Protein 1WVK (pdb70)

Radius of gyration: 21.51 Å; Cα contacts (8 Å, |Δi|>4): 83; chains: 1; bounding box: 67×22×24 Å

Nearest PDB structures (foldseek):
  1wvk-assembly1_A  TM=5.285E-01  e=9.218E-11  Arabidopsis thaliana
  1wvk-assembly1_A  TM=1.012E+00  e=3.197E-19  Arabidopsis thaliana
  1wvk-assembly1_A  TM=4.815E-01  e=3.582E-13  Arabidopsis thaliana
  1wvk-assembly1_A  TM=4.844E-01  e=1.632E-11  Arabidopsis thaliana
  1wvk-assembly1_A  TM=5.073E-01  e=5.829E-11  Arabidopsis thaliana

Organism: Arabidopsis thaliana (NCBI:txid3702)

B-factor: mean 7.76, std 3.35, range [2.09, 20.25]

GO terms:
  GO:0005515 protein binding (F, IPI)

InterPro domains:
  IPR007513 Small EDRK-rich factor-like, N-terminal [PF04419] (3-36)
  IPR026939 ZNF706/At2g23090 superfamily [G3DSA:4.10.1050.10] (1-78)
  IPR039438 At2g23090-like, zinc-binding domain [PF12907] (39-76)
  IPR039713 At2g23090-like [PTHR33788] (1-77)

Foldseek 3Di:
DPPDDAPQDAADDDDPCPVVRCVNDDDDPDLPAVPDPCPQPVVQAAAFQVPGHGDGPPDPLVVLQVVQVVPQPPQDVNVRPSSNPD

Secondary structure (DSSP, 8-state):
--SSS-S--S---SGGGTTTSTTT---SSSS-SS-SS----TT--EEETTTTEEE--SS-SHHHHHHHHT--S--GGGTTSGGG--

Sequence (86 aa):
GHHHHHHLEGGGNAQKSAMARAKNLEKAKAAGKGSQLEANKKAMSIQCKVCMQTFICTTSEVKCREHAEAKHPKADVVACFPHLKKGHHHHHHLEGGGNAQKSAMARAKNLEKAKAAGKGSQLEANKKAMSIQCKVCMQTFICTTSEVKCREHAEAKHPKADVVACFPHLKKGHHHHHHLEGGGNAQKSAMARAKNLEKAKAAGKGSQLEANKKAMSIQCKVCMQTFICTTSEVKCREHAEAKHPKADVVACFPHLKKGHHHHHHLEGGGNAQKSAMARAKNLEKAKAAGKGSQLEANKKAMSIQCKVCMQTFICTTSEVKCREHAEAKHPKADVVACFPHLKKGHHHHHHLEGGGNAQKSAMARAKNLEKAKAAGKGSQLEANKKAMSIQCKVCMQTFICTTSEVKCREHAEAKHPKADVVACFPHLKKGHHHHHHLEGGGNAQKSAMARAKNLEKAKAAGKGSQLEANKKAMSIQCKVCMQTFICTTSEVKCREHAEAKHPKADVVACFPHLKKGHHHHHHLEGGGNAQKSAMARAKNLEKAKAAGKGSQLEANKKAMSIQCKVCMQTFICTTSEVKCREHAEAKHPKADVVACFPHLKKGHHHHHHLEGGGNAQKSAMARAKNLEKAKAAGKGSQLEANKKAMSIQCKVCMQTFICTTSEVKCREHAEAKHPKADVVACFPHLKKGHHHHHHLEGGGNAQKSAMARAKNLEKAKAAGKGSQLEANKKAMSIQCKVCMQTFICTTSEVKCREHAEAKHPKADVVACFPHLKKGHHHHHHLEGGGNAQKSAMARAKNLEKAKAAGKGSQLEANKKAMSIQCKVCMQTFICTTSEVKCREHAEAKHPKADVVACFPHLKKGHHHHHHLEGGGNAQKSAMARAKNLEKAKAAGKGSQLEANKKAMSIQCKVCMQTFICTTSEVKCREHAEAKHPKADVVACFPHLKKGHHHHHHLEGGGNAQKSAMARAKNLEKAKAAGKGSQLEANKKAMSIQCKVCMQTFICTTSEVKCREHAEAKHPKADVVACFPHLKKGHHHHHHLEGGGNAQKSAMARAKNLEKAKAAGKGSQLEANKKAMSIQCKVCMQTFICTTSEVKCREHAEAKHPKADVVACFPHLKKGHHHHHHLEGGGNAQKSAMARAKNLEKAKAAGKGSQLEANKKAMSIQCKVCMQTFICTTSEVKCREHAEAKHPKADVVACFPHLKKGHHHHHHLEGGGNAQKSAMARAKNLEKAKAAGKGSQLEANKKAMSIQCKVCMQTFICTTSEVKCREHAEAKHPKADVVACFPHLKK

Structure (mmCIF, N/CA/C/O backbone):
data_1WVK
#
_entry.id   1WVK
#
loop_
_atom_site.group_PDB
_atom_site.id
_atom_site.type_symbol
_atom_site.label_atom_id
_atom_site.label_alt_id
_atom_site.label_comp_id
_atom_site.label_asym_id
_atom_site.label_entity_id
_atom_site.label_seq_id
_atom_site.pdbx_PDB_ins_code
_atom_site.Cartn_x
_atom_site.Cartn_y
_atom_site.Cartn_z
_atom_site.occupancy
_atom_site.B_iso_or_equiv
_atom_site.auth_seq_id
_atom_site.auth_comp_id
_atom_site.auth_asym_id
_atom_site.auth_atom_id
_atom_site.pdbx_PDB_model_num
ATOM 1 N N . GLY A 1 1 ? 39.749 1.047 12.610 1.00 19.14 1 GLY A N 1
ATOM 2 C CA . GLY A 1 1 ? 38.465 0.346 12.580 1.00 18.53 1 GLY A CA 1
ATOM 3 C C . GLY A 1 1 ? 38.056 -0.047 13.969 1.00 18.04 1 GLY A C 1
ATOM 4 O O . GLY A 1 1 ? 38.905 -0.415 14.769 1.00 17.99 1 GLY A O 1
ATOM 10 N N . HIS A 1 2 ? 36.768 0.039 14.288 1.00 17.81 2 HIS A N 1
ATOM 11 C CA . HIS A 1 2 ? 36.321 -0.322 15.644 1.00 17.49 2 HIS A CA 1
ATOM 12 C C . HIS A 1 2 ? 34.865 -0.798 15.691 1.00 16.98 2 HIS A C 1
ATOM 13 O O . HIS A 1 2 ? 34.281 -0.875 16.762 1.00 17.17 2 HIS A O 1
ATOM 28 N N . HIS A 1 3 ? 34.294 -1.154 14.529 1.00 16.46 3 HIS A N 1
ATOM 29 C CA . HIS A 1 3 ? 32.900 -1.659 14.474 1.00 16.07 3 HIS A CA 1
ATOM 30 C C . HIS A 1 3 ? 32.569 -2.107 13.045 1.00 15.28 3 HIS A C 1
ATOM 31 O O . HIS A 1 3 ? 31.935 -3.122 12.840 1.00 15.31 3 HIS A O 1
ATOM 46 N N . HIS A 1 4 ? 33.015 -1.316 12.074 1.00 14.74 4 HIS A N 1
ATOM 47 C CA . HIS A 1 4 ? 32.843 -1.594 10.650 1.00 14.10 4 HIS A CA 1
ATOM 48 C C . HIS A 1 4 ? 33.770 -0.609 9.948 1.00 13.70 4 HIS A C 1
ATOM 49 O O . HIS A 1 4 ? 34.304 0.264 10.626 1.00 14.01 4 HIS A O 1
ATOM 64 N N . HIS A 1 5 ? 34.003 -0.758 8.640 1.00 13.18 5 HIS A N 1
ATOM 65 C CA . HIS A 1 5 ? 34.907 0.179 7.924 1.00 12.93 5 HIS A CA 1
ATOM 66 C C . HIS A 1 5 ? 34.383 1.623 7.928 1.00 12.32 5 HIS A C 1
ATOM 67 O O . HIS A 1 5 ? 34.937 2.481 8.599 1.00 12.40 5 HIS A O 1
ATOM 82 N N . HIS A 1 6 ? 33.318 1.889 7.185 1.00 11.88 6 HIS A N 1
ATOM 83 C CA . HIS A 1 6 ? 32.763 3.243 7.131 1.00 11.42 6 HIS A CA 1
ATOM 84 C C . HIS A 1 6 ? 31.351 3.328 7.661 1.00 10.42 6 HIS A C 1
ATOM 85 O O . HIS A 1 6 ? 30.757 2.311 8.057 1.00 10.22 6 HIS A O 1
ATOM 100 N N . HIS A 1 7 ? 30.817 4.556 7.664 1.00 9.98 7 HIS A N 1
ATOM 101 C CA . HIS A 1 7 ? 29.465 4.847 8.122 1.00 9.18 7 HIS A CA 1
ATOM 102 C C . HIS A 1 7 ? 28.827 5.819 7.167 1.00 9.04 7 HIS A C 1
ATOM 103 O O . HIS A 1 7 ? 29.164 6.992 7.186 1.00 9.71 7 HIS A O 1
ATOM 118 N N . LEU A 1 8 ? 27.945 5.300 6.315 1.00 8.37 8 LEU A N 1
ATOM 119 C CA . LEU A 1 8 ? 27.211 6.086 5.303 1.00 8.37 8 LEU A CA 1
ATOM 120 C C . LEU A 1 8 ? 28.147 6.696 4.255 1.00 8.86 8 LEU A C 1
ATOM 121 O O . LEU A 1 8 ? 28.758 7.759 4.466 1.00 9.23 8 LEU A O 1
ATOM 137 N N . GLU A 1 9 ? 28.247 6.022 3.134 1.00 9.12 9 GLU A N 1
ATOM 138 C CA . GLU A 1 9 ? 29.073 6.468 2.035 1.00 9.86 9 GLU A CA 1
ATOM 139 C C . GLU A 1 9 ? 28.269 7.423 1.157 1.00 9.89 9 GLU A C 1
ATOM 140 O O . GLU A 1 9 ? 28.819 8.289 0.485 1.00 10.56 9 GLU A O 1
ATOM 152 N N . GLY A 1 10 ? 26.951 7.251 1.158 1.00 9.36 10 GLY A N 1
ATOM 153 C CA . GLY A 1 10 ? 26.084 8.110 0.366 1.00 9.60 10 GLY A CA 1
ATOM 154 C C . GLY A 1 10 ? 25.177 7.314 -0.540 1.00 8.87 10 GLY A C 1
ATOM 155 O O . GLY A 1 10 ? 24.007 7.623 -0.673 1.00 9.04 10 GLY A O 1
ATOM 159 N N . GLY A 1 11 ? 25.722 6.286 -1.148 1.00 8.30 11 GLY A N 1
ATOM 160 C CA . GLY A 1 11 ? 24.957 5.474 -2.057 1.00 7.80 11 GLY A CA 1
ATOM 161 C C . GLY A 1 11 ? 25.724 4.268 -2.507 1.00 8.13 11 GLY A C 1
ATOM 162 O O . GLY A 1 11 ? 26.743 3.918 -1.903 1.00 8.45 11 GLY A O 1
ATOM 166 N N . GLY A 1 12 ? 25.251 3.639 -3.549 1.00 8.34 12 GLY A N 1
ATOM 167 C CA . GLY A 1 12 ? 25.881 2.466 -4.048 1.00 8.95 12 GLY A CA 1
ATOM 168 C C . GLY A 1 12 ? 24.859 1.519 -4.627 1.00 8.79 12 GLY A C 1
ATOM 169 O O . GLY A 1 12 ? 24.468 1.672 -5.777 1.00 9.24 12 GLY A O 1
ATOM 173 N N . ASN A 1 13 ? 24.398 0.574 -3.795 1.00 8.39 13 ASN A N 1
ATOM 174 C CA . ASN A 1 13 ? 23.423 -0.481 -4.179 1.00 8.53 13 ASN A CA 1
ATOM 175 C C . ASN A 1 13 ? 23.956 -1.384 -5.300 1.00 9.29 13 ASN A C 1
ATOM 176 O O . ASN A 1 13 ? 23.896 -1.045 -6.477 1.00 9.68 13 ASN A O 1
ATOM 187 N N . ALA A 1 14 ? 24.484 -2.521 -4.916 1.00 9.70 14 ALA A N 1
ATOM 188 C CA . ALA A 1 14 ? 25.033 -3.482 -5.854 1.00 10.58 14 ALA A CA 1
ATOM 189 C C . ALA A 1 14 ? 25.043 -4.834 -5.194 1.00 11.08 14 ALA A C 1
ATOM 190 O O . ALA A 1 14 ? 24.743 -4.942 -3.999 1.00 11.12 14 ALA A O 1
ATOM 197 N N . GLN A 1 15 ? 25.401 -5.849 -5.937 1.00 11.67 15 GLN A N 1
ATOM 198 C CA . GLN A 1 15 ? 25.461 -7.218 -5.418 1.00 12.40 15 GLN A CA 1
ATOM 199 C C . GLN A 1 15 ? 26.443 -7.328 -4.214 1.00 12.25 15 GLN A C 1
ATOM 200 O O . GLN A 1 15 ? 26.197 -8.047 -3.249 1.00 12.05 15 GLN A O 1
ATOM 214 N N . LYS A 1 16 ? 27.516 -6.556 -4.268 1.00 12.53 16 LYS A N 1
ATOM 215 C CA . LYS A 1 16 ? 28.556 -6.569 -3.233 1.00 12.66 16 LYS A CA 1
ATOM 216 C C . LYS A 1 16 ? 28.222 -5.581 -2.109 1.00 11.86 16 LYS A C 1
ATOM 217 O O . LYS A 1 16 ? 29.101 -5.150 -1.360 1.00 12.01 16 LYS A O 1
ATOM 236 N N . SER A 1 17 ? 26.968 -5.222 -1.981 1.00 11.21 17 SER A N 1
ATOM 237 C CA . SER A 1 17 ? 26.577 -4.255 -0.966 1.00 10.50 17 SER A CA 1
ATOM 238 C C . SER A 1 17 ? 26.042 -4.952 0.297 1.00 10.66 17 SER A C 1
ATOM 239 O O . SER A 1 17 ? 26.059 -4.364 1.370 1.00 10.17 17 SER A O 1
ATOM 247 N N . ALA A 1 18 ? 25.653 -6.225 0.145 1.00 11.52 18 ALA A N 1
ATOM 248 C CA . ALA A 1 18 ? 24.970 -7.045 1.190 1.00 11.99 18 ALA A CA 1
ATOM 249 C C . ALA A 1 18 ? 25.536 -6.919 2.616 1.00 11.45 18 ALA A C 1
ATOM 250 O O . ALA A 1 18 ? 24.791 -6.991 3.569 1.00 11.42 18 ALA A O 1
ATOM 257 N N . MET A 1 19 ? 26.835 -6.752 2.765 1.00 11.20 19 MET A N 1
ATOM 258 C CA . MET A 1 19 ? 27.411 -6.609 4.107 1.00 10.90 19 MET A CA 1
ATOM 259 C C . MET A 1 19 ? 28.224 -5.325 4.248 1.00 9.99 19 MET A C 1
ATOM 260 O O . MET A 1 19 ? 28.151 -4.633 5.274 1.00 9.63 19 MET A O 1
ATOM 274 N N . ALA A 1 20 ? 28.972 -4.991 3.214 1.00 9.77 20 ALA A N 1
ATOM 275 C CA . ALA A 1 20 ? 29.837 -3.828 3.236 1.00 9.13 20 ALA A CA 1
ATOM 276 C C . ALA A 1 20 ? 29.039 -2.518 3.353 1.00 8.17 20 ALA A C 1
ATOM 277 O O . ALA A 1 20 ? 29.365 -1.649 4.177 1.00 7.84 20 ALA A O 1
ATOM 284 N N . ARG A 1 21 ? 27.984 -2.396 2.556 1.00 7.98 21 ARG A N 1
ATOM 285 C CA . ARG A 1 21 ? 27.162 -1.184 2.503 1.00 7.29 21 ARG A CA 1
ATOM 286 C C . ARG A 1 21 ? 25.720 -1.480 2.905 1.00 7.26 21 ARG A C 1
ATOM 287 O O . ARG A 1 21 ? 24.811 -0.738 2.549 1.00 7.10 21 ARG A O 1
ATOM 308 N N . ALA A 1 22 ? 25.529 -2.536 3.694 1.00 7.72 22 ALA A N 1
ATOM 309 C CA . ALA A 1 22 ? 24.185 -2.929 4.173 1.00 8.05 22 ALA A CA 1
ATOM 310 C C . ALA A 1 22 ? 23.525 -1.796 4.982 1.00 7.56 22 ALA A C 1
ATOM 311 O O . ALA A 1 22 ? 22.321 -1.598 4.955 1.00 7.73 22 ALA A O 1
ATOM 318 N N . LYS A 1 23 ? 24.340 -1.048 5.680 1.00 7.27 23 LYS A N 1
ATOM 319 C CA . LYS A 1 23 ? 23.845 0.049 6.489 1.00 7.12 23 LYS A CA 1
ATOM 320 C C . LYS A 1 23 ? 23.826 1.317 5.724 1.00 6.46 23 LYS A C 1
ATOM 321 O O . LYS A 1 23 ? 23.506 2.361 6.277 1.00 6.78 23 LYS A O 1
ATOM 340 N N . ASN A 1 24 ? 24.179 1.256 4.473 1.00 5.86 24 ASN A N 1
ATOM 341 C CA . ASN A 1 24 ? 24.205 2.455 3.721 1.00 5.58 24 ASN A CA 1
ATOM 342 C C . ASN A 1 24 ? 22.824 2.703 3.181 1.00 5.25 24 ASN A C 1
ATOM 343 O O . ASN A 1 24 ? 22.256 3.770 3.384 1.00 5.71 24 ASN A O 1
ATOM 354 N N . LEU A 1 25 ? 22.289 1.687 2.488 1.00 4.87 25 LEU A N 1
ATOM 355 C CA . LEU A 1 25 ? 20.951 1.754 1.933 1.00 4.97 25 LEU A CA 1
ATOM 356 C C . LEU A 1 25 ? 20.593 0.453 1.246 1.00 4.70 25 LEU A C 1
ATOM 357 O O . LEU A 1 25 ? 21.210 0.081 0.256 1.00 4.86 25 LEU A O 1
ATOM 373 N N . GLU A 1 26 ? 19.628 -0.232 1.798 1.00 4.76 26 GLU A N 1
ATOM 374 C CA . GLU A 1 26 ? 19.073 -1.446 1.189 1.00 4.96 26 GLU A CA 1
ATOM 375 C C . GLU A 1 26 ? 17.644 -1.187 0.760 1.00 4.83 26 GLU A C 1
ATOM 376 O O . GLU A 1 26 ? 17.098 -1.919 -0.061 1.00 4.95 26 GLU A O 1
ATOM 388 N N . LYS A 1 27 ? 17.051 -0.101 1.306 1.00 5.08 27 LYS A N 1
ATOM 389 C CA . LYS A 1 27 ? 15.621 0.188 1.155 1.00 5.48 27 LYS A CA 1
ATOM 390 C C . LYS A 1 27 ? 14.776 -0.892 1.828 1.00 5.57 27 LYS A C 1
ATOM 391 O O . LYS A 1 27 ? 14.407 -0.746 2.996 1.00 6.04 27 LYS A O 1
ATOM 410 N N . ALA A 1 28 ? 14.522 -1.975 1.085 1.00 5.50 28 ALA A N 1
ATOM 411 C CA . ALA A 1 28 ? 13.744 -3.164 1.518 1.00 5.97 28 ALA A CA 1
ATOM 412 C C . ALA A 1 28 ? 13.368 -3.952 0.283 1.00 6.23 28 ALA A C 1
ATOM 413 O O . ALA A 1 28 ? 13.689 -5.124 0.136 1.00 6.48 28 ALA A O 1
ATOM 420 N N . LYS A 1 29 ? 12.700 -3.276 -0.611 1.00 6.51 29 LYS A N 1
ATOM 421 C CA . LYS A 1 29 ? 12.261 -3.849 -1.848 1.00 7.02 29 LYS A CA 1
ATOM 422 C C . LYS A 1 29 ? 12.986 -3.187 -3.012 1.00 6.93 29 LYS A C 1
ATOM 423 O O . LYS A 1 29 ? 13.199 -1.983 -3.003 1.00 7.10 29 LYS A O 1
ATOM 442 N N . ALA A 1 30 ? 13.349 -3.992 -4.004 1.00 7.00 30 ALA A N 1
ATOM 443 C CA . ALA A 1 30 ? 14.149 -3.540 -5.163 1.00 7.22 30 ALA A CA 1
ATOM 444 C C . ALA A 1 30 ? 13.384 -2.585 -6.074 1.00 7.17 30 ALA A C 1
ATOM 445 O O . ALA A 1 30 ? 13.976 -1.866 -6.873 1.00 7.27 30 ALA A O 1
ATOM 452 N N . ALA A 1 31 ? 12.089 -2.590 -5.967 1.00 7.30 31 ALA A N 1
ATOM 453 C CA . ALA A 1 31 ? 11.267 -1.739 -6.789 1.00 7.49 31 ALA A CA 1
ATOM 454 C C . ALA A 1 31 ? 10.188 -1.089 -5.943 1.00 7.26 31 ALA A C 1
ATOM 455 O O . ALA A 1 31 ? 10.191 0.127 -5.720 1.00 7.29 31 ALA A O 1
ATOM 462 N N . GLY A 1 32 ? 9.285 -1.905 -5.446 1.00 7.31 32 GLY A N 1
ATOM 463 C CA . GLY A 1 32 ? 8.227 -1.418 -4.630 1.00 7.37 32 GLY A CA 1
ATOM 464 C C . GLY A 1 32 ? 7.079 -2.369 -4.631 1.00 7.39 32 GLY A C 1
ATOM 465 O O . GLY A 1 32 ? 7.268 -3.567 -4.408 1.00 7.69 32 GLY A O 1
ATOM 469 N N . LYS A 1 33 ? 5.916 -1.860 -4.899 1.00 7.33 33 LYS A N 1
ATOM 470 C CA . LYS A 1 33 ? 4.704 -2.657 -4.938 1.00 7.58 33 LYS A CA 1
ATOM 471 C C . LYS A 1 33 ? 3.696 -1.959 -5.824 1.00 7.81 33 LYS A C 1
ATOM 472 O O . LYS A 1 33 ? 2.924 -2.588 -6.532 1.00 8.09 33 LYS A O 1
ATOM 491 N N . GLY A 1 34 ? 3.731 -0.649 -5.778 1.00 7.92 34 GLY A N 1
ATOM 492 C CA . GLY A 1 34 ? 2.874 0.168 -6.559 1.00 8.28 34 GLY A CA 1
ATOM 493 C C . GLY A 1 34 ? 2.900 1.538 -5.987 1.00 8.23 34 GLY A C 1
ATOM 494 O O . GLY A 1 34 ? 3.875 1.886 -5.323 1.00 8.16 34 GLY A O 1
ATOM 498 N N . SER A 1 35 ? 1.843 2.287 -6.203 1.00 8.52 35 SER A N 1
ATOM 499 C CA . SER A 1 35 ? 1.687 3.631 -5.673 1.00 8.67 35 SER A CA 1
ATOM 500 C C . SER A 1 35 ? 2.640 4.630 -6.341 1.00 8.96 35 SER A C 1
ATOM 501 O O . SER A 1 35 ? 3.767 4.842 -5.890 1.00 9.53 35 SER A O 1
ATOM 509 N N . GLN A 1 36 ? 2.190 5.209 -7.427 1.00 8.75 36 GLN A N 1
ATOM 510 C CA . GLN A 1 36 ? 2.953 6.197 -8.144 1.00 9.17 36 GLN A CA 1
ATOM 511 C C . GLN A 1 36 ? 2.002 7.338 -8.403 1.00 8.70 36 GLN A C 1
ATOM 512 O O . GLN A 1 36 ? 0.904 7.112 -8.914 1.00 8.58 36 GLN A O 1
ATOM 526 N N . LEU A 1 37 ? 2.387 8.540 -7.960 1.00 8.63 37 LEU A N 1
ATOM 527 C CA . LEU A 1 37 ? 1.551 9.771 -8.052 1.00 8.33 37 LEU A CA 1
ATOM 528 C C . LEU A 1 37 ? 0.331 9.688 -7.087 1.00 7.59 37 LEU A C 1
ATOM 529 O O . LEU A 1 37 ? -0.441 10.641 -6.933 1.00 7.53 37 LEU A O 1
ATOM 545 N N . GLU A 1 38 ? 0.216 8.545 -6.442 1.00 7.28 38 GLU A N 1
ATOM 546 C CA . GLU A 1 38 ? -0.815 8.225 -5.468 1.00 6.85 38 GLU A CA 1
ATOM 547 C C . GLU A 1 38 ? -0.576 8.943 -4.156 1.00 6.29 38 GLU A C 1
ATOM 548 O O . GLU A 1 38 ? 0.489 9.534 -3.933 1.00 6.53 38 GLU A O 1
ATOM 560 N N . ALA A 1 39 ? -1.556 8.870 -3.286 1.00 5.86 39 ALA A N 1
ATOM 561 C CA . ALA A 1 39 ? -1.465 9.473 -1.980 1.00 5.57 39 ALA A CA 1
ATOM 562 C C . ALA A 1 39 ? -0.876 8.459 -1.004 1.00 5.31 39 ALA A C 1
ATOM 563 O O . ALA A 1 39 ? -0.744 7.268 -1.325 1.00 5.56 39 ALA A O 1
ATOM 570 N N . ASN A 1 40 ? -0.520 8.929 0.173 1.00 5.21 40 ASN A N 1
ATOM 571 C CA . ASN A 1 40 ? 0.061 8.086 1.212 1.00 5.30 40 ASN A CA 1
ATOM 572 C C . ASN A 1 40 ? -0.911 6.997 1.674 1.00 4.90 40 ASN A C 1
ATOM 573 O O . ASN A 1 40 ? -1.949 7.263 2.267 1.00 4.87 40 ASN A O 1
ATOM 584 N N . LYS A 1 41 ? -0.560 5.760 1.389 1.00 4.91 41 LYS A N 1
ATOM 585 C CA . LYS A 1 41 ? -1.392 4.648 1.715 1.00 4.79 41 LYS A CA 1
ATOM 586 C C . LYS A 1 41 ? -0.680 3.738 2.702 1.00 5.11 41 LYS A C 1
ATOM 587 O O . LYS A 1 41 ? -1.075 2.613 2.927 1.00 5.52 41 LYS A O 1
ATOM 606 N N . LYS A 1 42 ? 0.355 4.288 3.354 1.00 5.29 42 LYS A N 1
ATOM 607 C CA . LYS A 1 42 ? 1.104 3.548 4.391 1.00 6.01 42 LYS A CA 1
ATOM 608 C C . LYS A 1 42 ? 0.377 3.704 5.734 1.00 6.11 42 LYS A C 1
ATOM 609 O O . LYS A 1 42 ? 0.872 3.305 6.776 1.00 6.74 42 LYS A O 1
ATOM 628 N N . ALA A 1 43 ? -0.804 4.284 5.672 1.00 5.71 43 ALA A N 1
ATOM 629 C CA . ALA A 1 43 ? -1.596 4.598 6.848 1.00 5.93 43 ALA A CA 1
ATOM 630 C C . ALA A 1 43 ? -2.441 3.418 7.289 1.00 5.58 43 ALA A C 1
ATOM 631 O O . ALA A 1 43 ? -3.091 3.480 8.325 1.00 5.78 43 ALA A O 1
ATOM 638 N N . MET A 1 44 ? -2.417 2.353 6.483 1.00 5.27 44 MET A N 1
ATOM 639 C CA . MET A 1 44 ? -3.256 1.171 6.695 1.00 5.14 44 MET A CA 1
ATOM 640 C C . MET A 1 44 ? -4.712 1.547 6.463 1.00 4.41 44 MET A C 1
ATOM 641 O O . MET A 1 44 ? -5.460 1.840 7.389 1.00 4.57 44 MET A O 1
ATOM 655 N N . SER A 1 45 ? -5.057 1.612 5.204 1.00 3.91 45 SER A N 1
ATOM 656 C CA . SER A 1 45 ? -6.347 2.021 4.746 1.00 3.31 45 SER A CA 1
ATOM 657 C C . SER A 1 45 ? -7.491 1.005 4.994 1.00 3.15 45 SER A C 1
ATOM 658 O O . SER A 1 45 ? -8.185 1.054 6.023 1.00 3.30 45 SER A O 1
ATOM 666 N N . ILE A 1 46 ? -7.666 0.098 4.065 1.00 3.06 46 ILE A N 1
ATOM 667 C CA . ILE A 1 46 ? -8.764 -0.863 4.110 1.00 2.90 46 ILE A CA 1
ATOM 668 C C . ILE A 1 46 ? -8.251 -2.278 3.859 1.00 3.39 46 ILE A C 1
ATOM 669 O O . ILE A 1 46 ? -7.626 -2.518 2.868 1.00 3.76 46 ILE A O 1
ATOM 685 N N . GLN A 1 47 ? -8.526 -3.191 4.770 1.00 3.62 47 GLN A N 1
ATOM 686 C CA . GLN A 1 47 ? -8.131 -4.600 4.612 1.00 4.26 47 GLN A CA 1
ATOM 687 C C . GLN A 1 47 ? -9.193 -5.355 3.830 1.00 4.05 47 GLN A C 1
ATOM 688 O O . GLN A 1 47 ? -10.391 -5.178 4.049 1.00 3.59 47 GLN A O 1
ATOM 702 N N . CYS A 1 48 ? -8.734 -6.176 2.929 1.00 4.51 48 CYS A N 1
ATOM 703 C CA . CYS A 1 48 ? -9.585 -6.992 2.109 1.00 4.51 48 CYS A CA 1
ATOM 704 C C . CYS A 1 48 ? -10.093 -8.188 2.873 1.00 4.78 48 CYS A C 1
ATOM 705 O O . CYS A 1 48 ? -9.318 -8.942 3.489 1.00 5.43 48 CYS A O 1
ATOM 713 N N . LYS A 1 49 ? -11.384 -8.359 2.778 1.00 4.37 49 LYS A N 1
ATOM 714 C CA . LYS A 1 49 ? -12.153 -9.399 3.436 1.00 4.60 49 LYS A CA 1
ATOM 715 C C . LYS A 1 49 ? -11.647 -10.809 3.032 1.00 5.45 49 LYS A C 1
ATOM 716 O O . LYS A 1 49 ? -11.756 -11.758 3.803 1.00 5.91 49 LYS A O 1
ATOM 735 N N . VAL A 1 50 ? -11.079 -10.928 1.831 1.00 5.76 50 VAL A N 1
ATOM 736 C CA . VAL A 1 50 ? -10.628 -12.224 1.321 1.00 6.62 50 VAL A CA 1
ATOM 737 C C . VAL A 1 50 ? -9.536 -12.851 2.214 1.00 7.31 50 VAL A C 1
ATOM 738 O O . VAL A 1 50 ? -9.470 -14.065 2.351 1.00 7.94 50 VAL A O 1
ATOM 751 N N . CYS A 1 51 ? -8.718 -12.010 2.851 1.00 7.22 51 CYS A N 1
ATOM 752 C CA . CYS A 1 51 ? -7.655 -12.499 3.690 1.00 7.91 51 CYS A CA 1
ATOM 753 C C . CYS A 1 51 ? -7.170 -11.410 4.643 1.00 7.66 51 CYS A C 1
ATOM 754 O O . CYS A 1 51 ? -7.608 -11.337 5.792 1.00 7.62 51 CYS A O 1
ATOM 762 N N . MET A 1 52 ? -6.303 -10.534 4.156 1.00 7.53 52 MET A N 1
ATOM 763 C CA . MET A 1 52 ? -5.712 -9.510 5.035 1.00 7.36 52 MET A CA 1
ATOM 764 C C . MET A 1 52 ? -5.072 -8.413 4.175 1.00 7.19 52 MET A C 1
ATOM 765 O O . MET A 1 52 ? -4.203 -7.668 4.624 1.00 7.51 52 MET A O 1
ATOM 779 N N . GLN A 1 53 ? -5.517 -8.306 2.946 1.00 6.77 53 GLN A N 1
ATOM 780 C CA . GLN A 1 53 ? -4.850 -7.414 1.988 1.00 6.78 53 GLN A CA 1
ATOM 781 C C . GLN A 1 53 ? -5.358 -6.021 2.151 1.00 5.99 53 GLN A C 1
ATOM 782 O O . GLN A 1 53 ? -6.036 -5.750 3.112 1.00 5.51 53 GLN A O 1
ATOM 796 N N . THR A 1 54 ? -5.069 -5.145 1.245 1.00 5.92 54 THR A N 1
ATOM 797 C CA . THR A 1 54 ? -5.472 -3.800 1.450 1.00 5.23 54 THR A CA 1
ATOM 798 C C . THR A 1 54 ? -5.958 -3.113 0.149 1.00 5.04 54 THR A C 1
ATOM 799 O O . THR A 1 54 ? -5.671 -3.571 -0.967 1.00 5.63 54 THR A O 1
ATOM 810 N N . PHE A 1 55 ? -6.693 -2.034 0.347 1.00 4.34 55 PHE A N 1
ATOM 811 C CA . PHE A 1 55 ? -7.257 -1.182 -0.662 1.00 4.27 55 PHE A CA 1
ATOM 812 C C . PHE A 1 55 ? -7.115 0.232 -0.190 1.00 3.93 55 PHE A C 1
ATOM 813 O O . PHE A 1 55 ? -7.081 0.473 1.003 1.00 3.54 55 PHE A O 1
ATOM 830 N N . ILE A 1 56 ? -7.049 1.161 -1.100 1.00 4.24 56 ILE A N 1
ATOM 831 C CA . ILE A 1 56 ? -6.866 2.569 -0.761 1.00 4.10 56 ILE A CA 1
ATOM 832 C C . ILE A 1 56 ? -8.135 3.188 -0.168 1.00 3.68 56 ILE A C 1
ATOM 833 O O . ILE A 1 56 ? -9.242 2.959 -0.652 1.00 3.75 56 ILE A O 1
ATOM 849 N N . CYS A 1 57 ? -7.960 3.956 0.888 1.00 3.44 57 CYS A N 1
ATOM 850 C CA . CYS A 1 57 ? -9.057 4.657 1.492 1.00 3.38 57 CYS A CA 1
ATOM 851 C C . CYS A 1 57 ? -9.405 5.900 0.682 1.00 3.93 57 CYS A C 1
ATOM 852 O O . CYS A 1 57 ? -9.012 7.017 1.018 1.00 4.21 57 CYS A O 1
ATOM 860 N N . THR A 1 58 ? -10.034 5.678 -0.457 1.00 4.31 58 THR A N 1
ATOM 861 C CA . THR A 1 58 ? -10.576 6.737 -1.247 1.00 5.03 58 THR A CA 1
ATOM 862 C C . THR A 1 58 ? -12.006 7.027 -0.731 1.00 5.13 58 THR A C 1
ATOM 863 O O . THR A 1 58 ? -12.678 7.971 -1.148 1.00 5.79 58 THR A O 1
ATOM 874 N N . THR A 1 59 ? -12.439 6.196 0.195 1.00 4.66 59 THR A N 1
ATOM 875 C CA . THR A 1 59 ? -13.716 6.311 0.830 1.00 4.98 59 THR A CA 1
ATOM 876 C C . THR A 1 59 ? -13.576 5.790 2.257 1.00 4.60 59 THR A C 1
ATOM 877 O O . THR A 1 59 ? -12.897 4.798 2.476 1.00 4.34 59 THR A O 1
ATOM 888 N N . SER A 1 60 ? -14.191 6.473 3.200 1.00 4.93 60 SER A N 1
ATOM 889 C CA . SER A 1 60 ? -14.089 6.126 4.600 1.00 5.08 60 SER A CA 1
ATOM 890 C C . SER A 1 60 ? -14.860 4.824 4.935 1.00 4.91 60 SER A C 1
ATOM 891 O O . SER A 1 60 ? -14.281 3.738 4.983 1.00 5.44 60 SER A O 1
ATOM 899 N N . GLU A 1 61 ? -16.158 4.967 5.113 1.00 4.39 61 GLU A N 1
ATOM 900 C CA . GLU A 1 61 ? -17.078 3.886 5.429 1.00 4.24 61 GLU A CA 1
ATOM 901 C C . GLU A 1 61 ? -18.469 4.474 5.576 1.00 4.81 61 GLU A C 1
ATOM 902 O O . GLU A 1 61 ? -19.445 3.875 5.188 1.00 4.86 61 GLU A O 1
ATOM 914 N N . VAL A 1 62 ? -18.554 5.661 6.119 1.00 5.34 62 VAL A N 1
ATOM 915 C CA . VAL A 1 62 ? -19.824 6.331 6.219 1.00 6.05 62 VAL A CA 1
ATOM 916 C C . VAL A 1 62 ? -20.313 6.778 4.843 1.00 6.40 62 VAL A C 1
ATOM 917 O O . VAL A 1 62 ? -21.501 6.678 4.533 1.00 6.81 62 VAL A O 1
ATOM 930 N N . LYS A 1 63 ? -19.393 7.218 4.006 1.00 6.35 63 LYS A N 1
ATOM 931 C CA . LYS A 1 63 ? -19.760 7.631 2.668 1.00 6.86 63 LYS A CA 1
ATOM 932 C C . LYS A 1 63 ? -20.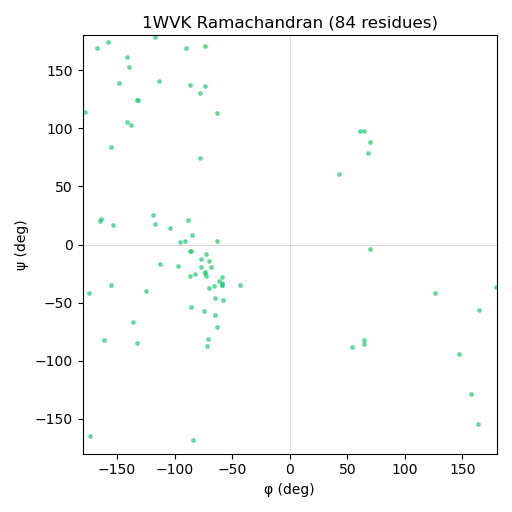096 6.370 1.826 1.00 6.61 63 LYS A C 1
ATOM 933 O O . LYS A 1 63 ? -20.897 6.414 0.902 1.00 7.11 63 LYS A O 1
ATOM 952 N N . CYS A 1 64 ? -19.523 5.238 2.175 1.00 5.90 64 CYS A N 1
ATOM 953 C CA . CYS A 1 64 ? -19.867 4.039 1.454 1.00 5.63 64 CYS A CA 1
ATOM 954 C C . CYS A 1 64 ? -21.140 3.454 1.995 1.00 5.60 64 CYS A C 1
ATOM 955 O O . CYS A 1 64 ? -21.848 2.782 1.288 1.00 5.71 64 CYS A O 1
ATOM 963 N N . ARG A 1 65 ? -21.422 3.756 3.256 1.00 5.62 65 ARG A N 1
ATOM 964 C CA . ARG A 1 65 ? -22.646 3.381 3.917 1.00 5.84 65 ARG A CA 1
ATOM 965 C C . ARG A 1 65 ? -23.860 3.931 3.160 1.00 6.60 65 ARG A C 1
ATOM 966 O O . ARG A 1 65 ? -24.816 3.206 2.887 1.00 6.69 65 ARG A O 1
ATOM 987 N N . GLU A 1 66 ? -23.810 5.215 2.804 1.00 7.20 66 GLU A N 1
ATOM 988 C CA . GLU A 1 66 ? -24.913 5.827 2.056 1.00 8.03 66 GLU A CA 1
ATOM 989 C C . GLU A 1 66 ? -25.019 5.193 0.659 1.00 8.03 66 GLU A C 1
ATOM 990 O O . GLU A 1 66 ? -26.107 4.985 0.130 1.00 8.42 66 GLU A O 1
ATOM 1002 N N . HIS A 1 67 ? -23.869 4.858 0.090 1.00 7.64 67 HIS A N 1
ATOM 1003 C CA . HIS A 1 67 ? -23.796 4.241 -1.231 1.00 7.74 67 HIS A CA 1
ATOM 1004 C C . HIS A 1 67 ? -24.238 2.772 -1.179 1.00 7.19 67 HIS A C 1
ATOM 1005 O O . HIS A 1 67 ? -24.672 2.209 -2.180 1.00 7.42 67 HIS A O 1
ATOM 1020 N N . ALA A 1 68 ? -24.126 2.187 -0.026 1.00 6.53 68 ALA A N 1
ATOM 1021 C CA . ALA A 1 68 ? -24.435 0.799 0.184 1.00 6.01 68 ALA A CA 1
ATOM 1022 C C . ALA A 1 68 ? -25.916 0.585 0.197 1.00 6.43 68 ALA A C 1
ATOM 1023 O O . ALA A 1 68 ? -26.428 -0.196 -0.587 1.00 6.43 68 ALA A O 1
ATOM 1030 N N . GLU A 1 69 ? -26.596 1.286 1.081 1.00 6.88 69 GLU A N 1
ATOM 1031 C CA . GLU A 1 69 ? -28.054 1.201 1.217 1.00 7.44 69 GLU A CA 1
ATOM 1032 C C . GLU A 1 69 ? -28.755 1.561 -0.075 1.00 8.10 69 GLU A C 1
ATOM 1033 O O . GLU A 1 69 ? -29.784 0.974 -0.426 1.00 8.50 69 GLU A O 1
ATOM 1045 N N . ALA A 1 70 ? -28.168 2.488 -0.785 1.00 8.29 70 ALA A N 1
ATOM 1046 C CA . ALA A 1 70 ? -28.684 2.977 -2.035 1.00 8.98 70 ALA A CA 1
ATOM 1047 C C . ALA A 1 70 ? -28.423 2.015 -3.194 1.00 8.74 70 ALA A C 1
ATOM 1048 O O . ALA A 1 70 ? -28.979 2.181 -4.284 1.00 9.31 70 ALA A O 1
ATOM 1055 N N . LYS A 1 71 ? -27.572 1.029 -2.977 1.00 7.94 71 LYS A N 1
ATOM 1056 C CA . LYS A 1 71 ? -27.205 0.102 -4.033 1.00 7.72 71 LYS A CA 1
ATOM 1057 C C . LYS A 1 71 ? -27.268 -1.334 -3.597 1.00 7.00 71 LYS A C 1
ATOM 1058 O O . LYS A 1 71 ? -28.294 -1.984 -3.768 1.00 7.10 71 LYS A O 1
ATOM 1077 N N . HIS A 1 72 ? -26.181 -1.806 -2.974 1.00 6.33 72 HIS A N 1
ATOM 1078 C CA . HIS A 1 72 ? -26.025 -3.217 -2.558 1.00 5.62 72 HIS A CA 1
ATOM 1079 C C . HIS A 1 72 ? -26.503 -4.233 -3.606 1.00 5.65 72 HIS A C 1
ATOM 1080 O O . HIS A 1 72 ? -27.424 -5.012 -3.343 1.00 5.60 72 HIS A O 1
ATOM 1095 N N . PRO A 1 73 ? -25.898 -4.221 -4.813 1.00 5.90 73 PRO A N 1
ATOM 1096 C CA . PRO A 1 73 ? -26.297 -5.126 -5.894 1.00 6.06 73 PRO A CA 1
ATOM 1097 C C . PRO A 1 73 ? -26.027 -6.580 -5.530 1.00 5.49 73 PRO A C 1
ATOM 1098 O O . PRO A 1 73 ? -26.935 -7.387 -5.456 1.00 5.49 73 PRO A O 1
ATOM 1109 N N . LYS A 1 74 ? -24.758 -6.898 -5.284 1.00 5.12 74 LYS A N 1
ATOM 1110 C CA . LYS A 1 74 ? -24.358 -8.265 -4.932 1.00 4.75 74 LYS A CA 1
ATOM 1111 C C . LYS A 1 74 ? -22.948 -8.282 -4.356 1.00 4.46 74 LYS A C 1
ATOM 1112 O O . LYS A 1 74 ? -22.319 -9.328 -4.281 1.00 4.75 74 LYS A O 1
ATOM 1131 N N . ALA A 1 75 ? -22.503 -7.110 -3.878 1.00 4.19 75 ALA A N 1
ATOM 1132 C CA . ALA A 1 75 ? -21.123 -6.890 -3.430 1.00 4.02 75 ALA A CA 1
ATOM 1133 C C . ALA A 1 75 ? -20.182 -7.048 -4.611 1.00 4.43 75 ALA A C 1
ATOM 1134 O O . ALA A 1 75 ? -19.846 -6.066 -5.260 1.00 4.52 75 ALA A O 1
ATOM 1141 N N . ASP A 1 76 ? -19.838 -8.292 -4.922 1.00 5.01 76 ASP A N 1
ATOM 1142 C CA . ASP A 1 76 ? -19.011 -8.668 -6.096 1.00 5.63 76 ASP A CA 1
ATOM 1143 C C . ASP A 1 76 ? -17.679 -7.926 -6.171 1.00 5.81 76 ASP A C 1
ATOM 1144 O O . ASP A 1 76 ? -16.681 -8.377 -5.599 1.00 5.63 76 ASP A O 1
ATOM 1153 N N . VAL A 1 77 ? -17.672 -6.767 -6.805 1.00 6.30 77 VAL A N 1
ATOM 1154 C CA . VAL A 1 77 ? -16.477 -5.970 -6.873 1.00 6.58 77 VAL A CA 1
ATOM 1155 C C . VAL A 1 77 ? -16.212 -5.336 -5.523 1.00 5.93 77 VAL A C 1
ATOM 1156 O O . VAL A 1 77 ? -15.077 -5.010 -5.187 1.00 6.00 77 VAL A O 1
ATOM 1169 N N . VAL A 1 78 ? -17.268 -5.187 -4.737 1.00 5.38 78 VAL A N 1
ATOM 1170 C CA . VAL A 1 78 ? -17.143 -4.670 -3.408 1.00 4.74 78 VAL A CA 1
ATOM 1171 C C . VAL A 1 78 ? -17.271 -5.803 -2.377 1.00 4.00 78 VAL A C 1
ATOM 1172 O O . VAL A 1 78 ? -17.410 -5.560 -1.202 1.00 3.42 78 VAL A O 1
ATOM 1185 N N . ALA A 1 79 ? -17.181 -7.060 -2.836 1.00 4.18 79 ALA A N 1
ATOM 1186 C CA . ALA A 1 79 ? -17.244 -8.227 -1.914 1.00 3.76 79 ALA A CA 1
ATOM 1187 C C . ALA A 1 79 ? -15.988 -8.297 -1.076 1.00 3.69 79 ALA A C 1
ATOM 1188 O O . ALA A 1 79 ? -15.924 -9.010 -0.063 1.00 3.56 79 ALA A O 1
ATOM 1195 N N . CYS A 1 80 ? -15.000 -7.555 -1.502 1.00 4.00 80 CYS A N 1
ATOM 1196 C CA . CYS A 1 80 ? -13.749 -7.456 -0.817 1.00 4.07 80 CYS A CA 1
ATOM 1197 C C . CYS A 1 80 ? -13.880 -6.545 0.413 1.00 3.33 80 CYS A C 1
ATOM 1198 O O . CYS A 1 80 ? -13.051 -6.600 1.326 1.00 3.38 80 CYS A O 1
ATOM 1206 N N . PHE A 1 81 ? -14.914 -5.720 0.414 1.00 2.86 81 PHE A N 1
ATOM 1207 C CA . PHE A 1 81 ? -15.217 -4.852 1.531 1.00 2.27 81 PHE A CA 1
ATOM 1208 C C . PHE A 1 81 ? -16.709 -4.537 1.471 1.00 2.17 81 PHE A C 1
ATOM 1209 O O . PHE A 1 81 ? -17.114 -3.539 0.893 1.00 2.52 81 PHE A O 1
ATOM 1226 N N . PRO A 1 82 ? -17.552 -5.430 2.020 1.00 2.09 82 PRO A N 1
ATOM 1227 C CA . PRO A 1 82 ? -19.026 -5.352 1.896 1.00 2.39 82 PRO A CA 1
ATOM 1228 C C . PRO A 1 82 ? -19.677 -4.107 2.535 1.00 2.74 82 PRO A C 1
ATOM 1229 O O . PRO A 1 82 ? -20.868 -3.990 2.512 1.00 3.27 82 PRO A O 1
ATOM 1240 N N . HIS A 1 83 ? -18.894 -3.169 3.081 1.00 2.68 83 HIS A N 1
ATOM 1241 C CA . HIS A 1 83 ? -19.499 -1.905 3.590 1.00 3.26 83 HIS A CA 1
ATOM 1242 C C . HIS A 1 83 ? -19.928 -1.024 2.455 1.00 3.66 83 HIS A C 1
ATOM 1243 O O . HIS A 1 83 ? -20.571 -0.003 2.652 1.00 4.25 83 HIS A O 1
ATOM 1258 N N . LEU A 1 84 ? -19.554 -1.416 1.273 1.00 3.56 84 LEU A N 1
ATOM 1259 C CA . LEU A 1 84 ? -19.863 -0.673 0.108 1.00 4.20 84 LEU A CA 1
ATOM 1260 C C . LEU A 1 84 ? -21.166 -1.277 -0.489 1.00 4.81 84 LEU A C 1
ATOM 1261 O O . LEU A 1 84 ? -21.656 -0.853 -1.541 1.00 5.47 84 LEU A O 1
ATOM 1277 N N . LYS A 1 85 ? -21.710 -2.281 0.223 1.00 4.68 85 LYS A N 1
ATOM 1278 C CA . LYS A 1 85 ? -22.931 -2.982 -0.133 1.00 5.28 85 LYS A CA 1
ATOM 1279 C C . LYS A 1 85 ? -23.809 -3.322 1.108 1.00 6.06 85 LYS A C 1
ATOM 1280 O O . LYS A 1 85 ? -23.495 -4.219 1.861 1.00 6.40 85 LYS A O 1
ATOM 1299 N N . LYS A 1 86 ? -24.911 -2.572 1.286 1.00 6.60 86 LYS A N 1
ATOM 1300 C CA . LYS A 1 86 ? -25.872 -2.788 2.415 1.00 7.50 86 LYS A CA 1
ATOM 1301 C C . LYS A 1 86 ? -25.182 -2.707 3.818 1.00 8.13 86 LYS A C 1
ATOM 1302 O O . LYS A 1 86 ? -24.996 -1.601 4.323 1.00 8.62 86 LYS A O 1
ATOM 1322 N N . GLY A 1 1 ? 39.730 10.599 6.979 1.00 19.14 1 GLY A N 2
ATOM 1323 C CA . GLY A 1 1 ? 38.602 9.693 6.745 1.00 18.53 1 GLY A CA 2
ATOM 1324 C C . GLY A 1 1 ? 38.654 9.070 5.382 1.00 18.04 1 GLY A C 2
ATOM 1325 O O . GLY A 1 1 ? 39.624 8.442 5.033 1.00 17.99 1 GLY A O 2
ATOM 1331 N N . HIS A 1 2 ? 37.607 9.243 4.605 1.00 17.81 2 HIS A N 2
ATOM 1332 C CA . HIS A 1 2 ? 37.538 8.631 3.271 1.00 17.49 2 HIS A CA 2
ATOM 1333 C C . HIS A 1 2 ? 37.629 9.715 2.197 1.00 16.98 2 HIS A C 2
ATOM 1334 O O . HIS A 1 2 ? 37.715 10.894 2.530 1.00 17.17 2 HIS A O 2
ATOM 1349 N N . HIS A 1 3 ? 37.598 9.335 0.935 1.00 16.46 3 HIS A N 2
ATOM 1350 C CA . HIS A 1 3 ? 37.744 10.318 -0.149 1.00 16.07 3 HIS A CA 2
ATOM 1351 C C . HIS A 1 3 ? 36.404 10.750 -0.718 1.00 15.28 3 HIS A C 2
ATOM 1352 O O . HIS A 1 3 ? 36.084 11.927 -0.730 1.00 15.31 3 HIS A O 2
ATOM 1367 N N . HIS A 1 4 ? 35.617 9.802 -1.175 1.00 14.74 4 HIS A N 2
ATOM 1368 C CA . HIS A 1 4 ? 34.322 10.135 -1.737 1.00 14.10 4 HIS A CA 2
ATOM 1369 C C . HIS A 1 4 ? 33.243 9.224 -1.154 1.00 13.70 4 HIS A C 2
ATOM 1370 O O . HIS A 1 4 ? 33.276 7.989 -1.314 1.00 14.01 4 HIS A O 2
ATOM 1385 N N . HIS A 1 5 ? 32.289 9.838 -0.489 1.00 13.18 5 HIS A N 2
ATOM 1386 C CA . HIS A 1 5 ? 31.198 9.112 0.146 1.00 12.93 5 HIS A CA 2
ATOM 1387 C C . HIS A 1 5 ? 30.034 8.923 -0.824 1.00 12.32 5 HIS A C 2
ATOM 1388 O O . HIS A 1 5 ? 29.288 9.848 -1.089 1.00 12.40 5 HIS A O 2
ATOM 1403 N N . HIS A 1 6 ? 29.910 7.717 -1.364 1.00 11.88 6 HIS A N 2
ATOM 1404 C CA . HIS A 1 6 ? 28.804 7.398 -2.272 1.00 11.42 6 HIS A CA 2
ATOM 1405 C C . HIS A 1 6 ? 27.544 7.098 -1.462 1.00 10.42 6 HIS A C 2
ATOM 1406 O O . HIS A 1 6 ? 27.640 6.756 -0.270 1.00 10.22 6 HIS A O 2
ATOM 1421 N N . HIS A 1 7 ? 26.391 7.228 -2.084 1.00 9.98 7 HIS A N 2
ATOM 1422 C CA . HIS A 1 7 ? 25.124 6.968 -1.411 1.00 9.18 7 HIS A CA 2
ATOM 1423 C C . HIS A 1 7 ? 24.131 6.368 -2.393 1.00 9.04 7 HIS A C 2
ATOM 1424 O O . HIS A 1 7 ? 24.265 6.602 -3.597 1.00 9.71 7 HIS A O 2
ATOM 1439 N N . LEU A 1 8 ? 23.148 5.586 -1.868 1.00 8.37 8 LEU A N 2
ATOM 1440 C CA . LEU A 1 8 ? 22.105 4.900 -2.678 1.00 8.37 8 LEU A CA 2
ATOM 1441 C C . LEU A 1 8 ? 22.736 3.705 -3.407 1.00 8.86 8 LEU A C 2
ATOM 1442 O O . LEU A 1 8 ? 22.456 2.543 -3.079 1.00 9.23 8 LEU A O 2
ATOM 1458 N N . GLU A 1 9 ? 23.603 3.983 -4.362 1.00 9.12 9 GLU A N 2
ATOM 1459 C CA . GLU A 1 9 ? 24.265 2.934 -5.080 1.00 9.86 9 GLU A CA 2
ATOM 1460 C C . GLU A 1 9 ? 25.493 2.488 -4.328 1.00 9.89 9 GLU A C 2
ATOM 1461 O O . GLU A 1 9 ? 26.542 3.157 -4.328 1.00 10.56 9 GLU A O 2
ATOM 1473 N N . GLY A 1 10 ? 25.332 1.399 -3.642 1.00 9.36 10 GLY A N 2
ATOM 1474 C CA . GLY A 1 10 ? 26.389 0.849 -2.869 1.00 9.60 10 GLY A CA 2
ATOM 1475 C C . GLY A 1 10 ? 26.251 1.223 -1.423 1.00 8.87 10 GLY A C 2
ATOM 1476 O O . GLY A 1 10 ? 26.048 2.392 -1.091 1.00 9.04 10 GLY A O 2
ATOM 1480 N N . GLY A 1 11 ? 26.362 0.252 -0.563 1.00 8.30 11 GLY A N 2
ATOM 1481 C CA . GLY A 1 11 ? 26.204 0.513 0.833 1.00 7.80 11 GLY A CA 2
ATOM 1482 C C . GLY A 1 11 ? 27.214 -0.221 1.652 1.00 8.13 11 GLY A C 2
ATOM 1483 O O . GLY A 1 11 ? 28.372 -0.334 1.257 1.00 8.45 11 GLY A O 2
ATOM 1487 N N . GLY A 1 12 ? 26.775 -0.739 2.769 1.00 8.34 12 GLY A N 2
ATOM 1488 C CA . GLY A 1 12 ? 27.639 -1.451 3.671 1.00 8.95 12 GLY A CA 2
ATOM 1489 C C . GLY A 1 12 ? 27.064 -1.424 5.063 1.00 8.79 12 GLY A C 2
ATOM 1490 O O . GLY A 1 12 ? 26.583 -2.448 5.560 1.00 9.24 12 GLY A O 2
ATOM 1494 N N . ASN A 1 13 ? 27.083 -0.215 5.668 1.00 8.39 13 ASN A N 2
ATOM 1495 C CA . ASN A 1 13 ? 26.553 0.045 7.032 1.00 8.53 13 ASN A CA 2
ATOM 1496 C C . ASN A 1 13 ? 27.459 -0.548 8.127 1.00 9.29 13 ASN A C 2
ATOM 1497 O O . ASN A 1 13 ? 28.095 -1.583 7.925 1.00 9.68 13 ASN A O 2
ATOM 1508 N N . ALA A 1 14 ? 27.522 0.117 9.284 1.00 9.70 14 ALA A N 2
ATOM 1509 C CA . ALA A 1 14 ? 28.377 -0.328 10.401 1.00 10.58 14 ALA A CA 2
ATOM 1510 C C . ALA A 1 14 ? 28.081 0.458 11.687 1.00 11.08 14 ALA A C 2
ATOM 1511 O O . ALA A 1 14 ? 27.446 -0.050 12.607 1.00 11.12 14 ALA A O 2
ATOM 1518 N N . GLN A 1 15 ? 28.531 1.697 11.725 1.00 11.67 15 GLN A N 2
ATOM 1519 C CA . GLN A 1 15 ? 28.350 2.546 12.883 1.00 12.40 15 GLN A CA 2
ATOM 1520 C C . GLN A 1 15 ? 27.438 3.708 12.554 1.00 12.25 15 GLN A C 2
ATOM 1521 O O . GLN A 1 15 ? 27.525 4.267 11.469 1.00 12.05 15 GLN A O 2
ATOM 1535 N N . LYS A 1 16 ? 26.521 4.015 13.477 1.00 12.53 16 LYS A N 2
ATOM 1536 C CA . LYS A 1 16 ? 25.576 5.167 13.365 1.00 12.66 16 LYS A CA 2
ATOM 1537 C C . LYS A 1 16 ? 24.527 4.981 12.231 1.00 11.86 16 LYS A C 2
ATOM 1538 O O . LYS A 1 16 ? 23.532 5.717 12.168 1.00 12.01 16 LYS A O 2
ATOM 1557 N N . SER A 1 17 ? 24.725 3.984 11.387 1.00 11.21 17 SER A N 2
ATOM 1558 C CA . SER A 1 17 ? 23.885 3.728 10.227 1.00 10.50 17 SER A CA 2
ATOM 1559 C C . SER A 1 17 ? 22.542 3.040 10.575 1.00 10.66 17 SER A C 2
ATOM 1560 O O . SER A 1 17 ? 21.969 2.320 9.746 1.00 10.17 17 SER A O 2
ATOM 1568 N N . ALA A 1 18 ? 22.012 3.338 11.761 1.00 11.52 18 ALA A N 2
ATOM 1569 C CA . ALA A 1 18 ? 20.760 2.764 12.236 1.00 11.99 18 ALA A CA 2
ATOM 1570 C C . ALA A 1 18 ? 19.581 3.232 11.381 1.00 11.45 18 ALA A C 2
ATOM 1571 O O . ALA A 1 18 ? 18.724 2.444 11.015 1.00 11.42 18 ALA A O 2
ATOM 1578 N N . MET A 1 19 ? 19.555 4.519 11.059 1.00 11.20 19 MET A N 2
ATOM 1579 C CA . MET A 1 19 ? 18.488 5.066 10.218 1.00 10.90 19 MET A CA 2
ATOM 1580 C C . MET A 1 19 ? 18.919 5.070 8.756 1.00 9.99 19 MET A C 2
ATOM 1581 O O . MET A 1 19 ? 18.087 5.113 7.847 1.00 9.63 19 MET A O 2
ATOM 1595 N N . ALA A 1 20 ? 20.222 4.989 8.545 1.00 9.77 20 ALA A N 2
ATOM 1596 C CA . ALA A 1 20 ? 20.798 5.031 7.213 1.00 9.13 20 ALA A CA 2
ATOM 1597 C C . ALA A 1 20 ? 20.460 3.780 6.433 1.00 8.17 20 ALA A C 2
ATOM 1598 O O . ALA A 1 20 ? 20.248 3.840 5.234 1.00 7.84 20 ALA A O 2
ATOM 1605 N N . ARG A 1 21 ? 20.369 2.647 7.130 1.00 7.98 21 ARG A N 2
ATOM 1606 C CA . ARG A 1 21 ? 20.033 1.365 6.489 1.00 7.29 21 ARG A CA 2
ATOM 1607 C C . ARG A 1 21 ? 18.675 1.418 5.799 1.00 7.26 21 ARG A C 2
ATOM 1608 O O . ARG A 1 21 ? 18.465 0.759 4.784 1.00 7.10 21 ARG A O 2
ATOM 1629 N N . ALA A 1 22 ? 17.772 2.260 6.323 1.00 7.72 22 ALA A N 2
ATOM 1630 C CA . ALA A 1 22 ? 16.416 2.402 5.788 1.00 8.05 22 ALA A CA 2
ATOM 1631 C C . ALA A 1 22 ? 16.411 3.274 4.527 1.00 7.56 22 ALA A C 2
ATOM 1632 O O . ALA A 1 22 ? 15.359 3.645 4.010 1.00 7.73 22 ALA A O 2
ATOM 1639 N N . LYS A 1 23 ? 17.595 3.623 4.070 1.00 7.27 23 LYS A N 2
ATOM 1640 C CA . LYS A 1 23 ? 17.783 4.371 2.847 1.00 7.12 23 LYS A CA 2
ATOM 1641 C C . LYS A 1 23 ? 18.833 3.678 2.015 1.00 6.46 23 LYS A C 2
ATOM 1642 O O . LYS A 1 23 ? 19.178 4.132 0.930 1.00 6.78 23 LYS A O 2
ATOM 1661 N N . ASN A 1 24 ? 19.362 2.591 2.526 1.00 5.86 24 ASN A N 2
ATOM 1662 C CA . ASN A 1 24 ? 20.420 1.920 1.826 1.00 5.58 24 ASN A CA 2
ATOM 1663 C C . ASN A 1 24 ? 19.956 0.596 1.251 1.00 5.25 24 ASN A C 2
ATOM 1664 O O . ASN A 1 24 ? 19.749 0.469 0.042 1.00 5.71 24 ASN A O 2
ATOM 1675 N N . LEU A 1 25 ? 19.755 -0.389 2.128 1.00 4.87 25 LEU A N 2
ATOM 1676 C CA . LEU A 1 25 ? 19.372 -1.734 1.714 1.00 4.97 25 LEU A CA 2
ATOM 1677 C C . LEU A 1 25 ? 18.380 -2.327 2.698 1.00 4.70 25 LEU A C 2
ATOM 1678 O O . LEU A 1 25 ? 18.627 -2.351 3.907 1.00 4.86 25 LEU A O 2
ATOM 1694 N N . GLU A 1 26 ? 17.267 -2.798 2.183 1.00 4.76 26 GLU A N 2
ATOM 1695 C CA . GLU A 1 26 ? 16.226 -3.400 2.983 1.00 4.96 26 GLU A CA 2
ATOM 1696 C C . GLU A 1 26 ? 15.693 -4.632 2.276 1.00 4.83 26 GLU A C 2
ATOM 1697 O O . GLU A 1 26 ? 15.492 -4.615 1.065 1.00 4.95 26 GLU A O 2
ATOM 1709 N N . LYS A 1 27 ? 15.504 -5.706 3.016 1.00 5.08 27 LYS A N 2
ATOM 1710 C CA . LYS A 1 27 ? 14.974 -6.913 2.454 1.00 5.48 27 LYS A CA 2
ATOM 1711 C C . LYS A 1 27 ? 13.783 -7.358 3.287 1.00 5.57 27 LYS A C 2
ATOM 1712 O O . LYS A 1 27 ? 13.951 -7.831 4.413 1.00 6.04 27 LYS A O 2
ATOM 1731 N N . ALA A 1 28 ? 12.609 -7.165 2.767 1.00 5.50 28 ALA A N 2
ATOM 1732 C CA . ALA A 1 28 ? 11.411 -7.612 3.432 1.00 5.97 28 ALA A CA 2
ATOM 1733 C C . ALA A 1 28 ? 10.589 -8.444 2.462 1.00 6.23 28 ALA A C 2
ATOM 1734 O O . ALA A 1 28 ? 10.217 -9.577 2.758 1.00 6.48 28 ALA A O 2
ATOM 1741 N N . LYS A 1 29 ? 10.290 -7.865 1.318 1.00 6.51 29 LYS A N 2
ATOM 1742 C CA . LYS A 1 29 ? 9.630 -8.569 0.236 1.00 7.02 29 LYS A CA 2
ATOM 1743 C C . LYS A 1 29 ? 10.406 -8.362 -1.063 1.00 6.93 29 LYS A C 2
ATOM 1744 O O . LYS A 1 29 ? 11.287 -7.521 -1.125 1.00 7.10 29 LYS A O 2
ATOM 1763 N N . ALA A 1 30 ? 10.069 -9.138 -2.086 1.00 7.00 30 ALA A N 2
ATOM 1764 C CA . ALA A 1 30 ? 10.747 -9.072 -3.388 1.00 7.22 30 ALA A CA 2
ATOM 1765 C C . ALA A 1 30 ? 10.367 -7.801 -4.165 1.00 7.17 30 ALA A C 2
ATOM 1766 O O . ALA A 1 30 ? 11.155 -7.284 -4.965 1.00 7.27 30 ALA A O 2
ATOM 1773 N N . ALA A 1 31 ? 9.172 -7.294 -3.907 1.00 7.30 31 ALA A N 2
ATOM 1774 C CA . ALA A 1 31 ? 8.695 -6.091 -4.571 1.00 7.49 31 ALA A CA 2
ATOM 1775 C C . ALA A 1 31 ? 7.638 -5.404 -3.729 1.00 7.26 31 ALA A C 2
ATOM 1776 O O . ALA A 1 31 ? 7.871 -4.326 -3.179 1.00 7.29 31 ALA A O 2
ATOM 1783 N N . GLY A 1 32 ? 6.480 -6.034 -3.625 1.00 7.31 32 GLY A N 2
ATOM 1784 C CA . GLY A 1 32 ? 5.400 -5.481 -2.835 1.00 7.37 32 GLY A CA 2
ATOM 1785 C C . GLY A 1 32 ? 4.589 -4.476 -3.629 1.00 7.39 32 GLY A C 2
ATOM 1786 O O . GLY A 1 32 ? 3.424 -4.708 -3.937 1.00 7.69 32 GLY A O 2
ATOM 1790 N N . LYS A 1 33 ? 5.212 -3.372 -3.975 1.00 7.33 33 LYS A N 2
ATOM 1791 C CA . LYS A 1 33 ? 4.585 -2.324 -4.748 1.00 7.58 33 LYS A CA 2
ATOM 1792 C C . LYS A 1 33 ? 5.673 -1.443 -5.321 1.00 7.81 33 LYS A C 2
ATOM 1793 O O . LYS A 1 33 ? 6.833 -1.559 -4.919 1.00 8.09 33 LYS A O 2
ATOM 1812 N N . GLY A 1 34 ? 5.314 -0.577 -6.230 1.00 7.92 34 GLY A N 2
ATOM 1813 C CA . GLY A 1 34 ? 6.266 0.327 -6.800 1.00 8.28 34 GLY A CA 2
ATOM 1814 C C . GLY A 1 34 ? 5.726 1.728 -6.825 1.00 8.23 34 GLY A C 2
ATOM 1815 O O . GLY A 1 34 ? 5.419 2.304 -5.775 1.00 8.16 34 GLY A O 2
ATOM 1819 N N . SER A 1 35 ? 5.580 2.262 -8.036 1.00 8.52 35 SER A N 2
ATOM 1820 C CA . SER A 1 35 ? 5.064 3.609 -8.309 1.00 8.67 35 SER A CA 2
ATOM 1821 C C . SER A 1 35 ? 5.916 4.725 -7.637 1.00 8.96 35 SER A C 2
ATOM 1822 O O . SER A 1 35 ? 7.044 4.474 -7.211 1.00 9.53 35 SER A O 2
ATOM 1830 N N . GLN A 1 36 ? 5.380 5.953 -7.592 1.00 8.75 36 GLN A N 2
ATOM 1831 C CA . GLN A 1 36 ? 6.101 7.126 -7.035 1.00 9.17 36 GLN A CA 2
ATOM 1832 C C . GLN A 1 36 ? 5.196 8.343 -7.074 1.00 8.70 36 GLN A C 2
ATOM 1833 O O . GLN A 1 36 ? 5.231 9.190 -6.202 1.00 8.58 36 GLN A O 2
ATOM 1847 N N . LEU A 1 37 ? 4.363 8.388 -8.095 1.00 8.63 37 LEU A N 2
ATOM 1848 C CA . LEU A 1 37 ? 3.429 9.479 -8.316 1.00 8.33 37 LEU A CA 2
ATOM 1849 C C . LEU A 1 37 ? 2.166 9.404 -7.449 1.00 7.59 37 LEU A C 2
ATOM 1850 O O . LEU A 1 37 ? 1.225 10.160 -7.654 1.00 7.53 37 LEU A O 2
ATOM 1866 N N . GLU A 1 38 ? 2.154 8.518 -6.484 1.00 7.28 38 GLU A N 2
ATOM 1867 C CA . GLU A 1 38 ? 0.962 8.344 -5.638 1.00 6.85 38 GLU A CA 2
ATOM 1868 C C . GLU A 1 38 ? 0.841 9.454 -4.592 1.00 6.29 38 GLU A C 2
ATOM 1869 O O . GLU A 1 38 ? -0.243 9.682 -4.035 1.00 6.53 38 GLU A O 2
ATOM 1881 N N . ALA A 1 39 ? 1.967 10.110 -4.331 1.00 5.86 39 ALA A N 2
ATOM 1882 C CA . ALA A 1 39 ? 2.096 11.178 -3.345 1.00 5.57 39 ALA A CA 2
ATOM 1883 C C . ALA A 1 39 ? 1.994 10.661 -1.904 1.00 5.31 39 ALA A C 2
ATOM 1884 O O . ALA A 1 39 ? 3.019 10.413 -1.267 1.00 5.56 39 ALA A O 2
ATOM 1891 N N . ASN A 1 40 ? 0.781 10.466 -1.407 1.00 5.21 40 ASN A N 2
ATOM 1892 C CA . ASN A 1 40 ? 0.560 10.006 -0.030 1.00 5.30 40 ASN A CA 2
ATOM 1893 C C . ASN A 1 40 ? -0.891 9.599 0.160 1.00 4.90 40 ASN A C 2
ATOM 1894 O O . ASN A 1 40 ? -1.804 10.305 -0.267 1.00 4.87 40 ASN A O 2
ATOM 1905 N N . LYS A 1 41 ? -1.097 8.460 0.786 1.00 4.91 41 LYS A N 2
ATOM 1906 C CA . LYS A 1 41 ? -2.426 7.922 1.009 1.00 4.79 41 LYS A CA 2
ATOM 1907 C C . LYS A 1 41 ? -2.971 8.403 2.331 1.00 5.11 41 LYS A C 2
ATOM 1908 O O . LYS A 1 41 ? -4.166 8.629 2.453 1.00 5.52 41 LYS A O 2
ATOM 1927 N N . LYS A 1 42 ? -2.045 8.595 3.319 1.00 5.29 42 LYS A N 2
ATOM 1928 C CA . LYS A 1 42 ? -2.393 8.916 4.712 1.00 6.01 42 LYS A CA 2
ATOM 1929 C C . LYS A 1 42 ? -3.083 7.734 5.377 1.00 6.11 42 LYS A C 2
ATOM 1930 O O . LYS A 1 42 ? -4.250 7.454 5.115 1.00 6.74 42 LYS A O 2
ATOM 1949 N N . ALA A 1 43 ? -2.331 7.012 6.195 1.00 5.71 43 ALA A N 2
ATOM 1950 C CA . ALA A 1 43 ? -2.824 5.836 6.939 1.00 5.93 43 ALA A CA 2
ATOM 1951 C C . ALA A 1 43 ? -3.131 4.657 6.010 1.00 5.58 43 ALA A C 2
ATOM 1952 O O . ALA A 1 43 ? -3.702 3.665 6.431 1.00 5.78 43 ALA A O 2
ATOM 1959 N N . MET A 1 44 ? -2.736 4.795 4.730 1.00 5.27 44 MET A N 2
ATOM 1960 C CA . MET A 1 44 ? -2.896 3.748 3.696 1.00 5.14 44 MET A CA 2
ATOM 1961 C C . MET A 1 44 ? -4.386 3.529 3.310 1.00 4.41 44 MET A C 2
ATOM 1962 O O . MET A 1 44 ? -4.700 2.652 2.538 1.00 4.57 44 MET A O 2
ATOM 1976 N N . SER A 1 45 ? -5.268 4.381 3.817 1.00 3.91 45 SER A N 2
ATOM 1977 C CA . SER A 1 45 ? -6.703 4.313 3.544 1.00 3.31 45 SER A CA 2
ATOM 1978 C C . SER A 1 45 ? -7.346 2.953 3.899 1.00 3.15 45 SER A C 2
ATOM 1979 O O . SER A 1 45 ? -7.699 2.704 5.047 1.00 3.30 45 SER A O 2
ATOM 1987 N N . ILE A 1 46 ? -7.488 2.091 2.892 1.00 3.06 46 ILE A N 2
ATOM 1988 C CA . ILE A 1 46 ? -8.142 0.800 3.030 1.00 2.90 46 ILE A CA 2
ATOM 1989 C C . ILE A 1 46 ? -7.195 -0.323 2.563 1.00 3.39 46 ILE A C 2
ATOM 1990 O O . ILE A 1 46 ? -6.248 -0.064 1.839 1.00 3.76 46 ILE A O 2
ATOM 2006 N N . GLN A 1 47 ? -7.472 -1.550 2.975 1.00 3.62 47 GLN A N 2
ATOM 2007 C CA . GLN A 1 47 ? -6.696 -2.718 2.582 1.00 4.26 47 GLN A CA 2
ATOM 2008 C C . GLN A 1 47 ? -7.607 -3.713 1.853 1.00 4.05 47 GLN A C 2
ATOM 2009 O O . GLN A 1 47 ? -8.706 -4.022 2.311 1.00 3.59 47 GLN A O 2
ATOM 2023 N N . CYS A 1 48 ? -7.143 -4.170 0.721 1.00 4.51 48 CYS A N 2
ATOM 2024 C CA . CYS A 1 48 ? -7.865 -5.078 -0.150 1.00 4.51 48 CYS A CA 2
ATOM 2025 C C . CYS A 1 48 ? -8.011 -6.471 0.471 1.00 4.78 48 CYS A C 2
ATOM 2026 O O . CYS A 1 48 ? -7.034 -7.053 0.957 1.00 5.43 48 CYS A O 2
ATOM 2034 N N . LYS A 1 49 ? -9.227 -7.003 0.378 1.00 4.37 49 LYS A N 2
ATOM 2035 C CA . LYS A 1 49 ? -9.645 -8.306 0.933 1.00 4.60 49 LYS A CA 2
ATOM 2036 C C . LYS A 1 49 ? -8.846 -9.434 0.269 1.00 5.45 49 LYS A C 2
ATOM 2037 O O . LYS A 1 49 ? -8.609 -10.474 0.866 1.00 5.91 49 LYS A O 2
ATOM 2056 N N . VAL A 1 50 ? -8.444 -9.212 -0.971 1.00 5.76 50 VAL A N 2
ATOM 2057 C CA . VAL A 1 50 ? -7.781 -10.255 -1.761 1.00 6.62 50 VAL A CA 2
ATOM 2058 C C . VAL A 1 50 ? -6.470 -10.699 -1.138 1.00 7.31 50 VAL A C 2
ATOM 2059 O O . VAL A 1 50 ? -6.042 -11.833 -1.347 1.00 7.94 50 VAL A O 2
ATOM 2072 N N . CYS A 1 51 ? -5.854 -9.816 -0.356 1.00 7.22 51 CYS A N 2
ATOM 2073 C CA . CYS A 1 51 ? -4.613 -10.136 0.297 1.00 7.91 51 CYS A CA 2
ATOM 2074 C C . CYS A 1 51 ? -4.254 -9.069 1.333 1.00 7.66 51 CYS A C 2
ATOM 2075 O O . CYS A 1 51 ? -4.458 -9.269 2.524 1.00 7.62 51 CYS A O 2
ATOM 2083 N N . MET A 1 52 ? -3.753 -7.927 0.856 1.00 7.53 52 MET A N 2
ATOM 2084 C CA . MET A 1 52 ? -3.288 -6.842 1.724 1.00 7.36 52 MET A CA 2
ATOM 2085 C C . MET A 1 52 ? -3.011 -5.569 0.936 1.00 7.19 52 MET A C 2
ATOM 2086 O O . MET A 1 52 ? -2.154 -4.797 1.300 1.00 7.51 52 MET A O 2
ATOM 2100 N N . GLN A 1 53 ? -3.754 -5.329 -0.128 1.00 6.77 53 GLN A N 2
ATOM 2101 C CA . GLN A 1 53 ? -3.432 -4.185 -1.007 1.00 6.78 53 GLN A CA 2
ATOM 2102 C C . GLN A 1 53 ? -4.185 -2.979 -0.531 1.00 5.99 53 GLN A C 2
ATOM 2103 O O . GLN A 1 53 ? -4.704 -3.002 0.556 1.00 5.51 53 GLN A O 2
ATOM 2117 N N . THR A 1 54 ? -4.265 -1.948 -1.301 1.00 5.92 54 THR A N 2
ATOM 2118 C CA . THR A 1 54 ? -4.904 -0.780 -0.804 1.00 5.23 54 THR A CA 2
ATOM 2119 C C . THR A 1 54 ? -5.848 -0.157 -1.828 1.00 5.04 54 THR A C 2
ATOM 2120 O O . THR A 1 54 ? -5.854 -0.529 -3.008 1.00 5.63 54 THR A O 2
ATOM 2131 N N . PHE A 1 55 ? -6.641 0.751 -1.335 1.00 4.34 55 PHE A N 2
ATOM 2132 C CA . PHE A 1 55 ? -7.568 1.553 -2.087 1.00 4.27 55 PHE A CA 2
ATOM 2133 C C . PHE A 1 55 ? -7.408 2.964 -1.579 1.00 3.93 55 PHE A C 2
ATOM 2134 O O . PHE A 1 55 ? -6.987 3.142 -0.438 1.00 3.54 55 PHE A O 2
ATOM 2151 N N . ILE A 1 56 ? -7.713 3.945 -2.407 1.00 4.24 56 ILE A N 2
ATOM 2152 C CA . ILE A 1 56 ? -7.551 5.349 -2.034 1.00 4.10 56 ILE A CA 2
ATOM 2153 C C . ILE A 1 56 ? -8.762 5.848 -1.248 1.00 3.68 56 ILE A C 2
ATOM 2154 O O . ILE A 1 56 ? -9.920 5.571 -1.631 1.00 3.75 56 ILE A O 2
ATOM 2170 N N . CYS A 1 57 ? -8.509 6.550 -0.137 1.00 3.44 57 CYS A N 2
ATOM 2171 C CA . CYS A 1 57 ? -9.566 7.126 0.635 1.00 3.38 57 CYS A CA 2
ATOM 2172 C C . CYS A 1 57 ? -10.213 8.320 -0.070 1.00 3.93 57 CYS A C 2
ATOM 2173 O O . CYS A 1 57 ? -9.933 9.477 0.234 1.00 4.21 57 CYS A O 2
ATOM 2181 N N . THR A 1 58 ? -10.991 8.037 -1.064 1.00 4.31 58 THR A N 2
ATOM 2182 C CA . THR A 1 58 ? -11.838 9.039 -1.659 1.00 5.03 58 THR A CA 2
ATOM 2183 C C . THR A 1 58 ? -13.109 9.182 -0.823 1.00 5.13 58 THR A C 2
ATOM 2184 O O . THR A 1 58 ? -13.969 10.029 -1.094 1.00 5.79 58 THR A O 2
ATOM 2195 N N . THR A 1 59 ? -13.213 8.334 0.195 1.00 4.66 59 THR A N 2
ATOM 2196 C CA . THR A 1 59 ? -14.325 8.316 1.127 1.00 4.98 59 THR A CA 2
ATOM 2197 C C . THR A 1 59 ? -13.862 7.558 2.355 1.00 4.60 59 THR A C 2
ATOM 2198 O O . THR A 1 59 ? -12.987 6.697 2.248 1.00 4.34 59 THR A O 2
ATOM 2209 N N . SER A 1 60 ? -14.386 7.895 3.507 1.00 4.93 60 SER A N 2
ATOM 2210 C CA . SER A 1 60 ? -14.009 7.216 4.695 1.00 5.08 60 SER A CA 2
ATOM 2211 C C . SER A 1 60 ? -14.779 5.921 4.725 1.00 4.91 60 SER A C 2
ATOM 2212 O O . SER A 1 60 ? -15.963 5.901 4.349 1.00 5.44 60 SER A O 2
ATOM 2220 N N . GLU A 1 61 ? -14.121 4.851 5.148 1.00 4.39 61 GLU A N 2
ATOM 2221 C CA . GLU A 1 61 ? -14.743 3.517 5.194 1.00 4.24 61 GLU A CA 2
ATOM 2222 C C . GLU A 1 61 ? -16.050 3.564 5.972 1.00 4.81 61 GLU A C 2
ATOM 2223 O O . GLU A 1 61 ? -16.984 2.874 5.647 1.00 4.86 61 GLU A O 2
ATOM 2235 N N . VAL A 1 62 ? -16.104 4.426 6.972 1.00 5.34 62 VAL A N 2
ATOM 2236 C CA . VAL A 1 62 ? -17.248 4.549 7.833 1.00 6.05 62 VAL A CA 2
ATOM 2237 C C . VAL A 1 62 ? -18.520 4.984 7.079 1.00 6.40 62 VAL A C 2
ATOM 2238 O O . VAL A 1 62 ? -19.615 4.553 7.430 1.00 6.81 62 VAL A O 2
ATOM 2251 N N . LYS A 1 63 ? -18.392 5.778 6.023 1.00 6.35 63 LYS A N 2
ATOM 2252 C CA . LYS A 1 63 ? -19.603 6.171 5.304 1.00 6.86 63 LYS A CA 2
ATOM 2253 C C . LYS A 1 63 ? -19.992 5.004 4.394 1.00 6.61 63 LYS A C 2
ATOM 2254 O O . LYS A 1 63 ? -21.165 4.689 4.214 1.00 7.11 63 LYS A O 2
ATOM 2273 N N . CYS A 1 64 ? -18.993 4.339 3.863 1.00 5.90 64 CYS A N 2
ATOM 2274 C CA . CYS A 1 64 ? -19.221 3.180 3.031 1.00 5.63 64 CYS A CA 2
ATOM 2275 C C . CYS A 1 64 ? -19.804 2.052 3.890 1.00 5.60 64 CYS A C 2
ATOM 2276 O O . CYS A 1 64 ? -20.560 1.230 3.417 1.00 5.71 64 CYS A O 2
ATOM 2284 N N . ARG A 1 65 ? -19.464 2.084 5.166 1.00 5.62 65 ARG A N 2
ATOM 2285 C CA . ARG A 1 65 ? -19.892 1.137 6.142 1.00 5.84 65 ARG A CA 2
ATOM 2286 C C . ARG A 1 65 ? -21.392 1.114 6.293 1.00 6.60 65 ARG A C 2
ATOM 2287 O O . ARG A 1 65 ? -22.007 0.066 6.123 1.00 6.69 65 ARG A O 2
ATOM 2308 N N . GLU A 1 66 ? -21.982 2.272 6.563 1.00 7.20 66 GLU A N 2
ATOM 2309 C CA . GLU A 1 66 ? -23.430 2.354 6.764 1.00 8.03 66 GLU A CA 2
ATOM 2310 C C . GLU A 1 66 ? -24.165 1.970 5.488 1.00 8.03 66 GLU A C 2
ATOM 2311 O O . GLU A 1 66 ? -25.229 1.373 5.529 1.00 8.42 66 GLU A O 2
ATOM 2323 N N . HIS A 1 67 ? -23.569 2.306 4.355 1.00 7.64 67 HIS A N 2
ATOM 2324 C CA . HIS A 1 67 ? -24.161 1.989 3.083 1.00 7.74 67 HIS A CA 2
ATOM 2325 C C . HIS A 1 67 ? -24.079 0.485 2.854 1.00 7.19 67 HIS A C 2
ATOM 2326 O O . HIS A 1 67 ? -25.007 -0.124 2.329 1.00 7.42 67 HIS A O 2
ATOM 2341 N N . ALA A 1 68 ? -22.987 -0.101 3.279 1.00 6.53 68 ALA A N 2
ATOM 2342 C CA . ALA A 1 68 ? -22.745 -1.506 3.111 1.00 6.01 68 ALA A CA 2
ATOM 2343 C C . ALA A 1 68 ? -23.641 -2.342 3.997 1.00 6.43 68 ALA A C 2
ATOM 2344 O O . ALA A 1 68 ? -24.268 -3.265 3.529 1.00 6.43 68 ALA A O 2
ATOM 2351 N N . GLU A 1 69 ? -23.726 -2.003 5.271 1.00 6.88 69 GLU A N 2
ATOM 2352 C CA . GLU A 1 69 ? -24.510 -2.798 6.207 1.00 7.44 69 GLU A CA 2
ATOM 2353 C C . GLU A 1 69 ? -26.014 -2.648 5.985 1.00 8.10 69 GLU A C 2
ATOM 2354 O O . GLU A 1 69 ? -26.795 -3.477 6.426 1.00 8.50 69 GLU A O 2
ATOM 2366 N N . ALA A 1 70 ? -26.403 -1.598 5.282 1.00 8.29 70 ALA A N 2
ATOM 2367 C CA . ALA A 1 70 ? -27.788 -1.377 4.937 1.00 8.98 70 ALA A CA 2
ATOM 2368 C C . ALA A 1 70 ? -28.115 -1.952 3.559 1.00 8.74 70 ALA A C 2
ATOM 2369 O O . ALA A 1 70 ? -29.281 -2.151 3.230 1.00 9.31 70 ALA A O 2
ATOM 2376 N N . LYS A 1 71 ? -27.091 -2.205 2.756 1.00 7.94 71 LYS A N 2
ATOM 2377 C CA . LYS A 1 71 ? -27.296 -2.730 1.402 1.00 7.72 71 LYS A CA 2
ATOM 2378 C C . LYS A 1 71 ? -26.652 -4.102 1.223 1.00 7.00 71 LYS A C 2
ATOM 2379 O O . LYS A 1 71 ? -27.336 -5.113 1.342 1.00 7.10 71 LYS A O 2
ATOM 2398 N N . HIS A 1 72 ? -25.327 -4.116 0.976 1.00 6.33 72 HIS A N 2
ATOM 2399 C CA . HIS A 1 72 ? -24.517 -5.354 0.743 1.00 5.62 72 HIS A CA 2
ATOM 2400 C C . HIS A 1 72 ? -25.178 -6.384 -0.212 1.00 5.65 72 HIS A C 2
ATOM 2401 O O . HIS A 1 72 ? -25.322 -7.556 0.147 1.00 5.60 72 HIS A O 2
ATOM 2416 N N . PRO A 1 73 ? -25.577 -5.979 -1.445 1.00 5.90 73 PRO A N 2
ATOM 2417 C CA . PRO A 1 73 ? -26.230 -6.884 -2.369 1.00 6.06 73 PRO A CA 2
ATOM 2418 C C . PRO A 1 73 ? -25.267 -7.871 -3.025 1.00 5.49 73 PRO A C 2
ATOM 2419 O O . PRO A 1 73 ? -25.410 -9.087 -2.880 1.00 5.49 73 PRO A O 2
ATOM 2430 N N . LYS A 1 74 ? -24.275 -7.349 -3.719 1.00 5.12 74 LYS A N 2
ATOM 2431 C CA . LYS A 1 74 ? -23.346 -8.178 -4.471 1.00 4.75 74 LYS A CA 2
ATOM 2432 C C . LYS A 1 74 ? -22.043 -7.450 -4.770 1.00 4.46 74 LYS A C 2
ATOM 2433 O O . LYS A 1 74 ? -21.989 -6.544 -5.601 1.00 4.75 74 LYS A O 2
ATOM 2452 N N . ALA A 1 75 ? -21.020 -7.804 -4.064 1.00 4.19 75 ALA A N 2
ATOM 2453 C CA . ALA A 1 75 ? -19.708 -7.246 -4.316 1.00 4.02 75 ALA A CA 2
ATOM 2454 C C . ALA A 1 75 ? -19.001 -8.054 -5.421 1.00 4.43 75 ALA A C 2
ATOM 2455 O O . ALA A 1 75 ? -18.705 -9.224 -5.238 1.00 4.52 75 ALA A O 2
ATOM 2462 N N . ASP A 1 76 ? -18.776 -7.431 -6.581 1.00 5.01 76 ASP A N 2
ATOM 2463 C CA . ASP A 1 76 ? -18.105 -8.122 -7.708 1.00 5.63 76 ASP A CA 2
ATOM 2464 C C . ASP A 1 76 ? -16.769 -7.498 -8.036 1.00 5.81 76 ASP A C 2
ATOM 2465 O O . ASP A 1 76 ? -15.727 -8.020 -7.662 1.00 5.63 76 ASP A O 2
ATOM 2474 N N . VAL A 1 77 ? -16.791 -6.359 -8.711 1.00 6.30 77 VAL A N 2
ATOM 2475 C CA . VAL A 1 77 ? -15.554 -5.650 -9.016 1.00 6.58 77 VAL A CA 2
ATOM 2476 C C . VAL A 1 77 ? -15.034 -4.995 -7.747 1.00 5.93 77 VAL A C 2
ATOM 2477 O O . VAL A 1 77 ? -13.875 -4.654 -7.619 1.00 6.00 77 VAL A O 2
ATOM 2490 N N . VAL A 1 78 ? -15.931 -4.856 -6.805 1.00 5.38 78 VAL A N 2
ATOM 2491 C CA . VAL A 1 78 ? -15.603 -4.340 -5.501 1.00 4.74 78 VAL A CA 2
ATOM 2492 C C . VAL A 1 78 ? -15.589 -5.480 -4.481 1.00 4.00 78 VAL A C 2
ATOM 2493 O O . VAL A 1 78 ? -15.590 -5.246 -3.301 1.00 3.42 78 VAL A O 2
ATOM 2506 N N . ALA A 1 79 ? -15.541 -6.741 -4.964 1.00 4.18 79 ALA A N 2
ATOM 2507 C CA . ALA A 1 79 ? -15.426 -7.926 -4.052 1.00 3.76 79 ALA A CA 2
ATOM 2508 C C . ALA A 1 79 ? -14.112 -7.876 -3.300 1.00 3.69 79 ALA A C 2
ATOM 2509 O O . ALA A 1 79 ? -13.913 -8.553 -2.298 1.00 3.56 79 ALA A O 2
ATOM 2516 N N . CYS A 1 80 ? -13.231 -7.048 -3.808 1.00 4.00 80 CYS A N 2
ATOM 2517 C CA . CYS A 1 80 ? -11.947 -6.774 -3.231 1.00 4.07 80 CYS A CA 2
ATOM 2518 C C . CYS A 1 80 ? -12.104 -6.027 -1.906 1.00 3.33 80 CYS A C 2
ATOM 2519 O O . CYS A 1 80 ? -11.168 -5.941 -1.126 1.00 3.38 80 CYS A O 2
ATOM 2527 N N . PHE A 1 81 ? -13.282 -5.466 -1.685 1.00 2.86 81 PHE A N 2
ATOM 2528 C CA . PHE A 1 81 ? -13.638 -4.888 -0.411 1.00 2.27 81 PHE A CA 2
ATOM 2529 C C . PHE A 1 81 ? -15.154 -4.614 -0.418 1.00 2.17 81 PHE A C 2
ATOM 2530 O O . PHE A 1 81 ? -15.606 -3.554 -0.846 1.00 2.52 81 PHE A O 2
ATOM 2547 N N . PRO A 1 82 ? -15.980 -5.620 0.014 1.00 2.09 82 PRO A N 2
ATOM 2548 C CA . PRO A 1 82 ? -17.483 -5.565 -0.053 1.00 2.39 82 PRO A CA 2
ATOM 2549 C C . PRO A 1 82 ? -18.110 -4.481 0.797 1.00 2.74 82 PRO A C 2
ATOM 2550 O O . PRO A 1 82 ? -19.328 -4.367 0.869 1.00 3.27 82 PRO A O 2
ATOM 2561 N N . HIS A 1 83 ? -17.291 -3.677 1.420 1.00 2.68 83 HIS A N 2
ATOM 2562 C CA . HIS A 1 83 ? -17.781 -2.581 2.218 1.00 3.26 83 HIS A CA 2
ATOM 2563 C C . HIS A 1 83 ? -17.940 -1.352 1.338 1.00 3.66 83 HIS A C 2
ATOM 2564 O O . HIS A 1 83 ? -18.358 -0.313 1.798 1.00 4.25 83 HIS A O 2
ATOM 2579 N N . LEU A 1 84 ? -17.600 -1.494 0.046 1.00 3.56 84 LEU A N 2
ATOM 2580 C CA . LEU A 1 84 ? -17.653 -0.379 -0.899 1.00 4.20 84 LEU A CA 2
ATOM 2581 C C . LEU A 1 84 ? -18.790 -0.547 -1.912 1.00 4.81 84 LEU A C 2
ATOM 2582 O O . LEU A 1 84 ? -18.868 0.210 -2.880 1.00 5.47 84 LEU A O 2
ATOM 2598 N N . LYS A 1 85 ? -19.654 -1.544 -1.715 1.00 4.68 85 LYS A N 2
ATOM 2599 C CA . LYS A 1 85 ? -20.747 -1.769 -2.642 1.00 5.28 85 LYS A CA 2
ATOM 2600 C C . LYS A 1 85 ? -21.787 -0.673 -2.632 1.00 6.06 85 LYS A C 2
ATOM 2601 O O . LYS A 1 85 ? -21.972 0.042 -1.658 1.00 6.40 85 LYS A O 2
ATOM 2620 N N . LYS A 1 86 ? -22.455 -0.601 -3.736 1.00 6.60 86 LYS A N 2
ATOM 2621 C CA . LYS A 1 86 ? -23.487 0.372 -4.004 1.00 7.50 86 LYS A CA 2
ATOM 2622 C C . LYS A 1 86 ? -24.845 -0.293 -3.880 1.00 8.13 86 LYS A C 2
ATOM 2623 O O . LYS A 1 86 ? -25.196 -1.083 -4.777 1.00 8.62 86 LYS A O 2
ATOM 2643 N N . GLY A 1 1 ? 22.809 13.084 1.469 1.00 19.14 1 GLY A N 3
ATOM 2644 C CA . GLY A 1 1 ? 21.373 13.127 1.757 1.00 18.53 1 GLY A CA 3
ATOM 2645 C C . GLY A 1 1 ? 21.101 13.897 3.018 1.00 18.04 1 GLY A C 3
ATOM 2646 O O . GLY A 1 1 ? 21.892 13.840 3.950 1.00 17.99 1 GLY A O 3
ATOM 2652 N N . HIS A 1 2 ? 19.995 14.633 3.051 1.00 17.81 2 HIS A N 3
ATOM 2653 C CA . HIS A 1 2 ? 19.637 15.415 4.230 1.00 17.49 2 HIS A CA 3
ATOM 2654 C C . HIS A 1 2 ? 18.368 14.875 4.888 1.00 16.98 2 HIS A C 3
ATOM 2655 O O . HIS A 1 2 ? 18.324 14.673 6.092 1.00 17.17 2 HIS A O 3
ATOM 2670 N N . HIS A 1 3 ? 17.347 14.650 4.105 1.00 16.46 3 HIS A N 3
ATOM 2671 C CA . HIS A 1 3 ? 16.098 14.160 4.625 1.00 16.07 3 HIS A CA 3
ATOM 2672 C C . HIS A 1 3 ? 15.911 12.693 4.203 1.00 15.28 3 HIS A C 3
ATOM 2673 O O . HIS A 1 3 ? 16.034 12.367 3.027 1.00 15.31 3 HIS A O 3
ATOM 2688 N N . HIS A 1 4 ? 15.632 11.818 5.174 1.00 14.74 4 HIS A N 3
ATOM 2689 C CA . HIS A 1 4 ? 15.440 10.385 4.894 1.00 14.10 4 HIS A CA 3
ATOM 2690 C C . HIS A 1 4 ? 14.195 10.144 4.042 1.00 13.70 4 HIS A C 3
ATOM 2691 O O . HIS A 1 4 ? 13.242 10.931 4.073 1.00 14.01 4 HIS A O 3
ATOM 2706 N N . HIS A 1 5 ? 14.215 9.074 3.283 1.00 13.18 5 HIS A N 3
ATOM 2707 C CA . HIS A 1 5 ? 13.109 8.723 2.408 1.00 12.93 5 HIS A CA 3
ATOM 2708 C C . HIS A 1 5 ? 12.654 7.306 2.719 1.00 12.32 5 HIS A C 3
ATOM 2709 O O . HIS A 1 5 ? 13.446 6.497 3.198 1.00 12.40 5 HIS A O 3
ATOM 2724 N N . HIS A 1 6 ? 11.386 7.003 2.467 1.00 11.88 6 HIS A N 3
ATOM 2725 C CA . HIS A 1 6 ? 10.865 5.646 2.738 1.00 11.42 6 HIS A CA 3
ATOM 2726 C C . HIS A 1 6 ? 11.362 4.655 1.699 1.00 10.42 6 HIS A C 3
ATOM 2727 O O . HIS A 1 6 ? 11.458 4.980 0.520 1.00 10.22 6 HIS A O 3
ATOM 2742 N N . HIS A 1 7 ? 11.673 3.458 2.136 1.00 9.98 7 HIS A N 3
ATOM 2743 C CA . HIS A 1 7 ? 12.206 2.426 1.254 1.00 9.18 7 HIS A CA 3
ATOM 2744 C C . HIS A 1 7 ? 11.408 1.142 1.405 1.00 9.04 7 HIS A C 3
ATOM 2745 O O . HIS A 1 7 ? 10.771 0.948 2.431 1.00 9.71 7 HIS A O 3
ATOM 2760 N N . LEU A 1 8 ? 11.438 0.298 0.359 1.00 8.37 8 LEU A N 3
ATOM 2761 C CA . LEU A 1 8 ? 10.768 -1.024 0.325 1.00 8.37 8 LEU A CA 3
ATOM 2762 C C . LEU A 1 8 ? 9.226 -0.896 0.199 1.00 8.86 8 LEU A C 3
ATOM 2763 O O . LEU A 1 8 ? 8.646 0.146 0.546 1.00 9.23 8 LEU A O 3
ATOM 2779 N N . GLU A 1 9 ? 8.604 -1.944 -0.371 1.00 9.12 9 GLU A N 3
ATOM 2780 C CA . GLU A 1 9 ? 7.148 -2.063 -0.562 1.00 9.86 9 GLU A CA 3
ATOM 2781 C C . GLU A 1 9 ? 6.672 -0.970 -1.550 1.00 9.89 9 GLU A C 3
ATOM 2782 O O . GLU A 1 9 ? 5.493 -0.647 -1.658 1.00 10.56 9 GLU A O 3
ATOM 2794 N N . GLY A 1 10 ? 7.621 -0.451 -2.302 1.00 9.36 10 GLY A N 3
ATOM 2795 C CA . GLY A 1 10 ? 7.376 0.587 -3.249 1.00 9.60 10 GLY A CA 3
ATOM 2796 C C . GLY A 1 10 ? 8.645 0.886 -3.997 1.00 8.87 10 GLY A C 3
ATOM 2797 O O . GLY A 1 10 ? 9.709 0.363 -3.638 1.00 9.04 10 GLY A O 3
ATOM 2801 N N . GLY A 1 11 ? 8.554 1.702 -5.019 1.00 8.30 11 GLY A N 3
ATOM 2802 C CA . GLY A 1 11 ? 9.721 2.038 -5.809 1.00 7.80 11 GLY A CA 3
ATOM 2803 C C . GLY A 1 11 ? 9.333 2.492 -7.190 1.00 8.13 11 GLY A C 3
ATOM 2804 O O . GLY A 1 11 ? 9.936 3.391 -7.745 1.00 8.45 11 GLY A O 3
ATOM 2808 N N . GLY A 1 12 ? 8.305 1.869 -7.742 1.00 8.34 12 GLY A N 3
ATOM 2809 C CA . GLY A 1 12 ? 7.831 2.258 -9.048 1.00 8.95 12 GLY A CA 3
ATOM 2810 C C . GLY A 1 12 ? 8.050 1.194 -10.087 1.00 8.79 12 GLY A C 3
ATOM 2811 O O . GLY A 1 12 ? 7.482 1.272 -11.172 1.00 9.24 12 GLY A O 3
ATOM 2815 N N . ASN A 1 13 ? 8.890 0.196 -9.746 1.00 8.39 13 ASN A N 3
ATOM 2816 C CA . ASN A 1 13 ? 9.208 -0.944 -10.642 1.00 8.53 13 ASN A CA 3
ATOM 2817 C C . ASN A 1 13 ? 10.003 -0.459 -11.870 1.00 9.29 13 ASN A C 3
ATOM 2818 O O . ASN A 1 13 ? 10.457 0.699 -11.901 1.00 9.68 13 ASN A O 3
ATOM 2829 N N . ALA A 1 14 ? 10.193 -1.339 -12.856 1.00 9.70 14 ALA A N 3
ATOM 2830 C CA . ALA A 1 14 ? 10.892 -0.998 -14.091 1.00 10.58 14 ALA A CA 3
ATOM 2831 C C . ALA A 1 14 ? 10.693 -2.077 -15.170 1.00 11.08 14 ALA A C 3
ATOM 2832 O O . ALA A 1 14 ? 9.619 -2.180 -15.743 1.00 11.12 14 ALA A O 3
ATOM 2839 N N . GLN A 1 15 ? 11.712 -2.929 -15.397 1.00 11.67 15 GLN A N 3
ATOM 2840 C CA . GLN A 1 15 ? 11.612 -3.951 -16.439 1.00 12.40 15 GLN A CA 3
ATOM 2841 C C . GLN A 1 15 ? 11.455 -5.337 -15.819 1.00 12.25 15 GLN A C 3
ATOM 2842 O O . GLN A 1 15 ? 10.382 -5.912 -15.811 1.00 12.05 15 GLN A O 3
ATOM 2856 N N . LYS A 1 16 ? 12.537 -5.844 -15.237 1.00 12.53 16 LYS A N 3
ATOM 2857 C CA . LYS A 1 16 ? 12.555 -7.196 -14.634 1.00 12.66 16 LYS A CA 3
ATOM 2858 C C . LYS A 1 16 ? 11.948 -7.165 -13.232 1.00 11.86 16 LYS A C 3
ATOM 2859 O O . LYS A 1 16 ? 11.865 -8.178 -12.536 1.00 12.01 16 LYS A O 3
ATOM 2878 N N . SER A 1 17 ? 11.470 -6.005 -12.865 1.00 11.21 17 SER A N 3
ATOM 2879 C CA . SER A 1 17 ? 10.896 -5.762 -11.580 1.00 10.50 17 SER A CA 3
ATOM 2880 C C . SER A 1 17 ? 9.441 -6.248 -11.540 1.00 10.66 17 SER A C 3
ATOM 2881 O O . SER A 1 17 ? 8.694 -5.886 -10.653 1.00 10.17 17 SER A O 3
ATOM 2889 N N . ALA A 1 18 ? 9.074 -7.088 -12.500 1.00 11.52 18 ALA A N 3
ATOM 2890 C CA . ALA A 1 18 ? 7.739 -7.654 -12.578 1.00 11.99 18 ALA A CA 3
ATOM 2891 C C . ALA A 1 18 ? 7.544 -8.719 -11.498 1.00 11.45 18 ALA A C 3
ATOM 2892 O O . ALA A 1 18 ? 6.421 -8.996 -11.084 1.00 11.42 18 ALA A O 3
ATOM 2899 N N . MET A 1 19 ? 8.652 -9.303 -11.044 1.00 11.20 19 MET A N 3
ATOM 2900 C CA . MET A 1 19 ? 8.609 -10.323 -9.998 1.00 10.90 19 MET A CA 3
ATOM 2901 C C . MET A 1 19 ? 9.962 -10.504 -9.324 1.00 9.99 19 MET A C 3
ATOM 2902 O O . MET A 1 19 ? 10.024 -10.877 -8.157 1.00 9.63 19 MET A O 3
ATOM 2916 N N . ALA A 1 20 ? 11.051 -10.245 -10.053 1.00 9.77 20 ALA A N 3
ATOM 2917 C CA . ALA A 1 20 ? 12.375 -10.367 -9.463 1.00 9.13 20 ALA A CA 3
ATOM 2918 C C . ALA A 1 20 ? 12.528 -9.348 -8.346 1.00 8.17 20 ALA A C 3
ATOM 2919 O O . ALA A 1 20 ? 13.002 -9.664 -7.258 1.00 7.84 20 ALA A O 3
ATOM 2926 N N . ARG A 1 21 ? 12.115 -8.130 -8.631 1.00 7.98 21 ARG A N 3
ATOM 2927 C CA . ARG A 1 21 ? 12.108 -7.062 -7.649 1.00 7.29 21 ARG A CA 3
ATOM 2928 C C . ARG A 1 21 ? 10.812 -6.276 -7.775 1.00 7.26 21 ARG A C 3
ATOM 2929 O O . ARG A 1 21 ? 10.795 -5.180 -8.337 1.00 7.10 21 ARG A O 3
ATOM 2950 N N . ALA A 1 22 ? 9.721 -6.875 -7.339 1.00 7.72 22 ALA A N 3
ATOM 2951 C CA . ALA A 1 22 ? 8.432 -6.216 -7.394 1.00 8.05 22 ALA A CA 3
ATOM 2952 C C . ALA A 1 22 ? 8.330 -5.220 -6.266 1.00 7.56 22 ALA A C 3
ATOM 2953 O O . ALA A 1 22 ? 8.440 -5.594 -5.106 1.00 7.73 22 ALA A O 3
ATOM 2960 N N . LYS A 1 23 ? 8.133 -3.939 -6.635 1.00 7.27 23 LYS A N 3
ATOM 2961 C CA . LYS A 1 23 ? 8.097 -2.808 -5.690 1.00 7.12 23 LYS A CA 3
ATOM 2962 C C . LYS A 1 23 ? 9.205 -2.814 -4.670 1.00 6.46 23 LYS A C 3
ATOM 2963 O O . LYS A 1 23 ? 9.008 -3.137 -3.499 1.00 6.78 23 LYS A O 3
ATOM 2982 N N . ASN A 1 24 ? 10.361 -2.478 -5.110 1.00 5.86 24 ASN A N 3
ATOM 2983 C CA . ASN A 1 24 ? 11.476 -2.480 -4.245 1.00 5.58 24 ASN A CA 3
ATOM 2984 C C . ASN A 1 24 ? 12.442 -1.393 -4.667 1.00 5.25 24 ASN A C 3
ATOM 2985 O O . ASN A 1 24 ? 12.475 -1.023 -5.844 1.00 5.71 24 ASN A O 3
ATOM 2996 N N . LEU A 1 25 ? 13.195 -0.874 -3.712 1.00 4.87 25 LEU A N 3
ATOM 2997 C CA . LEU A 1 25 ? 14.189 0.134 -3.976 1.00 4.97 25 LEU A CA 3
ATOM 2998 C C . LEU A 1 25 ? 15.469 -0.225 -3.222 1.00 4.70 25 LEU A C 3
ATOM 2999 O O . LEU A 1 25 ? 16.362 -0.821 -3.785 1.00 4.86 25 LEU A O 3
ATOM 3015 N N . GLU A 1 26 ? 15.507 0.065 -1.931 1.00 4.76 26 GLU A N 3
ATOM 3016 C CA . GLU A 1 26 ? 16.651 -0.290 -1.098 1.00 4.96 26 GLU A CA 3
ATOM 3017 C C . GLU A 1 26 ? 16.179 -1.257 -0.022 1.00 4.83 26 GLU A C 3
ATOM 3018 O O . GLU A 1 26 ? 14.966 -1.486 0.129 1.00 4.95 26 GLU A O 3
ATOM 3030 N N . LYS A 1 27 ? 17.111 -1.793 0.736 1.00 5.08 27 LYS A N 3
ATOM 3031 C CA . LYS A 1 27 ? 16.788 -2.700 1.829 1.00 5.48 27 LYS A CA 3
ATOM 3032 C C . LYS A 1 27 ? 17.230 -2.076 3.143 1.00 5.57 27 LYS A C 3
ATOM 3033 O O . LYS A 1 27 ? 18.419 -2.015 3.422 1.00 6.04 27 LYS A O 3
ATOM 3052 N N . ALA A 1 28 ? 16.281 -1.575 3.921 1.00 5.50 28 ALA A N 3
ATOM 3053 C CA . ALA A 1 28 ? 16.586 -0.900 5.184 1.00 5.97 28 ALA A CA 3
ATOM 3054 C C . ALA A 1 28 ? 15.346 -0.872 6.066 1.00 6.23 28 ALA A C 3
ATOM 3055 O O . ALA A 1 28 ? 14.273 -1.312 5.640 1.00 6.48 28 ALA A O 3
ATOM 3062 N N . LYS A 1 29 ? 15.489 -0.351 7.276 1.00 6.51 29 LYS A N 3
ATOM 3063 C CA . LYS A 1 29 ? 14.381 -0.262 8.218 1.00 7.02 29 LYS A CA 3
ATOM 3064 C C . LYS A 1 29 ? 13.369 0.815 7.803 1.00 6.93 29 LYS A C 3
ATOM 3065 O O . LYS A 1 29 ? 13.662 2.009 7.831 1.00 7.10 29 LYS A O 3
ATOM 3084 N N . ALA A 1 30 ? 12.202 0.382 7.414 1.00 7.00 30 ALA A N 3
ATOM 3085 C CA . ALA A 1 30 ? 11.153 1.265 7.011 1.00 7.22 30 ALA A CA 3
ATOM 3086 C C . ALA A 1 30 ? 9.812 0.654 7.347 1.00 7.17 30 ALA A C 3
ATOM 3087 O O . ALA A 1 30 ? 9.723 -0.543 7.664 1.00 7.27 30 ALA A O 3
ATOM 3094 N N . ALA A 1 31 ? 8.778 1.469 7.283 1.00 7.30 31 ALA A N 3
ATOM 3095 C CA . ALA A 1 31 ? 7.420 1.029 7.575 1.00 7.49 31 ALA A CA 3
ATOM 3096 C C . ALA A 1 31 ? 6.743 0.493 6.319 1.00 7.26 31 ALA A C 3
ATOM 3097 O O . ALA A 1 31 ? 5.744 -0.245 6.400 1.00 7.29 31 ALA A O 3
ATOM 3104 N N . GLY A 1 32 ? 7.301 0.868 5.161 1.00 7.31 32 GLY A N 3
ATOM 3105 C CA . GLY A 1 32 ? 6.757 0.465 3.872 1.00 7.37 32 GLY A CA 3
ATOM 3106 C C . GLY A 1 32 ? 5.377 1.042 3.647 1.00 7.39 32 GLY A C 3
ATOM 3107 O O . GLY A 1 32 ? 5.221 2.270 3.538 1.00 7.69 32 GLY A O 3
ATOM 3111 N N . LYS A 1 33 ? 4.388 0.154 3.571 1.00 7.33 33 LYS A N 3
ATOM 3112 C CA . LYS A 1 33 ? 2.945 0.480 3.442 1.00 7.58 33 LYS A CA 3
ATOM 3113 C C . LYS A 1 33 ? 2.555 1.004 2.051 1.00 7.81 33 LYS A C 3
ATOM 3114 O O . LYS A 1 33 ? 1.645 0.465 1.423 1.00 8.09 33 LYS A O 3
ATOM 3133 N N . GLY A 1 34 ? 3.238 2.034 1.591 1.00 7.92 34 GLY A N 3
ATOM 3134 C CA . GLY A 1 34 ? 2.959 2.603 0.290 1.00 8.28 34 GLY A CA 3
ATOM 3135 C C . GLY A 1 34 ? 2.212 3.923 0.377 1.00 8.23 34 GLY A C 3
ATOM 3136 O O . GLY A 1 34 ? 1.011 3.952 0.633 1.00 8.16 34 GLY A O 3
ATOM 3140 N N . SER A 1 35 ? 2.934 5.016 0.174 1.00 8.52 35 SER A N 3
ATOM 3141 C CA . SER A 1 35 ? 2.364 6.345 0.206 1.00 8.67 35 SER A CA 3
ATOM 3142 C C . SER A 1 35 ? 3.395 7.344 -0.337 1.00 8.96 35 SER A C 3
ATOM 3143 O O . SER A 1 35 ? 4.594 7.257 0.000 1.00 9.53 35 SER A O 3
ATOM 3151 N N . GLN A 1 36 ? 2.954 8.246 -1.192 1.00 8.75 36 GLN A N 3
ATOM 3152 C CA . GLN A 1 36 ? 3.807 9.266 -1.770 1.00 9.17 36 GLN A CA 3
ATOM 3153 C C . GLN A 1 36 ? 2.974 10.477 -2.140 1.00 8.70 36 GLN A C 3
ATOM 3154 O O . GLN A 1 36 ? 1.826 10.325 -2.545 1.00 8.58 36 GLN A O 3
ATOM 3168 N N . LEU A 1 37 ? 3.544 11.673 -1.934 1.00 8.63 37 LEU A N 3
ATOM 3169 C CA . LEU A 1 37 ? 2.907 12.987 -2.240 1.00 8.33 37 LEU A CA 3
ATOM 3170 C C . LEU A 1 37 ? 1.746 13.340 -1.299 1.00 7.59 37 LEU A C 3
ATOM 3171 O O . LEU A 1 37 ? 1.664 14.471 -0.822 1.00 7.53 37 LEU A O 3
ATOM 3187 N N . GLU A 1 38 ? 0.877 12.377 -1.050 1.00 7.28 38 GLU A N 3
ATOM 3188 C CA . GLU A 1 38 ? -0.286 12.545 -0.196 1.00 6.85 38 GLU A CA 3
ATOM 3189 C C . GLU A 1 38 ? 0.125 12.638 1.281 1.00 6.29 38 GLU A C 3
ATOM 3190 O O . GLU A 1 38 ? -0.032 13.676 1.914 1.00 6.53 38 GLU A O 3
ATOM 3202 N N . ALA A 1 39 ? 0.644 11.517 1.817 1.00 5.86 39 ALA A N 3
ATOM 3203 C CA . ALA A 1 39 ? 1.106 11.399 3.227 1.00 5.57 39 ALA A CA 3
ATOM 3204 C C . ALA A 1 39 ? -0.058 11.489 4.238 1.00 5.31 39 ALA A C 3
ATOM 3205 O O . ALA A 1 39 ? 0.163 11.639 5.442 1.00 5.56 39 ALA A O 3
ATOM 3212 N N . ASN A 1 40 ? -1.286 11.363 3.749 1.00 5.21 40 ASN A N 3
ATOM 3213 C CA . ASN A 1 40 ? -2.465 11.425 4.621 1.00 5.30 40 ASN A CA 3
ATOM 3214 C C . ASN A 1 40 ? -2.665 10.121 5.374 1.00 4.90 40 ASN A C 3
ATOM 3215 O O . ASN A 1 40 ? -2.766 9.064 4.767 1.00 4.87 40 ASN A O 3
ATOM 3226 N N . LYS A 1 41 ? -2.703 10.202 6.690 1.00 4.91 41 LYS A N 3
ATOM 3227 C CA . LYS A 1 41 ? -2.929 9.041 7.536 1.00 4.79 41 LYS A CA 3
ATOM 3228 C C . LYS A 1 41 ? -3.861 9.449 8.698 1.00 5.11 41 LYS A C 3
ATOM 3229 O O . LYS A 1 41 ? -3.965 8.786 9.734 1.00 5.52 41 LYS A O 3
ATOM 3248 N N . LYS A 1 42 ? -4.566 10.532 8.490 1.00 5.29 42 LYS A N 3
ATOM 3249 C CA . LYS A 1 42 ? -5.523 11.031 9.482 1.00 6.01 42 LYS A CA 3
ATOM 3250 C C . LYS A 1 42 ? -6.717 10.089 9.578 1.00 6.11 42 LYS A C 3
ATOM 3251 O O . LYS A 1 42 ? -7.011 9.358 8.624 1.00 6.74 42 LYS A O 3
ATOM 3270 N N . ALA A 1 43 ? -7.363 10.075 10.748 1.00 5.71 43 ALA A N 3
ATOM 3271 C CA . ALA A 1 43 ? -8.540 9.226 11.033 1.00 5.93 43 ALA A CA 3
ATOM 3272 C C . ALA A 1 43 ? -8.206 7.717 11.054 1.00 5.58 43 ALA A C 3
ATOM 3273 O O . ALA A 1 43 ? -9.111 6.884 11.116 1.00 5.78 43 ALA A O 3
ATOM 3280 N N . MET A 1 44 ? -6.896 7.387 11.016 1.00 5.27 44 MET A N 3
ATOM 3281 C CA . MET A 1 44 ? -6.407 5.986 11.054 1.00 5.14 44 MET A CA 3
ATOM 3282 C C . MET A 1 44 ? -6.674 5.244 9.746 1.00 4.41 44 MET A C 3
ATOM 3283 O O . MET A 1 44 ? -6.551 4.028 9.674 1.00 4.57 44 MET A O 3
ATOM 3297 N N . SER A 1 45 ? -6.957 6.009 8.703 1.00 3.91 45 SER A N 3
ATOM 3298 C CA . SER A 1 45 ? -7.193 5.531 7.365 1.00 3.31 45 SER A CA 3
ATOM 3299 C C . SER A 1 45 ? -8.239 4.405 7.214 1.00 3.15 45 SER A C 3
ATOM 3300 O O . SER A 1 45 ? -9.435 4.650 7.311 1.00 3.30 45 SER A O 3
ATOM 3308 N N . ILE A 1 46 ? -7.781 3.193 6.994 1.00 3.06 46 ILE A N 3
ATOM 3309 C CA . ILE A 1 46 ? -8.681 2.049 6.818 1.00 2.90 46 ILE A CA 3
ATOM 3310 C C . ILE A 1 46 ? -8.429 1.027 7.914 1.00 3.39 46 ILE A C 3
ATOM 3311 O O . ILE A 1 46 ? -7.288 0.851 8.318 1.00 3.76 46 ILE A O 3
ATOM 3327 N N . GLN A 1 47 ? -9.483 0.371 8.388 1.00 3.62 47 GLN A N 3
ATOM 3328 C CA . GLN A 1 47 ? -9.356 -0.656 9.405 1.00 4.26 47 GLN A CA 3
ATOM 3329 C C . GLN A 1 47 ? -9.721 -1.999 8.724 1.00 4.05 47 GLN A C 3
ATOM 3330 O O . GLN A 1 47 ? -10.699 -2.079 7.993 1.00 3.59 47 GLN A O 3
ATOM 3344 N N . CYS A 1 48 ? -8.915 -3.005 8.955 1.00 4.51 48 CYS A N 3
ATOM 3345 C CA . CYS A 1 48 ? -9.035 -4.320 8.334 1.00 4.51 48 CYS A CA 3
ATOM 3346 C C . CYS A 1 48 ? -10.294 -5.066 8.757 1.00 4.78 48 CYS A C 3
ATOM 3347 O O . CYS A 1 48 ? -10.614 -5.140 9.940 1.00 5.43 48 CYS A O 3
ATOM 3355 N N . LYS A 1 49 ? -10.951 -5.663 7.771 1.00 4.37 49 LYS A N 3
ATOM 3356 C CA . LYS A 1 49 ? -12.204 -6.408 7.923 1.00 4.60 49 LYS A CA 3
ATOM 3357 C C . LYS A 1 49 ? -11.978 -7.658 8.810 1.00 5.45 49 LYS A C 3
ATOM 3358 O O . LYS A 1 49 ? -12.899 -8.139 9.455 1.00 5.91 49 LYS A O 3
ATOM 3377 N N . VAL A 1 50 ? -10.741 -8.172 8.828 1.00 5.76 50 VAL A N 3
ATOM 3378 C CA . VAL A 1 50 ? -10.444 -9.418 9.554 1.00 6.62 50 VAL A CA 3
ATOM 3379 C C . VAL A 1 50 ? -10.599 -9.247 11.053 1.00 7.31 50 VAL A C 3
ATOM 3380 O O . VAL A 1 50 ? -11.010 -10.172 11.755 1.00 7.94 50 VAL A O 3
ATOM 3393 N N . CYS A 1 51 ? -10.291 -8.062 11.528 1.00 7.22 51 CYS A N 3
ATOM 3394 C CA . CYS A 1 51 ? -10.284 -7.782 12.933 1.00 7.91 51 CYS A CA 3
ATOM 3395 C C . CYS A 1 51 ? -10.464 -6.304 13.186 1.00 7.66 51 CYS A C 3
ATOM 3396 O O . CYS A 1 51 ? -11.575 -5.849 13.392 1.00 7.62 51 CYS A O 3
ATOM 3404 N N . MET A 1 52 ? -9.365 -5.547 13.109 1.00 7.53 52 MET A N 3
ATOM 3405 C CA . MET A 1 52 ? -9.396 -4.097 13.366 1.00 7.36 52 MET A CA 3
ATOM 3406 C C . MET A 1 52 ? -7.979 -3.544 13.196 1.00 7.19 52 MET A C 3
ATOM 3407 O O . MET A 1 52 ? -7.474 -2.812 14.023 1.00 7.51 52 MET A O 3
ATOM 3421 N N . GLN A 1 53 ? -7.340 -3.919 12.116 1.00 6.77 53 GLN A N 3
ATOM 3422 C CA . GLN A 1 53 ? -5.949 -3.484 11.854 1.00 6.78 53 GLN A CA 3
ATOM 3423 C C . GLN A 1 53 ? -6.012 -2.376 10.857 1.00 5.99 53 GLN A C 3
ATOM 3424 O O . GLN A 1 53 ? -7.064 -2.049 10.453 1.00 5.51 53 GLN A O 3
ATOM 3438 N N . THR A 1 54 ? -4.933 -1.828 10.421 1.00 5.92 54 THR A N 3
ATOM 3439 C CA . THR A 1 54 ? -5.070 -0.694 9.541 1.00 5.23 54 THR A CA 3
ATOM 3440 C C . THR A 1 54 ? -4.326 -0.853 8.223 1.00 5.04 54 THR A C 3
ATOM 3441 O O . THR A 1 54 ? -3.348 -1.608 8.110 1.00 5.63 54 THR A O 3
ATOM 3452 N N . PHE A 1 55 ? -4.834 -0.151 7.239 1.00 4.34 55 PHE A N 3
ATOM 3453 C CA . PHE A 1 55 ? -4.306 -0.083 5.913 1.00 4.27 55 PHE A CA 3
ATOM 3454 C C . PHE A 1 55 ? -4.371 1.345 5.472 1.00 3.93 55 PHE A C 3
ATOM 3455 O O . PHE A 1 55 ? -5.281 2.070 5.877 1.00 3.54 55 PHE A O 3
ATOM 3472 N N . ILE A 1 56 ? -3.435 1.754 4.661 1.00 4.24 56 ILE A N 3
ATOM 3473 C CA . ILE A 1 56 ? -3.408 3.101 4.183 1.00 4.10 56 ILE A CA 3
ATOM 3474 C C . ILE A 1 56 ? -4.519 3.294 3.134 1.00 3.68 56 ILE A C 3
ATOM 3475 O O . ILE A 1 56 ? -4.689 2.473 2.238 1.00 3.75 56 ILE A O 3
ATOM 3491 N N . CYS A 1 57 ? -5.284 4.361 3.274 1.00 3.44 57 CYS A N 3
ATOM 3492 C CA . CYS A 1 57 ? -6.409 4.622 2.388 1.00 3.38 57 CYS A CA 3
ATOM 3493 C C . CYS A 1 57 ? -5.956 5.102 1.016 1.00 3.93 57 CYS A C 3
ATOM 3494 O O . CYS A 1 57 ? -6.729 5.077 0.064 1.00 4.21 57 CYS A O 3
ATOM 3502 N N . THR A 1 58 ? -4.702 5.581 0.962 1.00 4.31 58 THR A N 3
ATOM 3503 C CA . THR A 1 58 ? -3.975 6.074 -0.243 1.00 5.03 58 THR A CA 3
ATOM 3504 C C . THR A 1 58 ? -4.709 7.192 -1.050 1.00 5.13 58 THR A C 3
ATOM 3505 O O . THR A 1 58 ? -4.152 7.733 -2.004 1.00 5.79 58 THR A O 3
ATOM 3516 N N . THR A 1 59 ? -5.921 7.526 -0.667 1.00 4.66 59 THR A N 3
ATOM 3517 C CA . THR A 1 59 ? -6.680 8.568 -1.306 1.00 4.98 59 THR A CA 3
ATOM 3518 C C . THR A 1 59 ? -7.722 9.115 -0.320 1.00 4.60 59 THR A C 3
ATOM 3519 O O . THR A 1 59 ? -7.466 10.090 0.373 1.00 4.34 59 THR A O 3
ATOM 3530 N N . SER A 1 60 ? -8.874 8.445 -0.225 1.00 4.93 60 SER A N 3
ATOM 3531 C CA . SER A 1 60 ? -9.933 8.907 0.650 1.00 5.08 60 SER A CA 3
ATOM 3532 C C . SER A 1 60 ? -10.945 7.803 0.968 1.00 4.91 60 SER A C 3
ATOM 3533 O O . SER A 1 60 ? -12.003 8.078 1.525 1.00 5.44 60 SER A O 3
ATOM 3541 N N . GLU A 1 61 ? -10.606 6.564 0.593 1.00 4.39 61 GLU A N 3
ATOM 3542 C CA . GLU A 1 61 ? -11.473 5.358 0.769 1.00 4.24 61 GLU A CA 3
ATOM 3543 C C . GLU A 1 61 ? -12.712 5.433 -0.153 1.00 4.81 61 GLU A C 3
ATOM 3544 O O . GLU A 1 61 ? -12.964 4.540 -0.887 1.00 4.86 61 GLU A O 3
ATOM 3556 N N . VAL A 1 62 ? -13.458 6.529 -0.118 1.00 5.34 62 VAL A N 3
ATOM 3557 C CA . VAL A 1 62 ? -14.669 6.677 -0.927 1.00 6.05 62 VAL A CA 3
ATOM 3558 C C . VAL A 1 62 ? -14.416 6.463 -2.407 1.00 6.40 62 VAL A C 3
ATOM 3559 O O . VAL A 1 62 ? -15.211 5.840 -3.093 1.00 6.81 62 VAL A O 3
ATOM 3572 N N . LYS A 1 63 ? -13.295 6.957 -2.860 1.00 6.35 63 LYS A N 3
ATOM 3573 C CA . LYS A 1 63 ? -12.876 6.828 -4.235 1.00 6.86 63 LYS A CA 3
ATOM 3574 C C . LYS A 1 63 ? -12.734 5.330 -4.593 1.00 6.61 63 LYS A C 3
ATOM 3575 O O . LYS A 1 63 ? -13.165 4.875 -5.668 1.00 7.11 63 LYS A O 3
ATOM 3594 N N . CYS A 1 64 ? -12.159 4.564 -3.683 1.00 5.90 64 CYS A N 3
ATOM 3595 C CA . CYS A 1 64 ? -12.011 3.164 -3.923 1.00 5.63 64 CYS A CA 3
ATOM 3596 C C . CYS A 1 64 ? -13.344 2.457 -3.676 1.00 5.60 64 CYS A C 3
ATOM 3597 O O . CYS A 1 64 ? -13.664 1.490 -4.358 1.00 5.71 64 CYS A O 3
ATOM 3605 N N . ARG A 1 65 ? -14.147 2.991 -2.722 1.00 5.62 65 ARG A N 3
ATOM 3606 C CA . ARG A 1 65 ? -15.445 2.408 -2.400 1.00 5.84 65 ARG A CA 3
ATOM 3607 C C . ARG A 1 65 ? -16.359 2.385 -3.589 1.00 6.60 65 ARG A C 3
ATOM 3608 O O . ARG A 1 65 ? -16.899 1.329 -3.921 1.00 6.69 65 ARG A O 3
ATOM 3629 N N . GLU A 1 66 ? -16.495 3.528 -4.259 1.00 7.20 66 GLU A N 3
ATOM 3630 C CA . GLU A 1 66 ? -17.388 3.633 -5.404 1.00 8.03 66 GLU A CA 3
ATOM 3631 C C . GLU A 1 66 ? -16.906 2.787 -6.584 1.00 8.03 66 GLU A C 3
ATOM 3632 O O . GLU A 1 66 ? -17.711 2.207 -7.321 1.00 8.42 66 GLU A O 3
ATOM 3644 N N . HIS A 1 67 ? -15.591 2.669 -6.746 1.00 7.64 67 HIS A N 3
ATOM 3645 C CA . HIS A 1 67 ? -15.067 1.838 -7.826 1.00 7.74 67 HIS A CA 3
ATOM 3646 C C . HIS A 1 67 ? -15.242 0.348 -7.460 1.00 7.19 67 HIS A C 3
ATOM 3647 O O . HIS A 1 67 ? -15.420 -0.500 -8.329 1.00 7.42 67 HIS A O 3
ATOM 3662 N N . ALA A 1 68 ? -15.203 0.050 -6.187 1.00 6.53 68 ALA A N 3
ATOM 3663 C CA . ALA A 1 68 ? -15.362 -1.313 -5.716 1.00 6.01 68 ALA A CA 3
ATOM 3664 C C . ALA A 1 68 ? -16.770 -1.790 -5.880 1.00 6.43 68 ALA A C 3
ATOM 3665 O O . ALA A 1 68 ? -16.986 -2.862 -6.383 1.00 6.43 68 ALA A O 3
ATOM 3672 N N . GLU A 1 69 ? -17.733 -0.985 -5.481 1.00 6.88 69 GLU A N 3
ATOM 3673 C CA . GLU A 1 69 ? -19.129 -1.389 -5.607 1.00 7.44 69 GLU A CA 3
ATOM 3674 C C . GLU A 1 69 ? -19.584 -1.381 -7.069 1.00 8.10 69 GLU A C 3
ATOM 3675 O O . GLU A 1 69 ? -20.656 -1.895 -7.414 1.00 8.50 69 GLU A O 3
ATOM 3687 N N . ALA A 1 70 ? -18.751 -0.798 -7.909 1.00 8.29 70 ALA A N 3
ATOM 3688 C CA . ALA A 1 70 ? -18.941 -0.814 -9.341 1.00 8.98 70 ALA A CA 3
ATOM 3689 C C . ALA A 1 70 ? -18.559 -2.186 -9.899 1.00 8.74 70 ALA A C 3
ATOM 3690 O O . ALA A 1 70 ? -19.129 -2.656 -10.883 1.00 9.31 70 ALA A O 3
ATOM 3697 N N . LYS A 1 71 ? -17.589 -2.817 -9.259 1.00 7.94 71 LYS A N 3
ATOM 3698 C CA . LYS A 1 71 ? -17.076 -4.094 -9.701 1.00 7.72 71 LYS A CA 3
ATOM 3699 C C . LYS A 1 71 ? -17.243 -5.154 -8.627 1.00 7.00 71 LYS A C 3
ATOM 3700 O O . LYS A 1 71 ? -18.241 -5.848 -8.608 1.00 7.10 71 LYS A O 3
ATOM 3719 N N . HIS A 1 72 ? -16.255 -5.237 -7.716 1.00 6.33 72 HIS A N 3
ATOM 3720 C CA . HIS A 1 72 ? -16.232 -6.223 -6.612 1.00 5.62 72 HIS A CA 3
ATOM 3721 C C . HIS A 1 72 ? -16.606 -7.658 -7.101 1.00 5.65 72 HIS A C 3
ATOM 3722 O O . HIS A 1 72 ? -17.522 -8.282 -6.559 1.00 5.60 72 HIS A O 3
ATOM 3737 N N . PRO A 1 73 ? -15.884 -8.211 -8.125 1.00 5.90 73 PRO A N 3
ATOM 3738 C CA . PRO A 1 73 ? -16.178 -9.551 -8.645 1.00 6.06 73 PRO A CA 3
ATOM 3739 C C . PRO A 1 73 ? -15.908 -10.596 -7.587 1.00 5.49 73 PRO A C 3
ATOM 3740 O O . PRO A 1 73 ? -16.700 -11.509 -7.354 1.00 5.49 73 PRO A O 3
ATOM 3751 N N . LYS A 1 74 ? -14.777 -10.428 -6.943 1.00 5.12 74 LYS A N 3
ATOM 3752 C CA . LYS A 1 74 ? -14.350 -11.273 -5.872 1.00 4.75 74 LYS A CA 3
ATOM 3753 C C . LYS A 1 74 ? -13.136 -10.647 -5.207 1.00 4.46 74 LYS A C 3
ATOM 3754 O O . LYS A 1 74 ? -12.081 -10.544 -5.806 1.00 4.75 74 LYS A O 3
ATOM 3773 N N . ALA A 1 75 ? -13.321 -10.100 -4.040 1.00 4.19 75 ALA A N 3
ATOM 3774 C CA . ALA A 1 75 ? -12.165 -9.641 -3.270 1.00 4.02 75 ALA A CA 3
ATOM 3775 C C . ALA A 1 75 ? -11.322 -10.871 -2.834 1.00 4.43 75 ALA A C 3
ATOM 3776 O O . ALA A 1 75 ? -11.781 -11.682 -2.055 1.00 4.52 75 ALA A O 3
ATOM 3783 N N . ASP A 1 76 ? -10.111 -10.993 -3.378 1.00 5.01 76 ASP A N 3
ATOM 3784 C CA . ASP A 1 76 ? -9.234 -12.182 -3.159 1.00 5.63 76 ASP A CA 3
ATOM 3785 C C . ASP A 1 76 ? -8.398 -12.009 -1.901 1.00 5.81 76 ASP A C 3
ATOM 3786 O O . ASP A 1 76 ? -8.805 -12.347 -0.804 1.00 5.63 76 ASP A O 3
ATOM 3795 N N . VAL A 1 77 ? -7.211 -11.439 -2.073 1.00 6.30 77 VAL A N 3
ATOM 3796 C CA . VAL A 1 77 ? -6.340 -11.155 -0.969 1.00 6.58 77 VAL A CA 3
ATOM 3797 C C . VAL A 1 77 ? -6.656 -9.777 -0.452 1.00 5.93 77 VAL A C 3
ATOM 3798 O O . VAL A 1 77 ? -6.284 -9.408 0.639 1.00 6.00 77 VAL A O 3
ATOM 3811 N N . VAL A 1 78 ? -7.393 -9.026 -1.266 1.00 5.38 78 VAL A N 3
ATOM 3812 C CA . VAL A 1 78 ? -7.826 -7.687 -0.899 1.00 4.74 78 VAL A CA 3
ATOM 3813 C C . VAL A 1 78 ? -9.121 -7.781 -0.137 1.00 4.00 78 VAL A C 3
ATOM 3814 O O . VAL A 1 78 ? -9.742 -6.786 0.173 1.00 3.42 78 VAL A O 3
ATOM 3827 N N . ALA A 1 79 ? -9.508 -9.019 0.174 1.00 4.18 79 ALA A N 3
ATOM 3828 C CA . ALA A 1 79 ? -10.718 -9.311 0.948 1.00 3.76 79 ALA A CA 3
ATOM 3829 C C . ALA A 1 79 ? -10.622 -8.784 2.385 1.00 3.69 79 ALA A C 3
ATOM 3830 O O . ALA A 1 79 ? -11.573 -8.877 3.174 1.00 3.56 79 ALA A O 3
ATOM 3837 N N . CYS A 1 80 ? -9.474 -8.219 2.704 1.00 4.00 80 CYS A N 3
ATOM 3838 C CA . CYS A 1 80 ? -9.237 -7.570 3.968 1.00 4.07 80 CYS A CA 3
ATOM 3839 C C . CYS A 1 80 ? -9.974 -6.242 3.994 1.00 3.33 80 CYS A C 3
ATOM 3840 O O . CYS A 1 80 ? -10.250 -5.694 5.061 1.00 3.38 80 CYS A O 3
ATOM 3848 N N . PHE A 1 81 ? -10.245 -5.726 2.819 1.00 2.86 81 PHE A N 3
ATOM 3849 C CA . PHE A 1 81 ? -11.097 -4.592 2.650 1.00 2.27 81 PHE A CA 3
ATOM 3850 C C . PHE A 1 81 ? -11.551 -4.607 1.200 1.00 2.17 81 PHE A C 3
ATOM 3851 O O . PHE A 1 81 ? -10.891 -4.060 0.321 1.00 2.52 81 PHE A O 3
ATOM 3868 N N . PRO A 1 82 ? -12.675 -5.310 0.922 1.00 2.09 82 PRO A N 3
ATOM 3869 C CA . PRO A 1 82 ? -13.204 -5.558 -0.469 1.00 2.39 82 PRO A CA 3
ATOM 3870 C C . PRO A 1 82 ? -13.548 -4.318 -1.267 1.00 2.74 82 PRO A C 3
ATOM 3871 O O . PRO A 1 82 ? -14.078 -4.413 -2.378 1.00 3.27 82 PRO A O 3
ATOM 3882 N N . HIS A 1 83 ? -13.234 -3.187 -0.741 1.00 2.68 83 HIS A N 3
ATOM 3883 C CA . HIS A 1 83 ? -13.471 -1.965 -1.426 1.00 3.26 83 HIS A CA 3
ATOM 3884 C C . HIS A 1 83 ? -12.190 -1.485 -2.098 1.00 3.66 83 HIS A C 3
ATOM 3885 O O . HIS A 1 83 ? -12.153 -0.410 -2.645 1.00 4.25 83 HIS A O 3
ATOM 3900 N N . LEU A 1 84 ? -11.149 -2.295 -2.042 1.00 3.56 84 LEU A N 3
ATOM 3901 C CA . LEU A 1 84 ? -9.887 -1.953 -2.620 1.00 4.20 84 LEU A CA 3
ATOM 3902 C C . LEU A 1 84 ? -9.594 -2.772 -3.890 1.00 4.81 84 LEU A C 3
ATOM 3903 O O . LEU A 1 84 ? -8.497 -2.683 -4.427 1.00 5.47 84 LEU A O 3
ATOM 3919 N N . LYS A 1 85 ? -10.568 -3.601 -4.343 1.00 4.68 85 LYS A N 3
ATOM 3920 C CA . LYS A 1 85 ? -10.380 -4.405 -5.586 1.00 5.28 85 LYS A CA 3
ATOM 3921 C C . LYS A 1 85 ? -9.865 -3.597 -6.799 1.00 6.06 85 LYS A C 3
ATOM 3922 O O . LYS A 1 85 ? -8.801 -3.905 -7.297 1.00 6.40 85 LYS A O 3
ATOM 3941 N N . LYS A 1 86 ? -10.645 -2.595 -7.268 1.00 6.60 86 LYS A N 3
ATOM 3942 C CA . LYS A 1 86 ? -10.229 -1.719 -8.387 1.00 7.50 86 LYS A CA 3
ATOM 3943 C C . LYS A 1 86 ? -10.147 -2.463 -9.749 1.00 8.13 86 LYS A C 3
ATOM 3944 O O . LYS A 1 86 ? -9.148 -3.145 -10.017 1.00 8.62 86 LYS A O 3
ATOM 3964 N N . GLY A 1 1 ? 24.979 12.144 -17.694 1.00 19.14 1 GLY A N 4
ATOM 3965 C CA . GLY A 1 1 ? 24.929 10.840 -17.019 1.00 18.53 1 GLY A CA 4
ATOM 3966 C C . GLY A 1 1 ? 26.124 10.002 -17.361 1.00 18.04 1 GLY A C 4
ATOM 3967 O O . GLY A 1 1 ? 27.050 10.486 -17.992 1.00 17.99 1 GLY A O 4
ATOM 3973 N N . HIS A 1 2 ? 26.111 8.736 -16.938 1.00 17.81 2 HIS A N 4
ATOM 3974 C CA . HIS A 1 2 ? 27.186 7.742 -17.259 1.00 17.49 2 HIS A CA 4
ATOM 3975 C C . HIS A 1 2 ? 28.575 8.158 -16.699 1.00 16.98 2 HIS A C 4
ATOM 3976 O O . HIS A 1 2 ? 29.607 7.600 -17.089 1.00 17.17 2 HIS A O 4
ATOM 3991 N N . HIS A 1 3 ? 28.599 9.098 -15.770 1.00 16.46 3 HIS A N 4
ATOM 3992 C CA . HIS A 1 3 ? 29.871 9.556 -15.208 1.00 16.07 3 HIS A CA 4
ATOM 3993 C C . HIS A 1 3 ? 30.350 8.610 -14.110 1.00 15.28 3 HIS A C 4
ATOM 3994 O O . HIS A 1 3 ? 30.050 8.809 -12.921 1.00 15.31 3 HIS A O 4
ATOM 4009 N N . HIS A 1 4 ? 31.048 7.547 -14.530 1.00 14.74 4 HIS A N 4
ATOM 4010 C CA . HIS A 1 4 ? 31.549 6.495 -13.635 1.00 14.10 4 HIS A CA 4
ATOM 4011 C C . HIS A 1 4 ? 30.373 5.676 -13.061 1.00 13.70 4 HIS A C 4
ATOM 4012 O O . HIS A 1 4 ? 29.219 5.879 -13.433 1.00 14.01 4 HIS A O 4
ATOM 4027 N N . HIS A 1 5 ? 30.667 4.737 -12.198 1.00 13.18 5 HIS A N 4
ATOM 4028 C CA . HIS A 1 5 ? 29.620 3.925 -11.586 1.00 12.93 5 HIS A CA 4
ATOM 4029 C C . HIS A 1 5 ? 29.616 4.138 -10.097 1.00 12.32 5 HIS A C 4
ATOM 4030 O O . HIS A 1 5 ? 30.605 3.891 -9.437 1.00 12.40 5 HIS A O 4
ATOM 4045 N N . HIS A 1 6 ? 28.521 4.651 -9.579 1.00 11.88 6 HIS A N 4
ATOM 4046 C CA . HIS A 1 6 ? 28.381 4.894 -8.140 1.00 11.42 6 HIS A CA 4
ATOM 4047 C C . HIS A 1 6 ? 26.996 4.482 -7.648 1.00 10.42 6 HIS A C 4
ATOM 4048 O O . HIS A 1 6 ? 26.848 3.964 -6.551 1.00 10.22 6 HIS A O 4
ATOM 4063 N N . HIS A 1 7 ? 25.993 4.744 -8.446 1.00 9.98 7 HIS A N 4
ATOM 4064 C CA . HIS A 1 7 ? 24.612 4.408 -8.115 1.00 9.18 7 HIS A CA 4
ATOM 4065 C C . HIS A 1 7 ? 23.921 3.957 -9.378 1.00 9.04 7 HIS A C 4
ATOM 4066 O O . HIS A 1 7 ? 24.279 4.429 -10.458 1.00 9.71 7 HIS A O 4
ATOM 4081 N N . LEU A 1 8 ? 22.956 3.041 -9.225 1.00 8.37 8 LEU A N 4
ATOM 4082 C CA . LEU A 1 8 ? 22.103 2.536 -10.323 1.00 8.37 8 LEU A CA 4
ATOM 4083 C C . LEU A 1 8 ? 22.863 1.683 -11.348 1.00 8.86 8 LEU A C 4
ATOM 4084 O O . LEU A 1 8 ? 23.642 2.190 -12.147 1.00 9.23 8 LEU A O 4
ATOM 4100 N N . GLU A 1 9 ? 22.632 0.383 -11.307 1.00 9.12 9 GLU A N 4
ATOM 4101 C CA . GLU A 1 9 ? 23.188 -0.517 -12.309 1.00 9.86 9 GLU A CA 4
ATOM 4102 C C . GLU A 1 9 ? 22.038 -1.243 -12.993 1.00 9.89 9 GLU A C 4
ATOM 4103 O O . GLU A 1 9 ? 21.675 -0.942 -14.131 1.00 10.56 9 GLU A O 4
ATOM 4115 N N . GLY A 1 10 ? 21.417 -2.151 -12.257 1.00 9.36 10 GLY A N 4
ATOM 4116 C CA . GLY A 1 10 ? 20.321 -2.917 -12.782 1.00 9.60 10 GLY A CA 4
ATOM 4117 C C . GLY A 1 10 ? 19.785 -3.879 -11.759 1.00 8.87 10 GLY A C 4
ATOM 4118 O O . GLY A 1 10 ? 20.069 -5.066 -11.806 1.00 9.04 10 GLY A O 4
ATOM 4122 N N . GLY A 1 11 ? 19.038 -3.354 -10.813 1.00 8.30 11 GLY A N 4
ATOM 4123 C CA . GLY A 1 11 ? 18.448 -4.191 -9.788 1.00 7.80 11 GLY A CA 4
ATOM 4124 C C . GLY A 1 11 ? 17.204 -4.896 -10.285 1.00 8.13 11 GLY A C 4
ATOM 4125 O O . GLY A 1 11 ? 17.116 -6.109 -10.237 1.00 8.45 11 GLY A O 4
ATOM 4129 N N . GLY A 1 12 ? 16.230 -4.122 -10.756 1.00 8.34 12 GLY A N 4
ATOM 4130 C CA . GLY A 1 12 ? 15.012 -4.699 -11.314 1.00 8.95 12 GLY A CA 4
ATOM 4131 C C . GLY A 1 12 ? 13.968 -5.016 -10.253 1.00 8.79 12 GLY A C 4
ATOM 4132 O O . GLY A 1 12 ? 12.786 -4.811 -10.477 1.00 9.24 12 GLY A O 4
ATOM 4136 N N . ASN A 1 13 ? 14.441 -5.491 -9.104 1.00 8.39 13 ASN A N 4
ATOM 4137 C CA . ASN A 1 13 ? 13.617 -5.917 -7.957 1.00 8.53 13 ASN A CA 4
ATOM 4138 C C . ASN A 1 13 ? 12.974 -7.275 -8.228 1.00 9.29 13 ASN A C 4
ATOM 4139 O O . ASN A 1 13 ? 11.927 -7.377 -8.874 1.00 9.68 13 ASN A O 4
ATOM 4150 N N . ALA A 1 14 ? 13.634 -8.310 -7.759 1.00 9.70 14 ALA A N 4
ATOM 4151 C CA . ALA A 1 14 ? 13.182 -9.674 -7.955 1.00 10.58 14 ALA A CA 4
ATOM 4152 C C . ALA A 1 14 ? 12.681 -10.291 -6.630 1.00 11.08 14 ALA A C 4
ATOM 4153 O O . ALA A 1 14 ? 12.473 -9.570 -5.630 1.00 11.12 14 ALA A O 4
ATOM 4160 N N . GLN A 1 15 ? 12.496 -11.630 -6.649 1.00 11.67 15 GLN A N 4
ATOM 4161 C CA . GLN A 1 15 ? 12.028 -12.438 -5.499 1.00 12.40 15 GLN A CA 4
ATOM 4162 C C . GLN A 1 15 ? 12.780 -12.132 -4.215 1.00 12.25 15 GLN A C 4
ATOM 4163 O O . GLN A 1 15 ? 13.964 -11.732 -4.232 1.00 12.05 15 GLN A O 4
ATOM 4177 N N . LYS A 1 16 ? 12.065 -12.304 -3.089 1.00 12.53 16 LYS A N 4
ATOM 4178 C CA . LYS A 1 16 ? 12.549 -11.980 -1.736 1.00 12.66 16 LYS A CA 4
ATOM 4179 C C . LYS A 1 16 ? 12.556 -10.475 -1.493 1.00 11.86 16 LYS A C 4
ATOM 4180 O O . LYS A 1 16 ? 12.142 -10.019 -0.439 1.00 12.01 16 LYS A O 4
ATOM 4199 N N . SER A 1 17 ? 13.031 -9.712 -2.496 1.00 11.21 17 SER A N 4
ATOM 4200 C CA . SER A 1 17 ? 13.109 -8.247 -2.441 1.00 10.50 17 SER A CA 4
ATOM 4201 C C . SER A 1 17 ? 14.055 -7.748 -1.335 1.00 10.66 17 SER A C 4
ATOM 4202 O O . SER A 1 17 ? 14.155 -6.559 -1.077 1.00 10.17 17 SER A O 4
ATOM 4210 N N . ALA A 1 18 ? 14.752 -8.655 -0.717 1.00 11.52 18 ALA A N 4
ATOM 4211 C CA . ALA A 1 18 ? 15.726 -8.288 0.295 1.00 11.99 18 ALA A CA 4
ATOM 4212 C C . ALA A 1 18 ? 17.049 -8.010 -0.383 1.00 11.45 18 ALA A C 4
ATOM 4213 O O . ALA A 1 18 ? 17.462 -6.863 -0.538 1.00 11.42 18 ALA A O 4
ATOM 4220 N N . MET A 1 19 ? 17.671 -9.061 -0.854 1.00 11.20 19 MET A N 4
ATOM 4221 C CA . MET A 1 19 ? 18.940 -8.956 -1.555 1.00 10.90 19 MET A CA 4
ATOM 4222 C C . MET A 1 19 ? 18.694 -8.490 -2.999 1.00 9.99 19 MET A C 4
ATOM 4223 O O . MET A 1 19 ? 19.579 -7.973 -3.655 1.00 9.63 19 MET A O 4
ATOM 4237 N N . ALA A 1 20 ? 17.450 -8.620 -3.448 1.00 9.77 20 ALA A N 4
ATOM 4238 C CA . ALA A 1 20 ? 17.078 -8.309 -4.828 1.00 9.13 20 ALA A CA 4
ATOM 4239 C C . ALA A 1 20 ? 16.945 -6.801 -5.087 1.00 8.17 20 ALA A C 4
ATOM 4240 O O . ALA A 1 20 ? 16.508 -6.387 -6.167 1.00 7.84 20 ALA A O 4
ATOM 4247 N N . ARG A 1 21 ? 17.272 -5.999 -4.101 1.00 7.98 21 ARG A N 4
ATOM 4248 C CA . ARG A 1 21 ? 17.258 -4.551 -4.269 1.00 7.29 21 ARG A CA 4
ATOM 4249 C C . ARG A 1 21 ? 18.676 -4.012 -4.338 1.00 7.26 21 ARG A C 4
ATOM 4250 O O . ARG A 1 21 ? 18.961 -3.191 -5.180 1.00 7.10 21 ARG A O 4
ATOM 4271 N N . ALA A 1 22 ? 19.552 -4.483 -3.424 1.00 7.72 22 ALA A N 4
ATOM 4272 C CA . ALA A 1 22 ? 20.996 -4.152 -3.416 1.00 8.05 22 ALA A CA 4
ATOM 4273 C C . ALA A 1 22 ? 21.278 -2.640 -3.385 1.00 7.56 22 ALA A C 4
ATOM 4274 O O . ALA A 1 22 ? 22.345 -2.206 -3.839 1.00 7.73 22 ALA A O 4
ATOM 4281 N N . LYS A 1 23 ? 20.344 -1.858 -2.797 1.00 7.27 23 LYS A N 4
ATOM 4282 C CA . LYS A 1 23 ? 20.429 -0.404 -2.682 1.00 7.12 23 LYS A CA 4
ATOM 4283 C C . LYS A 1 23 ? 20.294 0.249 -4.058 1.00 6.46 23 LYS A C 4
ATOM 4284 O O . LYS A 1 23 ? 20.582 1.438 -4.235 1.00 6.78 23 LYS A O 4
ATOM 4303 N N . ASN A 1 24 ? 19.836 -0.520 -5.025 1.00 5.86 24 ASN A N 4
ATOM 4304 C CA . ASN A 1 24 ? 19.672 -0.010 -6.373 1.00 5.58 24 ASN A CA 4
ATOM 4305 C C . ASN A 1 24 ? 18.400 0.839 -6.453 1.00 5.25 24 ASN A C 4
ATOM 4306 O O . ASN A 1 24 ? 18.247 1.674 -7.331 1.00 5.71 24 ASN A O 4
ATOM 4317 N N . LEU A 1 25 ? 17.501 0.607 -5.514 1.00 4.87 25 LEU A N 4
ATOM 4318 C CA . LEU A 1 25 ? 16.211 1.265 -5.490 1.00 4.97 25 LEU A CA 4
ATOM 4319 C C . LEU A 1 25 ? 15.869 1.732 -4.078 1.00 4.70 25 LEU A C 4
ATOM 4320 O O . LEU A 1 25 ? 16.636 1.503 -3.122 1.00 4.86 25 LEU A O 4
ATOM 4336 N N . GLU A 1 26 ? 14.715 2.349 -3.956 1.00 4.76 26 GLU A N 4
ATOM 4337 C CA . GLU A 1 26 ? 14.213 2.886 -2.701 1.00 4.96 26 GLU A CA 4
ATOM 4338 C C . GLU A 1 26 ? 13.509 1.780 -1.897 1.00 4.83 26 GLU A C 4
ATOM 4339 O O . GLU A 1 26 ? 13.586 0.586 -2.238 1.00 4.95 26 GLU A O 4
ATOM 4351 N N . LYS A 1 27 ? 12.831 2.179 -0.833 1.00 5.08 27 LYS A N 4
ATOM 4352 C CA . LYS A 1 27 ? 12.054 1.265 -0.032 1.00 5.48 27 LYS A CA 4
ATOM 4353 C C . LYS A 1 27 ? 10.636 1.253 -0.579 1.00 5.57 27 LYS A C 4
ATOM 4354 O O . LYS A 1 27 ? 10.136 2.277 -1.016 1.00 6.04 27 LYS A O 4
ATOM 4373 N N . ALA A 1 28 ? 9.990 0.099 -0.555 1.00 5.50 28 ALA A N 4
ATOM 4374 C CA . ALA A 1 28 ? 8.624 -0.006 -1.073 1.00 5.97 28 ALA A CA 4
ATOM 4375 C C . ALA A 1 28 ? 7.581 0.154 0.039 1.00 6.23 28 ALA A C 4
ATOM 4376 O O . ALA A 1 28 ? 6.374 0.162 -0.223 1.00 6.48 28 ALA A O 4
ATOM 4383 N N . LYS A 1 29 ? 8.049 0.276 1.263 1.00 6.51 29 LYS A N 4
ATOM 4384 C CA . LYS A 1 29 ? 7.201 0.405 2.416 1.00 7.02 29 LYS A CA 4
ATOM 4385 C C . LYS A 1 29 ? 8.105 0.706 3.597 1.00 6.93 29 LYS A C 4
ATOM 4386 O O . LYS A 1 29 ? 9.270 0.290 3.591 1.00 7.10 29 LYS A O 4
ATOM 4405 N N . ALA A 1 30 ? 7.604 1.435 4.585 1.00 7.00 30 ALA A N 4
ATOM 4406 C CA . ALA A 1 30 ? 8.410 1.754 5.760 1.00 7.22 30 ALA A CA 4
ATOM 4407 C C . ALA A 1 30 ? 7.549 1.932 7.005 1.00 7.17 30 ALA A C 4
ATOM 4408 O O . ALA A 1 30 ? 7.920 1.490 8.091 1.00 7.27 30 ALA A O 4
ATOM 4415 N N . ALA A 1 31 ? 6.412 2.574 6.848 1.00 7.30 31 ALA A N 4
ATOM 4416 C CA . ALA A 1 31 ? 5.529 2.819 7.972 1.00 7.49 31 ALA A CA 4
ATOM 4417 C C . ALA A 1 31 ? 4.483 1.721 8.098 1.00 7.26 31 ALA A C 4
ATOM 4418 O O . ALA A 1 31 ? 4.187 1.010 7.123 1.00 7.29 31 ALA A O 4
ATOM 4425 N N . GLY A 1 32 ? 3.929 1.592 9.293 1.00 7.31 32 GLY A N 4
ATOM 4426 C CA . GLY A 1 32 ? 2.912 0.609 9.555 1.00 7.37 32 GLY A CA 4
ATOM 4427 C C . GLY A 1 32 ? 1.795 1.206 10.393 1.00 7.39 32 GLY A C 4
ATOM 4428 O O . GLY A 1 32 ? 1.743 2.428 10.574 1.00 7.69 32 GLY A O 4
ATOM 4432 N N . LYS A 1 33 ? 0.916 0.346 10.920 1.00 7.33 33 LYS A N 4
ATOM 4433 C CA . LYS A 1 33 ? -0.210 0.783 11.758 1.00 7.58 33 LYS A CA 4
ATOM 4434 C C . LYS A 1 33 ? 0.298 1.483 13.013 1.00 7.81 33 LYS A C 4
ATOM 4435 O O . LYS A 1 33 ? 0.884 0.865 13.894 1.00 8.09 33 LYS A O 4
ATOM 4454 N N . GLY A 1 34 ? 0.088 2.767 13.060 1.00 7.92 34 GLY A N 4
ATOM 4455 C CA . GLY A 1 34 ? 0.532 3.555 14.162 1.00 8.28 34 GLY A CA 4
ATOM 4456 C C . GLY A 1 34 ? 1.536 4.550 13.701 1.00 8.23 34 GLY A C 4
ATOM 4457 O O . GLY A 1 34 ? 1.164 5.577 13.149 1.00 8.16 34 GLY A O 4
ATOM 4461 N N . SER A 1 35 ? 2.814 4.218 13.882 1.00 8.52 35 SER A N 4
ATOM 4462 C CA . SER A 1 35 ? 3.936 5.066 13.462 1.00 8.67 35 SER A CA 4
ATOM 4463 C C . SER A 1 35 ? 3.887 6.459 14.135 1.00 8.96 35 SER A C 4
ATOM 4464 O O . SER A 1 35 ? 3.124 6.680 15.085 1.00 9.53 35 SER A O 4
ATOM 4472 N N . GLN A 1 36 ? 4.743 7.358 13.685 1.00 8.75 36 GLN A N 4
ATOM 4473 C CA . GLN A 1 36 ? 4.765 8.724 14.166 1.00 9.17 36 GLN A CA 4
ATOM 4474 C C . GLN A 1 36 ? 5.510 9.593 13.180 1.00 8.70 36 GLN A C 4
ATOM 4475 O O . GLN A 1 36 ? 6.563 9.202 12.693 1.00 8.58 36 GLN A O 4
ATOM 4489 N N . LEU A 1 37 ? 4.922 10.752 12.859 1.00 8.63 37 LEU A N 4
ATOM 4490 C CA . LEU A 1 37 ? 5.523 11.749 11.937 1.00 8.33 37 LEU A CA 4
ATOM 4491 C C . LEU A 1 37 ? 5.612 11.228 10.496 1.00 7.59 37 LEU A C 4
ATOM 4492 O O . LEU A 1 37 ? 6.290 11.831 9.649 1.00 7.53 37 LEU A O 4
ATOM 4508 N N . GLU A 1 38 ? 4.913 10.149 10.219 1.00 7.28 38 GLU A N 4
ATOM 4509 C CA . GLU A 1 38 ? 4.908 9.544 8.911 1.00 6.85 38 GLU A CA 4
ATOM 4510 C C . GLU A 1 38 ? 3.515 8.979 8.648 1.00 6.29 38 GLU A C 4
ATOM 4511 O O . GLU A 1 38 ? 2.824 8.577 9.598 1.00 6.53 38 GLU A O 4
ATOM 4523 N N . ALA A 1 39 ? 3.120 8.974 7.372 1.00 5.86 39 ALA A N 4
ATOM 4524 C CA . ALA A 1 39 ? 1.823 8.490 6.904 1.00 5.57 39 ALA A CA 4
ATOM 4525 C C . ALA A 1 39 ? 0.630 9.126 7.642 1.00 5.31 39 ALA A C 4
ATOM 4526 O O . ALA A 1 39 ? -0.021 8.507 8.491 1.00 5.56 39 ALA A O 4
ATOM 4533 N N . ASN A 1 40 ? 0.374 10.375 7.342 1.00 5.21 40 ASN A N 4
ATOM 4534 C CA . ASN A 1 40 ? -0.707 11.093 7.980 1.00 5.30 40 ASN A CA 4
ATOM 4535 C C . ASN A 1 40 ? -2.015 10.900 7.239 1.00 4.90 40 ASN A C 4
ATOM 4536 O O . ASN A 1 40 ? -2.266 11.546 6.222 1.00 4.87 40 ASN A O 4
ATOM 4547 N N . LYS A 1 41 ? -2.836 9.979 7.758 1.00 4.91 41 LYS A N 4
ATOM 4548 C CA . LYS A 1 41 ? -4.162 9.651 7.209 1.00 4.79 41 LYS A CA 4
ATOM 4549 C C . LYS A 1 41 ? -5.042 10.878 7.141 1.00 5.11 41 LYS A C 4
ATOM 4550 O O . LYS A 1 41 ? -5.794 11.056 6.179 1.00 5.52 41 LYS A O 4
ATOM 4569 N N . LYS A 1 42 ? -4.928 11.727 8.166 1.00 5.29 42 LYS A N 4
ATOM 4570 C CA . LYS A 1 42 ? -5.633 13.003 8.242 1.00 6.01 42 LYS A CA 4
ATOM 4571 C C . LYS A 1 42 ? -7.179 12.863 8.256 1.00 6.11 42 LYS A C 4
ATOM 4572 O O . LYS A 1 42 ? -7.781 12.809 9.318 1.00 6.74 42 LYS A O 4
ATOM 4591 N N . ALA A 1 43 ? -7.782 12.719 7.076 1.00 5.71 43 ALA A N 4
ATOM 4592 C CA . ALA A 1 43 ? -9.254 12.696 6.917 1.00 5.93 43 ALA A CA 4
ATOM 4593 C C . ALA A 1 43 ? -9.853 11.295 7.144 1.00 5.58 43 ALA A C 4
ATOM 4594 O O . ALA A 1 43 ? -10.906 10.976 6.614 1.00 5.78 43 ALA A O 4
ATOM 4601 N N . MET A 1 44 ? -9.174 10.485 7.960 1.00 5.27 44 MET A N 4
ATOM 4602 C CA . MET A 1 44 ? -9.604 9.098 8.321 1.00 5.14 44 MET A CA 4
ATOM 4603 C C . MET A 1 44 ? -9.489 8.107 7.156 1.00 4.41 44 MET A C 4
ATOM 4604 O O . MET A 1 44 ? -9.826 6.951 7.304 1.00 4.57 44 MET A O 4
ATOM 4618 N N . SER A 1 45 ? -9.004 8.587 6.022 1.00 3.91 45 SER A N 4
ATOM 4619 C CA . SER A 1 45 ? -8.753 7.790 4.843 1.00 3.31 45 SER A CA 4
ATOM 4620 C C . SER A 1 45 ? -9.949 6.914 4.354 1.00 3.15 45 SER A C 4
ATOM 4621 O O . SER A 1 45 ? -10.781 7.389 3.594 1.00 3.30 45 SER A O 4
ATOM 4629 N N . ILE A 1 46 ? -10.022 5.664 4.808 1.00 3.06 46 ILE A N 4
ATOM 4630 C CA . ILE A 1 46 ? -11.068 4.735 4.371 1.00 2.90 46 ILE A CA 4
ATOM 4631 C C . ILE A 1 46 ? -11.679 4.069 5.596 1.00 3.39 46 ILE A C 4
ATOM 4632 O O . ILE A 1 46 ? -10.963 3.643 6.468 1.00 3.76 46 ILE A O 4
ATOM 4648 N N . GLN A 1 47 ? -12.992 4.004 5.650 1.00 3.62 47 GLN A N 4
ATOM 4649 C CA . GLN A 1 47 ? -13.693 3.407 6.785 1.00 4.26 47 GLN A CA 4
ATOM 4650 C C . GLN A 1 47 ? -14.148 1.984 6.438 1.00 4.05 47 GLN A C 4
ATOM 4651 O O . GLN A 1 47 ? -14.591 1.718 5.327 1.00 3.59 47 GLN A O 4
ATOM 4665 N N . CYS A 1 48 ? -14.000 1.090 7.390 1.00 4.51 48 CYS A N 4
ATOM 4666 C CA . CYS A 1 48 ? -14.413 -0.287 7.238 1.00 4.51 48 CYS A CA 4
ATOM 4667 C C . CYS A 1 48 ? -15.934 -0.431 7.402 1.00 4.78 48 CYS A C 4
ATOM 4668 O O . CYS A 1 48 ? -16.554 0.229 8.257 1.00 5.43 48 CYS A O 4
ATOM 4676 N N . LYS A 1 49 ? -16.496 -1.349 6.607 1.00 4.37 49 LYS A N 4
ATOM 4677 C CA . LYS A 1 49 ? -17.933 -1.611 6.472 1.00 4.60 49 LYS A CA 4
ATOM 4678 C C . LYS A 1 49 ? -18.591 -1.959 7.800 1.00 5.45 49 LYS A C 4
ATOM 4679 O O . LYS A 1 49 ? -19.723 -1.563 8.065 1.00 5.91 49 LYS A O 4
ATOM 4698 N N . VAL A 1 50 ? -17.881 -2.724 8.605 1.00 5.76 50 VAL A N 4
ATOM 4699 C CA . VAL A 1 50 ? -18.386 -3.227 9.894 1.00 6.62 50 VAL A CA 4
ATOM 4700 C C . VAL A 1 50 ? -19.026 -2.157 10.797 1.00 7.31 50 VAL A C 4
ATOM 4701 O O . VAL A 1 50 ? -20.158 -2.331 11.260 1.00 7.94 50 VAL A O 4
ATOM 4714 N N . CYS A 1 51 ? -18.327 -1.073 11.023 1.00 7.22 51 CYS A N 4
ATOM 4715 C CA . CYS A 1 51 ? -18.774 -0.084 11.968 1.00 7.91 51 CYS A CA 4
ATOM 4716 C C . CYS A 1 51 ? -18.224 1.288 11.631 1.00 7.66 51 CYS A C 4
ATOM 4717 O O . CYS A 1 51 ? -18.969 2.163 11.225 1.00 7.62 51 CYS A O 4
ATOM 4725 N N . MET A 1 52 ? -16.905 1.468 11.765 1.00 7.53 52 MET A N 4
ATOM 4726 C CA . MET A 1 52 ? -16.314 2.801 11.544 1.00 7.36 52 MET A CA 4
ATOM 4727 C C . MET A 1 52 ? -14.788 2.709 11.633 1.00 7.19 52 MET A C 4
ATOM 4728 O O . MET A 1 52 ? -14.121 3.632 12.091 1.00 7.51 52 MET A O 4
ATOM 4742 N N . GLN A 1 53 ? -14.228 1.618 11.176 1.00 6.77 53 GLN A N 4
ATOM 4743 C CA . GLN A 1 53 ? -12.770 1.424 11.352 1.00 6.78 53 GLN A CA 4
ATOM 4744 C C . GLN A 1 53 ? -12.061 2.056 10.199 1.00 5.99 53 GLN A C 4
ATOM 4745 O O . GLN A 1 53 ? -12.715 2.574 9.318 1.00 5.51 53 GLN A O 4
ATOM 4759 N N . THR A 1 54 ? -10.763 2.017 10.157 1.00 5.92 54 THR A N 4
ATOM 4760 C CA . THR A 1 54 ? -10.092 2.710 9.100 1.00 5.23 54 THR A CA 4
ATOM 4761 C C . THR A 1 54 ? -8.928 1.934 8.492 1.00 5.04 54 THR A C 4
ATOM 4762 O O . THR A 1 54 ? -8.311 1.059 9.134 1.00 5.63 54 THR A O 4
ATOM 4773 N N . PHE A 1 55 ? -8.661 2.265 7.261 1.00 4.34 55 PHE A N 4
ATOM 4774 C CA . PHE A 1 55 ? -7.585 1.768 6.499 1.00 4.27 55 PHE A CA 4
ATOM 4775 C C . PHE A 1 55 ? -6.942 2.975 5.855 1.00 3.93 55 PHE A C 4
ATOM 4776 O O . PHE A 1 55 ? -7.624 3.979 5.608 1.00 3.54 55 PHE A O 4
ATOM 4793 N N . ILE A 1 56 ? -5.672 2.909 5.585 1.00 4.24 56 ILE A N 4
ATOM 4794 C CA . ILE A 1 56 ? -4.973 4.040 5.017 1.00 4.10 56 ILE A CA 4
ATOM 4795 C C . ILE A 1 56 ? -5.329 4.167 3.534 1.00 3.68 56 ILE A C 4
ATOM 4796 O O . ILE A 1 56 ? -5.568 3.155 2.871 1.00 3.75 56 ILE A O 4
ATOM 4812 N N . CYS A 1 57 ? -5.392 5.380 3.019 1.00 3.44 57 CYS A N 4
ATOM 4813 C CA . CYS A 1 57 ? -5.712 5.565 1.626 1.00 3.38 57 CYS A CA 4
ATOM 4814 C C . CYS A 1 57 ? -4.507 5.251 0.743 1.00 3.93 57 CYS A C 4
ATOM 4815 O O . CYS A 1 57 ? -3.820 6.136 0.247 1.00 4.21 57 CYS A O 4
ATOM 4823 N N . THR A 1 58 ? -4.208 3.976 0.641 1.00 4.31 58 THR A N 4
ATOM 4824 C CA . THR A 1 58 ? -3.167 3.506 -0.249 1.00 5.03 58 THR A CA 4
ATOM 4825 C C . THR A 1 58 ? -3.734 3.311 -1.673 1.00 5.13 58 THR A C 4
ATOM 4826 O O . THR A 1 58 ? -3.013 2.965 -2.603 1.00 5.79 58 THR A O 4
ATOM 4837 N N . THR A 1 59 ? -5.033 3.533 -1.807 1.00 4.66 59 THR A N 4
ATOM 4838 C CA . THR A 1 59 ? -5.754 3.467 -3.061 1.00 4.98 59 THR A CA 4
ATOM 4839 C C . THR A 1 59 ? -7.038 4.242 -2.866 1.00 4.60 59 THR A C 4
ATOM 4840 O O . THR A 1 59 ? -7.636 4.180 -1.789 1.00 4.34 59 THR A O 4
ATOM 4851 N N . SER A 1 60 ? -7.449 4.993 -3.861 1.00 4.93 60 SER A N 4
ATOM 4852 C CA . SER A 1 60 ? -8.649 5.746 -3.763 1.00 5.08 60 SER A CA 4
ATOM 4853 C C . SER A 1 60 ? -9.845 4.814 -3.914 1.00 4.91 60 SER A C 4
ATOM 4854 O O . SER A 1 60 ? -9.817 3.879 -4.744 1.00 5.44 60 SER A O 4
ATOM 4862 N N . GLU A 1 61 ? -10.865 5.048 -3.108 1.00 4.39 61 GLU A N 4
ATOM 4863 C CA . GLU A 1 61 ? -12.118 4.266 -3.129 1.00 4.24 61 GLU A CA 4
ATOM 4864 C C . GLU A 1 61 ? -12.719 4.193 -4.533 1.00 4.81 61 GLU A C 4
ATOM 4865 O O . GLU A 1 61 ? -13.299 3.203 -4.906 1.00 4.86 61 GLU A O 4
ATOM 4877 N N . VAL A 1 62 ? -12.570 5.247 -5.268 1.00 5.34 62 VAL A N 4
ATOM 4878 C CA . VAL A 1 62 ? -13.034 5.331 -6.618 1.00 6.05 62 VAL A CA 4
ATOM 4879 C C . VAL A 1 62 ? -12.263 4.387 -7.568 1.00 6.40 62 VAL A C 4
ATOM 4880 O O . VAL A 1 62 ? -12.872 3.755 -8.425 1.00 6.81 62 VAL A O 4
ATOM 4893 N N . LYS A 1 63 ? -10.948 4.251 -7.387 1.00 6.35 63 LYS A N 4
ATOM 4894 C CA . LYS A 1 63 ? -10.158 3.394 -8.293 1.00 6.86 63 LYS A CA 4
ATOM 4895 C C . LYS A 1 63 ? -10.456 1.924 -8.001 1.00 6.61 63 LYS A C 4
ATOM 4896 O O . LYS A 1 63 ? -10.528 1.082 -8.914 1.00 7.11 63 LYS A O 4
ATOM 4915 N N . CYS A 1 64 ? -10.660 1.627 -6.746 1.00 5.90 64 CYS A N 4
ATOM 4916 C CA . CYS A 1 64 ? -11.057 0.311 -6.353 1.00 5.63 64 CYS A CA 4
ATOM 4917 C C . CYS A 1 64 ? -12.524 0.055 -6.696 1.00 5.60 64 CYS A C 4
ATOM 4918 O O . CYS A 1 64 ? -12.913 -1.071 -6.978 1.00 5.71 64 CYS A O 4
ATOM 4926 N N . ARG A 1 65 ? -13.308 1.126 -6.739 1.00 5.62 65 ARG A N 4
ATOM 4927 C CA . ARG A 1 65 ? -14.706 1.077 -7.075 1.00 5.84 65 ARG A CA 4
ATOM 4928 C C . ARG A 1 65 ? -14.943 0.512 -8.456 1.00 6.60 65 ARG A C 4
ATOM 4929 O O . ARG A 1 65 ? -15.708 -0.428 -8.612 1.00 6.69 65 ARG A O 4
ATOM 4950 N N . GLU A 1 66 ? -14.277 1.064 -9.458 1.00 7.20 66 GLU A N 4
ATOM 4951 C CA . GLU A 1 66 ? -14.469 0.588 -10.820 1.00 8.03 66 GLU A CA 4
ATOM 4952 C C . GLU A 1 66 ? -13.894 -0.819 -10.995 1.00 8.03 66 GLU A C 4
ATOM 4953 O O . GLU A 1 66 ? -14.410 -1.622 -11.781 1.00 8.42 66 GLU A O 4
ATOM 4965 N N . HIS A 1 67 ? -12.848 -1.125 -10.230 1.00 7.64 67 HIS A N 4
ATOM 4966 C CA . HIS A 1 67 ? -12.271 -2.466 -10.250 1.00 7.74 67 HIS A CA 4
ATOM 4967 C C . HIS A 1 67 ? -13.272 -3.472 -9.663 1.00 7.19 67 HIS A C 4
ATOM 4968 O O . HIS A 1 67 ? -13.402 -4.605 -10.153 1.00 7.42 67 HIS A O 4
ATOM 4983 N N . ALA A 1 68 ? -13.983 -3.047 -8.633 1.00 6.53 68 ALA A N 4
ATOM 4984 C CA . ALA A 1 68 ? -14.986 -3.868 -7.987 1.00 6.01 68 ALA A CA 4
ATOM 4985 C C . ALA A 1 68 ? -16.182 -4.048 -8.893 1.00 6.43 68 ALA A C 4
ATOM 4986 O O . ALA A 1 68 ? -16.693 -5.141 -9.022 1.00 6.43 68 ALA A O 4
ATOM 4993 N N . GLU A 1 69 ? -16.603 -2.973 -9.559 1.00 6.88 69 GLU A N 4
ATOM 4994 C CA . GLU A 1 69 ? -17.762 -3.023 -10.465 1.00 7.44 69 GLU A CA 4
ATOM 4995 C C . GLU A 1 69 ? -17.514 -3.946 -11.642 1.00 8.10 69 GLU A C 4
ATOM 4996 O O . GLU A 1 69 ? -18.445 -4.380 -12.317 1.00 8.50 69 GLU A O 4
ATOM 5008 N N . ALA A 1 70 ? -16.257 -4.249 -11.882 1.00 8.29 70 ALA A N 4
ATOM 5009 C CA . ALA A 1 70 ? -15.876 -5.171 -12.925 1.00 8.98 70 ALA A CA 4
ATOM 5010 C C . ALA A 1 70 ? -15.948 -6.632 -12.428 1.00 8.74 70 ALA A C 4
ATOM 5011 O O . ALA A 1 70 ? -15.851 -7.570 -13.227 1.00 9.31 70 ALA A O 4
ATOM 5018 N N . LYS A 1 71 ? -16.107 -6.826 -11.100 1.00 7.94 71 LYS A N 4
ATOM 5019 C CA . LYS A 1 71 ? -16.134 -8.166 -10.488 1.00 7.72 71 LYS A CA 4
ATOM 5020 C C . LYS A 1 71 ? -17.147 -8.269 -9.333 1.00 7.00 71 LYS A C 4
ATOM 5021 O O . LYS A 1 71 ? -18.283 -8.667 -9.540 1.00 7.10 71 LYS A O 4
ATOM 5040 N N . HIS A 1 72 ? -16.702 -7.862 -8.121 1.00 6.33 72 HIS A N 4
ATOM 5041 C CA . HIS A 1 72 ? -17.477 -7.947 -6.837 1.00 5.62 72 HIS A CA 4
ATOM 5042 C C . HIS A 1 72 ? -18.265 -9.283 -6.657 1.00 5.65 72 HIS A C 4
ATOM 5043 O O . HIS A 1 72 ? -19.415 -9.258 -6.235 1.00 5.60 72 HIS A O 4
ATOM 5058 N N . PRO A 1 73 ? -17.642 -10.470 -6.885 1.00 5.90 73 PRO A N 4
ATOM 5059 C CA . PRO A 1 73 ? -18.369 -11.716 -6.822 1.00 6.06 73 PRO A CA 4
ATOM 5060 C C . PRO A 1 73 ? -18.701 -12.119 -5.399 1.00 5.49 73 PRO A C 4
ATOM 5061 O O . PRO A 1 73 ? -19.796 -12.574 -5.106 1.00 5.49 73 PRO A O 4
ATOM 5072 N N . LYS A 1 74 ? -17.753 -11.939 -4.528 1.00 5.12 74 LYS A N 4
ATOM 5073 C CA . LYS A 1 74 ? -17.917 -12.286 -3.152 1.00 4.75 74 LYS A CA 4
ATOM 5074 C C . LYS A 1 74 ? -16.888 -11.544 -2.348 1.00 4.46 74 LYS A C 4
ATOM 5075 O O . LYS A 1 74 ? -15.709 -11.711 -2.554 1.00 4.75 74 LYS A O 4
ATOM 5094 N N . ALA A 1 75 ? -17.307 -10.683 -1.490 1.00 4.19 75 ALA A N 4
ATOM 5095 C CA . ALA A 1 75 ? -16.349 -10.059 -0.608 1.00 4.02 75 ALA A CA 4
ATOM 5096 C C . ALA A 1 75 ? -15.903 -11.088 0.439 1.00 4.43 75 ALA A C 4
ATOM 5097 O O . ALA A 1 75 ? -14.725 -11.332 0.612 1.00 4.52 75 ALA A O 4
ATOM 5104 N N . ASP A 1 76 ? -16.874 -11.706 1.085 1.00 5.01 76 ASP A N 4
ATOM 5105 C CA . ASP A 1 76 ? -16.666 -12.879 1.989 1.00 5.63 76 ASP A CA 4
ATOM 5106 C C . ASP A 1 76 ? -15.746 -12.557 3.203 1.00 5.81 76 ASP A C 4
ATOM 5107 O O . ASP A 1 76 ? -16.220 -12.169 4.265 1.00 5.63 76 ASP A O 4
ATOM 5116 N N . VAL A 1 77 ? -14.439 -12.685 3.013 1.00 6.30 77 VAL A N 4
ATOM 5117 C CA . VAL A 1 77 ? -13.464 -12.376 4.064 1.00 6.58 77 VAL A CA 4
ATOM 5118 C C . VAL A 1 77 ? -13.010 -10.946 3.937 1.00 5.93 77 VAL A C 4
ATOM 5119 O O . VAL A 1 77 ? -12.498 -10.356 4.883 1.00 6.00 77 VAL A O 4
ATOM 5132 N N . VAL A 1 78 ? -13.214 -10.382 2.768 1.00 5.38 78 VAL A N 4
ATOM 5133 C CA . VAL A 1 78 ? -12.926 -8.992 2.548 1.00 4.74 78 VAL A CA 4
ATOM 5134 C C . VAL A 1 78 ? -14.239 -8.232 2.574 1.00 4.00 78 VAL A C 4
ATOM 5135 O O . VAL A 1 78 ? -14.326 -7.115 2.143 1.00 3.42 78 VAL A O 4
ATOM 5148 N N . ALA A 1 79 ? -15.267 -8.875 3.153 1.00 4.18 79 ALA A N 4
ATOM 5149 C CA . ALA A 1 79 ? -16.619 -8.280 3.299 1.00 3.76 79 ALA A CA 4
ATOM 5150 C C . ALA A 1 79 ? -16.597 -7.059 4.216 1.00 3.69 79 ALA A C 4
ATOM 5151 O O . ALA A 1 79 ? -17.563 -6.293 4.304 1.00 3.56 79 ALA A O 4
ATOM 5158 N N . CYS A 1 80 ? -15.499 -6.895 4.890 1.00 4.00 80 CYS A N 4
ATOM 5159 C CA . CYS A 1 80 ? -15.241 -5.746 5.708 1.00 4.07 80 CYS A CA 4
ATOM 5160 C C . CYS A 1 80 ? -14.895 -4.532 4.820 1.00 3.33 80 CYS A C 4
ATOM 5161 O O . CYS A 1 80 ? -14.920 -3.375 5.272 1.00 3.38 80 CYS A O 4
ATOM 5169 N N . PHE A 1 81 ? -14.583 -4.819 3.562 1.00 2.86 81 PHE A N 4
ATOM 5170 C CA . PHE A 1 81 ? -14.255 -3.831 2.545 1.00 2.27 81 PHE A CA 4
ATOM 5171 C C . PHE A 1 81 ? -14.562 -4.367 1.109 1.00 2.17 81 PHE A C 4
ATOM 5172 O O . PHE A 1 81 ? -13.667 -4.657 0.331 1.00 2.52 81 PHE A O 4
ATOM 5189 N N . PRO A 1 82 ? -15.875 -4.520 0.769 1.00 2.09 82 PRO A N 4
ATOM 5190 C CA . PRO A 1 82 ? -16.338 -5.171 -0.500 1.00 2.39 82 PRO A CA 4
ATOM 5191 C C . PRO A 1 82 ? -15.953 -4.453 -1.775 1.00 2.74 82 PRO A C 4
ATOM 5192 O O . PRO A 1 82 ? -15.965 -5.049 -2.848 1.00 3.27 82 PRO A O 4
ATOM 5203 N N . HIS A 1 83 ? -15.584 -3.201 -1.667 1.00 2.68 83 HIS A N 4
ATOM 5204 C CA . HIS A 1 83 ? -15.197 -2.437 -2.849 1.00 3.26 83 HIS A CA 4
ATOM 5205 C C . HIS A 1 83 ? -13.766 -2.716 -3.248 1.00 3.66 83 HIS A C 4
ATOM 5206 O O . HIS A 1 83 ? -13.256 -2.102 -4.166 1.00 4.25 83 HIS A O 4
ATOM 5221 N N . LEU A 1 84 ? -13.120 -3.642 -2.561 1.00 3.56 84 LEU A N 4
ATOM 5222 C CA . LEU A 1 84 ? -11.734 -3.928 -2.845 1.00 4.20 84 LEU A CA 4
ATOM 5223 C C . LEU A 1 84 ? -11.572 -5.367 -3.372 1.00 4.81 84 LEU A C 4
ATOM 5224 O O . LEU A 1 84 ? -10.446 -5.832 -3.593 1.00 5.47 84 LEU A O 4
ATOM 5240 N N . LYS A 1 85 ? -12.697 -6.080 -3.567 1.00 4.68 85 LYS A N 4
ATOM 5241 C CA . LYS A 1 85 ? -12.639 -7.448 -4.037 1.00 5.28 85 LYS A CA 4
ATOM 5242 C C . LYS A 1 85 ? -12.072 -7.548 -5.456 1.00 6.06 85 LYS A C 4
ATOM 5243 O O . LYS A 1 85 ? -12.182 -6.628 -6.286 1.00 6.40 85 LYS A O 4
ATOM 5262 N N . LYS A 1 86 ? -11.500 -8.670 -5.699 1.00 6.60 86 LYS A N 4
ATOM 5263 C CA . LYS A 1 86 ? -10.918 -9.047 -6.938 1.00 7.50 86 LYS A CA 4
ATOM 5264 C C . LYS A 1 86 ? -11.293 -10.503 -7.157 1.00 8.13 86 LYS A C 4
ATOM 5265 O O . LYS A 1 86 ? -10.579 -11.398 -6.683 1.00 8.62 86 LYS A O 4
ATOM 5285 N N . GLY A 1 1 ? 13.788 10.097 11.333 1.00 19.14 1 GLY A N 5
ATOM 5286 C CA . GLY A 1 1 ? 12.538 9.686 10.694 1.00 18.53 1 GLY A CA 5
ATOM 5287 C C . GLY A 1 1 ? 12.657 8.325 10.077 1.00 18.04 1 GLY A C 5
ATOM 5288 O O . GLY A 1 1 ? 13.673 8.008 9.482 1.00 17.99 1 GLY A O 5
ATOM 5294 N N . HIS A 1 2 ? 11.643 7.503 10.265 1.00 17.81 2 HIS A N 5
ATOM 5295 C CA . HIS A 1 2 ? 11.570 6.177 9.660 1.00 17.49 2 HIS A CA 5
ATOM 5296 C C . HIS A 1 2 ? 10.118 5.768 9.642 1.00 16.98 2 HIS A C 5
ATOM 5297 O O . HIS A 1 2 ? 9.417 6.005 10.605 1.00 17.17 2 HIS A O 5
ATOM 5312 N N . HIS A 1 3 ? 9.647 5.187 8.554 1.00 16.46 3 HIS A N 5
ATOM 5313 C CA . HIS A 1 3 ? 8.219 4.858 8.478 1.00 16.07 3 HIS A CA 5
ATOM 5314 C C . HIS A 1 3 ? 7.961 3.403 8.080 1.00 15.28 3 HIS A C 5
ATOM 5315 O O . HIS A 1 3 ? 6.872 3.080 7.644 1.00 15.31 3 HIS A O 5
ATOM 5330 N N . HIS A 1 4 ? 8.957 2.520 8.222 1.00 14.74 4 HIS A N 5
ATOM 5331 C CA . HIS A 1 4 ? 8.726 1.096 7.911 1.00 14.10 4 HIS A CA 5
ATOM 5332 C C . HIS A 1 4 ? 9.316 0.163 8.970 1.00 13.70 4 HIS A C 5
ATOM 5333 O O . HIS A 1 4 ? 8.585 -0.409 9.760 1.00 14.01 4 HIS A O 5
ATOM 5348 N N . HIS A 1 5 ? 10.630 0.026 9.005 1.00 13.18 5 HIS A N 5
ATOM 5349 C CA . HIS A 1 5 ? 11.249 -0.916 9.944 1.00 12.93 5 HIS A CA 5
ATOM 5350 C C . HIS A 1 5 ? 12.514 -0.337 10.571 1.00 12.32 5 HIS A C 5
ATOM 5351 O O . HIS A 1 5 ? 12.781 0.869 10.439 1.00 12.40 5 HIS A O 5
ATOM 5366 N N . HIS A 1 6 ? 13.255 -1.191 11.273 1.00 11.88 6 HIS A N 5
ATOM 5367 C CA . HIS A 1 6 ? 14.502 -0.805 11.923 1.00 11.42 6 HIS A CA 5
ATOM 5368 C C . HIS A 1 6 ? 15.601 -0.545 10.891 1.00 10.42 6 HIS A C 5
ATOM 5369 O O . HIS A 1 6 ? 15.468 -0.919 9.727 1.00 10.22 6 HIS A O 5
ATOM 5384 N N . HIS A 1 7 ? 16.679 0.103 11.326 1.00 9.98 7 HIS A N 5
ATOM 5385 C CA . HIS A 1 7 ? 17.811 0.361 10.448 1.00 9.18 7 HIS A CA 5
ATOM 5386 C C . HIS A 1 7 ? 18.936 -0.579 10.817 1.00 9.04 7 HIS A C 5
ATOM 5387 O O . HIS A 1 7 ? 18.920 -1.129 11.910 1.00 9.71 7 HIS A O 5
ATOM 5402 N N . LEU A 1 8 ? 19.917 -0.725 9.918 1.00 8.37 8 LEU A N 5
ATOM 5403 C CA . LEU A 1 8 ? 21.033 -1.661 10.108 1.00 8.37 8 LEU A CA 5
ATOM 5404 C C . LEU A 1 8 ? 20.478 -3.077 10.319 1.00 8.86 8 LEU A C 5
ATOM 5405 O O . LEU A 1 8 ? 20.511 -3.635 11.419 1.00 9.23 8 LEU A O 5
ATOM 5421 N N . GLU A 1 9 ? 19.910 -3.608 9.258 1.00 9.12 9 GLU A N 5
ATOM 5422 C CA . GLU A 1 9 ? 19.238 -4.890 9.293 1.00 9.86 9 GLU A CA 5
ATOM 5423 C C . GLU A 1 9 ? 19.882 -5.803 8.264 1.00 9.89 9 GLU A C 5
ATOM 5424 O O . GLU A 1 9 ? 20.567 -6.760 8.605 1.00 10.56 9 GLU A O 5
ATOM 5436 N N . GLY A 1 10 ? 19.683 -5.464 7.007 1.00 9.36 10 GLY A N 5
ATOM 5437 C CA . GLY A 1 10 ? 20.283 -6.211 5.935 1.00 9.60 10 GLY A CA 5
ATOM 5438 C C . GLY A 1 10 ? 21.204 -5.347 5.135 1.00 8.87 10 GLY A C 5
ATOM 5439 O O . GLY A 1 10 ? 22.414 -5.405 5.287 1.00 9.04 10 GLY A O 5
ATOM 5443 N N . GLY A 1 11 ? 20.625 -4.515 4.306 1.00 8.30 11 GLY A N 5
ATOM 5444 C CA . GLY A 1 11 ? 21.416 -3.628 3.504 1.00 7.80 11 GLY A CA 5
ATOM 5445 C C . GLY A 1 11 ? 21.413 -4.021 2.073 1.00 8.13 11 GLY A C 5
ATOM 5446 O O . GLY A 1 11 ? 21.013 -5.124 1.737 1.00 8.45 11 GLY A O 5
ATOM 5450 N N . GLY A 1 12 ? 21.829 -3.122 1.231 1.00 8.34 12 GLY A N 5
ATOM 5451 C CA . GLY A 1 12 ? 21.881 -3.411 -0.163 1.00 8.95 12 GLY A CA 5
ATOM 5452 C C . GLY A 1 12 ? 23.122 -2.850 -0.791 1.00 8.79 12 GLY A C 5
ATOM 5453 O O . GLY A 1 12 ? 24.111 -3.571 -1.009 1.00 9.24 12 GLY A O 5
ATOM 5457 N N . ASN A 1 13 ? 23.101 -1.568 -1.045 1.00 8.39 13 ASN A N 5
ATOM 5458 C CA . ASN A 1 13 ? 24.190 -0.902 -1.729 1.00 8.53 13 ASN A CA 5
ATOM 5459 C C . ASN A 1 13 ? 24.257 0.574 -1.390 1.00 9.29 13 ASN A C 5
ATOM 5460 O O . ASN A 1 13 ? 23.262 1.163 -0.991 1.00 9.68 13 ASN A O 5
ATOM 5471 N N . ALA A 1 14 ? 25.459 1.135 -1.519 1.00 9.70 14 ALA A N 5
ATOM 5472 C CA . ALA A 1 14 ? 25.749 2.538 -1.269 1.00 10.58 14 ALA A CA 5
ATOM 5473 C C . ALA A 1 14 ? 27.199 2.799 -1.643 1.00 11.08 14 ALA A C 5
ATOM 5474 O O . ALA A 1 14 ? 28.083 2.012 -1.256 1.00 11.12 14 ALA A O 5
ATOM 5481 N N . GLN A 1 15 ? 27.420 3.848 -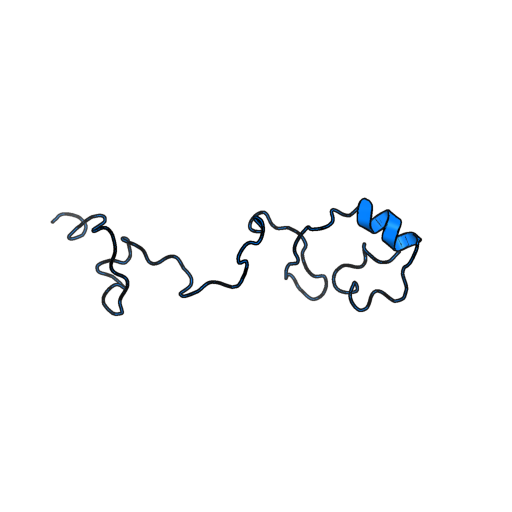2.446 1.00 11.67 15 GLN A N 5
ATOM 5482 C CA . GLN A 1 15 ? 28.770 4.310 -2.892 1.00 12.40 15 GLN A CA 5
ATOM 5483 C C . GLN A 1 15 ? 29.743 3.219 -3.271 1.00 12.25 15 GLN A C 5
ATOM 5484 O O . GLN A 1 15 ? 30.569 2.749 -2.459 1.00 12.05 15 GLN A O 5
ATOM 5498 N N . LYS A 1 16 ? 29.604 2.774 -4.519 1.00 12.53 16 LYS A N 5
ATOM 5499 C CA . LYS A 1 16 ? 30.385 1.685 -5.095 1.00 12.66 16 LYS A CA 5
ATOM 5500 C C . LYS A 1 16 ? 29.994 0.331 -4.530 1.00 11.86 16 LYS A C 5
ATOM 5501 O O . LYS A 1 16 ? 30.193 -0.687 -5.161 1.00 12.01 16 LYS A O 5
ATOM 5520 N N . SER A 1 17 ? 29.427 0.345 -3.326 1.00 11.21 17 SER A N 5
ATOM 5521 C CA . SER A 1 17 ? 28.925 -0.819 -2.584 1.00 10.50 17 SER A CA 5
ATOM 5522 C C . SER A 1 17 ? 29.977 -1.866 -2.284 1.00 10.66 17 SER A C 5
ATOM 5523 O O . SER A 1 17 ? 29.694 -2.866 -1.629 1.00 10.17 17 SER A O 5
ATOM 5531 N N . ALA A 1 18 ? 31.197 -1.591 -2.704 1.00 11.52 18 ALA A N 5
ATOM 5532 C CA . ALA A 1 18 ? 32.315 -2.489 -2.483 1.00 11.99 18 ALA A CA 5
ATOM 5533 C C . ALA A 1 18 ? 32.588 -2.616 -1.005 1.00 11.45 18 ALA A C 5
ATOM 5534 O O . ALA A 1 18 ? 32.920 -3.679 -0.517 1.00 11.42 18 ALA A O 5
ATOM 5541 N N . MET A 1 19 ? 32.416 -1.515 -0.293 1.00 11.20 19 MET A N 5
ATOM 5542 C CA . MET A 1 19 ? 32.649 -1.523 1.164 1.00 10.90 19 MET A CA 5
ATOM 5543 C C . MET A 1 19 ? 31.876 -0.430 1.865 1.00 9.99 19 MET A C 5
ATOM 5544 O O . MET A 1 19 ? 31.435 -0.617 2.994 1.00 9.63 19 MET A O 5
ATOM 5558 N N . ALA A 1 20 ? 31.657 0.682 1.164 1.00 9.77 20 ALA A N 5
ATOM 5559 C CA . ALA A 1 20 ? 30.992 1.862 1.738 1.00 9.13 20 ALA A CA 5
ATOM 5560 C C . ALA A 1 20 ? 29.582 1.558 2.272 1.00 8.17 20 ALA A C 5
ATOM 5561 O O . ALA A 1 20 ? 29.063 2.304 3.097 1.00 7.84 20 ALA A O 5
ATOM 5568 N N . ARG A 1 21 ? 28.980 0.455 1.814 1.00 7.98 21 ARG A N 5
ATOM 5569 C CA . ARG A 1 21 ? 27.646 0.105 2.265 1.00 7.29 21 ARG A CA 5
ATOM 5570 C C . ARG A 1 21 ? 27.632 -0.248 3.765 1.00 7.26 21 ARG A C 5
ATOM 5571 O O . ARG A 1 21 ? 26.806 0.261 4.501 1.00 7.10 21 ARG A O 5
ATOM 5592 N N . ALA A 1 22 ? 28.584 -1.126 4.198 1.00 7.72 22 ALA A N 5
ATOM 5593 C CA . ALA A 1 22 ? 28.706 -1.565 5.634 1.00 8.05 22 ALA A CA 5
ATOM 5594 C C . ALA A 1 22 ? 27.348 -1.965 6.259 1.00 7.56 22 ALA A C 5
ATOM 5595 O O . ALA A 1 22 ? 27.163 -1.855 7.473 1.00 7.73 22 ALA A O 5
ATOM 5602 N N . LYS A 1 23 ? 26.457 -2.512 5.416 1.00 7.27 23 LYS A N 5
ATOM 5603 C CA . LYS A 1 23 ? 25.072 -2.844 5.770 1.00 7.12 23 LYS A CA 5
ATOM 5604 C C . LYS A 1 23 ? 24.236 -1.617 5.990 1.00 6.46 23 LYS A C 5
ATOM 5605 O O . LYS A 1 23 ? 24.130 -1.105 7.103 1.00 6.78 23 LYS A O 5
ATOM 5624 N N . ASN A 1 24 ? 23.652 -1.135 4.940 1.00 5.86 24 ASN A N 5
ATOM 5625 C CA . ASN A 1 24 ? 22.819 0.017 5.052 1.00 5.58 24 ASN A CA 5
ATOM 5626 C C . ASN A 1 24 ? 21.700 -0.062 4.023 1.00 5.25 24 ASN A C 5
ATOM 5627 O O . ASN A 1 24 ? 21.885 -0.635 2.936 1.00 5.71 24 ASN A O 5
ATOM 5638 N N . LEU A 1 25 ? 20.555 0.484 4.372 1.00 4.87 25 LEU A N 5
ATOM 5639 C CA . LEU A 1 25 ? 19.409 0.516 3.502 1.00 4.97 25 LEU A CA 5
ATOM 5640 C C . LEU A 1 25 ? 18.548 1.651 3.993 1.00 4.70 25 LEU A C 5
ATOM 5641 O O . LEU A 1 25 ? 18.071 1.614 5.127 1.00 4.86 25 LEU A O 5
ATOM 5657 N N . GLU A 1 26 ? 18.400 2.663 3.177 1.00 4.76 26 GLU A N 5
ATOM 5658 C CA . GLU A 1 26 ? 17.577 3.800 3.539 1.00 4.96 26 GLU A CA 5
ATOM 5659 C C . GLU A 1 26 ? 16.283 3.800 2.726 1.00 4.83 26 GLU A C 5
ATOM 5660 O O . GLU A 1 26 ? 15.243 3.360 3.202 1.00 4.95 26 GLU A O 5
ATOM 5672 N N . LYS A 1 27 ? 16.356 4.263 1.488 1.00 5.08 27 LYS A N 5
ATOM 5673 C CA . LYS A 1 27 ? 15.164 4.310 0.633 1.00 5.48 27 LYS A CA 5
ATOM 5674 C C . LYS A 1 27 ? 15.237 3.301 -0.504 1.00 5.57 27 LYS A C 5
ATOM 5675 O O . LYS A 1 27 ? 14.245 3.084 -1.213 1.00 6.04 27 LYS A O 5
ATOM 5694 N N . ALA A 1 28 ? 16.420 2.689 -0.662 1.00 5.50 28 ALA A N 5
ATOM 5695 C CA . ALA A 1 28 ? 16.696 1.704 -1.721 1.00 5.97 28 ALA A CA 5
ATOM 5696 C C . ALA A 1 28 ? 16.541 2.324 -3.122 1.00 6.23 28 ALA A C 5
ATOM 5697 O O . ALA A 1 28 ? 16.454 3.550 -3.267 1.00 6.48 28 ALA A O 5
ATOM 5704 N N . LYS A 1 29 ? 16.562 1.481 -4.144 1.00 6.51 29 LYS A N 5
ATOM 5705 C CA . LYS A 1 29 ? 16.410 1.942 -5.519 1.00 7.02 29 LYS A CA 5
ATOM 5706 C C . LYS A 1 29 ? 14.943 1.837 -5.965 1.00 6.93 29 LYS A C 5
ATOM 5707 O O . LYS A 1 29 ? 14.495 2.571 -6.845 1.00 7.10 29 LYS A O 5
ATOM 5726 N N . ALA A 1 30 ? 14.201 0.934 -5.349 1.00 7.00 30 ALA A N 5
ATOM 5727 C CA . ALA A 1 30 ? 12.807 0.724 -5.699 1.00 7.22 30 ALA A CA 5
ATOM 5728 C C . ALA A 1 30 ? 11.921 0.804 -4.468 1.00 7.17 30 ALA A C 5
ATOM 5729 O O . ALA A 1 30 ? 12.013 -0.040 -3.576 1.00 7.27 30 ALA A O 5
ATOM 5736 N N . ALA A 1 31 ? 11.084 1.822 -4.419 1.00 7.30 31 ALA A N 5
ATOM 5737 C CA . ALA A 1 31 ? 10.184 2.025 -3.290 1.00 7.49 31 ALA A CA 5
ATOM 5738 C C . ALA A 1 31 ? 8.797 1.461 -3.592 1.00 7.26 31 ALA A C 5
ATOM 5739 O O . ALA A 1 31 ? 8.217 0.729 -2.788 1.00 7.29 31 ALA A O 5
ATOM 5746 N N . GLY A 1 32 ? 8.266 1.818 -4.747 1.00 7.31 32 GLY A N 5
ATOM 5747 C CA . GLY A 1 32 ? 6.968 1.354 -5.145 1.00 7.37 32 GLY A CA 5
ATOM 5748 C C . GLY A 1 32 ? 6.402 2.206 -6.252 1.00 7.39 32 GLY A C 5
ATOM 5749 O O . GLY A 1 32 ? 7.109 2.534 -7.194 1.00 7.69 32 GLY A O 5
ATOM 5753 N N . LYS A 1 33 ? 5.148 2.598 -6.121 1.00 7.33 33 LYS A N 5
ATOM 5754 C CA . LYS A 1 33 ? 4.480 3.416 -7.151 1.00 7.58 33 LYS A CA 5
ATOM 5755 C C . LYS A 1 33 ? 4.614 4.896 -6.816 1.00 7.81 33 LYS A C 5
ATOM 5756 O O . LYS A 1 33 ? 4.145 5.763 -7.559 1.00 8.09 33 LYS A O 5
ATOM 5775 N N . GLY A 1 34 ? 5.241 5.168 -5.698 1.00 7.92 34 GLY A N 5
ATOM 5776 C CA . GLY A 1 34 ? 5.439 6.506 -5.248 1.00 8.28 34 GLY A CA 5
ATOM 5777 C C . GLY A 1 34 ? 6.023 6.507 -3.873 1.00 8.23 34 GLY A C 5
ATOM 5778 O O . GLY A 1 34 ? 6.259 5.429 -3.311 1.00 8.16 34 GLY A O 5
ATOM 5782 N N . SER A 1 35 ? 6.273 7.680 -3.336 1.00 8.52 35 SER A N 5
ATOM 5783 C CA . SER A 1 35 ? 6.829 7.816 -2.005 1.00 8.67 35 SER A CA 5
ATOM 5784 C C . SER A 1 35 ? 5.806 7.375 -0.931 1.00 8.96 35 SER A C 5
ATOM 5785 O O . SER A 1 35 ? 6.002 6.345 -0.255 1.00 9.53 35 SER A O 5
ATOM 5793 N N . GLN A 1 36 ? 4.717 8.146 -0.799 1.00 8.75 36 GLN A N 5
ATOM 5794 C CA . GLN A 1 36 ? 3.642 7.860 0.174 1.00 9.17 36 GLN A CA 5
ATOM 5795 C C . GLN A 1 36 ? 2.610 8.963 0.096 1.00 8.70 36 GLN A C 5
ATOM 5796 O O . GLN A 1 36 ? 1.522 8.778 -0.426 1.00 8.58 36 GLN A O 5
ATOM 5810 N N . LEU A 1 37 ? 2.978 10.115 0.599 1.00 8.63 37 LEU A N 5
ATOM 5811 C CA . LEU A 1 37 ? 2.143 11.273 0.545 1.00 8.33 37 LEU A CA 5
ATOM 5812 C C . LEU A 1 37 ? 2.728 12.223 -0.469 1.00 7.59 37 LEU A C 5
ATOM 5813 O O . LEU A 1 37 ? 3.778 12.812 -0.235 1.00 7.53 37 LEU A O 5
ATOM 5829 N N . GLU A 1 38 ? 2.091 12.319 -1.605 1.00 7.28 38 GLU A N 5
ATOM 5830 C CA . GLU A 1 38 ? 2.553 13.194 -2.660 1.00 6.85 38 GLU A CA 5
ATOM 5831 C C . GLU A 1 38 ? 1.353 13.753 -3.412 1.00 6.29 38 GLU A C 5
ATOM 5832 O O . GLU A 1 38 ? 1.072 14.958 -3.360 1.00 6.53 38 GLU A O 5
ATOM 5844 N N . ALA A 1 39 ? 0.628 12.883 -4.059 1.00 5.86 39 ALA A N 5
ATOM 5845 C CA . ALA A 1 39 ? -0.539 13.265 -4.808 1.00 5.57 39 ALA A CA 5
ATOM 5846 C C . ALA A 1 39 ? -1.671 12.327 -4.462 1.00 5.31 39 ALA A C 5
ATOM 5847 O O . ALA A 1 39 ? -1.490 11.428 -3.646 1.00 5.56 39 ALA A O 5
ATOM 5854 N N . ASN A 1 40 ? -2.821 12.535 -5.054 1.00 5.21 40 ASN A N 5
ATOM 5855 C CA . ASN A 1 40 ? -3.962 11.676 -4.799 1.00 5.30 40 ASN A CA 5
ATOM 5856 C C . ASN A 1 40 ? -3.713 10.300 -5.392 1.00 4.90 40 ASN A C 5
ATOM 5857 O O . ASN A 1 40 ? -3.186 10.194 -6.511 1.00 4.87 40 ASN A O 5
ATOM 5868 N N . LYS A 1 41 ? -4.094 9.258 -4.625 1.00 4.91 41 LYS A N 5
ATOM 5869 C CA . LYS A 1 41 ? -3.913 7.835 -4.966 1.00 4.79 41 LYS A CA 5
ATOM 5870 C C . LYS A 1 41 ? -2.449 7.473 -4.727 1.00 5.11 41 LYS A C 5
ATOM 5871 O O . LYS A 1 41 ? -1.801 8.087 -3.880 1.00 5.52 41 LYS A O 5
ATOM 5890 N N . LYS A 1 42 ? -1.953 6.440 -5.427 1.00 5.29 42 LYS A N 5
ATOM 5891 C CA . LYS A 1 42 ? -0.534 6.008 -5.372 1.00 6.01 42 LYS A CA 5
ATOM 5892 C C . LYS A 1 42 ? -0.193 5.175 -4.127 1.00 6.11 42 LYS A C 5
ATOM 5893 O O . LYS A 1 42 ? 0.496 4.161 -4.247 1.00 6.74 42 LYS A O 5
ATOM 5912 N N . ALA A 1 43 ? -0.669 5.605 -2.959 1.00 5.71 43 ALA A N 5
ATOM 5913 C CA . ALA A 1 43 ? -0.406 4.896 -1.700 1.00 5.93 43 ALA A CA 5
ATOM 5914 C C . ALA A 1 43 ? -0.937 3.454 -1.743 1.00 5.58 43 ALA A C 5
ATOM 5915 O O . ALA A 1 43 ? -0.145 2.509 -1.813 1.00 5.78 43 ALA A O 5
ATOM 5922 N N . MET A 1 44 ? -2.282 3.298 -1.692 1.00 5.27 44 MET A N 5
ATOM 5923 C CA . MET A 1 44 ? -2.952 1.988 -1.783 1.00 5.14 44 MET A CA 5
ATOM 5924 C C . MET A 1 44 ? -4.473 2.120 -1.671 1.00 4.41 44 MET A C 5
ATOM 5925 O O . MET A 1 44 ? -5.194 1.366 -2.278 1.00 4.57 44 MET A O 5
ATOM 5939 N N . SER A 1 45 ? -4.925 3.095 -0.894 1.00 3.91 45 SER A N 5
ATOM 5940 C CA . SER A 1 45 ? -6.324 3.384 -0.694 1.00 3.31 45 SER A CA 5
ATOM 5941 C C . SER A 1 45 ? -7.147 2.214 -0.063 1.00 3.15 45 SER A C 5
ATOM 5942 O O . SER A 1 45 ? -7.384 2.217 1.140 1.00 3.30 45 SER A O 5
ATOM 5950 N N . ILE A 1 46 ? -7.543 1.228 -0.867 1.00 3.06 46 ILE A N 5
ATOM 5951 C CA . ILE A 1 46 ? -8.359 0.099 -0.384 1.00 2.90 46 ILE A CA 5
ATOM 5952 C C . ILE A 1 46 ? -7.857 -1.204 -1.043 1.00 3.39 46 ILE A C 5
ATOM 5953 O O . ILE A 1 46 ? -7.436 -1.177 -2.205 1.00 3.76 46 ILE A O 5
ATOM 5969 N N . GLN A 1 47 ? -7.891 -2.334 -0.318 1.00 3.62 47 GLN A N 5
ATOM 5970 C CA . GLN A 1 47 ? -7.393 -3.596 -0.864 1.00 4.26 47 GLN A CA 5
ATOM 5971 C C . GLN A 1 47 ? -8.566 -4.567 -1.149 1.00 4.05 47 GLN A C 5
ATOM 5972 O O . GLN A 1 47 ? -9.482 -4.702 -0.348 1.00 3.59 47 GLN A O 5
ATOM 5986 N N . CYS A 1 48 ? -8.494 -5.217 -2.299 1.00 4.51 48 CYS A N 5
ATOM 5987 C CA . CYS A 1 48 ? -9.528 -6.109 -2.819 1.00 4.51 48 CYS A CA 5
ATOM 5988 C C . CYS A 1 48 ? -9.586 -7.451 -2.105 1.00 4.78 48 CYS A C 5
ATOM 5989 O O . CYS A 1 48 ? -8.557 -8.036 -1.746 1.00 5.43 48 CYS A O 5
ATOM 5997 N N . LYS A 1 49 ? -10.814 -7.944 -1.986 1.00 4.37 49 LYS A N 5
ATOM 5998 C CA . LYS A 1 49 ? -11.166 -9.198 -1.351 1.00 4.60 49 LYS A CA 5
ATOM 5999 C C . LYS A 1 49 ? -10.566 -10.380 -2.092 1.00 5.45 49 LYS A C 5
ATOM 6000 O O . LYS A 1 49 ? -10.200 -11.371 -1.490 1.00 5.91 49 LYS A O 5
ATOM 6019 N N . VAL A 1 50 ? -10.493 -10.253 -3.428 1.00 5.76 50 VAL A N 5
ATOM 6020 C CA . VAL A 1 50 ? -10.115 -11.368 -4.315 1.00 6.62 50 VAL A CA 5
ATOM 6021 C C . VAL A 1 50 ? -8.712 -11.907 -4.043 1.00 7.31 50 VAL A C 5
ATOM 6022 O O . VAL A 1 50 ? -8.423 -13.055 -4.326 1.00 7.94 50 VAL A O 5
ATOM 6035 N N . CYS A 1 51 ? -7.865 -11.075 -3.488 1.00 7.22 51 CYS A N 5
ATOM 6036 C CA . CYS A 1 51 ? -6.505 -11.445 -3.213 1.00 7.91 51 CYS A CA 5
ATOM 6037 C C . CYS A 1 51 ? -5.868 -10.367 -2.359 1.00 7.66 51 CYS A C 5
ATOM 6038 O O . CYS A 1 51 ? -5.748 -10.521 -1.153 1.00 7.62 51 CYS A O 5
ATOM 6046 N N . MET A 1 52 ? -5.522 -9.250 -2.996 1.00 7.53 52 MET A N 5
ATOM 6047 C CA . MET A 1 52 ? -4.914 -8.099 -2.336 1.00 7.36 52 MET A CA 5
ATOM 6048 C C . MET A 1 52 ? -4.678 -7.044 -3.397 1.00 7.19 52 MET A C 5
ATOM 6049 O O . MET A 1 52 ? -3.559 -6.713 -3.709 1.00 7.51 52 MET A O 5
ATOM 6063 N N . GLN A 1 53 ? -5.752 -6.596 -4.024 1.00 6.77 53 GLN A N 5
ATOM 6064 C CA . GLN A 1 53 ? -5.639 -5.629 -5.140 1.00 6.78 53 GLN A CA 5
ATOM 6065 C C . GLN A 1 53 ? -6.081 -4.286 -4.679 1.00 5.99 53 GLN A C 5
ATOM 6066 O O . GLN A 1 53 ? -6.397 -4.134 -3.537 1.00 5.51 53 GLN A O 5
ATOM 6080 N N . THR A 1 54 ? -6.158 -3.349 -5.538 1.00 5.92 54 THR A N 5
ATOM 6081 C CA . THR A 1 54 ? -6.375 -2.018 -5.094 1.00 5.23 54 THR A CA 5
ATOM 6082 C C . THR A 1 54 ? -7.661 -1.363 -5.653 1.00 5.04 54 THR A C 5
ATOM 6083 O O . THR A 1 54 ? -8.057 -1.589 -6.791 1.00 5.63 54 THR A O 5
ATOM 6094 N N . PHE A 1 55 ? -8.282 -0.585 -4.795 1.00 4.34 55 PHE A N 5
ATOM 6095 C CA . PHE A 1 55 ? -9.450 0.227 -5.080 1.00 4.27 55 PHE A CA 5
ATOM 6096 C C . PHE A 1 55 ? -9.189 1.637 -4.578 1.00 3.93 55 PHE A C 5
ATOM 6097 O O . PHE A 1 55 ? -8.190 1.881 -3.906 1.00 3.54 55 PHE A O 5
ATOM 6114 N N . ILE A 1 56 ? -10.079 2.554 -4.879 1.00 4.24 56 ILE A N 5
ATOM 6115 C CA . ILE A 1 56 ? -9.869 3.938 -4.524 1.00 4.10 56 ILE A CA 5
ATOM 6116 C C . ILE A 1 56 ? -10.638 4.331 -3.272 1.00 3.68 56 ILE A C 5
ATOM 6117 O O . ILE A 1 56 ? -11.793 3.954 -3.094 1.00 3.75 56 ILE A O 5
ATOM 6133 N N . CYS A 1 57 ? -9.985 5.075 -2.412 1.00 3.44 57 CYS A N 5
ATOM 6134 C CA . CYS A 1 57 ? -10.605 5.567 -1.235 1.00 3.38 57 CYS A CA 5
ATOM 6135 C C . CYS A 1 57 ? -11.264 6.911 -1.509 1.00 3.93 57 CYS A C 5
ATOM 6136 O O . CYS A 1 57 ? -10.700 7.974 -1.238 1.00 4.21 57 CYS A O 5
ATOM 6144 N N . THR A 1 58 ? -12.412 6.853 -2.147 1.00 4.31 58 THR A N 5
ATOM 6145 C CA . THR A 1 58 ? -13.234 8.023 -2.387 1.00 5.03 58 THR A CA 5
ATOM 6146 C C . THR A 1 58 ? -13.808 8.573 -1.026 1.00 5.13 58 THR A C 5
ATOM 6147 O O . THR A 1 58 ? -14.396 9.647 -0.949 1.00 5.79 58 THR A O 5
ATOM 6158 N N . THR A 1 59 ? -13.620 7.803 0.013 1.00 4.66 59 THR A N 5
ATOM 6159 C CA . THR A 1 59 ? -14.024 8.122 1.360 1.00 4.98 59 THR A CA 5
ATOM 6160 C C . THR A 1 59 ? -12.990 7.411 2.257 1.00 4.60 59 THR A C 5
ATOM 6161 O O . THR A 1 59 ? -12.185 6.638 1.726 1.00 4.34 59 THR A O 5
ATOM 6172 N N . SER A 1 60 ? -13.013 7.613 3.569 1.00 4.93 60 SER A N 5
ATOM 6173 C CA . SER A 1 60 ? -11.988 7.075 4.465 1.00 5.08 60 SER A CA 5
ATOM 6174 C C . SER A 1 60 ? -12.159 5.553 4.718 1.00 4.91 60 SER A C 5
ATOM 6175 O O . SER A 1 60 ? -11.608 5.012 5.686 1.00 5.44 60 SER A O 5
ATOM 6183 N N . GLU A 1 61 ? -12.892 4.880 3.802 1.00 4.39 61 GLU A N 5
ATOM 6184 C CA . GLU A 1 61 ? -13.241 3.427 3.823 1.00 4.24 61 GLU A CA 5
ATOM 6185 C C . GLU A 1 61 ? -14.149 3.084 5.007 1.00 4.81 61 GLU A C 5
ATOM 6186 O O . GLU A 1 61 ? -15.196 2.481 4.837 1.00 4.86 61 GLU A O 5
ATOM 6198 N N . VAL A 1 62 ? -13.727 3.475 6.194 1.00 5.34 62 VAL A N 5
ATOM 6199 C CA . VAL A 1 62 ? -14.424 3.203 7.421 1.00 6.05 62 VAL A CA 5
ATOM 6200 C C . VAL A 1 62 ? -15.858 3.686 7.417 1.00 6.40 62 VAL A C 5
ATOM 6201 O O . VAL A 1 62 ? -16.725 2.974 7.849 1.00 6.81 62 VAL A O 5
ATOM 6214 N N . LYS A 1 63 ? -16.090 4.872 6.887 1.00 6.35 63 LYS A N 5
ATOM 6215 C CA . LYS A 1 63 ? -17.450 5.434 6.793 1.00 6.86 63 LYS A CA 5
ATOM 6216 C C . LYS A 1 63 ? -18.340 4.493 5.942 1.00 6.61 63 LYS A C 5
ATOM 6217 O O . LYS A 1 63 ? -19.536 4.286 6.219 1.00 7.11 63 LYS A O 5
ATOM 6236 N N . CYS A 1 64 ? -17.727 3.895 4.945 1.00 5.90 64 CYS A N 5
ATOM 6237 C CA . CYS A 1 64 ? -18.401 2.975 4.068 1.00 5.63 64 CYS A CA 5
ATOM 6238 C C . CYS A 1 64 ? -18.632 1.659 4.828 1.00 5.60 64 CYS A C 5
ATOM 6239 O O . CYS A 1 64 ? -19.674 1.017 4.689 1.00 5.71 64 CYS A O 5
ATOM 6247 N N . ARG A 1 65 ? -17.650 1.296 5.676 1.00 5.62 65 ARG A N 5
ATOM 6248 C CA . ARG A 1 65 ? -17.721 0.090 6.496 1.00 5.84 65 ARG A CA 5
ATOM 6249 C C . ARG A 1 65 ? -18.924 0.127 7.406 1.00 6.60 65 ARG A C 5
ATOM 6250 O O . ARG A 1 65 ? -19.617 -0.867 7.539 1.00 6.69 65 ARG A O 5
ATOM 6271 N N . GLU A 1 66 ? -19.159 1.285 7.999 1.00 7.20 66 GLU A N 5
ATOM 6272 C CA . GLU A 1 66 ? -20.246 1.492 8.959 1.00 8.03 66 GLU A CA 5
ATOM 6273 C C . GLU A 1 66 ? -21.579 1.183 8.304 1.00 8.03 66 GLU A C 5
ATOM 6274 O O . GLU A 1 66 ? -22.433 0.473 8.856 1.00 8.42 66 GLU A O 5
ATOM 6286 N N . HIS A 1 67 ? -21.745 1.690 7.101 1.00 7.64 67 HIS A N 5
ATOM 6287 C CA . HIS A 1 67 ? -23.000 1.499 6.379 1.00 7.74 67 HIS A CA 5
ATOM 6288 C C . HIS A 1 67 ? -23.071 0.056 5.829 1.00 7.19 67 HIS A C 5
ATOM 6289 O O . HIS A 1 67 ? -24.156 -0.497 5.617 1.00 7.42 67 HIS A O 5
ATOM 6304 N N . ALA A 1 68 ? -21.919 -0.548 5.634 1.00 6.53 68 ALA A N 5
ATOM 6305 C CA . ALA A 1 68 ? -21.839 -1.907 5.122 1.00 6.01 68 ALA A CA 5
ATOM 6306 C C . ALA A 1 68 ? -22.159 -2.912 6.183 1.00 6.43 68 ALA A C 5
ATOM 6307 O O . ALA A 1 68 ? -22.893 -3.834 5.925 1.00 6.43 68 ALA A O 5
ATOM 6314 N N . GLU A 1 69 ? -21.626 -2.734 7.389 1.00 6.88 69 GLU A N 5
ATOM 6315 C CA . GLU A 1 69 ? -21.910 -3.668 8.468 1.00 7.44 69 GLU A CA 5
ATOM 6316 C C . GLU A 1 69 ? -23.374 -3.545 8.902 1.00 8.10 69 GLU A C 5
ATOM 6317 O O . GLU A 1 69 ? -23.936 -4.457 9.514 1.00 8.50 69 GLU A O 5
ATOM 6329 N N . ALA A 1 70 ? -23.978 -2.416 8.541 1.00 8.29 70 ALA A N 5
ATOM 6330 C CA . ALA A 1 70 ? -25.387 -2.162 8.771 1.00 8.98 70 ALA A CA 5
ATOM 6331 C C . ALA A 1 70 ? -26.251 -3.062 7.886 1.00 8.74 70 ALA A C 5
ATOM 6332 O O . ALA A 1 70 ? -27.362 -3.420 8.251 1.00 9.31 70 ALA A O 5
ATOM 6339 N N . LYS A 1 71 ? -25.725 -3.424 6.725 1.00 7.94 71 LYS A N 5
ATOM 6340 C CA . LYS A 1 71 ? -26.486 -4.189 5.749 1.00 7.72 71 LYS A CA 5
ATOM 6341 C C . LYS A 1 71 ? -25.752 -5.417 5.288 1.00 7.00 71 LYS A C 5
ATOM 6342 O O . LYS A 1 71 ? -26.056 -6.509 5.728 1.00 7.10 71 LYS A O 5
ATOM 6361 N N . HIS A 1 72 ? -24.765 -5.202 4.423 1.00 6.33 72 HIS A N 5
ATOM 6362 C CA . HIS A 1 72 ? -23.973 -6.253 3.762 1.00 5.62 72 HIS A CA 5
ATOM 6363 C C . HIS A 1 72 ? -24.808 -7.486 3.335 1.00 5.65 72 HIS A C 5
ATOM 6364 O O . HIS A 1 72 ? -24.582 -8.592 3.822 1.00 5.60 72 HIS A O 5
ATOM 6379 N N . PRO A 1 73 ? -25.819 -7.293 2.449 1.00 5.90 73 PRO A N 5
ATOM 6380 C CA . PRO A 1 73 ? -26.687 -8.386 1.998 1.00 6.06 73 PRO A CA 5
ATOM 6381 C C . PRO A 1 73 ? -25.900 -9.516 1.304 1.00 5.49 73 PRO A C 5
ATOM 6382 O O . PRO A 1 73 ? -26.042 -10.675 1.665 1.00 5.49 73 PRO A O 5
ATOM 6393 N N . LYS A 1 74 ? -25.067 -9.164 0.318 1.00 5.12 74 LYS A N 5
ATOM 6394 C CA . LYS A 1 74 ? -24.234 -10.174 -0.366 1.00 4.75 74 LYS A CA 5
ATOM 6395 C C . LYS A 1 74 ? -23.055 -9.574 -1.144 1.00 4.46 74 LYS A C 5
ATOM 6396 O O . LYS A 1 74 ? -22.005 -10.204 -1.224 1.00 4.75 74 LYS A O 5
ATOM 6415 N N . ALA A 1 75 ? -23.239 -8.342 -1.688 1.00 4.19 75 ALA A N 5
ATOM 6416 C CA . ALA A 1 75 ? -22.233 -7.657 -2.534 1.00 4.02 75 ALA A CA 5
ATOM 6417 C C . ALA A 1 75 ? -22.141 -8.350 -3.907 1.00 4.43 75 ALA A C 5
ATOM 6418 O O . ALA A 1 75 ? -21.782 -9.510 -4.007 1.00 4.52 75 ALA A O 5
ATOM 6425 N N . ASP A 1 76 ? -22.485 -7.634 -4.948 1.00 5.01 76 ASP A N 5
ATOM 6426 C CA . ASP A 1 76 ? -22.560 -8.217 -6.294 1.00 5.63 76 ASP A CA 5
ATOM 6427 C C . ASP A 1 76 ? -21.367 -7.803 -7.137 1.00 5.81 76 ASP A C 5
ATOM 6428 O O . ASP A 1 76 ? -20.398 -8.532 -7.256 1.00 5.63 76 ASP A O 5
ATOM 6437 N N . VAL A 1 77 ? -21.419 -6.609 -7.695 1.00 6.30 77 VAL A N 5
ATOM 6438 C CA . VAL A 1 77 ? -20.297 -6.087 -8.449 1.00 6.58 77 VAL A CA 5
ATOM 6439 C C . VAL A 1 77 ? -19.278 -5.510 -7.489 1.00 5.93 77 VAL A C 5
ATOM 6440 O O . VAL A 1 77 ? -18.113 -5.348 -7.813 1.00 6.00 77 VAL A O 5
ATOM 6453 N N . VAL A 1 78 ? -19.735 -5.251 -6.282 1.00 5.38 78 VAL A N 5
ATOM 6454 C CA . VAL A 1 78 ? -18.888 -4.779 -5.227 1.00 4.74 78 VAL A CA 5
ATOM 6455 C C . VAL A 1 78 ? -18.457 -5.959 -4.350 1.00 4.00 78 VAL A C 5
ATOM 6456 O O . VAL A 1 78 ? -17.905 -5.774 -3.295 1.00 3.42 78 VAL A O 5
ATOM 6469 N N . ALA A 1 79 ? -18.707 -7.193 -4.831 1.00 4.18 79 ALA A N 5
ATOM 6470 C CA . ALA A 1 79 ? -18.326 -8.445 -4.110 1.00 3.76 79 ALA A CA 5
ATOM 6471 C C . ALA A 1 79 ? -16.812 -8.536 -3.877 1.00 3.69 79 ALA A C 5
ATOM 6472 O O . ALA A 1 79 ? -16.323 -9.390 -3.114 1.00 3.56 79 ALA A O 5
ATOM 6479 N N . CYS A 1 80 ? -16.089 -7.682 -4.550 1.00 4.00 80 CYS A N 5
ATOM 6480 C CA . CYS A 1 80 ? -14.658 -7.600 -4.448 1.00 4.07 80 CYS A CA 5
ATOM 6481 C C . CYS A 1 80 ? -14.234 -6.741 -3.264 1.00 3.33 80 CYS A C 5
ATOM 6482 O O . CYS A 1 80 ? -13.051 -6.680 -2.937 1.00 3.38 80 CYS A O 5
ATOM 6490 N N . PHE A 1 81 ? -15.197 -6.082 -2.649 1.00 2.86 81 PHE A N 5
ATOM 6491 C CA . PHE A 1 81 ? -15.001 -5.423 -1.391 1.00 2.27 81 PHE A CA 5
ATOM 6492 C C . PHE A 1 81 ? -16.379 -5.027 -0.838 1.00 2.17 81 PHE A C 5
ATOM 6493 O O . PHE A 1 81 ? -16.847 -3.922 -1.050 1.00 2.52 81 PHE A O 5
ATOM 6510 N N . PRO A 1 82 ? -17.070 -5.983 -0.144 1.00 2.09 82 PRO A N 5
ATOM 6511 C CA . PRO A 1 82 ? -18.482 -5.821 0.361 1.00 2.39 82 PRO A CA 5
ATOM 6512 C C . PRO A 1 82 ? -18.683 -4.705 1.378 1.00 2.74 82 PRO A C 5
ATOM 6513 O O . PRO A 1 82 ? -19.770 -4.542 1.924 1.00 3.27 82 PRO A O 5
ATOM 6524 N N . HIS A 1 83 ? -17.665 -3.931 1.622 1.00 2.68 83 HIS A N 5
ATOM 6525 C CA . HIS A 1 83 ? -17.782 -2.817 2.531 1.00 3.26 83 HIS A CA 5
ATOM 6526 C C . HIS A 1 83 ? -18.139 -1.558 1.759 1.00 3.66 83 HIS A C 5
ATOM 6527 O O . HIS A 1 83 ? -18.242 -0.486 2.322 1.00 4.25 83 HIS A O 5
ATOM 6542 N N . LEU A 1 84 ? -18.340 -1.712 0.464 1.00 3.56 84 LEU A N 5
ATOM 6543 C CA . LEU A 1 84 ? -18.690 -0.601 -0.397 1.00 4.20 84 LEU A CA 5
ATOM 6544 C C . LEU A 1 84 ? -20.122 -0.742 -0.901 1.00 4.81 84 LEU A C 5
ATOM 6545 O O . LEU A 1 84 ? -20.524 -0.009 -1.806 1.00 5.47 84 LEU A O 5
ATOM 6561 N N . LYS A 1 85 ? -20.887 -1.704 -0.326 1.00 4.68 85 LYS A N 5
ATOM 6562 C CA . LYS A 1 85 ? -22.276 -1.918 -0.750 1.00 5.28 85 LYS A CA 5
ATOM 6563 C C . LYS A 1 85 ? -23.111 -0.641 -0.755 1.00 6.06 85 LYS A C 5
ATOM 6564 O O . LYS A 1 85 ? -23.650 -0.297 -1.798 1.00 6.40 85 LYS A O 5
ATOM 6583 N N . LYS A 1 86 ? -23.262 0.011 0.423 1.00 6.60 86 LYS A N 5
ATOM 6584 C CA . LYS A 1 86 ? -23.951 1.304 0.515 1.00 7.50 86 LYS A CA 5
ATOM 6585 C C . LYS A 1 86 ? -25.438 1.152 0.137 1.00 8.13 86 LYS A C 5
ATOM 6586 O O . LYS A 1 86 ? -26.246 0.914 1.029 1.00 8.62 86 LYS A O 5
ATOM 6606 N N . GLY A 1 1 ? 36.623 -1.349 18.524 1.00 19.14 1 GLY A N 6
ATOM 6607 C CA . GLY A 1 1 ? 35.828 -0.260 17.950 1.00 18.53 1 GLY A CA 6
ATOM 6608 C C . GLY A 1 1 ? 34.762 -0.739 16.998 1.00 18.04 1 GLY A C 6
ATOM 6609 O O . GLY A 1 1 ? 33.605 -0.786 17.367 1.00 17.99 1 GLY A O 6
ATOM 6615 N N . HIS A 1 2 ? 35.177 -1.157 15.782 1.00 17.81 2 HIS A N 6
ATOM 6616 C CA . HIS A 1 2 ? 34.259 -1.511 14.659 1.00 17.49 2 HIS A CA 6
ATOM 6617 C C . HIS A 1 2 ? 33.764 -0.250 13.997 1.00 16.98 2 HIS A C 6
ATOM 6618 O O . HIS A 1 2 ? 33.191 0.613 14.634 1.00 17.17 2 HIS A O 6
ATOM 6633 N N . HIS A 1 3 ? 33.987 -0.139 12.729 1.00 16.46 3 HIS A N 6
ATOM 6634 C CA . HIS A 1 3 ? 33.673 1.071 12.013 1.00 16.07 3 HIS A CA 6
ATOM 6635 C C . HIS A 1 3 ? 32.784 0.771 10.798 1.00 15.28 3 HIS A C 6
ATOM 6636 O O . HIS A 1 3 ? 33.269 0.328 9.763 1.00 15.31 3 HIS A O 6
ATOM 6651 N N . HIS A 1 4 ? 31.479 0.967 10.950 1.00 14.74 4 HIS A N 6
ATOM 6652 C CA . HIS A 1 4 ? 30.528 0.754 9.855 1.00 14.10 4 HIS A CA 6
ATOM 6653 C C . HIS A 1 4 ? 29.178 1.423 10.154 1.00 13.70 4 HIS A C 6
ATOM 6654 O O . HIS A 1 4 ? 28.387 0.925 10.958 1.00 14.01 4 HIS A O 6
ATOM 6669 N N . HIS A 1 5 ? 28.936 2.560 9.534 1.00 13.18 5 HIS A N 6
ATOM 6670 C CA . HIS A 1 5 ? 27.637 3.233 9.662 1.00 12.93 5 HIS A CA 6
ATOM 6671 C C . HIS A 1 5 ? 26.670 2.731 8.608 1.00 12.32 5 HIS A C 6
ATOM 6672 O O . HIS A 1 5 ? 27.065 1.996 7.717 1.00 12.40 5 HIS A O 6
ATOM 6687 N N . HIS A 1 6 ? 25.395 3.158 8.722 1.00 11.88 6 HIS A N 6
ATOM 6688 C CA . HIS A 1 6 ? 24.302 2.781 7.790 1.00 11.42 6 HIS A CA 6
ATOM 6689 C C . HIS A 1 6 ? 23.908 1.306 7.911 1.00 10.42 6 HIS A C 6
ATOM 6690 O O . HIS A 1 6 ? 24.710 0.412 7.678 1.00 10.22 6 HIS A O 6
ATOM 6705 N N . HIS A 1 7 ? 22.676 1.090 8.325 1.00 9.98 7 HIS A N 6
ATOM 6706 C CA . HIS A 1 7 ? 22.054 -0.249 8.410 1.00 9.18 7 HIS A CA 6
ATOM 6707 C C . HIS A 1 7 ? 20.602 -0.059 8.845 1.00 9.04 7 HIS A C 6
ATOM 6708 O O . HIS A 1 7 ? 19.955 -0.964 9.331 1.00 9.71 7 HIS A O 6
ATOM 6723 N N . LEU A 1 8 ? 20.104 1.131 8.613 1.00 8.37 8 LEU A N 6
ATOM 6724 C CA . LEU A 1 8 ? 18.813 1.535 9.078 1.00 8.37 8 LEU A CA 6
ATOM 6725 C C . LEU A 1 8 ? 18.405 2.785 8.358 1.00 8.86 8 LEU A C 6
ATOM 6726 O O . LEU A 1 8 ? 19.231 3.356 7.646 1.00 9.23 8 LEU A O 6
ATOM 6742 N N . GLU A 1 9 ? 17.153 3.205 8.575 1.00 9.12 9 GLU A N 6
ATOM 6743 C CA . GLU A 1 9 ? 16.586 4.424 7.988 1.00 9.86 9 GLU A CA 6
ATOM 6744 C C . GLU A 1 9 ? 16.463 4.295 6.455 1.00 9.89 9 GLU A C 6
ATOM 6745 O O . GLU A 1 9 ? 17.424 4.453 5.715 1.00 10.56 9 GLU A O 6
ATOM 6757 N N . GLY A 1 10 ? 15.268 3.977 5.989 1.00 9.36 10 GLY A N 6
ATOM 6758 C CA . GLY A 1 10 ? 15.069 3.814 4.578 1.00 9.60 10 GLY A CA 6
ATOM 6759 C C . GLY A 1 10 ? 13.872 2.966 4.256 1.00 8.87 10 GLY A C 6
ATOM 6760 O O . GLY A 1 10 ? 12.749 3.324 4.622 1.00 9.04 10 GLY A O 6
ATOM 6764 N N . GLY A 1 11 ? 14.119 1.836 3.604 1.00 8.30 11 GLY A N 6
ATOM 6765 C CA . GLY A 1 11 ? 13.078 0.923 3.142 1.00 7.80 11 GLY A CA 6
ATOM 6766 C C . GLY A 1 11 ? 12.101 0.458 4.214 1.00 8.13 11 GLY A C 6
ATOM 6767 O O . GLY A 1 11 ? 10.927 0.227 3.918 1.00 8.45 11 GLY A O 6
ATOM 6771 N N . GLY A 1 12 ? 12.561 0.334 5.443 1.00 8.34 12 GLY A N 6
ATOM 6772 C CA . GLY A 1 12 ? 11.685 -0.149 6.489 1.00 8.95 12 GLY A CA 6
ATOM 6773 C C . GLY A 1 12 ? 12.235 0.055 7.875 1.00 8.79 12 GLY A C 6
ATOM 6774 O O . GLY A 1 12 ? 11.606 0.731 8.690 1.00 9.24 12 GLY A O 6
ATOM 6778 N N . ASN A 1 13 ? 13.433 -0.497 8.115 1.00 8.39 13 ASN A N 6
ATOM 6779 C CA . ASN A 1 13 ? 14.111 -0.500 9.452 1.00 8.53 13 ASN A CA 6
ATOM 6780 C C . ASN A 1 13 ? 13.367 -1.476 10.417 1.00 9.29 13 ASN A C 6
ATOM 6781 O O . ASN A 1 13 ? 12.234 -1.902 10.141 1.00 9.68 13 ASN A O 6
ATOM 6792 N N . ALA A 1 14 ? 14.005 -1.850 11.511 1.00 9.70 14 ALA A N 6
ATOM 6793 C CA . ALA A 1 14 ? 13.407 -2.754 12.471 1.00 10.58 14 ALA A CA 6
ATOM 6794 C C . ALA A 1 14 ? 13.931 -2.467 13.867 1.00 11.08 14 ALA A C 6
ATOM 6795 O O . ALA A 1 14 ? 15.099 -2.708 14.159 1.00 11.12 14 ALA A O 6
ATOM 6802 N N . GLN A 1 15 ? 13.068 -1.991 14.739 1.00 11.67 15 GLN A N 6
ATOM 6803 C CA . GLN A 1 15 ? 13.489 -1.629 16.103 1.00 12.40 15 GLN A CA 6
ATOM 6804 C C . GLN A 1 15 ? 13.612 -2.829 17.019 1.00 12.25 15 GLN A C 6
ATOM 6805 O O . GLN A 1 15 ? 13.829 -2.688 18.206 1.00 12.05 15 GLN A O 6
ATOM 6819 N N . LYS A 1 16 ? 13.481 -4.000 16.466 1.00 12.53 16 LYS A N 6
ATOM 6820 C CA . LYS A 1 16 ? 13.746 -5.205 17.220 1.00 12.66 16 LYS A CA 6
ATOM 6821 C C . LYS A 1 16 ? 15.224 -5.543 17.157 1.00 11.86 16 LYS A C 6
ATOM 6822 O O . LYS A 1 16 ? 15.664 -6.499 17.781 1.00 12.01 16 LYS A O 6
ATOM 6841 N N . SER A 1 17 ? 15.980 -4.763 16.354 1.00 11.21 17 SER A N 6
ATOM 6842 C CA . SER A 1 17 ? 17.450 -4.902 16.158 1.00 10.50 17 SER A CA 6
ATOM 6843 C C . SER A 1 17 ? 17.821 -6.168 15.340 1.00 10.66 17 SER A C 6
ATOM 6844 O O . SER A 1 17 ? 18.728 -6.152 14.522 1.00 10.17 17 SER A O 6
ATOM 6852 N N . ALA A 1 18 ? 17.064 -7.224 15.544 1.00 11.52 18 ALA A N 6
ATOM 6853 C CA . ALA A 1 18 ? 17.299 -8.526 14.911 1.00 11.99 18 ALA A CA 6
ATOM 6854 C C . ALA A 1 18 ? 17.172 -8.466 13.379 1.00 11.45 18 ALA A C 6
ATOM 6855 O O . ALA A 1 18 ? 17.850 -9.205 12.661 1.00 11.42 18 ALA A O 6
ATOM 6862 N N . MET A 1 19 ? 16.318 -7.590 12.889 1.00 11.20 19 MET A N 6
ATOM 6863 C CA . MET A 1 19 ? 16.095 -7.475 11.452 1.00 10.90 19 MET A CA 6
ATOM 6864 C C . MET A 1 19 ? 16.710 -6.203 10.896 1.00 9.99 19 MET A C 6
ATOM 6865 O O . MET A 1 19 ? 16.422 -5.812 9.769 1.00 9.63 19 MET A O 6
ATOM 6879 N N . ALA A 1 20 ? 17.628 -5.602 11.652 1.00 9.77 20 ALA A N 6
ATOM 6880 C CA . ALA A 1 20 ? 18.287 -4.334 11.243 1.00 9.13 20 ALA A CA 6
ATOM 6881 C C . ALA A 1 20 ? 19.409 -4.584 10.221 1.00 8.17 20 ALA A C 6
ATOM 6882 O O . ALA A 1 20 ? 20.277 -3.744 9.992 1.00 7.84 20 ALA A O 6
ATOM 6889 N N . ARG A 1 21 ? 19.363 -5.737 9.612 1.00 7.98 21 ARG A N 6
ATOM 6890 C CA . ARG A 1 21 ? 20.297 -6.113 8.578 1.00 7.29 21 ARG A CA 6
ATOM 6891 C C . ARG A 1 21 ? 19.545 -6.799 7.441 1.00 7.26 21 ARG A C 6
ATOM 6892 O O . ARG A 1 21 ? 20.139 -7.302 6.503 1.00 7.10 21 ARG A O 6
ATOM 6913 N N . ALA A 1 22 ? 18.227 -6.804 7.544 1.00 7.72 22 ALA A N 6
ATOM 6914 C CA . ALA A 1 22 ? 17.390 -7.407 6.518 1.00 8.05 22 ALA A CA 6
ATOM 6915 C C . ALA A 1 22 ? 16.994 -6.340 5.518 1.00 7.56 22 ALA A C 6
ATOM 6916 O O . ALA A 1 22 ? 17.053 -6.531 4.313 1.00 7.73 22 ALA A O 6
ATOM 6923 N N . LYS A 1 23 ? 16.594 -5.211 6.045 1.00 7.27 23 LYS A N 6
ATOM 6924 C CA . LYS A 1 23 ? 16.247 -4.077 5.241 1.00 7.12 23 LYS A CA 6
ATOM 6925 C C . LYS A 1 23 ? 17.062 -2.900 5.660 1.00 6.46 23 LYS A C 6
ATOM 6926 O O . LYS A 1 23 ? 17.069 -2.532 6.826 1.00 6.78 23 LYS A O 6
ATOM 6945 N N . ASN A 1 24 ? 17.741 -2.312 4.720 1.00 5.86 24 ASN A N 6
ATOM 6946 C CA . ASN A 1 24 ? 18.582 -1.157 5.023 1.00 5.58 24 ASN A CA 6
ATOM 6947 C C . ASN A 1 24 ? 18.603 -0.180 3.861 1.00 5.25 24 ASN A C 6
ATOM 6948 O O . ASN A 1 24 ? 18.767 1.011 4.052 1.00 5.71 24 ASN A O 6
ATOM 6959 N N . LEU A 1 25 ? 18.442 -0.711 2.668 1.00 4.87 25 LEU A N 6
ATOM 6960 C CA . LEU A 1 25 ? 18.420 0.064 1.434 1.00 4.97 25 LEU A CA 6
ATOM 6961 C C . LEU A 1 25 ? 17.259 1.065 1.421 1.00 4.70 25 LEU A C 6
ATOM 6962 O O . LEU A 1 25 ? 16.250 0.861 2.101 1.00 4.86 25 LEU A O 6
ATOM 6978 N N . GLU A 1 26 ? 17.420 2.140 0.656 1.00 4.76 26 GLU A N 6
ATOM 6979 C CA . GLU A 1 26 ? 16.383 3.164 0.519 1.00 4.96 26 GLU A CA 6
ATOM 6980 C C . GLU A 1 26 ? 15.292 2.729 -0.452 1.00 4.83 26 GLU A C 6
ATOM 6981 O O . GLU A 1 26 ? 14.182 2.401 -0.070 1.00 4.95 26 GLU A O 6
ATOM 6993 N N . LYS A 1 27 ? 15.662 2.734 -1.720 1.00 5.08 27 LYS A N 6
ATOM 6994 C CA . LYS A 1 27 ? 14.749 2.560 -2.834 1.00 5.48 27 LYS A CA 6
ATOM 6995 C C . LYS A 1 27 ? 15.552 2.256 -4.096 1.00 5.57 27 LYS A C 6
ATOM 6996 O O . LYS A 1 27 ? 16.782 2.166 -4.033 1.00 6.04 27 LYS A O 6
ATOM 7015 N N . ALA A 1 28 ? 14.879 2.126 -5.225 1.00 5.50 28 ALA A N 6
ATOM 7016 C CA . ALA A 1 28 ? 15.548 1.779 -6.479 1.00 5.97 28 ALA A CA 6
ATOM 7017 C C . ALA A 1 28 ? 14.986 2.593 -7.646 1.00 6.23 28 ALA A C 6
ATOM 7018 O O . ALA A 1 28 ? 14.068 3.410 -7.466 1.00 6.48 28 ALA A O 6
ATOM 7025 N N . LYS A 1 29 ? 15.543 2.381 -8.826 1.00 6.51 29 LYS A N 6
ATOM 7026 C CA . LYS A 1 29 ? 15.100 3.067 -10.037 1.00 7.02 29 LYS A CA 6
ATOM 7027 C C . LYS A 1 29 ? 13.915 2.331 -10.638 1.00 6.93 29 LYS A C 6
ATOM 7028 O O . LYS A 1 29 ? 14.077 1.251 -11.215 1.00 7.10 29 LYS A O 6
ATOM 7047 N N . ALA A 1 30 ? 12.746 2.893 -10.496 1.00 7.00 30 ALA A N 6
ATOM 7048 C CA . ALA A 1 30 ? 11.549 2.282 -11.031 1.00 7.22 30 ALA A CA 6
ATOM 7049 C C . ALA A 1 30 ? 10.583 3.358 -11.479 1.00 7.17 30 ALA A C 6
ATOM 7050 O O . ALA A 1 30 ? 10.903 4.543 -11.409 1.00 7.27 30 ALA A O 6
ATOM 7057 N N . ALA A 1 31 ? 9.416 2.953 -11.951 1.00 7.30 31 ALA A N 6
ATOM 7058 C CA . ALA A 1 31 ? 8.410 3.894 -12.383 1.00 7.49 31 ALA A CA 6
ATOM 7059 C C . ALA A 1 31 ? 7.287 4.007 -11.345 1.00 7.26 31 ALA A C 6
ATOM 7060 O O . ALA A 1 31 ? 7.217 4.981 -10.598 1.00 7.29 31 ALA A O 6
ATOM 7067 N N . GLY A 1 32 ? 6.439 2.996 -11.294 1.00 7.31 32 GLY A N 6
ATOM 7068 C CA . GLY A 1 32 ? 5.341 2.999 -10.366 1.00 7.37 32 GLY A CA 6
ATOM 7069 C C . GLY A 1 32 ? 4.027 2.894 -11.105 1.00 7.39 32 GLY A C 6
ATOM 7070 O O . GLY A 1 32 ? 3.886 2.052 -11.980 1.00 7.69 32 GLY A O 6
ATOM 7074 N N . LYS A 1 33 ? 3.080 3.736 -10.758 1.00 7.33 33 LYS A N 6
ATOM 7075 C CA . LYS A 1 33 ? 1.794 3.776 -11.430 1.00 7.58 33 LYS A CA 6
ATOM 7076 C C . LYS A 1 33 ? 1.181 5.156 -11.301 1.00 7.81 33 LYS A C 6
ATOM 7077 O O . LYS A 1 33 ? 0.941 5.636 -10.197 1.00 8.09 33 LYS A O 6
ATOM 7096 N N . GLY A 1 34 ? 0.964 5.792 -12.422 1.00 7.92 34 GLY A N 6
ATOM 7097 C CA . GLY A 1 34 ? 0.389 7.112 -12.422 1.00 8.28 34 GLY A CA 6
ATOM 7098 C C . GLY A 1 34 ? 1.456 8.163 -12.591 1.00 8.23 34 GLY A C 6
ATOM 7099 O O . GLY A 1 34 ? 2.595 7.958 -12.197 1.00 8.16 34 GLY A O 6
ATOM 7103 N N . SER A 1 35 ? 1.113 9.273 -13.185 1.00 8.52 35 SER A N 6
ATOM 7104 C CA . SER A 1 35 ? 2.089 10.305 -13.417 1.00 8.67 35 SER A CA 6
ATOM 7105 C C . SER A 1 35 ? 1.711 11.567 -12.654 1.00 8.96 35 SER A C 6
ATOM 7106 O O . SER A 1 35 ? 2.337 12.623 -12.814 1.00 9.53 35 SER A O 6
ATOM 7114 N N . GLN A 1 36 ? 0.707 11.461 -11.803 1.00 8.75 36 GLN A N 6
ATOM 7115 C CA . GLN A 1 36 ? 0.244 12.610 -11.056 1.00 9.17 36 GLN A CA 6
ATOM 7116 C C . GLN A 1 36 ? -0.058 12.223 -9.627 1.00 8.70 36 GLN A C 6
ATOM 7117 O O . GLN A 1 36 ? -0.547 11.108 -9.368 1.00 8.58 36 GLN A O 6
ATOM 7131 N N . LEU A 1 37 ? 0.282 13.129 -8.701 1.00 8.63 37 LEU A N 6
ATOM 7132 C CA . LEU A 1 37 ? 0.014 12.981 -7.254 1.00 8.33 37 LEU A CA 6
ATOM 7133 C C . LEU A 1 37 ? 0.747 11.799 -6.622 1.00 7.59 37 LEU A C 6
ATOM 7134 O O . LEU A 1 37 ? 0.483 11.438 -5.476 1.00 7.53 37 LEU A O 6
ATOM 7150 N N . GLU A 1 38 ? 1.688 11.234 -7.351 1.00 7.28 38 GLU A N 6
ATOM 7151 C CA . GLU A 1 38 ? 2.459 10.139 -6.850 1.00 6.85 38 GLU A CA 6
ATOM 7152 C C . GLU A 1 38 ? 3.640 10.670 -6.048 1.00 6.29 38 GLU A C 6
ATOM 7153 O O . GLU A 1 38 ? 4.287 11.668 -6.439 1.00 6.53 38 GLU A O 6
ATOM 7165 N N . ALA A 1 39 ? 3.906 10.009 -4.932 1.00 5.86 39 ALA A N 6
ATOM 7166 C CA . ALA A 1 39 ? 4.960 10.372 -4.022 1.00 5.57 39 ALA A CA 6
ATOM 7167 C C . ALA A 1 39 ? 5.188 9.253 -3.014 1.00 5.31 39 ALA A C 6
ATOM 7168 O O . ALA A 1 39 ? 6.297 8.740 -2.882 1.00 5.56 39 ALA A O 6
ATOM 7175 N N . ASN A 1 40 ? 4.121 8.863 -2.318 1.00 5.21 40 ASN A N 6
ATOM 7176 C CA . ASN A 1 40 ? 4.203 7.852 -1.261 1.00 5.30 40 ASN A CA 6
ATOM 7177 C C . ASN A 1 40 ? 2.811 7.367 -0.849 1.00 4.90 40 ASN A C 6
ATOM 7178 O O . ASN A 1 40 ? 1.865 8.153 -0.812 1.00 4.87 40 ASN A O 6
ATOM 7189 N N . LYS A 1 41 ? 2.686 6.067 -0.560 1.00 4.91 41 LYS A N 6
ATOM 7190 C CA . LYS A 1 41 ? 1.393 5.492 -0.115 1.00 4.79 41 LYS A CA 6
ATOM 7191 C C . LYS A 1 41 ? 1.254 5.612 1.411 1.00 5.11 41 LYS A C 6
ATOM 7192 O O . LYS A 1 41 ? 0.281 6.152 1.909 1.00 5.52 41 LYS A O 6
ATOM 7211 N N . LYS A 1 42 ? 2.279 5.104 2.123 1.00 5.29 42 LYS A N 6
ATOM 7212 C CA . LYS A 1 42 ? 2.357 5.019 3.597 1.00 6.01 42 LYS A CA 6
ATOM 7213 C C . LYS A 1 42 ? 1.438 3.930 4.166 1.00 6.11 42 LYS A C 6
ATOM 7214 O O . LYS A 1 42 ? 0.250 3.875 3.856 1.00 6.74 42 LYS A O 6
ATOM 7233 N N . ALA A 1 43 ? 2.036 3.029 4.961 1.00 5.71 43 ALA A N 6
ATOM 7234 C CA . ALA A 1 43 ? 1.317 1.935 5.683 1.00 5.93 43 ALA A CA 6
ATOM 7235 C C . ALA A 1 43 ? 0.607 0.944 4.742 1.00 5.58 43 ALA A C 6
ATOM 7236 O O . ALA A 1 43 ? -0.175 0.123 5.190 1.00 5.78 43 ALA A O 6
ATOM 7243 N N . MET A 1 44 ? 0.922 1.030 3.440 1.00 5.27 44 MET A N 6
ATOM 7244 C CA . MET A 1 44 ? 0.341 0.163 2.382 1.00 5.14 44 MET A CA 6
ATOM 7245 C C . MET A 1 44 ? -1.118 0.518 2.087 1.00 4.41 44 MET A C 6
ATOM 7246 O O . MET A 1 44 ? -1.788 -0.186 1.343 1.00 4.57 44 MET A O 6
ATOM 7260 N N . SER A 1 45 ? -1.569 1.651 2.637 1.00 3.91 45 SER A N 6
ATOM 7261 C CA . SER A 1 45 ? -2.911 2.158 2.475 1.00 3.31 45 SER A CA 6
ATOM 7262 C C . SER A 1 45 ? -4.046 1.135 2.709 1.00 3.15 45 SER A C 6
ATOM 7263 O O . SER A 1 45 ? -4.390 0.826 3.864 1.00 3.30 45 SER A O 6
ATOM 7271 N N . ILE A 1 46 ? -4.607 0.618 1.633 1.00 3.06 46 ILE A N 6
ATOM 7272 C CA . ILE A 1 46 ? -5.683 -0.365 1.717 1.00 2.90 46 ILE A CA 6
ATOM 7273 C C . ILE A 1 46 ? -5.263 -1.627 0.968 1.00 3.39 46 ILE A C 6
ATOM 7274 O O . ILE A 1 46 ? -4.705 -1.530 -0.100 1.00 3.76 46 ILE A O 6
ATOM 7290 N N . GLN A 1 47 ? -5.516 -2.789 1.536 1.00 3.62 47 GLN A N 6
ATOM 7291 C CA . GLN A 1 47 ? -5.155 -4.058 0.898 1.00 4.26 47 GLN A CA 6
ATOM 7292 C C . GLN A 1 47 ? -6.386 -4.720 0.283 1.00 4.05 47 GLN A C 6
ATOM 7293 O O . GLN A 1 47 ? -7.477 -4.658 0.841 1.00 3.59 47 GLN A O 6
ATOM 7307 N N . CYS A 1 48 ? -6.199 -5.327 -0.869 1.00 4.51 48 CYS A N 6
ATOM 7308 C CA . CYS A 1 48 ? -7.268 -6.038 -1.546 1.00 4.51 48 CYS A CA 6
ATOM 7309 C C . CYS A 1 48 ? -7.471 -7.425 -0.938 1.00 4.78 48 CYS A C 6
ATOM 7310 O O . CYS A 1 48 ? -6.505 -8.105 -0.575 1.00 5.43 48 CYS A O 6
ATOM 7318 N N . LYS A 1 49 ? -8.723 -7.842 -0.905 1.00 4.37 49 LYS A N 6
ATOM 7319 C CA . LYS A 1 49 ? -9.175 -9.072 -0.285 1.00 4.60 49 LYS A CA 6
ATOM 7320 C C . LYS A 1 49 ? -8.519 -10.308 -0.902 1.00 5.45 49 LYS A C 6
ATOM 7321 O O . LYS A 1 49 ? -8.100 -11.214 -0.193 1.00 5.91 49 LYS A O 6
ATOM 7340 N N . VAL A 1 50 ? -8.463 -10.324 -2.222 1.00 5.76 50 VAL A N 6
ATOM 7341 C CA . VAL A 1 50 ? -8.030 -11.495 -3.029 1.00 6.62 50 VAL A CA 6
ATOM 7342 C C . VAL A 1 50 ? -6.723 -12.180 -2.539 1.00 7.31 50 VAL A C 6
ATOM 7343 O O . VAL A 1 50 ? -6.616 -13.416 -2.560 1.00 7.94 50 VAL A O 6
ATOM 7356 N N . CYS A 1 51 ? -5.769 -11.403 -2.085 1.00 7.22 51 CYS A N 6
ATOM 7357 C CA . CYS A 1 51 ? -4.518 -11.971 -1.624 1.00 7.91 51 CYS A CA 6
ATOM 7358 C C . CYS A 1 51 ? -3.800 -10.985 -0.719 1.00 7.66 51 CYS A C 6
ATOM 7359 O O . CYS A 1 51 ? -3.682 -11.225 0.472 1.00 7.62 51 CYS A O 6
ATOM 7367 N N . MET A 1 52 ? -3.346 -9.864 -1.303 1.00 7.53 52 MET A N 6
ATOM 7368 C CA . MET A 1 52 ? -2.619 -8.808 -0.549 1.00 7.36 52 MET A CA 6
ATOM 7369 C C . MET A 1 52 ? -2.200 -7.694 -1.493 1.00 7.19 52 MET A C 6
ATOM 7370 O O . MET A 1 52 ? -1.022 -7.452 -1.703 1.00 7.51 52 MET A O 6
ATOM 7384 N N . GLN A 1 53 ? -3.163 -7.070 -2.125 1.00 6.77 53 GLN A N 6
ATOM 7385 C CA . GLN A 1 53 ? -2.838 -6.021 -3.094 1.00 6.78 53 GLN A CA 6
ATOM 7386 C C . GLN A 1 53 ? -3.112 -4.707 -2.441 1.00 5.99 53 GLN A C 6
ATOM 7387 O O . GLN A 1 53 ? -3.377 -4.689 -1.268 1.00 5.51 53 GLN A O 6
ATOM 7401 N N . THR A 1 54 ? -3.075 -3.622 -3.152 1.00 5.92 54 THR A N 6
ATOM 7402 C CA . THR A 1 54 ? -3.301 -2.381 -2.500 1.00 5.23 54 THR A CA 6
ATOM 7403 C C . THR A 1 54 ? -4.119 -1.397 -3.349 1.00 5.04 54 THR A C 6
ATOM 7404 O O . THR A 1 54 ? -4.212 -1.521 -4.579 1.00 5.63 54 THR A O 6
ATOM 7415 N N . PHE A 1 55 ? -4.718 -0.473 -2.654 1.00 4.34 55 PHE A N 6
ATOM 7416 C CA . PHE A 1 55 ? -5.492 0.608 -3.185 1.00 4.27 55 PHE A CA 6
ATOM 7417 C C . PHE A 1 55 ? -5.154 1.814 -2.345 1.00 3.93 55 PHE A C 6
ATOM 7418 O O . PHE A 1 55 ? -5.004 1.687 -1.128 1.00 3.54 55 PHE A O 6
ATOM 7435 N N . ILE A 1 56 ? -5.021 2.958 -2.974 1.00 4.24 56 ILE A N 6
ATOM 7436 C CA . ILE A 1 56 ? -4.661 4.191 -2.272 1.00 4.10 56 ILE A CA 6
ATOM 7437 C C . ILE A 1 56 ? -5.731 4.596 -1.262 1.00 3.68 56 ILE A C 6
ATOM 7438 O O . ILE A 1 56 ? -6.932 4.455 -1.521 1.00 3.75 56 ILE A O 6
ATOM 7454 N N . CYS A 1 57 ? -5.293 5.081 -0.113 1.00 3.44 57 CYS A N 6
ATOM 7455 C CA . CYS A 1 57 ? -6.190 5.532 0.900 1.00 3.38 57 CYS A CA 6
ATOM 7456 C C . CYS A 1 57 ? -6.821 6.886 0.570 1.00 3.93 57 CYS A C 6
ATOM 7457 O O . CYS A 1 57 ? -6.438 7.928 1.106 1.00 4.21 57 CYS A O 6
ATOM 7465 N N . THR A 1 58 ? -7.721 6.868 -0.387 1.00 4.31 58 THR A N 6
ATOM 7466 C CA . THR A 1 58 ? -8.531 8.032 -0.694 1.00 5.03 58 THR A CA 6
ATOM 7467 C C . THR A 1 58 ? -9.719 8.107 0.267 1.00 5.13 58 THR A C 6
ATOM 7468 O O . THR A 1 58 ? -10.510 9.048 0.248 1.00 5.79 58 THR A O 6
ATOM 7479 N N . THR A 1 59 ? -9.833 7.104 1.088 1.00 4.66 59 THR A N 6
ATOM 7480 C CA . THR A 1 59 ? -10.840 7.021 2.105 1.00 4.98 59 THR A CA 6
ATOM 7481 C C . THR A 1 59 ? -10.178 6.347 3.327 1.00 4.60 59 THR A C 6
ATOM 7482 O O . THR A 1 59 ? -9.149 5.689 3.181 1.00 4.34 59 THR A O 6
ATOM 7493 N N . SER A 1 60 ? -10.753 6.493 4.497 1.00 4.93 60 SER A N 6
ATOM 7494 C CA . SER A 1 60 ? -10.146 6.010 5.711 1.00 5.08 60 SER A CA 6
ATOM 7495 C C . SER A 1 60 ? -10.507 4.541 5.998 1.00 4.91 60 SER A C 6
ATOM 7496 O O . SER A 1 60 ? -10.337 4.092 7.132 1.00 5.44 60 SER A O 6
ATOM 7504 N N . GLU A 1 61 ? -11.008 3.792 4.963 1.00 4.39 61 GLU A N 6
ATOM 7505 C CA . GLU A 1 61 ? -11.375 2.352 5.127 1.00 4.24 61 GLU A CA 6
ATOM 7506 C C . GLU A 1 61 ? -12.596 2.162 6.055 1.00 4.81 61 GLU A C 6
ATOM 7507 O O . GLU A 1 61 ? -13.660 1.773 5.599 1.00 4.86 61 GLU A O 6
ATOM 7519 N N . VAL A 1 62 ? -12.453 2.515 7.332 1.00 5.34 62 VAL A N 6
ATOM 7520 C CA . VAL A 1 62 ? -13.482 2.309 8.326 1.00 6.05 62 VAL A CA 6
ATOM 7521 C C . VAL A 1 62 ? -14.735 3.133 8.000 1.00 6.40 62 VAL A C 6
ATOM 7522 O O . VAL A 1 62 ? -15.844 2.782 8.392 1.00 6.81 62 VAL A O 6
ATOM 7535 N N . LYS A 1 63 ? -14.524 4.221 7.278 1.00 6.35 63 LYS A N 6
ATOM 7536 C CA . LYS A 1 63 ? -15.620 5.100 6.840 1.00 6.86 63 LYS A CA 6
ATOM 7537 C C . LYS A 1 63 ? -16.544 4.290 5.930 1.00 6.61 63 LYS A C 6
ATOM 7538 O O . LYS A 1 63 ? -17.789 4.337 6.031 1.00 7.11 63 LYS A O 6
ATOM 7557 N N . CYS A 1 64 ? -15.934 3.503 5.079 1.00 5.90 64 CYS A N 6
ATOM 7558 C CA . CYS A 1 64 ? -16.675 2.644 4.218 1.00 5.63 64 CYS A CA 6
ATOM 7559 C C . CYS A 1 64 ? -17.148 1.446 5.010 1.00 5.60 64 CYS A C 6
ATOM 7560 O O . CYS A 1 64 ? -18.188 0.907 4.734 1.00 5.71 64 CYS A O 6
ATOM 7568 N N . ARG A 1 65 ? -16.374 1.061 6.048 1.00 5.62 65 ARG A N 6
ATOM 7569 C CA . ARG A 1 65 ? -16.742 -0.059 6.885 1.00 5.84 65 ARG A CA 6
ATOM 7570 C C . ARG A 1 65 ? -18.087 0.104 7.529 1.00 6.60 65 ARG A C 6
ATOM 7571 O O . ARG A 1 65 ? -18.904 -0.809 7.478 1.00 6.69 65 ARG A O 6
ATOM 7592 N N . GLU A 1 66 ? -18.338 1.269 8.109 1.00 7.20 66 GLU A N 6
ATOM 7593 C CA . GLU A 1 66 ? -19.620 1.493 8.769 1.00 8.03 66 GLU A CA 6
ATOM 7594 C C . GLU A 1 66 ? -20.749 1.471 7.757 1.00 8.03 66 GLU A C 6
ATOM 7595 O O . GLU A 1 66 ? -21.810 0.885 7.992 1.00 8.42 66 GLU A O 6
ATOM 7607 N N . HIS A 1 67 ? -20.507 2.070 6.613 1.00 7.64 67 HIS A N 6
ATOM 7608 C CA . HIS A 1 67 ? -21.534 2.189 5.617 1.00 7.74 67 HIS A CA 6
ATOM 7609 C C . HIS A 1 67 ? -21.753 0.835 4.889 1.00 7.19 67 HIS A C 6
ATOM 7610 O O . HIS A 1 67 ? -22.855 0.535 4.434 1.00 7.42 67 HIS A O 6
ATOM 7625 N N . ALA A 1 68 ? -20.722 0.014 4.841 1.00 6.53 68 ALA A N 6
ATOM 7626 C CA . ALA A 1 68 ? -20.821 -1.283 4.211 1.00 6.01 68 ALA A CA 6
ATOM 7627 C C . ALA A 1 68 ? -21.522 -2.229 5.110 1.00 6.43 68 ALA A C 6
ATOM 7628 O O . ALA A 1 68 ? -22.458 -2.836 4.707 1.00 6.43 68 ALA A O 6
ATOM 7635 N N . GLU A 1 69 ? -21.099 -2.309 6.367 1.00 6.88 69 GLU A N 6
ATOM 7636 C CA . GLU A 1 69 ? -21.722 -3.229 7.324 1.00 7.44 69 GLU A CA 6
ATOM 7637 C C . GLU A 1 69 ? -23.144 -2.801 7.646 1.00 8.10 69 GLU A C 6
ATOM 7638 O O . GLU A 1 69 ? -23.893 -3.514 8.320 1.00 8.50 69 GLU A O 6
ATOM 7650 N N . ALA A 1 70 ? -23.494 -1.625 7.168 1.00 8.29 70 ALA A N 6
ATOM 7651 C CA . ALA A 1 70 ? -24.834 -1.104 7.251 1.00 8.98 70 ALA A CA 6
ATOM 7652 C C . ALA A 1 70 ? -25.734 -1.852 6.263 1.00 8.74 70 ALA A C 6
ATOM 7653 O O . ALA A 1 70 ? -26.925 -2.045 6.506 1.00 9.31 70 ALA A O 6
ATOM 7660 N N . LYS A 1 71 ? -25.143 -2.283 5.156 1.00 7.94 71 LYS A N 6
ATOM 7661 C CA . LYS A 1 71 ? -25.870 -2.942 4.080 1.00 7.72 71 LYS A CA 6
ATOM 7662 C C . LYS A 1 71 ? -25.147 -4.228 3.666 1.00 7.00 71 LYS A C 6
ATOM 7663 O O . LYS A 1 71 ? -25.543 -5.321 4.061 1.00 7.10 71 LYS A O 6
ATOM 7682 N N . HIS A 1 72 ? -24.079 -4.053 2.864 1.00 6.33 72 HIS A N 6
ATOM 7683 C CA . HIS A 1 72 ? -23.185 -5.143 2.391 1.00 5.62 72 HIS A CA 6
ATOM 7684 C C . HIS A 1 72 ? -24.001 -6.366 1.851 1.00 5.65 72 HIS A C 6
ATOM 7685 O O . HIS A 1 72 ? -23.659 -7.502 2.173 1.00 5.60 72 HIS A O 6
ATOM 7700 N N . PRO A 1 73 ? -25.037 -6.159 0.953 1.00 5.90 73 PRO A N 6
ATOM 7701 C CA . PRO A 1 73 ? -25.916 -7.265 0.502 1.00 6.06 73 PRO A CA 6
ATOM 7702 C C . PRO A 1 73 ? -25.123 -8.396 -0.118 1.00 5.49 73 PRO A C 6
ATOM 7703 O O . PRO A 1 73 ? -25.269 -9.551 0.262 1.00 5.49 73 PRO A O 6
ATOM 7714 N N . LYS A 1 74 ? -24.274 -8.048 -1.054 1.00 5.12 74 LYS A N 6
ATOM 7715 C CA . LYS A 1 74 ? -23.423 -9.001 -1.713 1.00 4.75 74 LYS A CA 6
ATOM 7716 C C . LYS A 1 74 ? -22.297 -8.273 -2.432 1.00 4.46 74 LYS A C 6
ATOM 7717 O O . LYS A 1 74 ? -22.527 -7.549 -3.396 1.00 4.75 74 LYS A O 6
ATOM 7736 N N . ALA A 1 75 ? -21.095 -8.364 -1.887 1.00 4.19 75 ALA A N 6
ATOM 7737 C CA . ALA A 1 75 ? -19.925 -7.813 -2.588 1.00 4.02 75 ALA A CA 6
ATOM 7738 C C . ALA A 1 75 ? -19.708 -8.584 -3.900 1.00 4.43 75 ALA A C 6
ATOM 7739 O O . ALA A 1 75 ? -19.360 -9.757 -3.899 1.00 4.52 75 ALA A O 6
ATOM 7746 N N . ASP A 1 76 ? -19.944 -7.890 -4.997 1.00 5.01 76 ASP A N 6
ATOM 7747 C CA . ASP A 1 76 ? -19.989 -8.479 -6.348 1.00 5.63 76 ASP A CA 6
ATOM 7748 C C . ASP A 1 76 ? -18.739 -8.089 -7.158 1.00 5.81 76 ASP A C 6
ATOM 7749 O O . ASP A 1 76 ? -17.725 -8.773 -7.115 1.00 5.63 76 ASP A O 6
ATOM 7758 N N . VAL A 1 77 ? -18.795 -6.946 -7.838 1.00 6.30 77 VAL A N 6
ATOM 7759 C CA . VAL A 1 77 ? -17.626 -6.405 -8.557 1.00 6.58 77 VAL A CA 6
ATOM 7760 C C . VAL A 1 77 ? -16.744 -5.667 -7.576 1.00 5.93 77 VAL A C 6
ATOM 7761 O O . VAL A 1 77 ? -15.696 -5.123 -7.912 1.00 6.00 77 VAL A O 6
ATOM 7774 N N . VAL A 1 78 ? -17.220 -5.649 -6.374 1.00 5.38 78 VAL A N 6
ATOM 7775 C CA . VAL A 1 78 ? -16.539 -5.074 -5.261 1.00 4.74 78 VAL A CA 6
ATOM 7776 C C . VAL A 1 78 ? -16.090 -6.198 -4.335 1.00 4.00 78 VAL A C 6
ATOM 7777 O O . VAL A 1 78 ? -15.655 -5.958 -3.261 1.00 3.42 78 VAL A O 6
ATOM 7790 N N . ALA A 1 79 ? -16.207 -7.448 -4.798 1.00 4.18 79 ALA A N 6
ATOM 7791 C CA . ALA A 1 79 ? -15.811 -8.623 -3.990 1.00 3.76 79 ALA A CA 6
ATOM 7792 C C . ALA A 1 79 ? -14.317 -8.594 -3.616 1.00 3.69 79 ALA A C 6
ATOM 7793 O O . ALA A 1 79 ? -13.876 -9.236 -2.650 1.00 3.56 79 ALA A O 6
ATOM 7800 N N . CYS A 1 80 ? -13.553 -7.843 -4.384 1.00 4.00 80 CYS A N 6
ATOM 7801 C CA . CYS A 1 80 ? -12.143 -7.639 -4.147 1.00 4.07 80 CYS A CA 6
ATOM 7802 C C . CYS A 1 80 ? -11.919 -6.650 -2.990 1.00 3.33 80 CYS A C 6
ATOM 7803 O O . CYS A 1 80 ? -10.816 -6.559 -2.433 1.00 3.38 80 CYS A O 6
ATOM 7811 N N . PHE A 1 81 ? -12.962 -5.933 -2.649 1.00 2.86 81 PHE A N 6
ATOM 7812 C CA . PHE A 1 81 ? -12.970 -4.931 -1.594 1.00 2.27 81 PHE A CA 6
ATOM 7813 C C . PHE A 1 81 ? -14.397 -4.752 -1.002 1.00 2.17 81 PHE A C 6
ATOM 7814 O O . PHE A 1 81 ? -15.081 -3.757 -1.250 1.00 2.52 81 PHE A O 6
ATOM 7831 N N . PRO A 1 82 ? -14.870 -5.773 -0.231 1.00 2.09 82 PRO A N 6
ATOM 7832 C CA . PRO A 1 82 ? -16.268 -5.854 0.275 1.00 2.39 82 PRO A CA 6
ATOM 7833 C C . PRO A 1 82 ? -16.693 -4.769 1.257 1.00 2.74 82 PRO A C 6
ATOM 7834 O O . PRO A 1 82 ? -17.845 -4.744 1.685 1.00 3.27 82 PRO A O 6
ATOM 7845 N N . HIS A 1 83 ? -15.812 -3.882 1.603 1.00 2.68 83 HIS A N 6
ATOM 7846 C CA . HIS A 1 83 ? -16.197 -2.801 2.492 1.00 3.26 83 HIS A CA 6
ATOM 7847 C C . HIS A 1 83 ? -16.650 -1.606 1.683 1.00 3.66 83 HIS A C 6
ATOM 7848 O O . HIS A 1 83 ? -17.015 -0.604 2.227 1.00 4.25 83 HIS A O 6
ATOM 7863 N N . LEU A 1 84 ? -16.613 -1.732 0.366 1.00 3.56 84 LEU A N 6
ATOM 7864 C CA . LEU A 1 84 ? -16.930 -0.634 -0.486 1.00 4.20 84 LEU A CA 6
ATOM 7865 C C . LEU A 1 84 ? -18.185 -0.924 -1.331 1.00 4.81 84 LEU A C 6
ATOM 7866 O O . LEU A 1 84 ? -18.404 -0.258 -2.346 1.00 5.47 84 LEU A O 6
ATOM 7882 N N . LYS A 1 85 ? -18.997 -1.940 -0.929 1.00 4.68 85 LYS A N 6
ATOM 7883 C CA . LYS A 1 85 ? -20.245 -2.252 -1.686 1.00 5.28 85 LYS A CA 6
ATOM 7884 C C . LYS A 1 85 ? -21.154 -1.025 -1.874 1.00 6.06 85 LYS A C 6
ATOM 7885 O O . LYS A 1 85 ? -21.629 -0.767 -2.995 1.00 6.40 85 LYS A O 6
ATOM 7904 N N . LYS A 1 86 ? -21.436 -0.330 -0.808 1.00 6.60 86 LYS A N 6
ATOM 7905 C CA . LYS A 1 86 ? -22.237 0.838 -0.844 1.00 7.50 86 LYS A CA 6
ATOM 7906 C C . LYS A 1 86 ? -21.837 1.670 0.313 1.00 8.13 86 LYS A C 6
ATOM 7907 O O . LYS A 1 86 ? -21.758 2.924 0.184 1.00 8.62 86 LYS A O 6
ATOM 7927 N N . GLY A 1 1 ? 12.370 27.712 -6.633 1.00 19.14 1 GLY A N 7
ATOM 7928 C CA . GLY A 1 1 ? 12.872 26.353 -6.808 1.00 18.53 1 GLY A CA 7
ATOM 7929 C C . GLY A 1 1 ? 13.764 25.905 -5.674 1.00 18.04 1 GLY A C 7
ATOM 7930 O O . GLY A 1 1 ? 14.950 26.203 -5.660 1.00 17.99 1 GLY A O 7
ATOM 7936 N N . HIS A 1 2 ? 13.180 25.218 -4.701 1.00 17.81 2 HIS A N 7
ATOM 7937 C CA . HIS A 1 2 ? 13.930 24.665 -3.575 1.00 17.49 2 HIS A CA 7
ATOM 7938 C C . HIS A 1 2 ? 13.824 23.153 -3.533 1.00 16.98 2 HIS A C 7
ATOM 7939 O O . HIS A 1 2 ? 14.608 22.483 -2.875 1.00 17.17 2 HIS A O 7
ATOM 7954 N N . HIS A 1 3 ? 12.842 22.614 -4.231 1.00 16.46 3 HIS A N 7
ATOM 7955 C CA . HIS A 1 3 ? 12.651 21.174 -4.306 1.00 16.07 3 HIS A CA 7
ATOM 7956 C C . HIS A 1 3 ? 12.452 20.798 -5.771 1.00 15.28 3 HIS A C 7
ATOM 7957 O O . HIS A 1 3 ? 11.636 21.400 -6.452 1.00 15.31 3 HIS A O 7
ATOM 7972 N N . HIS A 1 4 ? 13.227 19.858 -6.255 1.00 14.74 4 HIS A N 7
ATOM 7973 C CA . HIS A 1 4 ? 13.140 19.449 -7.651 1.00 14.10 4 HIS A CA 7
ATOM 7974 C C . HIS A 1 4 ? 12.315 18.175 -7.806 1.00 13.70 4 HIS A C 7
ATOM 7975 O O . HIS A 1 4 ? 11.349 18.145 -8.555 1.00 14.01 4 HIS A O 7
ATOM 7990 N N . HIS A 1 5 ? 12.686 17.136 -7.089 1.00 13.18 5 HIS A N 7
ATOM 7991 C CA . HIS A 1 5 ? 11.963 15.870 -7.152 1.00 12.93 5 HIS A CA 7
ATOM 7992 C C . HIS A 1 5 ? 12.314 15.039 -5.955 1.00 12.32 5 HIS A C 7
ATOM 7993 O O . HIS A 1 5 ? 13.152 15.437 -5.157 1.00 12.40 5 HIS A O 7
ATOM 8008 N N . HIS A 1 6 ? 11.679 13.900 -5.835 1.00 11.88 6 HIS A N 7
ATOM 8009 C CA . HIS A 1 6 ? 11.927 12.999 -4.727 1.00 11.42 6 HIS A CA 7
ATOM 8010 C C . HIS A 1 6 ? 12.291 11.635 -5.321 1.00 10.42 6 HIS A C 7
ATOM 8011 O O . HIS A 1 6 ? 12.777 11.565 -6.464 1.00 10.22 6 HIS A O 7
ATOM 8026 N N . HIS A 1 7 ? 12.084 10.600 -4.553 1.00 9.98 7 HIS A N 7
ATOM 8027 C CA . HIS A 1 7 ? 12.283 9.225 -4.968 1.00 9.18 7 HIS A CA 7
ATOM 8028 C C . HIS A 1 7 ? 11.151 8.428 -4.385 1.00 9.04 7 HIS A C 7
ATOM 8029 O O . HIS A 1 7 ? 10.446 8.960 -3.527 1.00 9.71 7 HIS A O 7
ATOM 8044 N N . LEU A 1 8 ? 11.006 7.176 -4.817 1.00 8.37 8 LEU A N 7
ATOM 8045 C CA . LEU A 1 8 ? 9.877 6.326 -4.470 1.00 8.37 8 LEU A CA 7
ATOM 8046 C C . LEU A 1 8 ? 8.636 6.764 -5.240 1.00 8.86 8 LEU A C 7
ATOM 8047 O O . LEU A 1 8 ? 7.860 7.605 -4.793 1.00 9.23 8 LEU A O 7
ATOM 8063 N N . GLU A 1 9 ? 8.487 6.207 -6.439 1.00 9.12 9 GLU A N 7
ATOM 8064 C CA . GLU A 1 9 ? 7.341 6.506 -7.310 1.00 9.86 9 GLU A CA 7
ATOM 8065 C C . GLU A 1 9 ? 6.157 5.609 -6.900 1.00 9.89 9 GLU A C 7
ATOM 8066 O O . GLU A 1 9 ? 5.098 5.614 -7.527 1.00 10.56 9 GLU A O 7
ATOM 8078 N N . GLY A 1 10 ? 6.374 4.831 -5.867 1.00 9.36 10 GLY A N 7
ATOM 8079 C CA . GLY A 1 10 ? 5.389 3.882 -5.408 1.00 9.60 10 GLY A CA 7
ATOM 8080 C C . GLY A 1 10 ? 6.059 2.570 -5.104 1.00 8.87 10 GLY A C 7
ATOM 8081 O O . GLY A 1 10 ? 5.701 1.881 -4.163 1.00 9.04 10 GLY A O 7
ATOM 8085 N N . GLY A 1 11 ? 7.060 2.250 -5.905 1.00 8.30 11 GLY A N 7
ATOM 8086 C CA . GLY A 1 11 ? 7.819 1.050 -5.686 1.00 7.80 11 GLY A CA 7
ATOM 8087 C C . GLY A 1 11 ? 7.724 0.092 -6.835 1.00 8.13 11 GLY A C 7
ATOM 8088 O O . GLY A 1 11 ? 6.928 0.301 -7.764 1.00 8.45 11 GLY A O 7
ATOM 8092 N N . GLY A 1 12 ? 8.539 -0.934 -6.806 1.00 8.34 12 GLY A N 7
ATOM 8093 C CA . GLY A 1 12 ? 8.481 -1.945 -7.823 1.00 8.95 12 GLY A CA 7
ATOM 8094 C C . GLY A 1 12 ? 9.691 -1.956 -8.710 1.00 8.79 12 GLY A C 7
ATOM 8095 O O . GLY A 1 12 ? 10.683 -2.630 -8.404 1.00 9.24 12 GLY A O 7
ATOM 8099 N N . ASN A 1 13 ? 9.635 -1.196 -9.791 1.00 8.39 13 ASN A N 7
ATOM 8100 C CA . ASN A 1 13 ? 10.688 -1.219 -10.802 1.00 8.53 13 ASN A CA 7
ATOM 8101 C C . ASN A 1 13 ? 10.741 0.103 -11.551 1.00 9.29 13 ASN A C 7
ATOM 8102 O O . ASN A 1 13 ? 9.735 0.805 -11.623 1.00 9.68 13 ASN A O 7
ATOM 8113 N N . ALA A 1 14 ? 11.919 0.424 -12.100 1.00 9.70 14 ALA A N 7
ATOM 8114 C CA . ALA A 1 14 ? 12.145 1.649 -12.865 1.00 10.58 14 ALA A CA 7
ATOM 8115 C C . ALA A 1 14 ? 13.451 1.524 -13.659 1.00 11.08 14 ALA A C 7
ATOM 8116 O O . ALA A 1 14 ? 14.321 0.681 -13.332 1.00 11.12 14 ALA A O 7
ATOM 8123 N N . GLN A 1 15 ? 13.604 2.350 -14.686 1.00 11.67 15 GLN A N 7
ATOM 8124 C CA . GLN A 1 15 ? 14.761 2.279 -15.557 1.00 12.40 15 GLN A CA 7
ATOM 8125 C C . GLN A 1 15 ? 15.882 3.239 -15.139 1.00 12.25 15 GLN A C 7
ATOM 8126 O O . GLN A 1 15 ? 15.681 4.454 -15.069 1.00 12.05 15 GLN A O 7
ATOM 8140 N N . LYS A 1 16 ? 17.038 2.646 -14.834 1.00 12.53 16 LYS A N 7
ATOM 8141 C CA . LYS A 1 16 ? 18.314 3.314 -14.528 1.00 12.66 16 LYS A CA 7
ATOM 8142 C C . LYS A 1 16 ? 19.250 2.279 -13.949 1.00 11.86 16 LYS A C 7
ATOM 8143 O O . LYS A 1 16 ? 20.317 2.026 -14.478 1.00 12.01 16 LYS A O 7
ATOM 8162 N N . SER A 1 17 ? 18.811 1.661 -12.880 1.00 11.21 17 SER A N 7
ATOM 8163 C CA . SER A 1 17 ? 19.557 0.608 -12.207 1.00 10.50 17 SER A CA 7
ATOM 8164 C C . SER A 1 17 ? 19.068 -0.732 -12.652 1.00 10.66 17 SER A C 7
ATOM 8165 O O . SER A 1 17 ? 19.402 -1.732 -12.060 1.00 10.17 17 SER A O 7
ATOM 8173 N N . ALA A 1 18 ? 18.290 -0.737 -13.725 1.00 11.52 18 ALA A N 7
ATOM 8174 C CA . ALA A 1 18 ? 17.704 -1.956 -14.274 1.00 11.99 18 ALA A CA 7
ATOM 8175 C C . ALA A 1 18 ? 16.927 -2.711 -13.202 1.00 11.45 18 ALA A C 7
ATOM 8176 O O . ALA A 1 18 ? 17.029 -3.923 -13.077 1.00 11.42 18 ALA A O 7
ATOM 8183 N N . MET A 1 19 ? 16.129 -1.943 -12.450 1.00 11.20 19 MET A N 7
ATOM 8184 C CA . MET A 1 19 ? 15.306 -2.457 -11.358 1.00 10.90 19 MET A CA 7
ATOM 8185 C C . MET A 1 19 ? 16.157 -2.860 -10.127 1.00 9.99 19 MET A C 7
ATOM 8186 O O . MET A 1 19 ? 15.613 -3.274 -9.113 1.00 9.63 19 MET A O 7
ATOM 8200 N N . ALA A 1 20 ? 17.498 -2.666 -10.181 1.00 9.77 20 ALA A N 7
ATOM 8201 C CA . ALA A 1 20 ? 18.324 -3.061 -9.038 1.00 9.13 20 ALA A CA 7
ATOM 8202 C C . ALA A 1 20 ? 18.063 -2.168 -7.835 1.00 8.17 20 ALA A C 7
ATOM 8203 O O . ALA A 1 20 ? 18.051 -2.637 -6.695 1.00 7.84 20 ALA A O 7
ATOM 8210 N N . ARG A 1 21 ? 17.831 -0.881 -8.099 1.00 7.98 21 ARG A N 7
ATOM 8211 C CA . ARG A 1 21 ? 17.600 0.086 -7.016 1.00 7.29 21 ARG A CA 7
ATOM 8212 C C . ARG A 1 21 ? 17.127 1.432 -7.564 1.00 7.26 21 ARG A C 7
ATOM 8213 O O . ARG A 1 21 ? 17.299 2.469 -6.924 1.00 7.10 21 ARG A O 7
ATOM 8234 N N . ALA A 1 22 ? 16.485 1.405 -8.703 1.00 7.72 22 ALA A N 7
ATOM 8235 C CA . ALA A 1 22 ? 16.088 2.640 -9.364 1.00 8.05 22 ALA A CA 7
ATOM 8236 C C . ALA A 1 22 ? 14.864 3.274 -8.719 1.00 7.56 22 ALA A C 7
ATOM 8237 O O . ALA A 1 22 ? 13.741 2.859 -8.980 1.00 7.73 22 ALA A O 7
ATOM 8244 N N . LYS A 1 23 ? 15.117 4.242 -7.825 1.00 7.27 23 LYS A N 7
ATOM 8245 C CA . LYS A 1 23 ? 14.068 5.033 -7.133 1.00 7.12 23 LYS A CA 7
ATOM 8246 C C . LYS A 1 23 ? 13.229 4.251 -6.140 1.00 6.46 23 LYS A C 7
ATOM 8247 O O . LYS A 1 23 ? 12.388 4.834 -5.465 1.00 6.78 23 LYS A O 7
ATOM 8266 N N . ASN A 1 24 ? 13.430 2.988 -6.046 1.00 5.86 24 ASN A N 7
ATOM 8267 C CA . ASN A 1 24 ? 12.548 2.198 -5.232 1.00 5.58 24 ASN A CA 7
ATOM 8268 C C . ASN A 1 24 ? 12.879 2.323 -3.755 1.00 5.25 24 ASN A C 7
ATOM 8269 O O . ASN A 1 24 ? 13.993 2.007 -3.324 1.00 5.71 24 ASN A O 7
ATOM 8280 N N . LEU A 1 25 ? 11.897 2.790 -3.013 1.00 4.87 25 LEU A N 7
ATOM 8281 C CA . LEU A 1 25 ? 11.947 2.930 -1.549 1.00 4.97 25 LEU A CA 7
ATOM 8282 C C . LEU A 1 25 ? 13.032 3.940 -1.073 1.00 4.70 25 LEU A C 7
ATOM 8283 O O . LEU A 1 25 ? 13.561 4.750 -1.869 1.00 4.86 25 LEU A O 7
ATOM 8299 N N . GLU A 1 26 ? 13.298 3.930 0.228 1.00 4.76 26 GLU A N 7
ATOM 8300 C CA . GLU A 1 26 ? 14.325 4.768 0.829 1.00 4.96 26 GLU A CA 7
ATOM 8301 C C . GLU A 1 26 ? 15.221 3.944 1.765 1.00 4.83 26 GLU A C 7
ATOM 8302 O O . GLU A 1 26 ? 16.445 3.985 1.664 1.00 4.95 26 GLU A O 7
ATOM 8314 N N . LYS A 1 27 ? 14.615 3.195 2.656 1.00 5.08 27 LYS A N 7
ATOM 8315 C CA . LYS A 1 27 ? 15.350 2.307 3.551 1.00 5.48 27 LYS A CA 7
ATOM 8316 C C . LYS A 1 27 ? 15.328 0.884 3.027 1.00 5.57 27 LYS A C 7
ATOM 8317 O O . LYS A 1 27 ? 14.350 0.456 2.423 1.00 6.04 27 LYS A O 7
ATOM 8336 N N . ALA A 1 28 ? 16.414 0.167 3.250 1.00 5.50 28 ALA A N 7
ATOM 8337 C CA . ALA A 1 28 ? 16.545 -1.223 2.818 1.00 5.97 28 ALA A CA 7
ATOM 8338 C C . ALA A 1 28 ? 16.464 -2.166 4.016 1.00 6.23 28 ALA A C 7
ATOM 8339 O O . ALA A 1 28 ? 16.605 -3.385 3.884 1.00 6.48 28 ALA A O 7
ATOM 8346 N N . LYS A 1 29 ? 16.236 -1.590 5.175 1.00 6.51 29 LYS A N 7
ATOM 8347 C CA . LYS A 1 29 ? 16.102 -2.347 6.392 1.00 7.02 29 LYS A CA 7
ATOM 8348 C C . LYS A 1 29 ? 14.693 -2.888 6.528 1.00 6.93 29 LYS A C 7
ATOM 8349 O O . LYS A 1 29 ? 13.754 -2.393 5.882 1.00 7.10 29 LYS A O 7
ATOM 8368 N N . ALA A 1 30 ? 14.538 -3.882 7.365 1.00 7.00 30 ALA A N 7
ATOM 8369 C CA . ALA A 1 30 ? 13.247 -4.492 7.565 1.00 7.22 30 ALA A CA 7
ATOM 8370 C C . ALA A 1 30 ? 12.383 -3.634 8.474 1.00 7.17 30 ALA A C 7
ATOM 8371 O O . ALA A 1 30 ? 12.689 -3.448 9.658 1.00 7.27 30 ALA A O 7
ATOM 8378 N N . ALA A 1 31 ? 11.341 -3.077 7.908 1.00 7.30 31 ALA A N 7
ATOM 8379 C CA . ALA A 1 31 ? 10.379 -2.300 8.654 1.00 7.49 31 ALA A CA 7
ATOM 8380 C C . ALA A 1 31 ? 9.168 -3.168 8.934 1.00 7.26 31 ALA A C 7
ATOM 8381 O O . ALA A 1 31 ? 8.740 -3.944 8.070 1.00 7.29 31 ALA A O 7
ATOM 8388 N N . GLY A 1 32 ? 8.603 -3.041 10.115 1.00 7.31 32 GLY A N 7
ATOM 8389 C CA . GLY A 1 32 ? 7.442 -3.849 10.478 1.00 7.37 32 GLY A CA 7
ATOM 8390 C C . GLY A 1 32 ? 6.155 -3.245 9.968 1.00 7.39 32 GLY A C 7
ATOM 8391 O O . GLY A 1 32 ? 5.204 -3.071 10.733 1.00 7.69 32 GLY A O 7
ATOM 8395 N N . LYS A 1 33 ? 6.145 -2.893 8.671 1.00 7.33 33 LYS A N 7
ATOM 8396 C CA . LYS A 1 33 ? 4.999 -2.278 7.982 1.00 7.58 33 LYS A CA 7
ATOM 8397 C C . LYS A 1 33 ? 4.756 -0.803 8.404 1.00 7.81 33 LYS A C 7
ATOM 8398 O O . LYS A 1 33 ? 4.045 -0.066 7.722 1.00 8.09 33 LYS A O 7
ATOM 8417 N N . GLY A 1 34 ? 5.369 -0.401 9.503 1.00 7.92 34 GLY A N 7
ATOM 8418 C CA . GLY A 1 34 ? 5.258 0.942 10.012 1.00 8.28 34 GLY A CA 7
ATOM 8419 C C . GLY A 1 34 ? 5.697 1.001 11.465 1.00 8.23 34 GLY A C 7
ATOM 8420 O O . GLY A 1 34 ? 4.912 0.704 12.365 1.00 8.16 34 GLY A O 7
ATOM 8424 N N . SER A 1 35 ? 6.945 1.361 11.696 1.00 8.52 35 SER A N 7
ATOM 8425 C CA . SER A 1 35 ? 7.496 1.372 13.057 1.00 8.67 35 SER A CA 7
ATOM 8426 C C . SER A 1 35 ? 7.260 2.709 13.789 1.00 8.96 35 SER A C 7
ATOM 8427 O O . SER A 1 35 ? 6.952 2.730 14.980 1.00 9.53 35 SER A O 7
ATOM 8435 N N . GLN A 1 36 ? 7.402 3.819 13.075 1.00 8.75 36 GLN A N 7
ATOM 8436 C CA . GLN A 1 36 ? 7.172 5.142 13.657 1.00 9.17 36 GLN A CA 7
ATOM 8437 C C . GLN A 1 36 ? 6.905 6.149 12.550 1.00 8.70 36 GLN A C 7
ATOM 8438 O O . GLN A 1 36 ? 5.778 6.392 12.191 1.00 8.58 36 GLN A O 7
ATOM 8452 N N . LEU A 1 37 ? 7.965 6.707 11.994 1.00 8.63 37 LEU A N 7
ATOM 8453 C CA . LEU A 1 37 ? 7.835 7.599 10.851 1.00 8.33 37 LEU A CA 7
ATOM 8454 C C . LEU A 1 37 ? 8.230 6.811 9.608 1.00 7.59 37 LEU A C 7
ATOM 8455 O O . LEU A 1 37 ? 7.987 7.217 8.479 1.00 7.53 37 LEU A O 7
ATOM 8471 N N . GLU A 1 38 ? 8.820 5.667 9.862 1.00 7.28 38 GLU A N 7
ATOM 8472 C CA . GLU A 1 38 ? 9.246 4.753 8.833 1.00 6.85 38 GLU A CA 7
ATOM 8473 C C . GLU A 1 38 ? 8.067 3.876 8.423 1.00 6.29 38 GLU A C 7
ATOM 8474 O O . GLU A 1 38 ? 7.670 2.961 9.168 1.00 6.53 38 GLU A O 7
ATOM 8486 N N . ALA A 1 39 ? 7.485 4.200 7.278 1.00 5.86 39 ALA A N 7
ATOM 8487 C CA . ALA A 1 39 ? 6.372 3.484 6.716 1.00 5.57 39 ALA A CA 7
ATOM 8488 C C . ALA A 1 39 ? 6.226 3.870 5.254 1.00 5.31 39 ALA A C 7
ATOM 8489 O O . ALA A 1 39 ? 6.579 4.973 4.877 1.00 5.56 39 ALA A O 7
ATOM 8496 N N . ASN A 1 40 ? 5.735 2.962 4.438 1.00 5.21 40 ASN A N 7
ATOM 8497 C CA . ASN A 1 40 ? 5.508 3.248 3.012 1.00 5.30 40 ASN A CA 7
ATOM 8498 C C . ASN A 1 40 ? 4.017 3.523 2.795 1.00 4.90 40 ASN A C 7
ATOM 8499 O O . ASN A 1 40 ? 3.569 3.945 1.728 1.00 4.87 40 ASN A O 7
ATOM 8510 N N . LYS A 1 41 ? 3.264 3.321 3.838 1.00 4.91 41 LYS A N 7
ATOM 8511 C CA . LYS A 1 41 ? 1.861 3.480 3.789 1.00 4.79 41 LYS A CA 7
ATOM 8512 C C . LYS A 1 41 ? 1.423 4.582 4.722 1.00 5.11 41 LYS A C 7
ATOM 8513 O O . LYS A 1 41 ? 1.150 4.369 5.902 1.00 5.52 41 LYS A O 7
ATOM 8532 N N . LYS A 1 42 ? 1.421 5.765 4.184 1.00 5.29 42 LYS A N 7
ATOM 8533 C CA . LYS A 1 42 ? 1.073 6.945 4.921 1.00 6.01 42 LYS A CA 7
ATOM 8534 C C . LYS A 1 42 ? -0.429 7.057 5.068 1.00 6.11 42 LYS A C 7
ATOM 8535 O O . LYS A 1 42 ? -1.190 6.512 4.246 1.00 6.74 42 LYS A O 7
ATOM 8554 N N . ALA A 1 43 ? -0.853 7.732 6.146 1.00 5.71 43 ALA A N 7
ATOM 8555 C CA . ALA A 1 43 ? -2.274 8.009 6.457 1.00 5.93 43 ALA A CA 7
ATOM 8556 C C . ALA A 1 43 ? -3.074 6.739 6.744 1.00 5.58 43 ALA A C 7
ATOM 8557 O O . ALA A 1 43 ? -4.307 6.779 6.772 1.00 5.78 43 ALA A O 7
ATOM 8564 N N . MET A 1 44 ? -2.357 5.612 6.969 1.00 5.27 44 MET A N 7
ATOM 8565 C CA . MET A 1 44 ? -2.971 4.296 7.289 1.00 5.14 44 MET A CA 7
ATOM 8566 C C . MET A 1 44 ? -3.716 3.714 6.099 1.00 4.41 44 MET A C 7
ATOM 8567 O O . MET A 1 44 ? -4.447 2.710 6.236 1.00 4.57 44 MET A O 7
ATOM 8581 N N . SER A 1 45 ? -3.488 4.313 4.931 1.00 3.91 45 SER A N 7
ATOM 8582 C CA . SER A 1 45 ? -4.023 3.879 3.662 1.00 3.31 45 SER A CA 7
ATOM 8583 C C . SER A 1 45 ? -5.539 3.534 3.630 1.00 3.15 45 SER A C 7
ATOM 8584 O O . SER A 1 45 ? -6.389 4.421 3.519 1.00 3.30 45 SER A O 7
ATOM 8592 N N . ILE A 1 46 ? -5.849 2.262 3.722 1.00 3.06 46 ILE A N 7
ATOM 8593 C CA . ILE A 1 46 ? -7.220 1.775 3.698 1.00 2.90 46 ILE A CA 7
ATOM 8594 C C . ILE A 1 46 ? -7.490 1.040 5.007 1.00 3.39 46 ILE A C 7
ATOM 8595 O O . ILE A 1 46 ? -6.569 0.464 5.587 1.00 3.76 46 ILE A O 7
ATOM 8611 N N . GLN A 1 47 ? -8.724 1.048 5.477 1.00 3.62 47 GLN A N 7
ATOM 8612 C CA . GLN A 1 47 ? -9.052 0.418 6.747 1.00 4.26 47 GLN A CA 7
ATOM 8613 C C . GLN A 1 47 ? -10.084 -0.702 6.496 1.00 4.05 47 GLN A C 7
ATOM 8614 O O . GLN A 1 47 ? -10.977 -0.559 5.670 1.00 3.59 47 GLN A O 7
ATOM 8628 N N . CYS A 1 48 ? -9.934 -1.799 7.203 1.00 4.51 48 CYS A N 7
ATOM 8629 C CA . CYS A 1 48 ? -10.792 -2.968 7.037 1.00 4.51 48 CYS A CA 7
ATOM 8630 C C . CYS A 1 48 ? -12.154 -2.799 7.748 1.00 4.78 48 CYS A C 7
ATOM 8631 O O . CYS A 1 48 ? -12.235 -2.197 8.817 1.00 5.43 48 CYS A O 7
ATOM 8639 N N . LYS A 1 49 ? -13.194 -3.413 7.148 1.00 4.37 49 LYS A N 7
ATOM 8640 C CA . LYS A 1 49 ? -14.593 -3.350 7.614 1.00 4.60 49 LYS A CA 7
ATOM 8641 C C . LYS A 1 49 ? -14.742 -4.003 8.978 1.00 5.45 49 LYS A C 7
ATOM 8642 O O . LYS A 1 49 ? -15.369 -3.453 9.873 1.00 5.91 49 LYS A O 7
ATOM 8661 N N . VAL A 1 50 ? -14.151 -5.181 9.108 1.00 5.76 50 VAL A N 7
ATOM 8662 C CA . VAL A 1 50 ? -14.300 -6.039 10.299 1.00 6.62 50 VAL A CA 7
ATOM 8663 C C . VAL A 1 50 ? -14.024 -5.312 11.635 1.00 7.31 50 VAL A C 7
ATOM 8664 O O . VAL A 1 50 ? -14.641 -5.617 12.656 1.00 7.94 50 VAL A O 7
ATOM 8677 N N . CYS A 1 51 ? -13.132 -4.367 11.620 1.00 7.22 51 CYS A N 7
ATOM 8678 C CA . CYS A 1 51 ? -12.778 -3.675 12.821 1.00 7.91 51 CYS A CA 7
ATOM 8679 C C . CYS A 1 51 ? -12.151 -2.342 12.485 1.00 7.66 51 CYS A C 7
ATOM 8680 O O . CYS A 1 51 ? -12.805 -1.315 12.590 1.00 7.62 51 CYS A O 7
ATOM 8688 N N . MET A 1 52 ? -10.899 -2.366 12.009 1.00 7.53 52 MET A N 7
ATOM 8689 C CA . MET A 1 52 ? -10.157 -1.105 11.721 1.00 7.36 52 MET A CA 7
ATOM 8690 C C . MET A 1 52 ? -8.746 -1.452 11.283 1.00 7.19 52 MET A C 7
ATOM 8691 O O . MET A 1 52 ? -7.788 -0.797 11.647 1.00 7.51 52 MET A O 7
ATOM 8705 N N . GLN A 1 53 ? -8.614 -2.474 10.485 1.00 6.77 53 GLN A N 7
ATOM 8706 C CA . GLN A 1 53 ? -7.271 -2.931 10.117 1.00 6.78 53 GLN A CA 7
ATOM 8707 C C . GLN A 1 53 ? -6.862 -2.194 8.888 1.00 5.99 53 GLN A C 7
ATOM 8708 O O . GLN A 1 53 ? -7.592 -1.363 8.441 1.00 5.51 53 GLN A O 7
ATOM 8722 N N . THR A 1 54 ? -5.741 -2.478 8.326 1.00 5.92 54 THR A N 7
ATOM 8723 C CA . THR A 1 54 ? -5.331 -1.674 7.208 1.00 5.23 54 THR A CA 7
ATOM 8724 C C . THR A 1 54 ? -4.839 -2.491 6.020 1.00 5.04 54 THR A C 7
ATOM 8725 O O . THR A 1 54 ? -4.311 -3.599 6.163 1.00 5.63 54 THR A O 7
ATOM 8736 N N . PHE A 1 55 ? -5.007 -1.896 4.847 1.00 4.34 55 PHE A N 7
ATOM 8737 C CA . PHE A 1 55 ? -4.594 -2.455 3.601 1.00 4.27 55 PHE A CA 7
ATOM 8738 C C . PHE A 1 55 ? -3.925 -1.354 2.843 1.00 3.93 55 PHE A C 7
ATOM 8739 O O . PHE A 1 55 ? -4.189 -0.197 3.120 1.00 3.54 55 PHE A O 7
ATOM 8756 N N . ILE A 1 56 ? -3.077 -1.699 1.923 1.00 4.24 56 ILE A N 7
ATOM 8757 C CA . ILE A 1 56 ? -2.305 -0.720 1.163 1.00 4.10 56 ILE A CA 7
ATOM 8758 C C . ILE A 1 56 ? -3.184 0.064 0.183 1.00 3.68 56 ILE A C 7
ATOM 8759 O O . ILE A 1 56 ? -4.049 -0.498 -0.480 1.00 3.75 56 ILE A O 7
ATOM 8775 N N . CYS A 1 57 ? -2.952 1.354 0.095 1.00 3.44 57 CYS A N 7
ATOM 8776 C CA . CYS A 1 57 ? -3.682 2.174 -0.802 1.00 3.38 57 CYS A CA 7
ATOM 8777 C C . CYS A 1 57 ? -3.048 2.177 -2.179 1.00 3.93 57 CYS A C 7
ATOM 8778 O O . CYS A 1 57 ? -2.331 3.106 -2.558 1.00 4.21 57 CYS A O 7
ATOM 8786 N N . THR A 1 58 ? -3.224 1.075 -2.885 1.00 4.31 58 THR A N 7
ATOM 8787 C CA . THR A 1 58 ? -2.796 0.993 -4.273 1.00 5.03 58 THR A CA 7
ATOM 8788 C C . THR A 1 58 ? -3.707 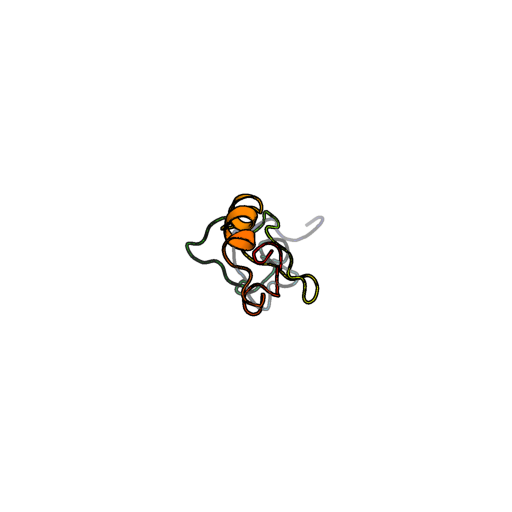1.867 -5.156 1.00 5.13 58 THR A C 7
ATOM 8789 O O . THR A 1 58 ? -3.385 2.192 -6.301 1.00 5.79 58 THR A O 7
ATOM 8800 N N . THR A 1 59 ? -4.836 2.230 -4.601 1.00 4.66 59 THR A N 7
ATOM 8801 C CA . THR A 1 59 ? -5.802 3.101 -5.223 1.00 4.98 59 THR A CA 7
ATOM 8802 C C . THR A 1 59 ? -6.586 3.745 -4.092 1.00 4.60 59 THR A C 7
ATOM 8803 O O . THR A 1 59 ? -6.665 3.172 -2.993 1.00 4.34 59 THR A O 7
ATOM 8814 N N . SER A 1 60 ? -7.124 4.923 -4.313 1.00 4.93 60 SER A N 7
ATOM 8815 C CA . SER A 1 60 ? -7.873 5.570 -3.297 1.00 5.08 60 SER A CA 7
ATOM 8816 C C . SER A 1 60 ? -9.225 4.895 -3.266 1.00 4.91 60 SER A C 7
ATOM 8817 O O . SER A 1 60 ? -9.771 4.579 -4.340 1.00 5.44 60 SER A O 7
ATOM 8825 N N . GLU A 1 61 ? -9.763 4.637 -2.060 1.00 4.39 61 GLU A N 7
ATOM 8826 C CA . GLU A 1 61 ? -11.056 3.968 -1.947 1.00 4.24 61 GLU A CA 7
ATOM 8827 C C . GLU A 1 61 ? -12.089 4.675 -2.788 1.00 4.81 61 GLU A C 7
ATOM 8828 O O . GLU A 1 61 ? -12.871 4.047 -3.420 1.00 4.86 61 GLU A O 7
ATOM 8840 N N . VAL A 1 62 ? -12.039 5.992 -2.801 1.00 5.34 62 VAL A N 7
ATOM 8841 C CA . VAL A 1 62 ? -12.981 6.795 -3.546 1.00 6.05 62 VAL A CA 7
ATOM 8842 C C . VAL A 1 62 ? -13.099 6.422 -5.023 1.00 6.40 62 VAL A C 7
ATOM 8843 O O . VAL A 1 62 ? -14.190 6.349 -5.532 1.00 6.81 62 VAL A O 7
ATOM 8856 N N . LYS A 1 63 ? -11.991 6.142 -5.676 1.00 6.35 63 LYS A N 7
ATOM 8857 C CA . LYS A 1 63 ? -12.035 5.779 -7.098 1.00 6.86 63 LYS A CA 7
ATOM 8858 C C . LYS A 1 63 ? -12.624 4.361 -7.232 1.00 6.61 63 LYS A C 7
ATOM 8859 O O . LYS A 1 63 ? -13.362 4.039 -8.177 1.00 7.11 63 LYS A O 7
ATOM 8878 N N . CYS A 1 64 ? -12.341 3.544 -6.248 1.00 5.90 64 CYS A N 7
ATOM 8879 C CA . CYS A 1 64 ? -12.851 2.184 -6.204 1.00 5.63 64 CYS A CA 7
ATOM 8880 C C . CYS A 1 64 ? -14.344 2.238 -5.855 1.00 5.60 64 CYS A C 7
ATOM 8881 O O . CYS A 1 64 ? -15.137 1.424 -6.288 1.00 5.71 64 CYS A O 7
ATOM 8889 N N . ARG A 1 65 ? -14.682 3.251 -5.077 1.00 5.62 65 ARG A N 7
ATOM 8890 C CA . ARG A 1 65 ? -16.006 3.556 -4.644 1.00 5.84 65 ARG A CA 7
ATOM 8891 C C . ARG A 1 65 ? -16.883 3.934 -5.813 1.00 6.60 65 ARG A C 7
ATOM 8892 O O . ARG A 1 65 ? -18.013 3.482 -5.892 1.00 6.69 65 ARG A O 7
ATOM 8913 N N . GLU A 1 66 ? -16.355 4.740 -6.724 1.00 7.20 66 GLU A N 7
ATOM 8914 C CA . GLU A 1 66 ? -17.105 5.151 -7.919 1.00 8.03 66 GLU A CA 7
ATOM 8915 C C . GLU A 1 66 ? -17.571 3.897 -8.651 1.00 8.03 66 GLU A C 7
ATOM 8916 O O . GLU A 1 66 ? -18.757 3.717 -8.973 1.00 8.42 66 GLU A O 7
ATOM 8928 N N . HIS A 1 67 ? -16.641 3.014 -8.816 1.00 7.64 67 HIS A N 7
ATOM 8929 C CA . HIS A 1 67 ? -16.848 1.760 -9.505 1.00 7.74 67 HIS A CA 7
ATOM 8930 C C . HIS A 1 67 ? -17.636 0.757 -8.611 1.00 7.19 67 HIS A C 7
ATOM 8931 O O . HIS A 1 67 ? -18.192 -0.235 -9.097 1.00 7.42 67 HIS A O 7
ATOM 8946 N N . ALA A 1 68 ? -17.686 1.030 -7.319 1.00 6.53 68 ALA A N 7
ATOM 8947 C CA . ALA A 1 68 ? -18.353 0.153 -6.366 1.00 6.01 68 ALA A CA 7
ATOM 8948 C C . ALA A 1 68 ? -19.798 0.477 -6.211 1.00 6.43 68 ALA A C 7
ATOM 8949 O O . ALA A 1 68 ? -20.610 -0.421 -6.140 1.00 6.43 68 ALA A O 7
ATOM 8956 N N . GLU A 1 69 ? -20.128 1.748 -6.158 1.00 6.88 69 GLU A N 7
ATOM 8957 C CA . GLU A 1 69 ? -21.512 2.147 -6.043 1.00 7.44 69 GLU A CA 7
ATOM 8958 C C . GLU A 1 69 ? -22.215 1.786 -7.354 1.00 8.10 69 GLU A C 7
ATOM 8959 O O . GLU A 1 69 ? -23.421 1.562 -7.403 1.00 8.50 69 GLU A O 7
ATOM 8971 N N . ALA A 1 70 ? -21.410 1.714 -8.421 1.00 8.29 70 ALA A N 7
ATOM 8972 C CA . ALA A 1 70 ? -21.887 1.319 -9.733 1.00 8.98 70 ALA A CA 7
ATOM 8973 C C . ALA A 1 70 ? -22.117 -0.201 -9.807 1.00 8.74 70 ALA A C 7
ATOM 8974 O O . ALA A 1 70 ? -23.004 -0.666 -10.547 1.00 9.31 70 ALA A O 7
ATOM 8981 N N . LYS A 1 71 ? -21.316 -0.987 -9.047 1.00 7.94 71 LYS A N 7
ATOM 8982 C CA . LYS A 1 71 ? -21.409 -2.435 -9.087 1.00 7.72 71 LYS A CA 7
ATOM 8983 C C . LYS A 1 71 ? -21.372 -2.996 -7.656 1.00 7.00 71 LYS A C 7
ATOM 8984 O O . LYS A 1 71 ? -22.304 -2.785 -6.900 1.00 7.10 71 LYS A O 7
ATOM 9003 N N . HIS A 1 72 ? -20.242 -3.705 -7.304 1.00 6.33 72 HIS A N 7
ATOM 9004 C CA . HIS A 1 72 ? -19.966 -4.313 -5.960 1.00 5.62 72 HIS A CA 7
ATOM 9005 C C . HIS A 1 72 ? -21.216 -4.750 -5.147 1.00 5.65 72 HIS A C 7
ATOM 9006 O O . HIS A 1 72 ? -21.305 -4.452 -3.970 1.00 5.60 72 HIS A O 7
ATOM 9021 N N . PRO A 1 73 ? -22.128 -5.544 -5.751 1.00 5.90 73 PRO A N 7
ATOM 9022 C CA . PRO A 1 73 ? -23.383 -5.921 -5.109 1.00 6.06 73 PRO A CA 7
ATOM 9023 C C . PRO A 1 73 ? -23.242 -7.064 -4.095 1.00 5.49 73 PRO A C 7
ATOM 9024 O O . PRO A 1 73 ? -24.216 -7.452 -3.446 1.00 5.49 73 PRO A O 7
ATOM 9035 N N . LYS A 1 74 ? -22.049 -7.607 -3.974 1.00 5.12 74 LYS A N 7
ATOM 9036 C CA . LYS A 1 74 ? -21.807 -8.730 -3.095 1.00 4.75 74 LYS A CA 7
ATOM 9037 C C . LYS A 1 74 ? -20.335 -8.893 -2.775 1.00 4.46 74 LYS A C 7
ATOM 9038 O O . LYS A 1 74 ? -19.571 -9.259 -3.623 1.00 4.75 74 LYS A O 7
ATOM 9057 N N . ALA A 1 75 ? -19.939 -8.610 -1.566 1.00 4.19 75 ALA A N 7
ATOM 9058 C CA . ALA A 1 75 ? -18.565 -8.863 -1.171 1.00 4.02 75 ALA A CA 7
ATOM 9059 C C . ALA A 1 75 ? -18.518 -10.205 -0.433 1.00 4.43 75 ALA A C 7
ATOM 9060 O O . ALA A 1 75 ? -19.220 -10.400 0.567 1.00 4.52 75 ALA A O 7
ATOM 9067 N N . ASP A 1 76 ? -17.713 -11.119 -0.950 1.00 5.01 76 ASP A N 7
ATOM 9068 C CA . ASP A 1 76 ? -17.660 -12.505 -0.458 1.00 5.63 76 ASP A CA 7
ATOM 9069 C C . ASP A 1 76 ? -16.480 -12.699 0.492 1.00 5.81 76 ASP A C 7
ATOM 9070 O O . ASP A 1 76 ? -16.587 -12.473 1.677 1.00 5.63 76 ASP A O 7
ATOM 9079 N N . VAL A 1 77 ? -15.326 -13.089 -0.053 1.00 6.30 77 VAL A N 7
ATOM 9080 C CA . VAL A 1 77 ? -14.104 -13.236 0.754 1.00 6.58 77 VAL A CA 7
ATOM 9081 C C . VAL A 1 77 ? -13.456 -11.882 0.918 1.00 5.93 77 VAL A C 7
ATOM 9082 O O . VAL A 1 77 ? -12.556 -11.682 1.720 1.00 6.00 77 VAL A O 7
ATOM 9095 N N . VAL A 1 78 ? -13.948 -10.966 0.140 1.00 5.38 78 VAL A N 7
ATOM 9096 C CA . VAL A 1 78 ? -13.530 -9.602 0.158 1.00 4.74 78 VAL A CA 7
ATOM 9097 C C . VAL A 1 78 ? -14.530 -8.797 0.968 1.00 4.00 78 VAL A C 7
ATOM 9098 O O . VAL A 1 78 ? -14.527 -7.592 0.939 1.00 3.42 78 VAL A O 7
ATOM 9111 N N . ALA A 1 79 ? -15.398 -9.500 1.718 1.00 4.18 79 ALA A N 7
ATOM 9112 C CA . ALA A 1 79 ? -16.417 -8.858 2.579 1.00 3.76 79 ALA A CA 7
ATOM 9113 C C . ALA A 1 79 ? -15.767 -8.011 3.689 1.00 3.69 79 ALA A C 7
ATOM 9114 O O . ALA A 1 79 ? -16.426 -7.178 4.349 1.00 3.56 79 ALA A O 7
ATOM 9121 N N . CYS A 1 80 ? -14.495 -8.235 3.890 1.00 4.00 80 CYS A N 7
ATOM 9122 C CA . CYS A 1 80 ? -13.686 -7.479 4.809 1.00 4.07 80 CYS A CA 7
ATOM 9123 C C . CYS A 1 80 ? -13.348 -6.102 4.227 1.00 3.33 80 CYS A C 7
ATOM 9124 O O . CYS A 1 80 ? -12.926 -5.190 4.954 1.00 3.38 80 CYS A O 7
ATOM 9132 N N . PHE A 1 81 ? -13.545 -5.961 2.930 1.00 2.86 81 PHE A N 7
ATOM 9133 C CA . PHE A 1 81 ? -13.306 -4.735 2.192 1.00 2.27 81 PHE A CA 7
ATOM 9134 C C . PHE A 1 81 ? -14.193 -4.656 0.910 1.00 2.17 81 PHE A C 7
ATOM 9135 O O . PHE A 1 81 ? -13.718 -4.785 -0.219 1.00 2.52 81 PHE A O 7
ATOM 9152 N N . PRO A 1 82 ? -15.532 -4.460 1.097 1.00 2.09 82 PRO A N 7
ATOM 9153 C CA . PRO A 1 82 ? -16.533 -4.491 -0.013 1.00 2.39 82 PRO A CA 7
ATOM 9154 C C . PRO A 1 82 ? -16.263 -3.495 -1.135 1.00 2.74 82 PRO A C 7
ATOM 9155 O O . PRO A 1 82 ? -16.698 -3.693 -2.290 1.00 3.27 82 PRO A O 7
ATOM 9166 N N . HIS A 1 83 ? -15.531 -2.452 -0.836 1.00 2.68 83 HIS A N 7
ATOM 9167 C CA . HIS A 1 83 ? -15.265 -1.439 -1.836 1.00 3.26 83 HIS A CA 7
ATOM 9168 C C . HIS A 1 83 ? -14.257 -1.921 -2.879 1.00 3.66 83 HIS A C 7
ATOM 9169 O O . HIS A 1 83 ? -13.983 -1.203 -3.822 1.00 4.25 83 HIS A O 7
ATOM 9184 N N . LEU A 1 84 ? -13.741 -3.148 -2.739 1.00 3.56 84 LEU A N 7
ATOM 9185 C CA . LEU A 1 84 ? -12.720 -3.645 -3.674 1.00 4.20 84 LEU A CA 7
ATOM 9186 C C . LEU A 1 84 ? -13.177 -4.960 -4.346 1.00 4.81 84 LEU A C 7
ATOM 9187 O O . LEU A 1 84 ? -12.379 -5.652 -4.932 1.00 5.47 84 LEU A O 7
ATOM 9203 N N . LYS A 1 85 ? -14.486 -5.284 -4.241 1.00 4.68 85 LYS A N 7
ATOM 9204 C CA . LYS A 1 85 ? -15.046 -6.551 -4.802 1.00 5.28 85 LYS A CA 7
ATOM 9205 C C . LYS A 1 85 ? -14.729 -6.763 -6.323 1.00 6.06 85 LYS A C 7
ATOM 9206 O O . LYS A 1 85 ? -13.860 -7.532 -6.681 1.00 6.40 85 LYS A O 7
ATOM 9225 N N . LYS A 1 86 ? -15.536 -6.158 -7.172 1.00 6.60 86 LYS A N 7
ATOM 9226 C CA . LYS A 1 86 ? -15.359 -6.243 -8.623 1.00 7.50 86 LYS A CA 7
ATOM 9227 C C . LYS A 1 86 ? -14.515 -5.107 -9.128 1.00 8.13 86 LYS A C 7
ATOM 9228 O O . LYS A 1 86 ? -13.366 -5.337 -9.489 1.00 8.62 86 LYS A O 7
ATOM 9248 N N . GLY A 1 1 ? 39.465 -1.989 -2.531 1.00 19.14 1 GLY A N 8
ATOM 9249 C CA . GLY A 1 1 ? 38.510 -1.368 -1.605 1.00 18.53 1 GLY A CA 8
ATOM 9250 C C . GLY A 1 1 ? 38.976 -0.010 -1.139 1.00 18.04 1 GLY A C 8
ATOM 9251 O O . GLY A 1 1 ? 38.430 1.015 -1.561 1.00 17.99 1 GLY A O 8
ATOM 9257 N N . HIS A 1 2 ? 39.972 0.003 -0.245 1.00 17.81 2 HIS A N 8
ATOM 9258 C CA . HIS A 1 2 ? 40.577 1.229 0.313 1.00 17.49 2 HIS A CA 8
ATOM 9259 C C . HIS A 1 2 ? 39.585 2.065 1.129 1.00 16.98 2 HIS A C 8
ATOM 9260 O O . HIS A 1 2 ? 39.857 3.211 1.463 1.00 17.17 2 HIS A O 8
ATOM 9275 N N . HIS A 1 3 ? 38.450 1.468 1.473 1.00 16.46 3 HIS A N 8
ATOM 9276 C CA . HIS A 1 3 ? 37.404 2.123 2.259 1.00 16.07 3 HIS A CA 8
ATOM 9277 C C . HIS A 1 3 ? 36.697 1.076 3.104 1.00 15.28 3 HIS A C 8
ATOM 9278 O O . HIS A 1 3 ? 36.809 -0.120 2.826 1.00 15.31 3 HIS A O 8
ATOM 9293 N N . HIS A 1 4 ? 35.987 1.512 4.131 1.00 14.74 4 HIS A N 8
ATOM 9294 C CA . HIS A 1 4 ? 35.232 0.587 4.995 1.00 14.10 4 HIS A CA 8
ATOM 9295 C C . HIS A 1 4 ? 34.041 -0.012 4.233 1.00 13.70 4 HIS A C 8
ATOM 9296 O O . HIS A 1 4 ? 33.462 0.641 3.370 1.00 14.01 4 HIS A O 8
ATOM 9311 N N . HIS A 1 5 ? 33.679 -1.230 4.564 1.00 13.18 5 HIS A N 8
ATOM 9312 C CA . HIS A 1 5 ? 32.613 -1.930 3.867 1.00 12.93 5 HIS A CA 8
ATOM 9313 C C . HIS A 1 5 ? 31.626 -2.541 4.852 1.00 12.32 5 HIS A C 8
ATOM 9314 O O . HIS A 1 5 ? 32.024 -3.097 5.874 1.00 12.40 5 HIS A O 8
ATOM 9329 N N . HIS A 1 6 ? 30.355 -2.441 4.536 1.00 11.88 6 HIS A N 8
ATOM 9330 C CA . HIS A 1 6 ? 29.299 -3.008 5.350 1.00 11.42 6 HIS A CA 8
ATOM 9331 C C . HIS A 1 6 ? 28.081 -3.227 4.453 1.00 10.42 6 HIS A C 8
ATOM 9332 O O . HIS A 1 6 ? 27.793 -2.401 3.584 1.00 10.22 6 HIS A O 8
ATOM 9347 N N . HIS A 1 7 ? 27.406 -4.339 4.621 1.00 9.98 7 HIS A N 8
ATOM 9348 C CA . HIS A 1 7 ? 26.237 -4.650 3.803 1.00 9.18 7 HIS A CA 8
ATOM 9349 C C . HIS A 1 7 ? 25.102 -5.141 4.691 1.00 9.04 7 HIS A C 8
ATOM 9350 O O . HIS A 1 7 ? 25.311 -6.032 5.507 1.00 9.71 7 HIS A O 8
ATOM 9365 N N . LEU A 1 8 ? 23.911 -4.528 4.521 1.00 8.37 8 LEU A N 8
ATOM 9366 C CA . LEU A 1 8 ? 22.687 -4.877 5.278 1.00 8.37 8 LEU A CA 8
ATOM 9367 C C . LEU A 1 8 ? 22.857 -4.629 6.806 1.00 8.86 8 LEU A C 8
ATOM 9368 O O . LEU A 1 8 ? 23.869 -4.054 7.246 1.00 9.23 8 LEU A O 8
ATOM 9384 N N . GLU A 1 9 ? 21.820 -5.029 7.593 1.00 9.12 9 GLU A N 8
ATOM 9385 C CA . GLU A 1 9 ? 21.800 -4.910 9.086 1.00 9.86 9 GLU A CA 8
ATOM 9386 C C . GLU A 1 9 ? 21.830 -3.411 9.516 1.00 9.89 9 GLU A C 8
ATOM 9387 O O . GLU A 1 9 ? 22.083 -3.060 10.685 1.00 10.56 9 GLU A O 8
ATOM 9399 N N . GLY A 1 10 ? 21.528 -2.549 8.567 1.00 9.36 10 GLY A N 8
ATOM 9400 C CA . GLY A 1 10 ? 21.505 -1.140 8.791 1.00 9.60 10 GLY A CA 8
ATOM 9401 C C . GLY A 1 10 ? 21.186 -0.446 7.505 1.00 8.87 10 GLY A C 8
ATOM 9402 O O . GLY A 1 10 ? 20.766 -1.102 6.548 1.00 9.04 10 GLY A O 8
ATOM 9406 N N . GLY A 1 11 ? 21.368 0.845 7.459 1.00 8.30 11 GLY A N 8
ATOM 9407 C CA . GLY A 1 11 ? 21.119 1.570 6.248 1.00 7.80 11 GLY A CA 8
ATOM 9408 C C . GLY A 1 11 ? 22.404 1.847 5.507 1.00 8.13 11 GLY A C 8
ATOM 9409 O O . GLY A 1 11 ? 23.080 2.845 5.772 1.00 8.45 11 GLY A O 8
ATOM 9413 N N . GLY A 1 12 ? 22.763 0.964 4.605 1.00 8.34 12 GLY A N 8
ATOM 9414 C CA . GLY A 1 12 ? 23.987 1.125 3.849 1.00 8.95 12 GLY A CA 8
ATOM 9415 C C . GLY A 1 12 ? 23.734 1.757 2.499 1.00 8.79 12 GLY A C 8
ATOM 9416 O O . GLY A 1 12 ? 23.964 1.147 1.463 1.00 9.24 12 GLY A O 8
ATOM 9420 N N . ASN A 1 13 ? 23.263 2.977 2.515 1.00 8.39 13 ASN A N 8
ATOM 9421 C CA . ASN A 1 13 ? 22.954 3.690 1.291 1.00 8.53 13 ASN A CA 8
ATOM 9422 C C . ASN A 1 13 ? 24.192 4.353 0.698 1.00 9.29 13 ASN A C 8
ATOM 9423 O O . ASN A 1 13 ? 24.794 5.257 1.279 1.00 9.68 13 ASN A O 8
ATOM 9434 N N . ALA A 1 14 ? 24.581 3.867 -0.447 1.00 9.70 14 ALA A N 8
ATOM 9435 C CA . ALA A 1 14 ? 25.703 4.404 -1.172 1.00 10.58 14 ALA A CA 8
ATOM 9436 C C . ALA A 1 14 ? 25.243 5.542 -2.084 1.00 11.08 14 ALA A C 8
ATOM 9437 O O . ALA A 1 14 ? 24.039 5.862 -2.151 1.00 11.12 14 ALA A O 8
ATOM 9444 N N . GLN A 1 15 ? 26.188 6.130 -2.804 1.00 11.67 15 GLN A N 8
ATOM 9445 C CA . GLN A 1 15 ? 25.882 7.222 -3.701 1.00 12.40 15 GLN A CA 8
ATOM 9446 C C . GLN A 1 15 ? 25.153 6.751 -4.931 1.00 12.25 15 GLN A C 8
ATOM 9447 O O . GLN A 1 15 ? 25.040 5.545 -5.186 1.00 12.05 15 GLN A O 8
ATOM 9461 N N . LYS A 1 16 ? 24.628 7.719 -5.673 1.00 12.53 16 LYS A N 8
ATOM 9462 C CA . LYS A 1 16 ? 23.761 7.541 -6.842 1.00 12.66 16 LYS A CA 8
ATOM 9463 C C . LYS A 1 16 ? 22.337 7.233 -6.347 1.00 11.86 16 LYS A C 8
ATOM 9464 O O . LYS A 1 16 ? 21.353 7.583 -6.997 1.00 12.01 16 LYS A O 8
ATOM 9483 N N . SER A 1 17 ? 22.271 6.555 -5.183 1.00 11.21 17 SER A N 8
ATOM 9484 C CA . SER A 1 17 ? 21.050 6.211 -4.433 1.00 10.50 17 SER A CA 8
ATOM 9485 C C . SER A 1 17 ? 20.203 5.123 -5.133 1.00 10.66 17 SER A C 8
ATOM 9486 O O . SER A 1 17 ? 19.680 4.224 -4.484 1.00 10.17 17 SER A O 8
ATOM 9494 N N . ALA A 1 18 ? 20.132 5.189 -6.440 1.00 11.52 18 ALA A N 8
ATOM 9495 C CA . ALA A 1 18 ? 19.329 4.264 -7.250 1.00 11.99 18 ALA A CA 8
ATOM 9496 C C . ALA A 1 18 ? 19.687 2.798 -6.995 1.00 11.45 18 ALA A C 8
ATOM 9497 O O . ALA A 1 18 ? 18.825 1.985 -6.692 1.00 11.42 18 ALA A O 8
ATOM 9504 N N . MET A 1 19 ? 20.962 2.481 -7.087 1.00 11.20 19 MET A N 8
ATOM 9505 C CA . MET A 1 19 ? 21.419 1.113 -6.891 1.00 10.90 19 MET A CA 8
ATOM 9506 C C . MET A 1 19 ? 21.641 0.810 -5.411 1.00 9.99 19 MET A C 8
ATOM 9507 O O . MET A 1 19 ? 21.987 -0.301 -5.046 1.00 9.63 19 MET A O 8
ATOM 9521 N N . ALA A 1 20 ? 21.433 1.799 -4.563 1.00 9.77 20 ALA A N 8
ATOM 9522 C CA . ALA A 1 20 ? 21.604 1.630 -3.132 1.00 9.13 20 ALA A CA 8
ATOM 9523 C C . ALA A 1 20 ? 20.290 1.204 -2.505 1.00 8.17 20 ALA A C 8
ATOM 9524 O O . ALA A 1 20 ? 20.255 0.509 -1.503 1.00 7.84 20 ALA A O 8
ATOM 9531 N N . ARG A 1 21 ? 19.213 1.625 -3.132 1.00 7.98 21 ARG A N 8
ATOM 9532 C CA . ARG A 1 21 ? 17.873 1.339 -2.656 1.00 7.29 21 ARG A CA 8
ATOM 9533 C C . ARG A 1 21 ? 17.310 0.115 -3.372 1.00 7.26 21 ARG A C 8
ATOM 9534 O O . ARG A 1 21 ? 16.133 -0.191 -3.264 1.00 7.10 21 ARG A O 8
ATOM 9555 N N . ALA A 1 22 ? 18.174 -0.573 -4.100 1.00 7.72 22 ALA A N 8
ATOM 9556 C CA . ALA A 1 22 ? 17.789 -1.764 -4.831 1.00 8.05 22 ALA A CA 8
ATOM 9557 C C . ALA A 1 22 ? 17.525 -2.925 -3.876 1.00 7.56 22 ALA A C 8
ATOM 9558 O O . ALA A 1 22 ? 16.641 -3.759 -4.117 1.00 7.73 22 ALA A O 8
ATOM 9565 N N . LYS A 1 23 ? 18.302 -2.988 -2.796 1.00 7.27 23 LYS A N 8
ATOM 9566 C CA . LYS A 1 23 ? 18.130 -4.021 -1.787 1.00 7.12 23 LYS A CA 8
ATOM 9567 C C . LYS A 1 23 ? 18.234 -3.380 -0.388 1.00 6.46 23 LYS A C 8
ATOM 9568 O O . LYS A 1 23 ? 17.237 -2.885 0.142 1.00 6.78 23 LYS A O 8
ATOM 9587 N N . ASN A 1 24 ? 19.470 -3.344 0.158 1.00 5.86 24 ASN A N 8
ATOM 9588 C CA . ASN A 1 24 ? 19.815 -2.692 1.451 1.00 5.58 24 ASN A CA 8
ATOM 9589 C C . ASN A 1 24 ? 19.046 -3.239 2.673 1.00 5.25 24 ASN A C 8
ATOM 9590 O O . ASN A 1 24 ? 19.614 -3.934 3.505 1.00 5.71 24 ASN A O 8
ATOM 9601 N N . LEU A 1 25 ? 17.768 -2.937 2.756 1.00 4.87 25 LEU A N 8
ATOM 9602 C CA . LEU A 1 25 ? 16.980 -3.308 3.902 1.00 4.97 25 LEU A CA 8
ATOM 9603 C C . LEU A 1 25 ? 15.808 -4.183 3.477 1.00 4.70 25 LEU A C 8
ATOM 9604 O O . LEU A 1 25 ? 14.926 -3.755 2.745 1.00 4.86 25 LEU A O 8
ATOM 9620 N N . GLU A 1 26 ? 15.821 -5.394 3.949 1.00 4.76 26 GLU A N 8
ATOM 9621 C CA . GLU A 1 26 ? 14.813 -6.399 3.593 1.00 4.96 26 GLU A CA 8
ATOM 9622 C C . GLU A 1 26 ? 13.527 -6.315 4.438 1.00 4.83 26 GLU A C 8
ATOM 9623 O O . GLU A 1 26 ? 12.452 -6.671 3.964 1.00 4.95 26 GLU A O 8
ATOM 9635 N N . LYS A 1 27 ? 13.636 -5.826 5.666 1.00 5.08 27 LYS A N 8
ATOM 9636 C CA . LYS A 1 27 ? 12.481 -5.832 6.584 1.00 5.48 27 LYS A CA 8
ATOM 9637 C C . LYS A 1 27 ? 11.521 -4.655 6.352 1.00 5.57 27 LYS A C 8
ATOM 9638 O O . LYS A 1 27 ? 10.660 -4.378 7.186 1.00 6.04 27 LYS A O 8
ATOM 9657 N N . ALA A 1 28 ? 11.644 -4.025 5.218 1.00 5.50 28 ALA A N 8
ATOM 9658 C CA . ALA A 1 28 ? 10.805 -2.898 4.850 1.00 5.97 28 ALA A CA 8
ATOM 9659 C C . ALA A 1 28 ? 9.819 -3.301 3.730 1.00 6.23 28 ALA A C 8
ATOM 9660 O O . ALA A 1 28 ? 9.706 -4.484 3.382 1.00 6.48 28 ALA A O 8
ATOM 9667 N N . LYS A 1 29 ? 9.114 -2.320 3.191 1.00 6.51 29 LYS A N 8
ATOM 9668 C CA . LYS A 1 29 ? 8.156 -2.521 2.114 1.00 7.02 29 LYS A CA 8
ATOM 9669 C C . LYS A 1 29 ? 8.446 -1.534 0.989 1.00 6.93 29 LYS A C 8
ATOM 9670 O O . LYS A 1 29 ? 8.962 -0.444 1.232 1.00 7.10 29 LYS A O 8
ATOM 9689 N N . ALA A 1 30 ? 8.121 -1.919 -0.228 1.00 7.00 30 ALA A N 8
ATOM 9690 C CA . ALA A 1 30 ? 8.340 -1.080 -1.393 1.00 7.22 30 ALA A CA 8
ATOM 9691 C C . ALA A 1 30 ? 6.991 -0.667 -1.990 1.00 7.17 30 ALA A C 8
ATOM 9692 O O . ALA A 1 30 ? 5.944 -0.909 -1.375 1.00 7.27 30 ALA A O 8
ATOM 9699 N N . ALA A 1 31 ? 7.006 -0.056 -3.158 1.00 7.30 31 ALA A N 8
ATOM 9700 C CA . ALA A 1 31 ? 5.779 0.394 -3.794 1.00 7.49 31 ALA A CA 8
ATOM 9701 C C . ALA A 1 31 ? 5.223 -0.691 -4.724 1.00 7.26 31 ALA A C 8
ATOM 9702 O O . ALA A 1 31 ? 5.776 -1.797 -4.812 1.00 7.29 31 ALA A O 8
ATOM 9709 N N . GLY A 1 32 ? 4.145 -0.372 -5.415 1.00 7.31 32 GLY A N 8
ATOM 9710 C CA . GLY A 1 32 ? 3.535 -1.321 -6.309 1.00 7.37 32 GLY A CA 8
ATOM 9711 C C . GLY A 1 32 ? 2.964 -0.641 -7.526 1.00 7.39 32 GLY A C 8
ATOM 9712 O O . GLY A 1 32 ? 3.379 -0.900 -8.643 1.00 7.69 32 GLY A O 8
ATOM 9716 N N . LYS A 1 33 ? 2.019 0.260 -7.300 1.00 7.33 33 LYS A N 8
ATOM 9717 C CA . LYS A 1 33 ? 1.405 1.005 -8.381 1.00 7.58 33 LYS A CA 8
ATOM 9718 C C . LYS A 1 33 ? 2.173 2.295 -8.620 1.00 7.81 33 LYS A C 8
ATOM 9719 O O . LYS A 1 33 ? 2.613 2.951 -7.651 1.00 8.09 33 LYS A O 8
ATOM 9738 N N . GLY A 1 34 ? 2.342 2.639 -9.876 1.00 7.92 34 GLY A N 8
ATOM 9739 C CA . GLY A 1 34 ? 3.061 3.829 -10.246 1.00 8.28 34 GLY A CA 8
ATOM 9740 C C . GLY A 1 34 ? 2.308 5.100 -9.913 1.00 8.23 34 GLY A C 8
ATOM 9741 O O . GLY A 1 34 ? 1.094 5.204 -10.143 1.00 8.16 34 GLY A O 8
ATOM 9745 N N . SER A 1 35 ? 3.018 6.062 -9.394 1.00 8.52 35 SER A N 8
ATOM 9746 C CA . SER A 1 35 ? 2.459 7.308 -8.987 1.00 8.67 35 SER A CA 8
ATOM 9747 C C . SER A 1 35 ? 2.463 8.331 -10.133 1.00 8.96 35 SER A C 8
ATOM 9748 O O . SER A 1 35 ? 3.066 8.103 -11.187 1.00 9.53 35 SER A O 8
ATOM 9756 N N . GLN A 1 36 ? 1.771 9.444 -9.927 1.00 8.75 36 GLN A N 8
ATOM 9757 C CA . GLN A 1 36 ? 1.704 10.528 -10.907 1.00 9.17 36 GLN A CA 8
ATOM 9758 C C . GLN A 1 36 ? 2.113 11.840 -10.251 1.00 8.70 36 GLN A C 8
ATOM 9759 O O . GLN A 1 36 ? 3.148 12.416 -10.580 1.00 8.58 36 GLN A O 8
ATOM 9773 N N . LEU A 1 37 ? 1.298 12.309 -9.322 1.00 8.63 37 LEU A N 8
ATOM 9774 C CA . LEU A 1 37 ? 1.624 13.515 -8.568 1.00 8.33 37 LEU A CA 8
ATOM 9775 C C . LEU A 1 37 ? 2.079 13.134 -7.168 1.00 7.59 37 LEU A C 8
ATOM 9776 O O . LEU A 1 37 ? 2.970 13.781 -6.607 1.00 7.53 37 LEU A O 8
ATOM 9792 N N . GLU A 1 38 ? 1.445 12.057 -6.632 1.00 7.28 38 GLU A N 8
ATOM 9793 C CA . GLU A 1 38 ? 1.724 11.469 -5.301 1.00 6.85 38 GLU A CA 8
ATOM 9794 C C . GLU A 1 38 ? 1.677 12.495 -4.151 1.00 6.29 38 GLU A C 8
ATOM 9795 O O . GLU A 1 38 ? 1.136 13.594 -4.310 1.00 6.53 38 GLU A O 8
ATOM 9807 N N . ALA A 1 39 ? 2.150 12.071 -2.958 1.00 5.86 39 ALA A N 8
ATOM 9808 C CA . ALA A 1 39 ? 2.195 12.899 -1.725 1.00 5.57 39 ALA A CA 8
ATOM 9809 C C . ALA A 1 39 ? 0.806 13.156 -1.096 1.00 5.31 39 ALA A C 8
ATOM 9810 O O . ALA A 1 39 ? 0.708 13.488 0.083 1.00 5.56 39 ALA A O 8
ATOM 9817 N N . ASN A 1 40 ? -0.246 12.941 -1.869 1.00 5.21 40 ASN A N 8
ATOM 9818 C CA . ASN A 1 40 ? -1.643 13.182 -1.442 1.00 5.30 40 ASN A CA 8
ATOM 9819 C C . ASN A 1 40 ? -2.171 12.133 -0.452 1.00 4.90 40 ASN A C 8
ATOM 9820 O O . ASN A 1 40 ? -3.379 12.020 -0.262 1.00 4.87 40 ASN A O 8
ATOM 9831 N N . LYS A 1 41 ? -1.310 11.389 0.186 1.00 4.91 41 LYS A N 8
ATOM 9832 C CA . LYS A 1 41 ? -1.783 10.430 1.146 1.00 4.79 41 LYS A CA 8
ATOM 9833 C C . LYS A 1 41 ? -0.993 10.570 2.438 1.00 5.11 41 LYS A C 8
ATOM 9834 O O . LYS A 1 41 ? -1.508 11.079 3.417 1.00 5.52 41 LYS A O 8
ATOM 9853 N N . LYS A 1 42 ? 0.268 10.083 2.420 1.00 5.29 42 LYS A N 8
ATOM 9854 C CA . LYS A 1 42 ? 1.241 10.186 3.534 1.00 6.01 42 LYS A CA 8
ATOM 9855 C C . LYS A 1 42 ? 0.832 9.417 4.841 1.00 6.11 42 LYS A C 8
ATOM 9856 O O . LYS A 1 42 ? 1.690 8.895 5.550 1.00 6.74 42 LYS A O 8
ATOM 9875 N N . ALA A 1 43 ? -0.456 9.357 5.127 1.00 5.71 43 ALA A N 8
ATOM 9876 C CA . ALA A 1 43 ? -0.973 8.760 6.357 1.00 5.93 43 ALA A CA 8
ATOM 9877 C C . ALA A 1 43 ? -1.268 7.270 6.231 1.00 5.58 43 ALA A C 8
ATOM 9878 O O . ALA A 1 43 ? -1.427 6.596 7.246 1.00 5.78 43 ALA A O 8
ATOM 9885 N N . MET A 1 44 ? -1.341 6.779 4.993 1.00 5.27 44 MET A N 8
ATOM 9886 C CA . MET A 1 44 ? -1.745 5.393 4.701 1.00 5.14 44 MET A CA 8
ATOM 9887 C C . MET A 1 44 ? -3.169 5.129 5.188 1.00 4.41 44 MET A C 8
ATOM 9888 O O . MET A 1 44 ? -3.398 4.769 6.340 1.00 4.57 44 MET A O 8
ATOM 9902 N N . SER A 1 45 ? -4.115 5.381 4.302 1.00 3.91 45 SER A N 8
ATOM 9903 C CA . SER A 1 45 ? -5.524 5.230 4.582 1.00 3.31 45 SER A CA 8
ATOM 9904 C C . SER A 1 45 ? -5.931 3.788 4.979 1.00 3.15 45 SER A C 8
ATOM 9905 O O . SER A 1 45 ? -6.087 3.468 6.146 1.00 3.30 45 SER A O 8
ATOM 9913 N N . ILE A 1 46 ? -6.122 2.937 3.971 1.00 3.06 46 ILE A N 8
ATOM 9914 C CA . ILE A 1 46 ? -6.667 1.594 4.191 1.00 2.90 46 ILE A CA 8
ATOM 9915 C C . ILE A 1 46 ? -5.775 0.546 3.511 1.00 3.39 46 ILE A C 8
ATOM 9916 O O . ILE A 1 46 ? -5.026 0.883 2.602 1.00 3.76 46 ILE A O 8
ATOM 9932 N N . GLN A 1 47 ? -5.874 -0.698 3.950 1.00 3.62 47 GLN A N 8
ATOM 9933 C CA . GLN A 1 47 ? -5.121 -1.822 3.394 1.00 4.26 47 GLN A CA 8
ATOM 9934 C C . GLN A 1 47 ? -6.083 -2.740 2.613 1.00 4.05 47 GLN A C 8
ATOM 9935 O O . GLN A 1 47 ? -7.187 -3.040 3.071 1.00 3.59 47 GLN A O 8
ATOM 9949 N N . CYS A 1 48 ? -5.653 -3.143 1.442 1.00 4.51 48 CYS A N 8
ATOM 9950 C CA . CYS A 1 48 ? -6.414 -4.006 0.571 1.00 4.51 48 CYS A CA 8
ATOM 9951 C C . CYS A 1 48 ? -6.350 -5.453 1.042 1.00 4.78 48 CYS A C 8
ATOM 9952 O O . CYS A 1 48 ? -5.292 -5.922 1.503 1.00 5.43 48 CYS A O 8
ATOM 9960 N N . LYS A 1 49 ? -7.467 -6.156 0.852 1.00 4.37 49 LYS A N 8
ATOM 9961 C CA . LYS A 1 49 ? -7.676 -7.523 1.301 1.00 4.60 49 LYS A CA 8
ATOM 9962 C C . LYS A 1 49 ? -6.659 -8.488 0.714 1.00 5.45 49 LYS A C 8
ATOM 9963 O O . LYS A 1 49 ? -6.097 -9.320 1.414 1.00 5.91 49 LYS A O 8
ATOM 9982 N N . VAL A 1 50 ? -6.469 -8.361 -0.600 1.00 5.76 50 VAL A N 8
ATOM 9983 C CA . VAL A 1 50 ? -5.687 -9.302 -1.424 1.00 6.62 50 VAL A CA 8
ATOM 9984 C C . VAL A 1 50 ? -4.310 -9.628 -0.852 1.00 7.31 50 VAL A C 8
ATOM 9985 O O . VAL A 1 50 ? -3.830 -10.742 -0.991 1.00 7.94 50 VAL A O 8
ATOM 9998 N N . CYS A 1 51 ? -3.703 -8.675 -0.187 1.00 7.22 51 CYS A N 8
ATOM 9999 C CA . CYS A 1 51 ? -2.397 -8.890 0.324 1.00 7.91 51 CYS A CA 8
ATOM 10000 C C . CYS A 1 51 ? -2.093 -7.906 1.430 1.00 7.66 51 CYS A C 8
ATOM 10001 O O . CYS A 1 51 ? -2.087 -8.277 2.605 1.00 7.62 51 CYS A O 8
ATOM 10009 N N . MET A 1 52 ? -1.906 -6.639 1.057 1.00 7.53 52 MET A N 8
ATOM 10010 C CA . MET A 1 52 ? -1.486 -5.596 2.019 1.00 7.36 52 MET A CA 8
ATOM 10011 C C . MET A 1 52 ? -1.371 -4.241 1.344 1.00 7.19 52 MET A C 8
ATOM 10012 O O . MET A 1 52 ? -0.631 -3.379 1.791 1.00 7.51 52 MET A O 8
ATOM 10026 N N . GLN A 1 53 ? -2.134 -4.027 0.304 1.00 6.77 53 GLN A N 8
ATOM 10027 C CA . GLN A 1 53 ? -1.940 -2.826 -0.502 1.00 6.78 53 GLN A CA 8
ATOM 10028 C C . GLN A 1 53 ? -2.685 -1.702 0.148 1.00 5.99 53 GLN A C 8
ATOM 10029 O O . GLN A 1 53 ? -3.332 -1.913 1.138 1.00 5.51 53 GLN A O 8
ATOM 10043 N N . THR A 1 54 ? -2.631 -0.538 -0.379 1.00 5.92 54 THR A N 8
ATOM 10044 C CA . THR A 1 54 ? -3.266 0.528 0.303 1.00 5.23 54 THR A CA 8
ATOM 10045 C C . THR A 1 54 ? -4.089 1.406 -0.634 1.00 5.04 54 THR A C 8
ATOM 10046 O O . THR A 1 54 ? -3.725 1.656 -1.789 1.00 5.63 54 THR A O 8
ATOM 10057 N N . PHE A 1 55 ? -5.173 1.882 -0.105 1.00 4.34 55 PHE A N 8
ATOM 10058 C CA . PHE A 1 55 ? -6.037 2.782 -0.791 1.00 4.27 55 PHE A CA 8
ATOM 10059 C C . PHE A 1 55 ? -5.873 4.153 -0.181 1.00 3.93 55 PHE A C 8
ATOM 10060 O O . PHE A 1 55 ? -5.161 4.306 0.834 1.00 3.54 55 PHE A O 8
ATOM 10077 N N . ILE A 1 56 ? -6.489 5.137 -0.767 1.00 4.24 56 ILE A N 8
ATOM 10078 C CA . ILE A 1 56 ? -6.348 6.490 -0.298 1.00 4.10 56 ILE A CA 8
ATOM 10079 C C . ILE A 1 56 ? -7.631 6.849 0.441 1.00 3.68 56 ILE A C 8
ATOM 10080 O O . ILE A 1 56 ? -8.696 6.295 0.138 1.00 3.75 56 ILE A O 8
ATOM 10096 N N . CYS A 1 57 ? -7.530 7.698 1.440 1.00 3.44 57 CYS A N 8
ATOM 10097 C CA . CYS A 1 57 ? -8.705 8.142 2.151 1.00 3.38 57 CYS A CA 8
ATOM 10098 C C . CYS A 1 57 ? -9.528 9.092 1.277 1.00 3.93 57 CYS A C 8
ATOM 10099 O O . CYS A 1 57 ? -9.421 10.319 1.367 1.00 4.21 57 CYS A O 8
ATOM 10107 N N . THR A 1 58 ? -10.247 8.507 0.356 1.00 4.31 58 THR A N 8
ATOM 10108 C CA . THR A 1 58 ? -11.156 9.242 -0.468 1.00 5.03 58 THR A CA 8
ATOM 10109 C C . THR A 1 58 ? -12.557 9.125 0.124 1.00 5.13 58 THR A C 8
ATOM 10110 O O . THR A 1 58 ? -13.488 9.821 -0.287 1.00 5.79 58 THR A O 8
ATOM 10121 N N . THR A 1 59 ? -12.694 8.228 1.086 1.00 4.66 59 THR A N 8
ATOM 10122 C CA . THR A 1 59 ? -13.945 7.977 1.760 1.00 4.98 59 THR A CA 8
ATOM 10123 C C . THR A 1 59 ? -13.610 7.253 3.047 1.00 4.60 59 THR A C 8
ATOM 10124 O O . THR A 1 59 ? -12.586 6.573 3.123 1.00 4.34 59 THR A O 8
ATOM 10135 N N . SER A 1 60 ? -14.421 7.432 4.047 1.00 4.93 60 SER A N 8
ATOM 10136 C CA . SER A 1 60 ? -14.245 6.791 5.286 1.00 5.08 60 SER A CA 8
ATOM 10137 C C . SER A 1 60 ? -15.000 5.475 5.180 1.00 4.91 60 SER A C 8
ATOM 10138 O O . SER A 1 60 ? -16.164 5.484 4.739 1.00 5.44 60 SER A O 8
ATOM 10146 N N . GLU A 1 61 ? -14.369 4.355 5.554 1.00 4.39 61 GLU A N 8
ATOM 10147 C CA . GLU A 1 61 ? -15.005 3.030 5.428 1.00 4.24 61 GLU A CA 8
ATOM 10148 C C . GLU A 1 61 ? -16.367 2.973 6.070 1.00 4.81 61 GLU A C 8
ATOM 10149 O O . GLU A 1 61 ? -17.201 2.251 5.634 1.00 4.86 61 GLU A O 8
ATOM 10161 N N . VAL A 1 62 ? -16.578 3.748 7.097 1.00 5.34 62 VAL A N 8
ATOM 10162 C CA . VAL A 1 62 ? -17.850 3.781 7.791 1.00 6.05 62 VAL A CA 8
ATOM 10163 C C . VAL A 1 62 ? -19.002 4.174 6.850 1.00 6.40 62 VAL A C 8
ATOM 10164 O O . VAL A 1 62 ? -20.091 3.613 6.942 1.00 6.81 62 VAL A O 8
ATOM 10177 N N . LYS A 1 63 ? -18.739 5.088 5.917 1.00 6.35 63 LYS A N 8
ATOM 10178 C CA . LYS A 1 63 ? -19.770 5.535 4.985 1.00 6.86 63 LYS A CA 8
ATOM 10179 C C . LYS A 1 63 ? -20.047 4.393 4.001 1.00 6.61 63 LYS A C 8
ATOM 10180 O O . LYS A 1 63 ? -21.171 4.182 3.535 1.00 7.11 63 LYS A O 8
ATOM 10199 N N . CYS A 1 64 ? -19.019 3.623 3.753 1.00 5.90 64 CYS A N 8
ATOM 10200 C CA . CYS A 1 64 ? -19.113 2.473 2.910 1.00 5.63 64 CYS A CA 8
ATOM 10201 C C . CYS A 1 64 ? -19.711 1.282 3.671 1.00 5.60 64 CYS A C 8
ATOM 10202 O O . CYS A 1 64 ? -20.322 0.412 3.075 1.00 5.71 64 CYS A O 8
ATOM 10210 N N . ARG A 1 65 ? -19.554 1.278 5.008 1.00 5.62 65 ARG A N 8
ATOM 10211 C CA . ARG A 1 65 ? -20.067 0.199 5.829 1.00 5.84 65 ARG A CA 8
ATOM 10212 C C . ARG A 1 65 ? -21.565 0.129 5.792 1.00 6.60 65 ARG A C 8
ATOM 10213 O O . ARG A 1 65 ? -22.126 -0.940 5.539 1.00 6.69 65 ARG A O 8
ATOM 10234 N N . GLU A 1 66 ? -22.227 1.269 5.999 1.00 7.20 66 GLU A N 8
ATOM 10235 C CA . GLU A 1 66 ? -23.682 1.289 5.927 1.00 8.03 66 GLU A CA 8
ATOM 10236 C C . GLU A 1 66 ? -24.128 0.942 4.521 1.00 8.03 66 GLU A C 8
ATOM 10237 O O . GLU A 1 66 ? -25.078 0.205 4.331 1.00 8.42 66 GLU A O 8
ATOM 10249 N N . HIS A 1 67 ? -23.394 1.459 3.531 1.00 7.64 67 HIS A N 8
ATOM 10250 C CA . HIS A 1 67 ? -23.693 1.204 2.134 1.00 7.74 67 HIS A CA 8
ATOM 10251 C C . HIS A 1 67 ? -23.560 -0.312 1.800 1.00 7.19 67 HIS A C 8
ATOM 10252 O O . HIS A 1 67 ? -24.274 -0.840 0.938 1.00 7.42 67 HIS A O 8
ATOM 10267 N N . ALA A 1 68 ? -22.671 -0.986 2.496 1.00 6.53 68 ALA A N 8
ATOM 10268 C CA . ALA A 1 68 ? -22.438 -2.401 2.301 1.00 6.01 68 ALA A CA 8
ATOM 10269 C C . ALA A 1 68 ? -23.513 -3.223 2.954 1.00 6.43 68 ALA A C 8
ATOM 10270 O O . ALA A 1 68 ? -24.095 -4.082 2.314 1.00 6.43 68 ALA A O 8
ATOM 10277 N N . GLU A 1 69 ? -23.804 -2.961 4.208 1.00 6.88 69 GLU A N 8
ATOM 10278 C CA . GLU A 1 69 ? -24.809 -3.734 4.916 1.00 7.44 69 GLU A CA 8
ATOM 10279 C C . GLU A 1 69 ? -26.210 -3.460 4.384 1.00 8.10 69 GLU A C 8
ATOM 10280 O O . GLU A 1 69 ? -27.128 -4.254 4.575 1.00 8.50 69 GLU A O 8
ATOM 10292 N N . ALA A 1 70 ? -26.341 -2.357 3.681 1.00 8.29 70 ALA A N 8
ATOM 10293 C CA . ALA A 1 70 ? -27.577 -1.971 3.039 1.00 8.98 70 ALA A CA 8
ATOM 10294 C C . ALA A 1 70 ? -27.823 -2.788 1.775 1.00 8.74 70 ALA A C 8
ATOM 10295 O O . ALA A 1 70 ? -28.943 -2.810 1.255 1.00 9.31 70 ALA A O 8
ATOM 10302 N N . LYS A 1 71 ? -26.776 -3.425 1.259 1.00 7.94 71 LYS A N 8
ATOM 10303 C CA . LYS A 1 71 ? -26.872 -4.146 -0.006 1.00 7.72 71 LYS A CA 8
ATOM 10304 C C . LYS A 1 71 ? -26.144 -5.468 0.059 1.00 7.00 71 LYS A C 8
ATOM 10305 O O . LYS A 1 71 ? -26.756 -6.505 0.191 1.00 7.10 71 LYS A O 8
ATOM 10324 N N . HIS A 1 72 ? -24.820 -5.392 0.031 1.00 6.33 72 HIS A N 8
ATOM 10325 C CA . HIS A 1 72 ? -23.905 -6.553 0.041 1.00 5.62 72 HIS A CA 8
ATOM 10326 C C . HIS A 1 72 ? -24.318 -7.709 -0.883 1.00 5.65 72 HIS A C 8
ATOM 10327 O O . HIS A 1 72 ? -24.624 -8.795 -0.420 1.00 5.60 72 HIS A O 8
ATOM 10342 N N . PRO A 1 73 ? -24.365 -7.478 -2.196 1.00 5.90 73 PRO A N 8
ATOM 10343 C CA . PRO A 1 73 ? -24.717 -8.524 -3.129 1.00 6.06 73 PRO A CA 8
ATOM 10344 C C . PRO A 1 73 ? -23.568 -9.487 -3.453 1.00 5.49 73 PRO A C 8
ATOM 10345 O O . PRO A 1 73 ? -23.654 -10.690 -3.171 1.00 5.49 73 PRO A O 8
ATOM 10356 N N . LYS A 1 74 ? -22.482 -8.976 -4.008 1.00 5.12 74 LYS A N 8
ATOM 10357 C CA . LYS A 1 74 ? -21.432 -9.854 -4.456 1.00 4.75 74 LYS A CA 8
ATOM 10358 C C . LYS A 1 74 ? -20.083 -9.145 -4.568 1.00 4.46 74 LYS A C 8
ATOM 10359 O O . LYS A 1 74 ? -19.862 -8.311 -5.444 1.00 4.75 74 LYS A O 8
ATOM 10378 N N . ALA A 1 75 ? -19.208 -9.455 -3.645 1.00 4.19 75 ALA A N 8
ATOM 10379 C CA . ALA A 1 75 ? -17.853 -8.906 -3.666 1.00 4.02 75 ALA A CA 8
ATOM 10380 C C . ALA A 1 75 ? -16.957 -9.751 -4.562 1.00 4.43 75 ALA A C 8
ATOM 10381 O O . ALA A 1 75 ? -16.391 -10.738 -4.117 1.00 4.52 75 ALA A O 8
ATOM 10388 N N . ASP A 1 76 ? -16.900 -9.398 -5.845 1.00 5.01 76 ASP A N 8
ATOM 10389 C CA . ASP A 1 76 ? -16.099 -10.154 -6.837 1.00 5.63 76 ASP A CA 8
ATOM 10390 C C . ASP A 1 76 ? -14.947 -9.329 -7.370 1.00 5.81 76 ASP A C 8
ATOM 10391 O O . ASP A 1 76 ? -13.801 -9.550 -7.022 1.00 5.63 76 ASP A O 8
ATOM 10400 N N . VAL A 1 77 ? -15.249 -8.346 -8.200 1.00 6.30 77 VAL A N 8
ATOM 10401 C CA . VAL A 1 77 ? -14.212 -7.447 -8.694 1.00 6.58 77 VAL A CA 8
ATOM 10402 C C . VAL A 1 77 ? -13.866 -6.438 -7.599 1.00 5.93 77 VAL A C 8
ATOM 10403 O O . VAL A 1 77 ? -12.851 -5.760 -7.639 1.00 6.00 77 VAL A O 8
ATOM 10416 N N . VAL A 1 78 ? -14.740 -6.386 -6.611 1.00 5.38 78 VAL A N 8
ATOM 10417 C CA . VAL A 1 78 ? -14.542 -5.577 -5.441 1.00 4.74 78 VAL A CA 8
ATOM 10418 C C . VAL A 1 78 ? -14.159 -6.484 -4.267 1.00 4.00 78 VAL A C 8
ATOM 10419 O O . VAL A 1 78 ? -14.122 -6.055 -3.129 1.00 3.42 78 VAL A O 8
ATOM 10432 N N . ALA A 1 79 ? -13.855 -7.765 -4.571 1.00 4.18 79 ALA A N 8
ATOM 10433 C CA . ALA A 1 79 ? -13.455 -8.745 -3.530 1.00 3.76 79 ALA A CA 8
ATOM 10434 C C . ALA A 1 79 ? -12.188 -8.327 -2.811 1.00 3.69 79 ALA A C 8
ATOM 10435 O O . ALA A 1 79 ? -11.890 -8.814 -1.731 1.00 3.56 79 ALA A O 8
ATOM 10442 N N . CYS A 1 80 ? -11.454 -7.434 -3.411 1.00 4.00 80 CYS A N 8
ATOM 10443 C CA . CYS A 1 80 ? -10.245 -6.920 -2.843 1.00 4.07 80 CYS A CA 8
ATOM 10444 C C . CYS A 1 80 ? -10.538 -5.899 -1.746 1.00 3.33 80 CYS A C 8
ATOM 10445 O O . CYS A 1 80 ? -9.640 -5.525 -0.980 1.00 3.38 80 CYS A O 8
ATOM 10453 N N . PHE A 1 81 ? -11.766 -5.459 -1.676 1.00 2.86 81 PHE A N 8
ATOM 10454 C CA . PHE A 1 81 ? -12.197 -4.584 -0.620 1.00 2.27 81 PHE A CA 8
ATOM 10455 C C . PHE A 1 81 ? -13.716 -4.847 -0.414 1.00 2.17 81 PHE A C 8
ATOM 10456 O O . PHE A 1 81 ? -14.566 -4.063 -0.861 1.00 2.52 81 PHE A O 8
ATOM 10473 N N . PRO A 1 82 ? -14.080 -5.994 0.235 1.00 2.09 82 PRO A N 8
ATOM 10474 C CA . PRO A 1 82 ? -15.492 -6.453 0.375 1.00 2.39 82 PRO A CA 8
ATOM 10475 C C . PRO A 1 82 ? -16.354 -5.570 1.270 1.00 2.74 82 PRO A C 8
ATOM 10476 O O . PRO A 1 82 ? -17.478 -5.942 1.614 1.00 3.27 82 PRO A O 8
ATOM 10487 N N . HIS A 1 83 ? -15.845 -4.433 1.656 1.00 2.68 83 HIS A N 8
ATOM 10488 C CA . HIS A 1 83 ? -16.630 -3.478 2.427 1.00 3.26 83 HIS A CA 8
ATOM 10489 C C . HIS A 1 83 ? -17.326 -2.520 1.467 1.00 3.66 83 HIS A C 8
ATOM 10490 O O . HIS A 1 83 ? -18.111 -1.688 1.879 1.00 4.25 83 HIS A O 8
ATOM 10505 N N . LEU A 1 84 ? -17.027 -2.659 0.170 1.00 3.56 84 LEU A N 8
ATOM 10506 C CA . LEU A 1 84 ? -17.542 -1.733 -0.848 1.00 4.20 84 LEU A CA 8
ATOM 10507 C C . LEU A 1 84 ? -18.372 -2.491 -1.890 1.00 4.81 84 LEU A C 8
ATOM 10508 O O . LEU A 1 84 ? -18.562 -1.989 -2.987 1.00 5.47 84 LEU A O 8
ATOM 10524 N N . LYS A 1 85 ? -18.863 -3.691 -1.516 1.00 4.68 85 LYS A N 8
ATOM 10525 C CA . LYS A 1 85 ? -19.559 -4.603 -2.412 1.00 5.28 85 LYS A CA 8
ATOM 10526 C C . LYS A 1 85 ? -20.499 -3.980 -3.491 1.00 6.06 85 LYS A C 8
ATOM 10527 O O . LYS A 1 85 ? -20.444 -4.384 -4.642 1.00 6.40 85 LYS A O 8
ATOM 10546 N N . LYS A 1 86 ? -21.380 -3.068 -3.103 1.00 6.60 86 LYS A N 8
ATOM 10547 C CA . LYS A 1 86 ? -22.320 -2.489 -4.065 1.00 7.50 86 LYS A CA 8
ATOM 10548 C C . LYS A 1 86 ? -21.778 -1.217 -4.731 1.00 8.13 86 LYS A C 8
ATOM 10549 O O . LYS A 1 86 ? -21.204 -1.315 -5.815 1.00 8.62 86 LYS A O 8
ATOM 10569 N N . GLY A 1 1 ? 17.247 2.620 17.002 1.00 19.14 1 GLY A N 9
ATOM 10570 C CA . GLY A 1 1 ? 18.550 2.645 16.346 1.00 18.53 1 GLY A CA 9
ATOM 10571 C C . GLY A 1 1 ? 19.458 3.574 17.072 1.00 18.04 1 GLY A C 9
ATOM 10572 O O . GLY A 1 1 ? 18.998 4.564 17.637 1.00 17.99 1 GLY A O 9
ATOM 10578 N N . HIS A 1 2 ? 20.731 3.268 17.088 1.00 17.81 2 HIS A N 9
ATOM 10579 C CA . HIS A 1 2 ? 21.705 4.088 17.776 1.00 17.49 2 HIS A CA 9
ATOM 10580 C C . HIS A 1 2 ? 22.982 4.166 16.945 1.00 16.98 2 HIS A C 9
ATOM 10581 O O . HIS A 1 2 ? 23.520 3.133 16.528 1.00 17.17 2 HIS A O 9
ATOM 10596 N N . HIS A 1 3 ? 23.437 5.398 16.697 1.00 16.46 3 HIS A N 9
ATOM 10597 C CA . HIS A 1 3 ? 24.660 5.691 15.911 1.00 16.07 3 HIS A CA 9
ATOM 10598 C C . HIS A 1 3 ? 24.469 5.422 14.421 1.00 15.28 3 HIS A C 9
ATOM 10599 O O . HIS A 1 3 ? 23.968 4.376 14.017 1.00 15.31 3 HIS A O 9
ATOM 10614 N N . HIS A 1 4 ? 24.856 6.391 13.616 1.00 14.74 4 HIS A N 9
ATOM 10615 C CA . HIS A 1 4 ? 24.788 6.278 12.158 1.00 14.10 4 HIS A CA 9
ATOM 10616 C C . HIS A 1 4 ? 25.738 5.161 11.720 1.00 13.70 4 HIS A C 9
ATOM 10617 O O . HIS A 1 4 ? 26.913 5.216 12.023 1.00 14.01 4 HIS A O 9
ATOM 10632 N N . HIS A 1 5 ? 25.228 4.148 11.036 1.00 13.18 5 HIS A N 9
ATOM 10633 C CA . HIS A 1 5 ? 26.067 3.022 10.635 1.00 12.93 5 HIS A CA 9
ATOM 10634 C C . HIS A 1 5 ? 25.489 2.317 9.409 1.00 12.32 5 HIS A C 9
ATOM 10635 O O . HIS A 1 5 ? 24.304 2.456 9.128 1.00 12.40 5 HIS A O 9
ATOM 10650 N N . HIS A 1 6 ? 26.334 1.539 8.722 1.00 11.88 6 HIS A N 9
ATOM 10651 C CA . HIS A 1 6 ? 25.994 0.830 7.458 1.00 11.42 6 HIS A CA 9
ATOM 10652 C C . HIS A 1 6 ? 25.887 1.787 6.261 1.00 10.42 6 HIS A C 9
ATOM 10653 O O . HIS A 1 6 ? 26.113 2.996 6.398 1.00 10.22 6 HIS A O 9
ATOM 10668 N N . HIS A 1 7 ? 25.612 1.226 5.088 1.00 9.98 7 HIS A N 9
ATOM 10669 C CA . HIS A 1 7 ? 25.509 1.982 3.845 1.00 9.18 7 HIS A CA 9
ATOM 10670 C C . HIS A 1 7 ? 24.787 1.084 2.837 1.00 9.04 7 HIS A C 9
ATOM 10671 O O . HIS A 1 7 ? 24.953 -0.136 2.895 1.00 9.71 7 HIS A O 9
ATOM 10686 N N . LEU A 1 8 ? 23.955 1.671 1.966 1.00 8.37 8 LEU A N 9
ATOM 10687 C CA . LEU A 1 8 ? 23.205 0.907 0.948 1.00 8.37 8 LEU A CA 9
ATOM 10688 C C . LEU A 1 8 ? 24.120 0.051 0.093 1.00 8.86 8 LEU A C 9
ATOM 10689 O O . LEU A 1 8 ? 24.121 -1.169 0.187 1.00 9.23 8 LEU A O 9
ATOM 10705 N N . GLU A 1 9 ? 24.902 0.709 -0.721 1.00 9.12 9 GLU A N 9
ATOM 10706 C CA . GLU A 1 9 ? 25.788 0.050 -1.641 1.00 9.86 9 GLU A CA 9
ATOM 10707 C C . GLU A 1 9 ? 27.114 -0.218 -0.941 1.00 9.89 9 GLU A C 9
ATOM 10708 O O . GLU A 1 9 ? 27.825 0.713 -0.572 1.00 10.56 9 GLU A O 9
ATOM 10720 N N . GLY A 1 10 ? 27.413 -1.470 -0.703 1.00 9.36 10 GLY A N 9
ATOM 10721 C CA . GLY A 1 10 ? 28.646 -1.819 -0.019 1.00 9.60 10 GLY A CA 9
ATOM 10722 C C . GLY A 1 10 ? 28.374 -2.456 1.324 1.00 8.87 10 GLY A C 9
ATOM 10723 O O . GLY A 1 10 ? 29.164 -3.252 1.809 1.00 9.04 10 GLY A O 9
ATOM 10727 N N . GLY A 1 11 ? 27.247 -2.091 1.932 1.00 8.30 11 GLY A N 9
ATOM 10728 C CA . GLY A 1 11 ? 26.833 -2.666 3.204 1.00 7.80 11 GLY A CA 9
ATOM 10729 C C . GLY A 1 11 ? 27.618 -2.188 4.426 1.00 8.13 11 GLY A C 9
ATOM 10730 O O . GLY A 1 11 ? 27.036 -1.621 5.375 1.00 8.45 11 GLY A O 9
ATOM 10734 N N . GLY A 1 12 ? 28.928 -2.395 4.400 1.00 8.34 12 GLY A N 9
ATOM 10735 C CA . GLY A 1 12 ? 29.795 -2.144 5.551 1.00 8.95 12 GLY A CA 9
ATOM 10736 C C . GLY A 1 12 ? 30.140 -0.682 5.816 1.00 8.79 12 GLY A C 9
ATOM 10737 O O . GLY A 1 12 ? 31.310 -0.345 5.939 1.00 9.24 12 GLY A O 9
ATOM 10741 N N . ASN A 1 13 ? 29.114 0.165 5.905 1.00 8.39 13 ASN A N 9
ATOM 10742 C CA . ASN A 1 13 ? 29.250 1.590 6.267 1.00 8.53 13 ASN A CA 9
ATOM 10743 C C . ASN A 1 13 ? 30.045 2.365 5.172 1.00 9.29 13 ASN A C 9
ATOM 10744 O O . ASN A 1 13 ? 30.291 1.815 4.101 1.00 9.68 13 ASN A O 9
ATOM 10755 N N . ALA A 1 14 ? 30.385 3.647 5.424 1.00 9.70 14 ALA A N 9
ATOM 10756 C CA . ALA A 1 14 ? 31.123 4.508 4.478 1.00 10.58 14 ALA A CA 9
ATOM 10757 C C . ALA A 1 14 ? 31.338 5.876 5.113 1.00 11.08 14 ALA A C 9
ATOM 10758 O O . ALA A 1 14 ? 30.665 6.208 6.112 1.00 11.12 14 ALA A O 9
ATOM 10765 N N . GLN A 1 15 ? 32.255 6.669 4.552 1.00 11.67 15 GLN A N 9
ATOM 10766 C CA . GLN A 1 15 ? 32.502 8.027 5.040 1.00 12.40 15 GLN A CA 9
ATOM 10767 C C . GLN A 1 15 ? 31.354 8.952 4.647 1.00 12.25 15 GLN A C 9
ATOM 10768 O O . GLN A 1 15 ? 30.439 8.524 3.929 1.00 12.05 15 GLN A O 9
ATOM 10782 N N . LYS A 1 16 ? 31.419 10.238 5.101 1.00 12.53 16 LYS A N 9
ATOM 10783 C CA . LYS A 1 16 ? 30.325 11.219 4.932 1.00 12.66 16 LYS A CA 9
ATOM 10784 C C . LYS A 1 16 ? 28.995 10.591 5.340 1.00 11.86 16 LYS A C 9
ATOM 10785 O O . LYS A 1 16 ? 27.944 10.806 4.722 1.00 12.01 16 LYS A O 9
ATOM 10804 N N . SER A 1 17 ? 29.080 9.871 6.478 1.00 11.21 17 SER A N 9
ATOM 10805 C CA . SER A 1 17 ? 28.025 9.061 7.092 1.00 10.50 17 SER A CA 9
ATOM 10806 C C . SER A 1 17 ? 26.737 9.849 7.412 1.00 10.66 17 SER A C 9
ATOM 10807 O O . SER A 1 17 ? 25.741 9.271 7.859 1.00 10.17 17 SER A O 9
ATOM 10815 N N . ALA A 1 18 ? 26.780 11.149 7.208 1.00 11.52 18 ALA A N 9
ATOM 10816 C CA . ALA A 1 18 ? 25.628 12.013 7.410 1.00 11.99 18 ALA A CA 9
ATOM 10817 C C . ALA A 1 18 ? 24.521 11.634 6.426 1.00 11.45 18 ALA A C 9
ATOM 10818 O O . ALA A 1 18 ? 23.428 11.242 6.824 1.00 11.42 18 ALA A O 9
ATOM 10825 N N . MET A 1 19 ? 24.827 11.717 5.149 1.00 11.20 19 MET A N 9
ATOM 10826 C CA . MET A 1 19 ? 23.855 11.396 4.110 1.00 10.90 19 MET A CA 9
ATOM 10827 C C . MET A 1 19 ? 24.096 10.021 3.542 1.00 9.99 19 MET A C 9
ATOM 10828 O O . MET A 1 19 ? 23.256 9.483 2.835 1.00 9.63 19 MET A O 9
ATOM 10842 N N . ALA A 1 20 ? 25.233 9.431 3.877 1.00 9.77 20 ALA A N 9
ATOM 10843 C CA . ALA A 1 20 ? 25.575 8.103 3.375 1.00 9.13 20 ALA A CA 9
ATOM 10844 C C . ALA A 1 20 ? 24.718 7.022 4.037 1.00 8.17 20 ALA A C 9
ATOM 10845 O O . ALA A 1 20 ? 24.691 5.874 3.599 1.00 7.84 20 ALA A O 9
ATOM 10852 N N . ARG A 1 21 ? 24.014 7.398 5.080 1.00 7.98 21 ARG A N 9
ATOM 10853 C CA . ARG A 1 21 ? 23.144 6.468 5.766 1.00 7.29 21 ARG A CA 9
ATOM 10854 C C . ARG A 1 21 ? 21.739 6.421 5.159 1.00 7.26 21 ARG A C 9
ATOM 10855 O O . ARG A 1 21 ? 20.883 5.667 5.646 1.00 7.10 21 ARG A O 9
ATOM 10876 N N . ALA A 1 22 ? 21.499 7.238 4.138 1.00 7.72 22 ALA A N 9
ATOM 10877 C CA . ALA A 1 22 ? 20.210 7.255 3.446 1.00 8.05 22 ALA A CA 9
ATOM 10878 C C . ALA A 1 22 ? 20.029 5.945 2.704 1.00 7.56 22 ALA A C 9
ATOM 10879 O O . ALA A 1 22 ? 20.670 5.727 1.669 1.00 7.73 22 ALA A O 9
ATOM 10886 N N . LYS A 1 23 ? 19.157 5.074 3.261 1.00 7.27 23 LYS A N 9
ATOM 10887 C CA . LYS A 1 23 ? 18.969 3.699 2.790 1.00 7.12 23 LYS A CA 9
ATOM 10888 C C . LYS A 1 23 ? 20.207 2.857 3.041 1.00 6.46 23 LYS A C 9
ATOM 10889 O O . LYS A 1 23 ? 21.286 3.134 2.528 1.00 6.78 23 LYS A O 9
ATOM 10908 N N . ASN A 1 24 ? 20.065 1.847 3.842 1.00 5.86 24 ASN A N 9
ATOM 10909 C CA . ASN A 1 24 ? 21.150 0.948 4.064 1.00 5.58 24 ASN A CA 9
ATOM 10910 C C . ASN A 1 24 ? 20.622 -0.445 4.265 1.00 5.25 24 ASN A C 9
ATOM 10911 O O . ASN A 1 24 ? 19.647 -0.638 4.987 1.00 5.71 24 ASN A O 9
ATOM 10922 N N . LEU A 1 25 ? 21.256 -1.394 3.580 1.00 4.87 25 LEU A N 9
ATOM 10923 C CA . LEU A 1 25 ? 20.869 -2.810 3.585 1.00 4.97 25 LEU A CA 9
ATOM 10924 C C . LEU A 1 25 ? 19.431 -3.015 3.088 1.00 4.70 25 LEU A C 9
ATOM 10925 O O . LEU A 1 25 ? 18.480 -3.068 3.876 1.00 4.86 25 LEU A O 9
ATOM 10941 N N . GLU A 1 26 ? 19.290 -3.103 1.782 1.00 4.76 26 GLU A N 9
ATOM 10942 C CA . GLU A 1 26 ? 18.020 -3.284 1.156 1.00 4.96 26 GLU A CA 9
ATOM 10943 C C . GLU A 1 26 ? 17.626 -4.748 1.262 1.00 4.83 26 GLU A C 9
ATOM 10944 O O . GLU A 1 26 ? 18.499 -5.634 1.287 1.00 4.95 26 GLU A O 9
ATOM 10956 N N . LYS A 1 27 ? 16.346 -5.006 1.332 1.00 5.08 27 LYS A N 9
ATOM 10957 C CA . LYS A 1 27 ? 15.852 -6.354 1.509 1.00 5.48 27 LYS A CA 9
ATOM 10958 C C . LYS A 1 27 ? 14.816 -6.705 0.458 1.00 5.57 27 LYS A C 9
ATOM 10959 O O . LYS A 1 27 ? 15.098 -7.449 -0.474 1.00 6.04 27 LYS A O 9
ATOM 10978 N N . ALA A 1 28 ? 13.639 -6.157 0.584 1.00 5.50 28 ALA A N 9
ATOM 10979 C CA . ALA A 1 28 ? 12.581 -6.464 -0.330 1.00 5.97 28 ALA A CA 9
ATOM 10980 C C . ALA A 1 28 ? 11.713 -5.254 -0.581 1.00 6.23 28 ALA A C 9
ATOM 10981 O O . ALA A 1 28 ? 10.871 -4.893 0.251 1.00 6.48 28 ALA A O 9
ATOM 10988 N N . LYS A 1 29 ? 11.955 -4.611 -1.698 1.00 6.51 29 LYS A N 9
ATOM 10989 C CA . LYS A 1 29 ? 11.170 -3.480 -2.109 1.00 7.02 29 LYS A CA 9
ATOM 10990 C C . LYS A 1 29 ? 10.154 -3.915 -3.152 1.00 6.93 29 LYS A C 9
ATOM 10991 O O . LYS A 1 29 ? 10.442 -4.781 -4.009 1.00 7.10 29 LYS A O 9
ATOM 11010 N N . ALA A 1 30 ? 8.984 -3.332 -3.081 1.00 7.00 30 ALA A N 9
ATOM 11011 C CA . ALA A 1 30 ? 7.902 -3.660 -3.979 1.00 7.22 30 ALA A CA 9
ATOM 11012 C C . ALA A 1 30 ? 8.104 -2.999 -5.337 1.00 7.17 30 ALA A C 9
ATOM 11013 O O . ALA A 1 30 ? 8.267 -1.786 -5.423 1.00 7.27 30 ALA A O 9
ATOM 11020 N N . ALA A 1 31 ? 8.115 -3.798 -6.374 1.00 7.30 31 ALA A N 9
ATOM 11021 C CA . ALA A 1 31 ? 8.256 -3.307 -7.727 1.00 7.49 31 ALA A CA 9
ATOM 11022 C C . ALA A 1 31 ? 7.147 -3.877 -8.582 1.00 7.26 31 ALA A C 9
ATOM 11023 O O . ALA A 1 31 ? 7.159 -5.062 -8.919 1.00 7.29 31 ALA A O 9
ATOM 11030 N N . GLY A 1 32 ? 6.173 -3.057 -8.893 1.00 7.31 32 GLY A N 9
ATOM 11031 C CA . GLY A 1 32 ? 5.048 -3.500 -9.678 1.00 7.37 32 GLY A CA 9
ATOM 11032 C C . GLY A 1 32 ? 4.243 -2.329 -10.168 1.00 7.39 32 GLY A C 9
ATOM 11033 O O . GLY A 1 32 ? 4.153 -2.085 -11.367 1.00 7.69 32 GLY A O 9
ATOM 11037 N N . LYS A 1 33 ? 3.682 -1.581 -9.236 1.00 7.33 33 LYS A N 9
ATOM 11038 C CA . LYS A 1 33 ? 2.900 -0.406 -9.588 1.00 7.58 33 LYS A CA 9
ATOM 11039 C C . LYS A 1 33 ? 3.834 0.795 -9.739 1.00 7.81 33 LYS A C 9
ATOM 11040 O O . LYS A 1 33 ? 5.063 0.658 -9.582 1.00 8.09 33 LYS A O 9
ATOM 11059 N N . GLY A 1 34 ? 3.268 1.956 -10.023 1.00 7.92 34 GLY A N 9
ATOM 11060 C CA . GLY A 1 34 ? 4.070 3.141 -10.240 1.00 8.28 34 GLY A CA 9
ATOM 11061 C C . GLY A 1 34 ? 4.582 3.767 -8.952 1.00 8.23 34 GLY A C 9
ATOM 11062 O O . GLY A 1 34 ? 3.980 4.701 -8.421 1.00 8.16 34 GLY A O 9
ATOM 11066 N N . SER A 1 35 ? 5.670 3.240 -8.442 1.00 8.52 35 SER A N 9
ATOM 11067 C CA . SER A 1 35 ? 6.304 3.772 -7.271 1.00 8.67 35 SER A CA 9
ATOM 11068 C C . SER A 1 35 ? 7.102 5.012 -7.661 1.00 8.96 35 SER A C 9
ATOM 11069 O O . SER A 1 35 ? 8.136 4.911 -8.317 1.00 9.53 35 SER A O 9
ATOM 11077 N N . GLN A 1 36 ? 6.600 6.169 -7.308 1.00 8.75 36 GLN A N 9
ATOM 11078 C CA . GLN A 1 36 ? 7.258 7.406 -7.688 1.00 9.17 36 GLN A CA 9
ATOM 11079 C C . GLN A 1 36 ? 7.627 8.214 -6.462 1.00 8.70 36 GLN A C 9
ATOM 11080 O O . GLN A 1 36 ? 8.778 8.249 -6.062 1.00 8.58 36 GLN A O 9
ATOM 11094 N N . LEU A 1 37 ? 6.649 8.862 -5.855 1.00 8.63 37 LEU A N 9
ATOM 11095 C CA . LEU A 1 37 ? 6.912 9.631 -4.642 1.00 8.33 37 LEU A CA 9
ATOM 11096 C C . LEU A 1 37 ? 6.499 8.857 -3.391 1.00 7.59 37 LEU A C 9
ATOM 11097 O O . LEU A 1 37 ? 7.162 8.941 -2.366 1.00 7.53 37 LEU A O 9
ATOM 11113 N N . GLU A 1 38 ? 5.401 8.093 -3.514 1.00 7.28 38 GLU A N 9
ATOM 11114 C CA . GLU A 1 38 ? 4.807 7.321 -2.413 1.00 6.85 38 GLU A CA 9
ATOM 11115 C C . GLU A 1 38 ? 4.397 8.245 -1.259 1.00 6.29 38 GLU A C 9
ATOM 11116 O O . GLU A 1 38 ? 5.206 8.592 -0.390 1.00 6.53 38 GLU A O 9
ATOM 11128 N N . ALA A 1 39 ? 3.139 8.653 -1.258 1.00 5.86 39 ALA A N 9
ATOM 11129 C CA . ALA A 1 39 ? 2.643 9.564 -0.242 1.00 5.57 39 ALA A CA 9
ATOM 11130 C C . ALA A 1 39 ? 1.147 9.454 -0.130 1.00 5.31 39 ALA A C 9
ATOM 11131 O O . ALA A 1 39 ? 0.604 9.332 0.958 1.00 5.56 39 ALA A O 9
ATOM 11138 N N . ASN A 1 40 ? 0.507 9.467 -1.287 1.00 5.21 40 ASN A N 9
ATOM 11139 C CA . ASN A 1 40 ? -0.955 9.443 -1.434 1.00 5.30 40 ASN A CA 9
ATOM 11140 C C . ASN A 1 40 ? -1.666 8.384 -0.573 1.00 4.90 40 ASN A C 9
ATOM 11141 O O . ASN A 1 40 ? -2.644 8.687 0.081 1.00 4.87 40 ASN A O 9
ATOM 11152 N N . LYS A 1 41 ? -1.170 7.164 -0.572 1.00 4.91 41 LYS A N 9
ATOM 11153 C CA . LYS A 1 41 ? -1.822 6.102 0.170 1.00 4.79 41 LYS A CA 9
ATOM 11154 C C . LYS A 1 41 ? -0.823 5.241 0.926 1.00 5.11 41 LYS A C 9
ATOM 11155 O O . LYS A 1 41 ? -1.073 4.061 1.169 1.00 5.52 41 LYS A O 9
ATOM 11174 N N . LYS A 1 42 ? 0.272 5.850 1.390 1.00 5.29 42 LYS A N 9
ATOM 11175 C CA . LYS A 1 42 ? 1.301 5.078 2.117 1.00 6.01 42 LYS A CA 9
ATOM 11176 C C . LYS A 1 42 ? 0.923 4.925 3.590 1.00 6.11 42 LYS A C 9
ATOM 11177 O O . LYS A 1 42 ? 1.701 4.457 4.396 1.00 6.74 42 LYS A O 9
ATOM 11196 N N . ALA A 1 43 ? -0.280 5.327 3.905 1.00 5.71 43 ALA A N 9
ATOM 11197 C CA . ALA A 1 43 ? -0.818 5.220 5.245 1.00 5.93 43 ALA A CA 9
ATOM 11198 C C . ALA A 1 43 ? -1.703 3.991 5.355 1.00 5.58 43 ALA A C 9
ATOM 11199 O O . ALA A 1 43 ? -2.258 3.719 6.414 1.00 5.78 43 ALA A O 9
ATOM 11206 N N . MET A 1 44 ? -1.814 3.258 4.230 1.00 5.27 44 MET A N 9
ATOM 11207 C CA . MET A 1 44 ? -2.669 2.090 4.114 1.00 5.14 44 MET A CA 9
ATOM 11208 C C . MET A 1 44 ? -4.120 2.422 4.458 1.00 4.41 44 MET A C 9
ATOM 11209 O O . MET A 1 44 ? -4.588 2.182 5.569 1.00 4.57 44 MET A O 9
ATOM 11223 N N . SER A 1 45 ? -4.790 3.043 3.500 1.00 3.91 45 SER A N 9
ATOM 11224 C CA . SER A 1 45 ? -6.175 3.452 3.628 1.00 3.31 45 SER A CA 9
ATOM 11225 C C . SER A 1 45 ? -7.119 2.254 3.857 1.00 3.15 45 SER A C 9
ATOM 11226 O O . SER A 1 45 ? -7.638 2.050 4.963 1.00 3.30 45 SER A O 9
ATOM 11234 N N . ILE A 1 46 ? -7.330 1.478 2.819 1.00 3.06 46 ILE A N 9
ATOM 11235 C CA . ILE A 1 46 ? -8.214 0.327 2.868 1.00 2.90 46 ILE A CA 9
ATOM 11236 C C . ILE A 1 46 ? -7.469 -0.856 2.312 1.00 3.39 46 ILE A C 9
ATOM 11237 O O . ILE A 1 46 ? -6.876 -0.747 1.262 1.00 3.76 46 ILE A O 9
ATOM 11253 N N . GLN A 1 47 ? -7.461 -1.946 3.010 1.00 3.62 47 GLN A N 9
ATOM 11254 C CA . GLN A 1 47 ? -6.801 -3.133 2.528 1.00 4.26 47 GLN A CA 9
ATOM 11255 C C . GLN A 1 47 ? -7.830 -4.038 1.901 1.00 4.05 47 GLN A C 9
ATOM 11256 O O . GLN A 1 47 ? -8.881 -4.292 2.485 1.00 3.59 47 GLN A O 9
ATOM 11270 N N . CYS A 1 48 ? -7.539 -4.487 0.715 1.00 4.51 48 CYS A N 9
ATOM 11271 C CA . CYS A 1 48 ? -8.396 -5.368 0.001 1.00 4.51 48 CYS A CA 9
ATOM 11272 C C . CYS A 1 48 ? -8.458 -6.716 0.685 1.00 4.78 48 CYS A C 9
ATOM 11273 O O . CYS A 1 48 ? -7.431 -7.384 0.894 1.00 5.43 48 CYS A O 9
ATOM 11281 N N . LYS A 1 49 ? -9.668 -7.084 0.997 1.00 4.37 49 LYS A N 9
ATOM 11282 C CA . LYS A 1 49 ? -10.066 -8.298 1.700 1.00 4.60 49 LYS A CA 9
ATOM 11283 C C . LYS A 1 49 ? -9.429 -9.547 1.076 1.00 5.45 49 LYS A C 9
ATOM 11284 O O . LYS A 1 49 ? -9.118 -10.506 1.779 1.00 5.91 49 LYS A O 9
ATOM 11303 N N . VAL A 1 50 ? -9.242 -9.513 -0.237 1.00 5.76 50 VAL A N 9
ATOM 11304 C CA . VAL A 1 50 ? -8.725 -10.668 -0.996 1.00 6.62 50 VAL A CA 9
ATOM 11305 C C . VAL A 1 50 ? -7.338 -11.124 -0.514 1.00 7.31 50 VAL A C 9
ATOM 11306 O O . VAL A 1 50 ? -6.959 -12.270 -0.720 1.00 7.94 50 VAL A O 9
ATOM 11319 N N . CYS A 1 51 ? -6.599 -10.218 0.121 1.00 7.22 51 CYS A N 9
ATOM 11320 C CA . CYS A 1 51 ? -5.290 -10.523 0.659 1.00 7.91 51 CYS A CA 9
ATOM 11321 C C . CYS A 1 51 ? -4.745 -9.346 1.466 1.00 7.66 51 CYS A C 9
ATOM 11322 O O . CYS A 1 51 ? -4.902 -9.293 2.681 1.00 7.62 51 CYS A O 9
ATOM 11330 N N . MET A 1 52 ? -4.172 -8.368 0.779 1.00 7.53 52 MET A N 9
ATOM 11331 C CA . MET A 1 52 ? -3.517 -7.258 1.472 1.00 7.36 52 MET A CA 9
ATOM 11332 C C . MET A 1 52 ? -3.262 -6.100 0.479 1.00 7.19 52 MET A C 9
ATOM 11333 O O . MET A 1 52 ? -2.270 -5.398 0.539 1.00 7.51 52 MET A O 9
ATOM 11347 N N . GLN A 1 53 ? -4.181 -5.894 -0.428 1.00 6.77 53 GLN A N 9
ATOM 11348 C CA . GLN A 1 53 ? -3.998 -4.824 -1.440 1.00 6.78 53 GLN A CA 9
ATOM 11349 C C . GLN A 1 53 ? -4.568 -3.567 -0.866 1.00 5.99 53 GLN A C 9
ATOM 11350 O O . GLN A 1 53 ? -5.033 -3.590 0.249 1.00 5.51 53 GLN A O 9
ATOM 11364 N N . THR A 1 54 ? -4.584 -2.481 -1.575 1.00 5.92 54 THR A N 9
ATOM 11365 C CA . THR A 1 54 ? -5.091 -1.309 -0.954 1.00 5.23 54 THR A CA 9
ATOM 11366 C C . THR A 1 54 ? -5.857 -0.418 -1.907 1.00 5.04 54 THR A C 9
ATOM 11367 O O . THR A 1 54 ? -5.586 -0.375 -3.120 1.00 5.63 54 THR A O 9
ATOM 11378 N N . PHE A 1 55 ? -6.821 0.265 -1.349 1.00 4.34 55 PHE A N 9
ATOM 11379 C CA . PHE A 1 55 ? -7.645 1.209 -2.012 1.00 4.27 55 PHE A CA 9
ATOM 11380 C C . PHE A 1 55 ? -7.560 2.479 -1.233 1.00 3.93 55 PHE A C 9
ATOM 11381 O O . PHE A 1 55 ? -7.286 2.441 -0.029 1.00 3.54 55 PHE A O 9
ATOM 11398 N N . ILE A 1 56 ? -7.777 3.588 -1.886 1.00 4.24 56 ILE A N 9
ATOM 11399 C CA . ILE A 1 56 ? -7.683 4.869 -1.252 1.00 4.10 56 ILE A CA 9
ATOM 11400 C C . ILE A 1 56 ? -8.949 5.159 -0.449 1.00 3.68 56 ILE A C 9
ATOM 11401 O O . ILE A 1 56 ? -10.066 4.832 -0.886 1.00 3.75 56 ILE A O 9
ATOM 11417 N N . CYS A 1 57 ? -8.785 5.739 0.723 1.00 3.44 57 CYS A N 9
ATOM 11418 C CA . CYS A 1 57 ? -9.914 6.105 1.518 1.00 3.38 57 CYS A CA 9
ATOM 11419 C C . CYS A 1 57 ? -10.463 7.428 1.005 1.00 3.93 57 CYS A C 9
ATOM 11420 O O . CYS A 1 57 ? -10.190 8.487 1.548 1.00 4.21 57 CYS A O 9
ATOM 11428 N N . THR A 1 58 ? -11.131 7.361 -0.121 1.00 4.31 58 THR A N 9
ATOM 11429 C CA . THR A 1 58 ? -11.750 8.522 -0.703 1.00 5.03 58 THR A CA 9
ATOM 11430 C C . THR A 1 58 ? -13.204 8.636 -0.224 1.00 5.13 58 THR A C 9
ATOM 11431 O O . THR A 1 58 ? -13.938 9.548 -0.617 1.00 5.79 58 THR A O 9
ATOM 11442 N N . THR A 1 59 ? -13.604 7.705 0.618 1.00 4.66 59 THR A N 9
ATOM 11443 C CA . THR A 1 59 ? -14.932 7.660 1.193 1.00 4.98 59 THR A CA 9
ATOM 11444 C C . THR A 1 59 ? -14.856 6.862 2.500 1.00 4.60 59 THR A C 9
ATOM 11445 O O . THR A 1 59 ? -14.162 5.841 2.561 1.00 4.34 59 THR A O 9
ATOM 11456 N N . SER A 1 60 ? -15.524 7.349 3.524 1.00 4.93 60 SER A N 9
ATOM 11457 C CA . SER A 1 60 ? -15.474 6.762 4.815 1.00 5.08 60 SER A CA 9
ATOM 11458 C C . SER A 1 60 ? -16.374 5.539 4.866 1.00 4.91 60 SER A C 9
ATOM 11459 O O . SER A 1 60 ? -17.496 5.561 4.336 1.00 5.44 60 SER A O 9
ATOM 11467 N N . GLU A 1 61 ? -15.876 4.497 5.504 1.00 4.39 61 GLU A N 9
ATOM 11468 C CA . GLU A 1 61 ? -16.574 3.215 5.698 1.00 4.24 61 GLU A CA 9
ATOM 11469 C C . GLU A 1 61 ? -17.998 3.403 6.284 1.00 4.81 61 GLU A C 9
ATOM 11470 O O . GLU A 1 61 ? -18.898 2.617 6.007 1.00 4.86 61 GLU A O 9
ATOM 11482 N N . VAL A 1 62 ? -18.195 4.457 7.058 1.00 5.34 62 VAL A N 9
ATOM 11483 C CA . VAL A 1 62 ? -19.487 4.744 7.634 1.00 6.05 62 VAL A CA 9
ATOM 11484 C C . VAL A 1 62 ? -20.478 5.253 6.567 1.00 6.40 62 VAL A C 9
ATOM 11485 O O . VAL A 1 62 ? -21.678 4.969 6.629 1.00 6.81 62 VAL A O 9
ATOM 11498 N N . LYS A 1 63 ? -19.968 5.964 5.567 1.00 6.35 63 LYS A N 9
ATOM 11499 C CA . LYS A 1 63 ? -20.820 6.438 4.485 1.00 6.86 63 LYS A CA 9
ATOM 11500 C C . LYS A 1 63 ? -21.226 5.260 3.627 1.00 6.61 63 LYS A C 9
ATOM 11501 O O . LYS A 1 63 ? -22.367 5.139 3.168 1.00 7.11 63 LYS A O 9
ATOM 11520 N N . CYS A 1 64 ? -20.295 4.415 3.439 1.00 5.90 64 CYS A N 9
ATOM 11521 C CA . CYS A 1 64 ? -20.499 3.186 2.755 1.00 5.63 64 CYS A CA 9
ATOM 11522 C C . CYS A 1 64 ? -21.504 2.335 3.527 1.00 5.60 64 CYS A C 9
ATOM 11523 O O . CYS A 1 64 ? -22.366 1.709 2.937 1.00 5.71 64 CYS A O 9
ATOM 11531 N N . ARG A 1 65 ? -21.409 2.383 4.860 1.00 5.62 65 ARG A N 9
ATOM 11532 C CA . ARG A 1 65 ? -22.277 1.654 5.754 1.00 5.84 65 ARG A CA 9
ATOM 11533 C C . ARG A 1 65 ? -23.746 1.986 5.553 1.00 6.60 65 ARG A C 9
ATOM 11534 O O . ARG A 1 65 ? -24.558 1.074 5.354 1.00 6.69 65 ARG A O 9
ATOM 11555 N N . GLU A 1 66 ? -24.092 3.271 5.563 1.00 7.20 66 GLU A N 9
ATOM 11556 C CA . GLU A 1 66 ? -25.502 3.662 5.433 1.00 8.03 66 GLU A CA 9
ATOM 11557 C C . GLU A 1 66 ? -26.084 3.205 4.100 1.00 8.03 66 GLU A C 9
ATOM 11558 O O . GLU A 1 66 ? -27.231 2.742 4.019 1.00 8.42 66 GLU A O 9
ATOM 11570 N N . HIS A 1 67 ? -25.285 3.291 3.070 1.00 7.64 67 HIS A N 9
ATOM 11571 C CA . HIS A 1 67 ? -25.741 2.948 1.750 1.00 7.74 67 HIS A CA 9
ATOM 11572 C C . HIS A 1 67 ? -25.800 1.432 1.599 1.00 7.19 67 HIS A C 9
ATOM 11573 O O . HIS A 1 67 ? -26.655 0.897 0.901 1.00 7.42 67 HIS A O 9
ATOM 11588 N N . ALA A 1 68 ? -24.913 0.759 2.281 1.00 6.53 68 ALA A N 9
ATOM 11589 C CA . ALA A 1 68 ? -24.799 -0.679 2.212 1.00 6.01 68 ALA A CA 9
ATOM 11590 C C . ALA A 1 68 ? -25.884 -1.358 2.986 1.00 6.43 68 ALA A C 9
ATOM 11591 O O . ALA A 1 68 ? -26.209 -2.496 2.703 1.00 6.43 68 ALA A O 9
ATOM 11598 N N . GLU A 1 69 ? -26.422 -0.704 3.964 1.00 6.88 69 GLU A N 9
ATOM 11599 C CA . GLU A 1 69 ? -27.519 -1.276 4.694 1.00 7.44 69 GLU A CA 9
ATOM 11600 C C . GLU A 1 69 ? -28.845 -1.041 3.984 1.00 8.10 69 GLU A C 9
ATOM 11601 O O . GLU A 1 69 ? -29.824 -1.755 4.217 1.00 8.50 69 GLU A O 9
ATOM 11613 N N . ALA A 1 70 ? -28.878 -0.047 3.117 1.00 8.29 70 ALA A N 9
ATOM 11614 C CA . ALA A 1 70 ? -30.063 0.216 2.311 1.00 8.98 70 ALA A CA 9
ATOM 11615 C C . ALA A 1 70 ? -30.116 -0.735 1.107 1.00 8.74 70 ALA A C 9
ATOM 11616 O O . ALA A 1 70 ? -31.184 -1.126 0.658 1.00 9.31 70 ALA A O 9
ATOM 11623 N N . LYS A 1 71 ? -28.944 -1.098 0.604 1.00 7.94 71 LYS A N 9
ATOM 11624 C CA . LYS A 1 71 ? -28.813 -1.981 -0.555 1.00 7.72 71 LYS A CA 9
ATOM 11625 C C . LYS A 1 71 ? -28.462 -3.416 -0.173 1.00 7.00 71 LYS A C 9
ATOM 11626 O O . LYS A 1 71 ? -29.336 -4.248 0.032 1.00 7.10 71 LYS A O 9
ATOM 11645 N N . HIS A 1 72 ? -27.165 -3.661 -0.033 1.00 6.33 72 HIS A N 9
ATOM 11646 C CA . HIS A 1 72 ? -26.565 -4.983 0.277 1.00 5.62 72 HIS A CA 9
ATOM 11647 C C . HIS A 1 72 ? -27.095 -6.177 -0.544 1.00 5.65 72 HIS A C 9
ATOM 11648 O O . HIS A 1 72 ? -27.649 -7.120 0.016 1.00 5.60 72 HIS A O 9
ATOM 11663 N N . PRO A 1 73 ? -26.980 -6.148 -1.874 1.00 5.90 73 PRO A N 9
ATOM 11664 C CA . PRO A 1 73 ? -27.359 -7.265 -2.689 1.00 6.06 73 PRO A CA 9
ATOM 11665 C C . PRO A 1 73 ? -26.264 -8.319 -2.759 1.00 5.49 73 PRO A C 9
ATOM 11666 O O . PRO A 1 73 ? -26.488 -9.473 -2.435 1.00 5.49 73 PRO A O 9
ATOM 11677 N N . LYS A 1 74 ? -25.071 -7.910 -3.170 1.00 5.12 74 LYS A N 9
ATOM 11678 C CA . LYS A 1 74 ? -23.983 -8.834 -3.325 1.00 4.75 74 LYS A CA 9
ATOM 11679 C C . LYS A 1 74 ? -22.639 -8.126 -3.342 1.00 4.46 74 LYS A C 9
ATOM 11680 O O . LYS A 1 74 ? -22.315 -7.380 -4.273 1.00 4.75 74 LYS A O 9
ATOM 11699 N N . ALA A 1 75 ? -21.886 -8.303 -2.272 1.00 4.19 75 ALA A N 9
ATOM 11700 C CA . ALA A 1 75 ? -20.508 -7.835 -2.252 1.00 4.02 75 ALA A CA 9
ATOM 11701 C C . ALA A 1 75 ? -19.715 -8.772 -3.140 1.00 4.43 75 ALA A C 9
ATOM 11702 O O . ALA A 1 75 ? -19.244 -9.818 -2.707 1.00 4.52 75 ALA A O 9
ATOM 11709 N N . ASP A 1 76 ? -19.667 -8.427 -4.414 1.00 5.01 76 ASP A N 9
ATOM 11710 C CA . ASP A 1 76 ? -19.084 -9.287 -5.454 1.00 5.63 76 ASP A CA 9
ATOM 11711 C C . ASP A 1 76 ? -17.828 -8.660 -6.024 1.00 5.81 76 ASP A C 9
ATOM 11712 O O . ASP A 1 76 ? -16.724 -9.053 -5.693 1.00 5.63 76 ASP A O 9
ATOM 11721 N N . VAL A 1 77 ? -18.010 -7.648 -6.852 1.00 6.30 77 VAL A N 9
ATOM 11722 C CA . VAL A 1 77 ? -16.891 -6.910 -7.403 1.00 6.58 77 VAL A CA 9
ATOM 11723 C C . VAL A 1 77 ? -16.380 -5.939 -6.350 1.00 5.93 77 VAL A C 9
ATOM 11724 O O . VAL A 1 77 ? -15.313 -5.373 -6.464 1.00 6.00 77 VAL A O 9
ATOM 11737 N N . VAL A 1 78 ? -17.178 -5.795 -5.308 1.00 5.38 78 VAL A N 9
ATOM 11738 C CA . VAL A 1 78 ? -16.848 -4.971 -4.176 1.00 4.74 78 VAL A CA 9
ATOM 11739 C C . VAL A 1 78 ? -16.554 -5.859 -2.979 1.00 4.00 78 VAL A C 9
ATOM 11740 O O . VAL A 1 78 ? -16.458 -5.385 -1.862 1.00 3.42 78 VAL A O 9
ATOM 11753 N N . ALA A 1 79 ? -16.379 -7.176 -3.232 1.00 4.18 79 ALA A N 9
ATOM 11754 C CA . ALA A 1 79 ? -16.035 -8.143 -2.164 1.00 3.76 79 ALA A CA 9
ATOM 11755 C C . ALA A 1 79 ? -14.638 -7.857 -1.608 1.00 3.69 79 ALA A C 9
ATOM 11756 O O . ALA A 1 79 ? -14.185 -8.476 -0.640 1.00 3.56 79 ALA A O 9
ATOM 11763 N N . CYS A 1 80 ? -13.974 -6.922 -2.243 1.00 4.00 80 CYS A N 9
ATOM 11764 C CA . CYS A 1 80 ? -12.690 -6.455 -1.850 1.00 4.07 80 CYS A CA 9
ATOM 11765 C C . CYS A 1 80 ? -12.811 -5.645 -0.567 1.00 3.33 80 CYS A C 9
ATOM 11766 O O . CYS A 1 80 ? -11.865 -5.558 0.211 1.00 3.38 80 CYS A O 9
ATOM 11774 N N . PHE A 1 81 ? -13.968 -5.056 -0.368 1.00 2.86 81 PHE A N 9
ATOM 11775 C CA . PHE A 1 81 ? -14.277 -4.349 0.847 1.00 2.27 81 PHE A CA 9
ATOM 11776 C C . PHE A 1 81 ? -15.799 -4.362 0.993 1.00 2.17 81 PHE A C 9
ATOM 11777 O O . PHE A 1 81 ? -16.493 -3.481 0.489 1.00 2.52 81 PHE A O 9
ATOM 11794 N N . PRO A 1 82 ? -16.345 -5.432 1.645 1.00 2.09 82 PRO A N 9
ATOM 11795 C CA . PRO A 1 82 ? -17.821 -5.698 1.744 1.00 2.39 82 PRO A CA 9
ATOM 11796 C C . PRO A 1 82 ? -18.631 -4.605 2.444 1.00 2.74 82 PRO A C 9
ATOM 11797 O O . PRO A 1 82 ? -19.820 -4.763 2.666 1.00 3.27 82 PRO A O 9
ATOM 11808 N N . HIS A 1 83 ? -18.002 -3.512 2.786 1.00 2.68 83 HIS A N 9
ATOM 11809 C CA . HIS A 1 83 ? -18.718 -2.390 3.353 1.00 3.26 83 HIS A CA 9
ATOM 11810 C C . HIS A 1 83 ? -19.220 -1.493 2.225 1.00 3.66 83 HIS A C 9
ATOM 11811 O O . HIS A 1 83 ? -19.995 -0.595 2.444 1.00 4.25 83 HIS A O 9
ATOM 11826 N N . LEU A 1 84 ? -18.770 -1.791 0.996 1.00 3.56 84 LEU A N 9
ATOM 11827 C CA . LEU A 1 84 ? -19.105 -0.985 -0.179 1.00 4.20 84 LEU A CA 9
ATOM 11828 C C . LEU A 1 84 ? -20.249 -1.624 -0.981 1.00 4.81 84 LEU A C 9
ATOM 11829 O O . LEU A 1 84 ? -20.544 -1.190 -2.093 1.00 5.47 84 LEU A O 9
ATOM 11845 N N . LYS A 1 85 ? -20.862 -2.669 -0.407 1.00 4.68 85 LYS A N 9
ATOM 11846 C CA . LYS A 1 85 ? -21.982 -3.396 -1.027 1.00 5.28 85 LYS A CA 9
ATOM 11847 C C . LYS A 1 85 ? -23.108 -2.474 -1.510 1.00 6.06 85 LYS A C 9
ATOM 11848 O O . LYS A 1 85 ? -23.886 -1.920 -0.722 1.00 6.40 85 LYS A O 9
ATOM 11867 N N . LYS A 1 86 ? -23.148 -2.328 -2.818 1.00 6.60 86 LYS A N 9
ATOM 11868 C CA . LYS A 1 86 ? -24.041 -1.440 -3.518 1.00 7.50 86 LYS A CA 9
ATOM 11869 C C . LYS A 1 86 ? -24.937 -2.229 -4.450 1.00 8.13 86 LYS A C 9
ATOM 11870 O O . LYS A 1 86 ? -26.104 -2.397 -4.134 1.00 8.62 86 LYS A O 9
ATOM 11890 N N . GLY A 1 1 ? 36.765 5.171 -13.247 1.00 19.14 1 GLY A N 10
ATOM 11891 C CA . GLY A 1 1 ? 35.530 4.511 -13.650 1.00 18.53 1 GLY A CA 10
ATOM 11892 C C . GLY A 1 1 ? 35.060 3.561 -12.580 1.00 18.04 1 GLY A C 10
ATOM 11893 O O . GLY A 1 1 ? 35.870 2.965 -11.899 1.00 17.99 1 GLY A O 10
ATOM 11899 N N . HIS A 1 2 ? 33.748 3.413 -12.432 1.00 17.81 2 HIS A N 10
ATOM 11900 C CA . HIS A 1 2 ? 33.188 2.538 -11.399 1.00 17.49 2 HIS A CA 10
ATOM 11901 C C . HIS A 1 2 ? 32.801 1.178 -11.964 1.00 16.98 2 HIS A C 10
ATOM 11902 O O . HIS A 1 2 ? 32.950 0.933 -13.153 1.00 17.17 2 HIS A O 10
ATOM 11917 N N . HIS A 1 3 ? 32.304 0.306 -11.100 1.00 16.46 3 HIS A N 10
ATOM 11918 C CA . HIS A 1 3 ? 31.860 -1.034 -11.499 1.00 16.07 3 HIS A CA 10
ATOM 11919 C C . HIS A 1 3 ? 30.340 -1.062 -11.635 1.00 15.28 3 HIS A C 10
ATOM 11920 O O . HIS A 1 3 ? 29.648 -0.216 -11.056 1.00 15.31 3 HIS A O 10
ATOM 11935 N N . HIS A 1 4 ? 29.829 -2.016 -12.387 1.00 14.74 4 HIS A N 10
ATOM 11936 C CA . HIS A 1 4 ? 28.404 -2.106 -12.645 1.00 14.10 4 HIS A CA 10
ATOM 11937 C C . HIS A 1 4 ? 27.773 -3.191 -11.781 1.00 13.70 4 HIS A C 10
ATOM 11938 O O . HIS A 1 4 ? 28.244 -4.321 -11.752 1.00 14.01 4 HIS A O 10
ATOM 11953 N N . HIS A 1 5 ? 26.714 -2.832 -11.087 1.00 13.18 5 HIS A N 10
ATOM 11954 C CA . HIS A 1 5 ? 25.989 -3.750 -10.216 1.00 12.93 5 HIS A CA 10
ATOM 11955 C C . HIS A 1 5 ? 24.578 -3.204 -10.003 1.00 12.32 5 HIS A C 10
ATOM 11956 O O . HIS A 1 5 ? 24.406 -1.995 -9.837 1.00 12.40 5 HIS A O 10
ATOM 11971 N N . HIS A 1 6 ? 23.567 -4.083 -10.039 1.00 11.88 6 HIS A N 10
ATOM 11972 C CA . HIS A 1 6 ? 22.166 -3.655 -9.854 1.00 11.42 6 HIS A CA 10
ATOM 11973 C C . HIS A 1 6 ? 22.018 -3.034 -8.470 1.00 10.42 6 HIS A C 10
ATOM 11974 O O . HIS A 1 6 ? 22.448 -3.619 -7.482 1.00 10.22 6 HIS A O 10
ATOM 11989 N N . HIS A 1 7 ? 21.456 -1.834 -8.405 1.00 9.98 7 HIS A N 10
ATOM 11990 C CA . HIS A 1 7 ? 21.253 -1.174 -7.117 1.00 9.18 7 HIS A CA 10
ATOM 11991 C C . HIS A 1 7 ? 20.221 -1.917 -6.294 1.00 9.04 7 HIS A C 10
ATOM 11992 O O . HIS A 1 7 ? 19.407 -2.645 -6.863 1.00 9.71 7 HIS A O 10
ATOM 12007 N N . LEU A 1 8 ? 20.282 -1.729 -4.961 1.00 8.37 8 LEU A N 10
ATOM 12008 C CA . LEU A 1 8 ? 19.415 -2.406 -3.946 1.00 8.37 8 LEU A CA 10
ATOM 12009 C C . LEU A 1 8 ? 19.951 -3.806 -3.596 1.00 8.86 8 LEU A C 10
ATOM 12010 O O . LEU A 1 8 ? 19.591 -4.382 -2.571 1.00 9.23 8 LEU A O 10
ATOM 12026 N N . GLU A 1 9 ? 20.825 -4.338 -4.440 1.00 9.12 9 GLU A N 10
ATOM 12027 C CA . GLU A 1 9 ? 21.383 -5.658 -4.214 1.00 9.86 9 GLU A CA 10
ATOM 12028 C C . GLU A 1 9 ? 22.613 -5.565 -3.333 1.00 9.89 9 GLU A C 10
ATOM 12029 O O . GLU A 1 9 ? 23.694 -5.202 -3.831 1.00 10.56 9 GLU A O 10
ATOM 12041 N N . GLY A 1 10 ? 22.467 -5.859 -2.060 1.00 9.36 10 GLY A N 10
ATOM 12042 C CA . GLY A 1 10 ? 23.616 -5.856 -1.153 1.00 9.60 10 GLY A CA 10
ATOM 12043 C C . GLY A 1 10 ? 24.048 -4.453 -0.747 1.00 8.87 10 GLY A C 10
ATOM 12044 O O . GLY A 1 10 ? 24.259 -3.578 -1.609 1.00 9.04 10 GLY A O 10
ATOM 12048 N N . GLY A 1 11 ? 24.202 -4.247 0.547 1.00 8.30 11 GLY A N 10
ATOM 12049 C CA . GLY A 1 11 ? 24.539 -2.942 1.073 1.00 7.80 11 GLY A CA 10
ATOM 12050 C C . GLY A 1 11 ? 25.996 -2.585 0.867 1.00 8.13 11 GLY A C 10
ATOM 12051 O O . GLY A 1 11 ? 26.808 -2.721 1.774 1.00 8.45 11 GLY A O 10
ATOM 12055 N N . GLY A 1 12 ? 26.334 -2.134 -0.322 1.00 8.34 12 GLY A N 10
ATOM 12056 C CA . GLY A 1 12 ? 27.701 -1.754 -0.611 1.00 8.95 12 GLY A CA 10
ATOM 12057 C C . GLY A 1 12 ? 27.854 -0.265 -0.861 1.00 8.79 12 GLY A C 10
ATOM 12058 O O . GLY A 1 12 ? 28.582 0.156 -1.768 1.00 9.24 12 GLY A O 10
ATOM 12062 N N . ASN A 1 13 ? 27.177 0.543 -0.053 1.00 8.39 13 ASN A N 10
ATOM 12063 C CA . ASN A 1 13 ? 27.217 2.007 -0.194 1.00 8.53 13 ASN A CA 10
ATOM 12064 C C . ASN A 1 13 ? 27.614 2.669 1.129 1.00 9.29 13 ASN A C 10
ATOM 12065 O O . ASN A 1 13 ? 27.169 2.245 2.191 1.00 9.68 13 ASN A O 10
ATOM 12076 N N . ALA A 1 14 ? 28.439 3.716 1.043 1.00 9.70 14 ALA A N 10
ATOM 12077 C CA . ALA A 1 14 ? 29.040 4.366 2.219 1.00 10.58 14 ALA A CA 10
ATOM 12078 C C . ALA A 1 14 ? 28.191 5.495 2.809 1.00 11.08 14 ALA A C 10
ATOM 12079 O O . ALA A 1 14 ? 27.263 5.978 2.176 1.00 11.12 14 ALA A O 10
ATOM 12086 N N . GLN A 1 15 ? 28.570 5.903 4.045 1.00 11.67 15 GLN A N 10
ATOM 12087 C CA . GLN A 1 15 ? 27.902 6.969 4.846 1.00 12.40 15 GLN A CA 10
ATOM 12088 C C . GLN A 1 15 ? 26.528 6.465 5.365 1.00 12.25 15 GLN A C 10
ATOM 12089 O O . GLN A 1 15 ? 26.138 5.315 5.070 1.00 12.05 15 GLN A O 10
ATOM 12103 N N . LYS A 1 16 ? 25.867 7.264 6.221 1.00 12.53 16 LYS A N 10
ATOM 12104 C CA . LYS A 1 16 ? 24.510 7.003 6.731 1.00 12.66 16 LYS A CA 10
ATOM 12105 C C . LYS A 1 16 ? 24.463 5.907 7.799 1.00 11.86 16 LYS A C 10
ATOM 12106 O O . LYS A 1 16 ? 23.983 6.127 8.911 1.00 12.01 16 LYS A O 10
ATOM 12125 N N . SER A 1 17 ? 24.943 4.762 7.461 1.00 11.21 17 SER A N 10
ATOM 12126 C CA . SER A 1 17 ? 24.940 3.633 8.345 1.00 10.50 17 SER A CA 10
ATOM 12127 C C . SER A 1 17 ? 26.293 2.991 8.359 1.00 10.66 17 SER A C 10
ATOM 12128 O O . SER A 1 17 ? 26.419 1.816 8.670 1.00 10.17 17 SER A O 10
ATOM 12136 N N . ALA A 1 18 ? 27.327 3.803 8.063 1.00 11.52 18 ALA A N 10
ATOM 12137 C CA . ALA A 1 18 ? 28.718 3.332 8.016 1.00 11.99 18 ALA A CA 10
ATOM 12138 C C . ALA A 1 18 ? 28.829 2.150 7.053 1.00 11.45 18 ALA A C 10
ATOM 12139 O O . ALA A 1 18 ? 29.534 1.180 7.312 1.00 11.42 18 ALA A O 10
ATOM 12146 N N . MET A 1 19 ? 28.131 2.287 5.918 1.00 11.20 19 MET A N 10
ATOM 12147 C CA . MET A 1 19 ? 28.068 1.266 4.852 1.00 10.90 19 MET A CA 10
ATOM 12148 C C . MET A 1 19 ? 27.108 0.144 5.186 1.00 9.99 19 MET A C 10
ATOM 12149 O O . MET A 1 19 ? 27.031 -0.816 4.442 1.00 9.63 19 MET A O 10
ATOM 12163 N N . ALA A 1 20 ? 26.353 0.244 6.286 1.00 9.77 20 ALA A N 10
ATOM 12164 C CA . ALA A 1 20 ? 25.411 -0.831 6.585 1.00 9.13 20 ALA A CA 10
ATOM 12165 C C . ALA A 1 20 ? 24.201 -0.717 5.665 1.00 8.17 20 ALA A C 10
ATOM 12166 O O . ALA A 1 20 ? 23.599 -1.713 5.284 1.00 7.84 20 ALA A O 10
ATOM 12173 N N . ARG A 1 21 ? 23.882 0.517 5.288 1.00 7.98 21 ARG A N 10
ATOM 12174 C CA . ARG A 1 21 ? 22.759 0.842 4.442 1.00 7.29 21 ARG A CA 10
ATOM 12175 C C . ARG A 1 21 ? 22.702 2.354 4.164 1.00 7.26 21 ARG A C 10
ATOM 12176 O O . ARG A 1 21 ? 22.071 3.089 4.882 1.00 7.10 21 ARG A O 10
ATOM 12197 N N . ALA A 1 22 ? 23.459 2.824 3.174 1.00 7.72 22 ALA A N 10
ATOM 12198 C CA . ALA A 1 22 ? 23.358 4.244 2.802 1.00 8.05 22 ALA A CA 10
ATOM 12199 C C . ALA A 1 22 ? 21.956 4.595 2.270 1.00 7.56 22 ALA A C 10
ATOM 12200 O O . ALA A 1 22 ? 21.103 5.111 3.002 1.00 7.73 22 ALA A O 10
ATOM 12207 N N . LYS A 1 23 ? 21.733 4.328 1.004 1.00 7.27 23 LYS A N 10
ATOM 12208 C CA . LYS A 1 23 ? 20.422 4.504 0.375 1.00 7.12 23 LYS A CA 10
ATOM 12209 C C . LYS A 1 23 ? 20.145 3.242 -0.369 1.00 6.46 23 LYS A C 10
ATOM 12210 O O . LYS A 1 23 ? 19.270 3.169 -1.225 1.00 6.78 23 LYS A O 10
ATOM 12229 N N . ASN A 1 24 ? 20.909 2.250 -0.019 1.00 5.86 24 ASN A N 10
ATOM 12230 C CA . ASN A 1 24 ? 20.908 1.003 -0.717 1.00 5.58 24 ASN A CA 10
ATOM 12231 C C . ASN A 1 24 ? 19.800 0.067 -0.236 1.00 5.25 24 ASN A C 10
ATOM 12232 O O . ASN A 1 24 ? 19.220 -0.645 -1.027 1.00 5.71 24 ASN A O 10
ATOM 12243 N N . LEU A 1 25 ? 19.504 0.090 1.048 1.00 4.87 25 LEU A N 10
ATOM 12244 C CA . LEU A 1 25 ? 18.548 -0.847 1.589 1.00 4.97 25 LEU A CA 10
ATOM 12245 C C . LEU A 1 25 ? 17.366 -0.092 2.220 1.00 4.70 25 LEU A C 10
ATOM 12246 O O . LEU A 1 25 ? 16.339 0.061 1.592 1.00 4.86 25 LEU A O 10
ATOM 12262 N N . GLU A 1 26 ? 17.567 0.426 3.452 1.00 4.76 26 GLU A N 10
ATOM 12263 C CA . GLU A 1 26 ? 16.536 1.159 4.217 1.00 4.96 26 GLU A CA 10
ATOM 12264 C C . GLU A 1 26 ? 15.191 0.421 4.364 1.00 4.83 26 GLU A C 10
ATOM 12265 O O . GLU A 1 26 ? 14.326 0.501 3.501 1.00 4.95 26 GLU A O 10
ATOM 12277 N N . LYS A 1 27 ? 15.050 -0.288 5.508 1.00 5.08 27 LYS A N 10
ATOM 12278 C CA . LYS A 1 27 ? 13.835 -1.060 5.869 1.00 5.48 27 LYS A CA 10
ATOM 12279 C C . LYS A 1 27 ? 13.675 -2.310 4.980 1.00 5.57 27 LYS A C 10
ATOM 12280 O O . LYS A 1 27 ? 13.248 -2.237 3.846 1.00 6.04 27 LYS A O 10
ATOM 12299 N N . ALA A 1 28 ? 14.025 -3.439 5.536 1.00 5.50 28 ALA A N 10
ATOM 12300 C CA . ALA A 1 28 ? 14.030 -4.701 4.804 1.00 5.97 28 ALA A CA 10
ATOM 12301 C C . ALA A 1 28 ? 12.628 -5.210 4.517 1.00 6.23 28 ALA A C 10
ATOM 12302 O O . ALA A 1 28 ? 12.279 -5.497 3.381 1.00 6.48 28 ALA A O 10
ATOM 12309 N N . LYS A 1 29 ? 11.832 -5.330 5.551 1.00 6.51 29 LYS A N 10
ATOM 12310 C CA . LYS A 1 29 ? 10.479 -5.851 5.399 1.00 7.02 29 LYS A CA 10
ATOM 12311 C C . LYS A 1 29 ? 9.463 -4.766 5.706 1.00 6.93 29 LYS A C 10
ATOM 12312 O O . LYS A 1 29 ? 8.268 -5.011 5.756 1.00 7.10 29 LYS A O 10
ATOM 12331 N N . ALA A 1 30 ? 9.955 -3.566 5.869 1.00 7.00 30 ALA A N 10
ATOM 12332 C CA . ALA A 1 30 ? 9.108 -2.419 6.159 1.00 7.22 30 ALA A CA 10
ATOM 12333 C C . ALA A 1 30 ? 9.223 -1.390 5.028 1.00 7.17 30 ALA A C 10
ATOM 12334 O O . ALA A 1 30 ? 8.891 -0.218 5.193 1.00 7.27 30 ALA A O 10
ATOM 12341 N N . ALA A 1 31 ? 9.671 -1.870 3.876 1.00 7.30 31 ALA A N 10
ATOM 12342 C CA . ALA A 1 31 ? 9.847 -1.046 2.683 1.00 7.49 31 ALA A CA 10
ATOM 12343 C C . ALA A 1 31 ? 8.505 -0.723 2.036 1.00 7.26 31 ALA A C 10
ATOM 12344 O O . ALA A 1 31 ? 7.605 -1.572 1.981 1.00 7.29 31 ALA A O 10
ATOM 12351 N N . GLY A 1 32 ? 8.373 0.487 1.545 1.00 7.31 32 GLY A N 10
ATOM 12352 C CA . GLY A 1 32 ? 7.138 0.909 0.935 1.00 7.37 32 GLY A CA 10
ATOM 12353 C C . GLY A 1 32 ? 7.181 0.905 -0.588 1.00 7.39 32 GLY A C 10
ATOM 12354 O O . GLY A 1 32 ? 7.743 -0.024 -1.210 1.00 7.69 32 GLY A O 10
ATOM 12358 N N . LYS A 1 33 ? 6.569 1.938 -1.186 1.00 7.33 33 LYS A N 10
ATOM 12359 C CA . LYS A 1 33 ? 6.455 2.114 -2.645 1.00 7.58 33 LYS A CA 10
ATOM 12360 C C . LYS A 1 33 ? 6.468 3.617 -2.992 1.00 7.81 33 LYS A C 10
ATOM 12361 O O . LYS A 1 33 ? 5.862 4.050 -3.989 1.00 8.09 33 LYS A O 10
ATOM 12380 N N . GLY A 1 34 ? 7.185 4.386 -2.194 1.00 7.92 34 GLY A N 10
ATOM 12381 C CA . GLY A 1 34 ? 7.249 5.816 -2.394 1.00 8.28 34 GLY A CA 10
ATOM 12382 C C . GLY A 1 34 ? 8.644 6.274 -2.743 1.00 8.23 34 GLY A C 10
ATOM 12383 O O . GLY A 1 34 ? 9.569 5.466 -2.742 1.00 8.16 34 GLY A O 10
ATOM 12387 N N . SER A 1 35 ? 8.789 7.576 -3.020 1.00 8.52 35 SER A N 10
ATOM 12388 C CA . SER A 1 35 ? 10.060 8.205 -3.418 1.00 8.67 35 SER A CA 10
ATOM 12389 C C . SER A 1 35 ? 9.756 9.659 -3.771 1.00 8.96 35 SER A C 10
ATOM 12390 O O . SER A 1 35 ? 10.501 10.582 -3.430 1.00 9.53 35 SER A O 10
ATOM 12398 N N . GLN A 1 36 ? 8.625 9.838 -4.442 1.00 8.75 36 GLN A N 10
ATOM 12399 C CA . GLN A 1 36 ? 8.127 11.148 -4.830 1.00 9.17 36 GLN A CA 10
ATOM 12400 C C . GLN A 1 36 ? 7.474 11.818 -3.626 1.00 8.70 36 GLN A C 10
ATOM 12401 O O . GLN A 1 36 ? 7.542 11.296 -2.515 1.00 8.58 36 GLN A O 10
ATOM 12415 N N . LEU A 1 37 ? 6.843 12.968 -3.861 1.00 8.63 37 LEU A N 10
ATOM 12416 C CA . LEU A 1 37 ? 6.116 13.697 -2.816 1.00 8.33 37 LEU A CA 10
ATOM 12417 C C . LEU A 1 37 ? 5.065 12.796 -2.170 1.00 7.59 37 LEU A C 10
ATOM 12418 O O . LEU A 1 37 ? 4.943 12.753 -0.951 1.00 7.53 37 LEU A O 10
ATOM 12434 N N . GLU A 1 38 ? 4.323 12.088 -3.030 1.00 7.28 38 GLU A N 10
ATOM 12435 C CA . GLU A 1 38 ? 3.323 11.088 -2.636 1.00 6.85 38 GLU A CA 10
ATOM 12436 C C . GLU A 1 38 ? 2.085 11.683 -1.902 1.00 6.29 38 GLU A C 10
ATOM 12437 O O . GLU A 1 38 ? 2.178 12.299 -0.837 1.00 6.53 38 GLU A O 10
ATOM 12449 N N . ALA A 1 39 ? 0.927 11.500 -2.510 1.00 5.86 39 ALA A N 10
ATOM 12450 C CA . ALA A 1 39 ? -0.305 12.023 -1.976 1.00 5.57 39 ALA A CA 10
ATOM 12451 C C . ALA A 1 39 ? -0.930 11.044 -0.999 1.00 5.31 39 ALA A C 10
ATOM 12452 O O . ALA A 1 39 ? -0.756 9.831 -1.137 1.00 5.56 39 ALA A O 10
ATOM 12459 N N . ASN A 1 40 ? -1.654 11.577 -0.016 1.00 5.21 40 ASN A N 10
ATOM 12460 C CA . ASN A 1 40 ? -2.332 10.765 1.010 1.00 5.30 40 ASN A CA 10
ATOM 12461 C C . ASN A 1 40 ? -3.227 9.708 0.359 1.00 4.90 40 ASN A C 10
ATOM 12462 O O . ASN A 1 40 ? -3.191 8.535 0.719 1.00 4.87 40 ASN A O 10
ATOM 12473 N N . LYS A 1 41 ? -3.997 10.121 -0.636 1.00 4.91 41 LYS A N 10
ATOM 12474 C CA . LYS A 1 41 ? -4.903 9.206 -1.318 1.00 4.79 41 LYS A CA 10
ATOM 12475 C C . LYS A 1 41 ? -4.294 8.639 -2.605 1.00 5.11 41 LYS A C 10
ATOM 12476 O O . LYS A 1 41 ? -5.004 8.364 -3.567 1.00 5.52 41 LYS A O 10
ATOM 12495 N N . LYS A 1 42 ? -2.968 8.430 -2.599 1.00 5.29 42 LYS A N 10
ATOM 12496 C CA . LYS A 1 42 ? -2.291 7.757 -3.712 1.00 6.01 42 LYS A CA 10
ATOM 12497 C C . LYS A 1 42 ? -2.872 6.356 -3.870 1.00 6.11 42 LYS A C 10
ATOM 12498 O O . LYS A 1 42 ? -3.081 5.882 -4.985 1.00 6.74 42 LYS A O 10
ATOM 12517 N N . ALA A 1 43 ? -3.144 5.723 -2.722 1.00 5.71 43 ALA A N 10
ATOM 12518 C CA . ALA A 1 43 ? -3.738 4.379 -2.650 1.00 5.93 43 ALA A CA 10
ATOM 12519 C C . ALA A 1 43 ? -3.843 3.916 -1.234 1.00 5.58 43 ALA A C 10
ATOM 12520 O O . ALA A 1 43 ? -4.583 2.998 -0.958 1.00 5.78 43 ALA A O 10
ATOM 12527 N N . MET A 1 44 ? -3.063 4.511 -0.328 1.00 5.27 44 MET A N 10
ATOM 12528 C CA . MET A 1 44 ? -3.132 4.122 1.078 1.00 5.14 44 MET A CA 10
ATOM 12529 C C . MET A 1 44 ? -4.437 4.587 1.653 1.00 4.41 44 MET A C 10
ATOM 12530 O O . MET A 1 44 ? -4.580 5.724 2.086 1.00 4.57 44 MET A O 10
ATOM 12544 N N . SER A 1 45 ? -5.412 3.734 1.540 1.00 3.91 45 SER A N 10
ATOM 12545 C CA . SER A 1 45 ? -6.730 4.055 1.934 1.00 3.31 45 SER A CA 10
ATOM 12546 C C . SER A 1 45 ? -7.506 2.864 2.565 1.00 3.15 45 SER A C 10
ATOM 12547 O O . SER A 1 45 ? -7.710 2.830 3.776 1.00 3.30 45 SER A O 10
ATOM 12555 N N . ILE A 1 46 ? -7.916 1.897 1.760 1.00 3.06 46 ILE A N 10
ATOM 12556 C CA . ILE A 1 46 ? -8.698 0.756 2.266 1.00 2.90 46 ILE A CA 10
ATOM 12557 C C . ILE A 1 46 ? -7.875 -0.504 2.184 1.00 3.39 46 ILE A C 10
ATOM 12558 O O . ILE A 1 46 ? -7.249 -0.740 1.187 1.00 3.76 46 ILE A O 10
ATOM 12574 N N . GLN A 1 47 ? -7.905 -1.323 3.211 1.00 3.62 47 GLN A N 10
ATOM 12575 C CA . GLN A 1 47 ? -7.089 -2.511 3.230 1.00 4.26 47 GLN A CA 10
ATOM 12576 C C . GLN A 1 47 ? -7.935 -3.725 2.786 1.00 4.05 47 GLN A C 10
ATOM 12577 O O . GLN A 1 47 ? -8.985 -4.003 3.343 1.00 3.59 47 GLN A O 10
ATOM 12591 N N . CYS A 1 48 ? -7.443 -4.397 1.756 1.00 4.51 48 CYS A N 10
ATOM 12592 C CA . CYS A 1 48 ? -8.106 -5.504 1.061 1.00 4.51 48 CYS A CA 10
ATOM 12593 C C . CYS A 1 48 ? -8.409 -6.712 1.956 1.00 4.78 48 CYS A C 10
ATOM 12594 O O . CYS A 1 48 ? -7.590 -7.117 2.782 1.00 5.43 48 CYS A O 10
ATOM 12602 N N . LYS A 1 49 ? -9.571 -7.308 1.710 1.00 4.37 49 LYS A N 10
ATOM 12603 C CA . LYS A 1 49 ? -10.113 -8.451 2.454 1.00 4.60 49 LYS A CA 10
ATOM 12604 C C . LYS A 1 49 ? -9.320 -9.706 2.106 1.00 5.45 49 LYS A C 10
ATOM 12605 O O . LYS A 1 49 ? -9.154 -10.603 2.932 1.00 5.91 49 LYS A O 10
ATOM 12624 N N . VAL A 1 50 ? -8.832 -9.761 0.865 1.00 5.76 50 VAL A N 10
ATOM 12625 C CA . VAL A 1 50 ? -8.148 -10.971 0.357 1.00 6.62 50 VAL A CA 10
ATOM 12626 C C . VAL A 1 50 ? -6.894 -11.296 1.176 1.00 7.31 50 VAL A C 10
ATOM 12627 O O . VAL A 1 50 ? -6.489 -12.443 1.279 1.00 7.94 50 VAL A O 10
ATOM 12640 N N . CYS A 1 51 ? -6.315 -10.275 1.774 1.00 7.22 51 CYS A N 10
ATOM 12641 C CA . CYS A 1 51 ? -5.145 -10.447 2.571 1.00 7.91 51 CYS A CA 10
ATOM 12642 C C . CYS A 1 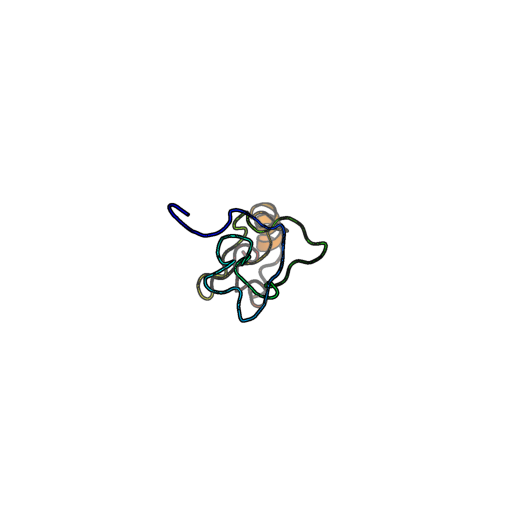51 ? -4.955 -9.250 3.474 1.00 7.66 51 CYS A C 10
ATOM 12643 O O . CYS A 1 51 ? -5.284 -9.310 4.656 1.00 7.62 51 CYS A O 10
ATOM 12651 N N . MET A 1 52 ? -4.468 -8.141 2.898 1.00 7.53 52 MET A N 10
ATOM 12652 C CA . MET A 1 52 ? -4.151 -6.950 3.699 1.00 7.36 52 MET A CA 10
ATOM 12653 C C . MET A 1 52 ? -3.578 -5.859 2.766 1.00 7.19 52 MET A C 10
ATOM 12654 O O . MET A 1 52 ? -2.735 -5.073 3.141 1.00 7.51 52 MET A O 10
ATOM 12668 N N . GLN A 1 53 ? -4.100 -5.801 1.560 1.00 6.77 53 GLN A N 10
ATOM 12669 C CA . GLN A 1 53 ? -3.541 -4.918 0.500 1.00 6.78 53 GLN A CA 10
ATOM 12670 C C . GLN A 1 53 ? -4.302 -3.611 0.531 1.00 5.99 53 GLN A C 10
ATOM 12671 O O . GLN A 1 53 ? -4.981 -3.375 1.481 1.00 5.51 53 GLN A O 10
ATOM 12685 N N . THR A 1 54 ? -4.224 -2.772 -0.476 1.00 5.92 54 THR A N 10
ATOM 12686 C CA . THR A 1 54 ? -4.987 -1.537 -0.363 1.00 5.23 54 THR A CA 10
ATOM 12687 C C . THR A 1 54 ? -5.717 -1.153 -1.666 1.00 5.04 54 THR A C 10
ATOM 12688 O O . THR A 1 54 ? -5.421 -1.676 -2.750 1.00 5.63 54 THR A O 10
ATOM 12699 N N . PHE A 1 55 ? -6.701 -0.259 -1.507 1.00 4.34 55 PHE A N 10
ATOM 12700 C CA . PHE A 1 55 ? -7.522 0.315 -2.550 1.00 4.27 55 PHE A CA 10
ATOM 12701 C C . PHE A 1 55 ? -7.795 1.755 -2.157 1.00 3.93 55 PHE A C 10
ATOM 12702 O O . PHE A 1 55 ? -7.402 2.171 -1.068 1.00 3.54 55 PHE A O 10
ATOM 12719 N N . ILE A 1 56 ? -8.496 2.482 -2.995 1.00 4.24 56 ILE A N 10
ATOM 12720 C CA . ILE A 1 56 ? -8.761 3.894 -2.756 1.00 4.10 56 ILE A CA 10
ATOM 12721 C C . ILE A 1 56 ? -10.009 4.105 -1.903 1.00 3.68 56 ILE A C 10
ATOM 12722 O O . ILE A 1 56 ? -11.043 3.483 -2.131 1.00 3.75 56 ILE A O 10
ATOM 12738 N N . CYS A 1 57 ? -9.898 4.980 -0.925 1.00 3.44 57 CYS A N 10
ATOM 12739 C CA . CYS A 1 57 ? -11.013 5.317 -0.125 1.00 3.38 57 CYS A CA 10
ATOM 12740 C C . CYS A 1 57 ? -11.395 6.736 -0.461 1.00 3.93 57 CYS A C 10
ATOM 12741 O O . CYS A 1 57 ? -10.882 7.699 0.121 1.00 4.21 57 CYS A O 10
ATOM 12749 N N . THR A 1 58 ? -12.185 6.870 -1.499 1.00 4.31 58 THR A N 10
ATOM 12750 C CA . THR A 1 58 ? -12.734 8.157 -1.892 1.00 5.03 58 THR A CA 10
ATOM 12751 C C . THR A 1 58 ? -13.502 8.831 -0.728 1.00 5.13 58 THR A C 10
ATOM 12752 O O . THR A 1 58 ? -13.432 10.050 -0.547 1.00 5.79 58 THR A O 10
ATOM 12763 N N . THR A 1 59 ? -14.164 8.017 0.081 1.00 4.66 59 THR A N 10
ATOM 12764 C CA . THR A 1 59 ? -14.962 8.504 1.191 1.00 4.98 59 THR A CA 10
ATOM 12765 C C . THR A 1 59 ? -14.241 8.142 2.521 1.00 4.60 59 THR A C 10
ATOM 12766 O O . THR A 1 59 ? -13.027 8.008 2.540 1.00 4.34 59 THR A O 10
ATOM 12777 N N . SER A 1 60 ? -14.982 8.037 3.611 1.00 4.93 60 SER A N 10
ATOM 12778 C CA . SER A 1 60 ? -14.426 7.651 4.910 1.00 5.08 60 SER A CA 10
ATOM 12779 C C . SER A 1 60 ? -14.711 6.147 5.175 1.00 4.91 60 SER A C 10
ATOM 12780 O O . SER A 1 60 ? -14.660 5.686 6.320 1.00 5.44 60 SER A O 10
ATOM 12788 N N . GLU A 1 61 ? -14.958 5.398 4.086 1.00 4.39 61 GLU A N 10
ATOM 12789 C CA . GLU A 1 61 ? -15.360 3.950 4.073 1.00 4.24 61 GLU A CA 10
ATOM 12790 C C . GLU A 1 61 ? -16.739 3.730 4.721 1.00 4.81 61 GLU A C 10
ATOM 12791 O O . GLU A 1 61 ? -17.604 3.097 4.139 1.00 4.86 61 GLU A O 10
ATOM 12803 N N . VAL A 1 62 ? -16.910 4.266 5.926 1.00 5.34 62 VAL A N 10
ATOM 12804 C CA . VAL A 1 62 ? -18.102 4.129 6.746 1.00 6.05 62 VAL A CA 10
ATOM 12805 C C . VAL A 1 62 ? -19.399 4.479 5.986 1.00 6.40 62 VAL A C 10
ATOM 12806 O O . VAL A 1 62 ? -20.451 3.908 6.251 1.00 6.81 62 VAL A O 10
ATOM 12819 N N . LYS A 1 63 ? -19.301 5.367 5.021 1.00 6.35 63 LYS A N 10
ATOM 12820 C CA . LYS A 1 63 ? -20.474 5.761 4.270 1.00 6.86 63 LYS A CA 10
ATOM 12821 C C . LYS A 1 63 ? -20.883 4.599 3.333 1.00 6.61 63 LYS A C 10
ATOM 12822 O O . LYS A 1 63 ? -22.062 4.301 3.138 1.00 7.11 63 LYS A O 10
ATOM 12841 N N . CYS A 1 64 ? -19.918 3.948 2.791 1.00 5.90 64 CYS A N 10
ATOM 12842 C CA . CYS A 1 64 ? -20.181 2.815 1.967 1.00 5.63 64 CYS A CA 10
ATOM 12843 C C . CYS A 1 64 ? -20.554 1.623 2.859 1.00 5.60 64 CYS A C 10
ATOM 12844 O O . CYS A 1 64 ? -21.328 0.776 2.473 1.00 5.71 64 CYS A O 10
ATOM 12852 N N . ARG A 1 65 ? -20.009 1.623 4.079 1.00 5.62 65 ARG A N 10
ATOM 12853 C CA . ARG A 1 65 ? -20.269 0.618 5.094 1.00 5.84 65 ARG A CA 10
ATOM 12854 C C . ARG A 1 65 ? -21.751 0.513 5.400 1.00 6.60 65 ARG A C 10
ATOM 12855 O O . ARG A 1 65 ? -22.326 -0.571 5.284 1.00 6.69 65 ARG A O 10
ATOM 12876 N N . GLU A 1 66 ? -22.356 1.640 5.762 1.00 7.20 66 GLU A N 10
ATOM 12877 C CA . GLU A 1 66 ? -23.783 1.693 6.079 1.00 8.03 66 GLU A CA 10
ATOM 12878 C C . GLU A 1 66 ? -24.621 1.235 4.883 1.00 8.03 66 GLU A C 10
ATOM 12879 O O . GLU A 1 66 ? -25.624 0.538 5.030 1.00 8.42 66 GLU A O 10
ATOM 12891 N N . HIS A 1 67 ? -24.184 1.599 3.690 1.00 7.64 67 HIS A N 10
ATOM 12892 C CA . HIS A 1 67 ? -24.921 1.241 2.503 1.00 7.74 67 HIS A CA 10
ATOM 12893 C C . HIS A 1 67 ? -24.708 -0.224 2.133 1.00 7.19 67 HIS A C 10
ATOM 12894 O O . HIS A 1 67 ? -25.558 -0.835 1.527 1.00 7.42 67 HIS A O 10
ATOM 12909 N N . ALA A 1 68 ? -23.587 -0.771 2.514 1.00 6.53 68 ALA A N 10
ATOM 12910 C CA . ALA A 1 68 ? -23.244 -2.137 2.168 1.00 6.01 68 ALA A CA 10
ATOM 12911 C C . ALA A 1 68 ? -23.884 -3.119 3.091 1.00 6.43 68 ALA A C 10
ATOM 12912 O O . ALA A 1 68 ? -24.323 -4.166 2.655 1.00 6.43 68 ALA A O 10
ATOM 12919 N N . GLU A 1 69 ? -23.959 -2.787 4.357 1.00 6.88 69 GLU A N 10
ATOM 12920 C CA . GLU A 1 69 ? -24.581 -3.675 5.310 1.00 7.44 69 GLU A CA 10
ATOM 12921 C C . GLU A 1 69 ? -26.096 -3.665 5.132 1.00 8.10 69 GLU A C 10
ATOM 12922 O O . GLU A 1 69 ? -26.784 -4.624 5.469 1.00 8.50 69 GLU A O 10
ATOM 12934 N N . ALA A 1 70 ? -26.597 -2.583 4.559 1.00 8.29 70 ALA A N 10
ATOM 12935 C CA . ALA A 1 70 ? -28.011 -2.436 4.292 1.00 8.98 70 ALA A CA 10
ATOM 12936 C C . ALA A 1 70 ? -28.380 -2.984 2.908 1.00 8.74 70 ALA A C 10
ATOM 12937 O O . ALA A 1 70 ? -29.553 -3.057 2.560 1.00 9.31 70 ALA A O 10
ATOM 12944 N N . LYS A 1 71 ? -27.377 -3.363 2.122 1.00 7.94 71 LYS A N 10
ATOM 12945 C CA . LYS A 1 71 ? -27.603 -3.856 0.755 1.00 7.72 71 LYS A CA 10
ATOM 12946 C C . LYS A 1 71 ? -26.765 -5.095 0.449 1.00 7.00 71 LYS A C 10
ATOM 12947 O O . LYS A 1 71 ? -27.229 -6.229 0.623 1.00 7.10 71 LYS A O 10
ATOM 12966 N N . HIS A 1 72 ? -25.509 -4.856 0.008 1.00 6.33 72 HIS A N 10
ATOM 12967 C CA . HIS A 1 72 ? -24.554 -5.924 -0.379 1.00 5.62 72 HIS A CA 10
ATOM 12968 C C . HIS A 1 72 ? -25.221 -6.904 -1.394 1.00 5.65 72 HIS A C 10
ATOM 12969 O O . HIS A 1 72 ? -25.156 -8.121 -1.209 1.00 5.60 72 HIS A O 10
ATOM 12984 N N . PRO A 1 73 ? -25.829 -6.385 -2.521 1.00 5.90 73 PRO A N 10
ATOM 12985 C CA . PRO A 1 73 ? -26.548 -7.247 -3.472 1.00 6.06 73 PRO A CA 10
ATOM 12986 C C . PRO A 1 73 ? -25.619 -8.270 -4.075 1.00 5.49 73 PRO A C 10
ATOM 12987 O O . PRO A 1 73 ? -25.929 -9.447 -4.129 1.00 5.49 73 PRO A O 10
ATOM 12998 N N . LYS A 1 74 ? -24.458 -7.795 -4.503 1.00 5.12 74 LYS A N 10
ATOM 12999 C CA . LYS A 1 74 ? -23.463 -8.649 -5.084 1.00 4.75 74 LYS A CA 10
ATOM 13000 C C . LYS A 1 74 ? -22.142 -7.881 -5.186 1.00 4.46 74 LYS A C 10
ATOM 13001 O O . LYS A 1 74 ? -22.017 -6.926 -5.949 1.00 4.75 74 LYS A O 10
ATOM 13020 N N . ALA A 1 75 ? -21.205 -8.220 -4.323 1.00 4.19 75 ALA A N 10
ATOM 13021 C CA . ALA A 1 75 ? -19.869 -7.585 -4.357 1.00 4.02 75 ALA A CA 10
ATOM 13022 C C . ALA A 1 75 ? -19.114 -7.735 -5.719 1.00 4.43 75 ALA A C 10
ATOM 13023 O O . ALA A 1 75 ? -18.700 -6.736 -6.316 1.00 4.52 75 ALA A O 10
ATOM 13030 N N . ASP A 1 76 ? -18.959 -8.958 -6.173 1.00 5.01 76 ASP A N 10
ATOM 13031 C CA . ASP A 1 76 ? -18.237 -9.311 -7.461 1.00 5.63 76 ASP A CA 10
ATOM 13032 C C . ASP A 1 76 ? -16.811 -8.792 -7.507 1.00 5.81 76 ASP A C 10
ATOM 13033 O O . ASP A 1 76 ? -15.896 -9.398 -6.976 1.00 5.63 76 ASP A O 10
ATOM 13042 N N . VAL A 1 77 ? -16.652 -7.621 -8.109 1.00 6.30 77 VAL A N 10
ATOM 13043 C CA . VAL A 1 77 ? -15.358 -7.015 -8.318 1.00 6.58 77 VAL A CA 10
ATOM 13044 C C . VAL A 1 77 ? -14.935 -6.222 -7.110 1.00 5.93 77 VAL A C 10
ATOM 13045 O O . VAL A 1 77 ? -13.772 -5.883 -6.948 1.00 6.00 77 VAL A O 10
ATOM 13058 N N . VAL A 1 78 ? -15.885 -5.917 -6.258 1.00 5.38 78 VAL A N 10
ATOM 13059 C CA . VAL A 1 78 ? -15.560 -5.252 -5.023 1.00 4.74 78 VAL A CA 10
ATOM 13060 C C . VAL A 1 78 ? -15.602 -6.255 -3.897 1.00 4.00 78 VAL A C 10
ATOM 13061 O O . VAL A 1 78 ? -15.571 -5.898 -2.754 1.00 3.42 78 VAL A O 10
ATOM 13074 N N . ALA A 1 79 ? -15.637 -7.547 -4.254 1.00 4.18 79 ALA A N 10
ATOM 13075 C CA . ALA A 1 79 ? -15.600 -8.640 -3.244 1.00 3.76 79 ALA A CA 10
ATOM 13076 C C . ALA A 1 79 ? -14.284 -8.632 -2.445 1.00 3.69 79 ALA A C 10
ATOM 13077 O O . ALA A 1 79 ? -14.153 -9.296 -1.420 1.00 3.56 79 ALA A O 10
ATOM 13084 N N . CYS A 1 80 ? -13.316 -7.870 -2.935 1.00 4.00 80 CYS A N 10
ATOM 13085 C CA . CYS A 1 80 ? -12.057 -7.694 -2.263 1.00 4.07 80 CYS A CA 10
ATOM 13086 C C . CYS A 1 80 ? -12.222 -6.769 -1.072 1.00 3.33 80 CYS A C 10
ATOM 13087 O O . CYS A 1 80 ? -11.315 -6.641 -0.262 1.00 3.38 80 CYS A O 10
ATOM 13095 N N . PHE A 1 81 ? -13.368 -6.119 -0.999 1.00 2.86 81 PHE A N 10
ATOM 13096 C CA . PHE A 1 81 ? -13.747 -5.337 0.143 1.00 2.27 81 PHE A CA 10
ATOM 13097 C C . PHE A 1 81 ? -15.246 -4.987 0.013 1.00 2.17 81 PHE A C 10
ATOM 13098 O O . PHE A 1 81 ? -15.609 -3.934 -0.501 1.00 2.52 81 PHE A O 10
ATOM 13115 N N . PRO A 1 82 ? -16.133 -5.919 0.432 1.00 2.09 82 PRO A N 10
ATOM 13116 C CA . PRO A 1 82 ? -17.617 -5.811 0.262 1.00 2.39 82 PRO A CA 10
ATOM 13117 C C . PRO A 1 82 ? -18.293 -4.647 0.987 1.00 2.74 82 PRO A C 10
ATOM 13118 O O . PRO A 1 82 ? -19.515 -4.600 1.058 1.00 3.27 82 PRO A O 10
ATOM 13129 N N . HIS A 1 83 ? -17.528 -3.724 1.499 1.00 2.68 83 HIS A N 10
ATOM 13130 C CA . HIS A 1 83 ? -18.117 -2.526 2.099 1.00 3.26 83 HIS A CA 10
ATOM 13131 C C . HIS A 1 83 ? -18.329 -1.482 1.015 1.00 3.66 83 HIS A C 10
ATOM 13132 O O . HIS A 1 83 ? -18.830 -0.432 1.278 1.00 4.25 83 HIS A O 10
ATOM 13147 N N . LEU A 1 84 ? -17.935 -1.803 -0.210 1.00 3.56 84 LEU A N 10
ATOM 13148 C CA . LEU A 1 84 ? -17.950 -0.825 -1.294 1.00 4.20 84 LEU A CA 10
ATOM 13149 C C . LEU A 1 84 ? -19.151 -0.981 -2.248 1.00 4.81 84 LEU A C 10
ATOM 13150 O O . LEU A 1 84 ? -19.268 -0.223 -3.224 1.00 5.47 84 LEU A O 10
ATOM 13166 N N . LYS A 1 85 ? -20.029 -1.951 -2.003 1.00 4.68 85 LYS A N 10
ATOM 13167 C CA . LYS A 1 85 ? -21.168 -2.115 -2.892 1.00 5.28 85 LYS A CA 10
ATOM 13168 C C . LYS A 1 85 ? -22.215 -1.022 -2.888 1.00 6.06 85 LYS A C 10
ATOM 13169 O O . LYS A 1 85 ? -22.400 -0.267 -1.937 1.00 6.40 85 LYS A O 10
ATOM 13188 N N . LYS A 1 86 ? -22.893 -1.002 -3.993 1.00 6.60 86 LYS A N 10
ATOM 13189 C CA . LYS A 1 86 ? -23.951 -0.089 -4.325 1.00 7.50 86 LYS A CA 10
ATOM 13190 C C . LYS A 1 86 ? -25.224 -0.881 -4.467 1.00 8.13 86 LYS A C 10
ATOM 13191 O O . LYS A 1 86 ? -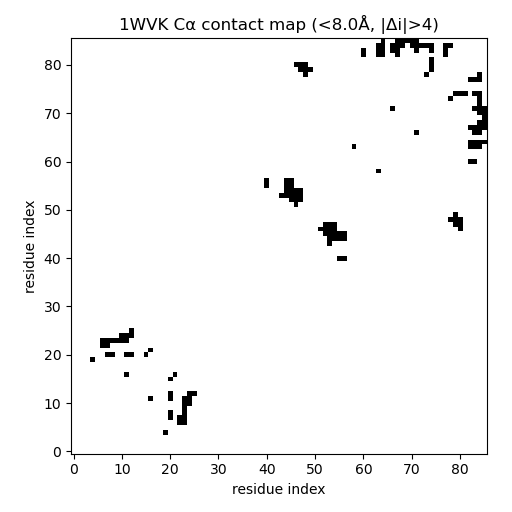25.332 -1.639 -5.466 1.00 8.62 86 LYS A O 10
ATOM 13211 N N . GLY A 1 1 ? 8.098 -11.375 -28.063 1.00 19.14 1 GLY A N 11
ATOM 13212 C CA . GLY A 1 1 ? 7.264 -10.712 -27.063 1.00 18.53 1 GLY A CA 11
ATOM 13213 C C . GLY A 1 1 ? 7.903 -9.455 -26.566 1.00 18.04 1 GLY A C 11
ATOM 13214 O O . GLY A 1 1 ? 9.039 -9.161 -26.920 1.00 17.99 1 GLY A O 11
ATOM 13220 N N . HIS A 1 2 ? 7.200 -8.714 -25.737 1.00 17.81 2 HIS A N 11
ATOM 13221 C CA . HIS A 1 2 ? 7.730 -7.461 -25.222 1.00 17.49 2 HIS A CA 11
ATOM 13222 C C . HIS A 1 2 ? 8.626 -7.704 -24.028 1.00 16.98 2 HIS A C 11
ATOM 13223 O O . HIS A 1 2 ? 8.346 -8.571 -23.177 1.00 17.17 2 HIS A O 11
ATOM 13238 N N . HIS A 1 3 ? 9.689 -6.947 -23.953 1.00 16.46 3 HIS A N 11
ATOM 13239 C CA . HIS A 1 3 ? 10.645 -7.083 -22.881 1.00 16.07 3 HIS A CA 11
ATOM 13240 C C . HIS A 1 3 ? 10.293 -6.127 -21.768 1.00 15.28 3 HIS A C 11
ATOM 13241 O O . HIS A 1 3 ? 9.604 -5.149 -22.006 1.00 15.31 3 HIS A O 11
ATOM 13256 N N . HIS A 1 4 ? 10.772 -6.431 -20.557 1.00 14.74 4 HIS A N 11
ATOM 13257 C CA . HIS A 1 4 ? 10.524 -5.626 -19.337 1.00 14.10 4 HIS A CA 11
ATOM 13258 C C . HIS A 1 4 ? 9.051 -5.711 -18.937 1.00 13.70 4 HIS A C 11
ATOM 13259 O O . HIS A 1 4 ? 8.250 -4.870 -19.309 1.00 14.01 4 HIS A O 11
ATOM 13274 N N . HIS A 1 5 ? 8.681 -6.749 -18.222 1.00 13.18 5 HIS A N 11
ATOM 13275 C CA . HIS A 1 5 ? 7.295 -6.885 -17.815 1.00 12.93 5 HIS A CA 11
ATOM 13276 C C . HIS A 1 5 ? 7.177 -7.507 -16.444 1.00 12.32 5 HIS A C 11
ATOM 13277 O O . HIS A 1 5 ? 7.729 -8.555 -16.213 1.00 12.40 5 HIS A O 11
ATOM 13292 N N . HIS A 1 6 ? 6.527 -6.761 -15.530 1.00 11.88 6 HIS A N 11
ATOM 13293 C CA . HIS A 1 6 ? 6.150 -7.213 -14.147 1.00 11.42 6 HIS A CA 11
ATOM 13294 C C . HIS A 1 6 ? 7.174 -8.160 -13.458 1.00 10.42 6 HIS A C 11
ATOM 13295 O O . HIS A 1 6 ? 7.116 -9.369 -13.616 1.00 10.22 6 HIS A O 11
ATOM 13310 N N . HIS A 1 7 ? 8.095 -7.607 -12.701 1.00 9.98 7 HIS A N 11
ATOM 13311 C CA . HIS A 1 7 ? 9.088 -8.438 -12.025 1.00 9.18 7 HIS A CA 11
ATOM 13312 C C . HIS A 1 7 ? 8.829 -8.563 -10.552 1.00 9.04 7 HIS A C 11
ATOM 13313 O O . HIS A 1 7 ? 8.217 -7.699 -9.946 1.00 9.71 7 HIS A O 11
ATOM 13328 N N . LEU A 1 8 ? 9.283 -9.671 -10.006 1.00 8.37 8 LEU A N 11
ATOM 13329 C CA . LEU A 1 8 ? 9.252 -9.970 -8.590 1.00 8.37 8 LEU A CA 11
ATOM 13330 C C . LEU A 1 8 ? 10.673 -10.280 -8.126 1.00 8.86 8 LEU A C 11
ATOM 13331 O O . LEU A 1 8 ? 10.919 -10.594 -6.973 1.00 9.23 8 LEU A O 11
ATOM 13347 N N . GLU A 1 9 ? 11.584 -10.165 -9.066 1.00 9.12 9 GLU A N 11
ATOM 13348 C CA . GLU A 1 9 ? 12.971 -10.430 -8.847 1.00 9.86 9 GLU A CA 11
ATOM 13349 C C . GLU A 1 9 ? 13.659 -9.081 -8.983 1.00 9.89 9 GLU A C 11
ATOM 13350 O O . GLU A 1 9 ? 13.405 -8.348 -9.960 1.00 10.56 9 GLU A O 11
ATOM 13362 N N . GLY A 1 10 ? 14.471 -8.739 -8.012 1.00 9.36 10 GLY A N 11
ATOM 13363 C CA . GLY A 1 10 ? 15.123 -7.465 -8.013 1.00 9.60 10 GLY A CA 11
ATOM 13364 C C . GLY A 1 10 ? 14.519 -6.531 -6.987 1.00 8.87 10 GLY A C 11
ATOM 13365 O O . GLY A 1 10 ? 13.288 -6.467 -6.832 1.00 9.04 10 GLY A O 11
ATOM 13369 N N . GLY A 1 11 ? 15.363 -5.810 -6.298 1.00 8.30 11 GLY A N 11
ATOM 13370 C CA . GLY A 1 11 ? 14.915 -4.886 -5.295 1.00 7.80 11 GLY A CA 11
ATOM 13371 C C . GLY A 1 11 ? 15.931 -3.805 -5.108 1.00 8.13 11 GLY A C 11
ATOM 13372 O O . GLY A 1 11 ? 17.032 -3.906 -5.650 1.00 8.45 11 GLY A O 11
ATOM 13376 N N . GLY A 1 12 ? 15.578 -2.777 -4.362 1.00 8.34 12 GLY A N 11
ATOM 13377 C CA . GLY A 1 12 ? 16.503 -1.675 -4.127 1.00 8.95 12 GLY A CA 11
ATOM 13378 C C . GLY A 1 12 ? 16.068 -0.422 -4.831 1.00 8.79 12 GLY A C 11
ATOM 13379 O O . GLY A 1 12 ? 16.651 0.639 -4.637 1.00 9.24 12 GLY A O 11
ATOM 13383 N N . ASN A 1 13 ? 15.035 -0.564 -5.662 1.00 8.39 13 ASN A N 11
ATOM 13384 C CA . ASN A 1 13 ? 14.433 0.539 -6.434 1.00 8.53 13 ASN A CA 11
ATOM 13385 C C . ASN A 1 13 ? 15.350 1.017 -7.563 1.00 9.29 13 ASN A C 11
ATOM 13386 O O . ASN A 1 13 ? 16.463 0.532 -7.729 1.00 9.68 13 ASN A O 11
ATOM 13397 N N . ALA A 1 14 ? 14.848 1.928 -8.360 1.00 9.70 14 ALA A N 11
ATOM 13398 C CA . ALA A 1 14 ? 15.596 2.497 -9.472 1.00 10.58 14 ALA A CA 11
ATOM 13399 C C . ALA A 1 14 ? 15.166 3.942 -9.678 1.00 11.08 14 ALA A C 11
ATOM 13400 O O . ALA A 1 14 ? 15.265 4.491 -10.779 1.00 11.12 14 ALA A O 11
ATOM 13407 N N . GLN A 1 15 ? 14.701 4.555 -8.580 1.00 11.67 15 GLN A N 11
ATOM 13408 C CA . GLN A 1 15 ? 14.208 5.946 -8.529 1.00 12.40 15 GLN A CA 11
ATOM 13409 C C . GLN A 1 15 ? 12.868 6.088 -9.248 1.00 12.25 15 GLN A C 11
ATOM 13410 O O . GLN A 1 15 ? 11.847 6.362 -8.632 1.00 12.05 15 GLN A O 11
ATOM 13424 N N . LYS A 1 16 ? 12.867 5.860 -10.540 1.00 12.53 16 LYS A N 11
ATOM 13425 C CA . LYS A 1 16 ? 11.660 5.938 -11.352 1.00 12.66 16 LYS A CA 11
ATOM 13426 C C . LYS A 1 16 ? 10.962 4.586 -11.382 1.00 11.86 16 LYS A C 11
ATOM 13427 O O . LYS A 1 16 ? 10.135 4.307 -12.241 1.00 12.01 16 LYS A O 11
ATOM 13446 N N . SER A 1 17 ? 11.263 3.787 -10.393 1.00 11.21 17 SER A N 11
ATOM 13447 C CA . SER A 1 17 ? 10.760 2.456 -10.248 1.00 10.50 17 SER A CA 11
ATOM 13448 C C . SER A 1 17 ? 9.312 2.399 -9.766 1.00 10.66 17 SER A C 11
ATOM 13449 O O . SER A 1 17 ? 8.727 1.311 -9.711 1.00 10.17 17 SER A O 11
ATOM 13457 N N . ALA A 1 18 ? 8.737 3.572 -9.475 1.00 11.52 18 ALA A N 11
ATOM 13458 C CA . ALA A 1 18 ? 7.377 3.721 -8.925 1.00 11.99 18 ALA A CA 11
ATOM 13459 C C . ALA A 1 18 ? 6.338 2.841 -9.636 1.00 11.45 18 ALA A C 11
ATOM 13460 O O . ALA A 1 18 ? 5.549 2.153 -8.990 1.00 11.42 18 ALA A O 11
ATOM 13467 N N . MET A 1 19 ? 6.327 2.859 -10.954 1.00 11.20 19 MET A N 11
ATOM 13468 C CA . MET A 1 19 ? 5.381 2.030 -11.694 1.00 10.90 19 MET A CA 11
ATOM 13469 C C . MET A 1 19 ? 6.113 1.088 -12.621 1.00 9.99 19 MET A C 11
ATOM 13470 O O . MET A 1 19 ? 5.504 0.329 -13.371 1.00 9.63 19 MET A O 11
ATOM 13484 N N . ALA A 1 20 ? 7.429 1.119 -12.544 1.00 9.77 20 ALA A N 11
ATOM 13485 C CA . ALA A 1 20 ? 8.253 0.275 -13.380 1.00 9.13 20 ALA A CA 11
ATOM 13486 C C . ALA A 1 20 ? 8.452 -1.084 -12.718 1.00 8.17 20 ALA A C 11
ATOM 13487 O O . ALA A 1 20 ? 8.751 -2.084 -13.382 1.00 7.84 20 ALA A O 11
ATOM 13494 N N . ARG A 1 21 ? 8.316 -1.119 -11.400 1.00 7.98 21 ARG A N 11
ATOM 13495 C CA . ARG A 1 21 ? 8.453 -2.353 -10.651 1.00 7.29 21 ARG A CA 11
ATOM 13496 C C . ARG A 1 21 ? 7.097 -2.895 -10.282 1.00 7.26 21 ARG A C 11
ATOM 13497 O O . ARG A 1 21 ? 6.747 -4.015 -10.697 1.00 7.10 21 ARG A O 11
ATOM 13518 N N . ALA A 1 22 ? 6.334 -2.087 -9.514 1.00 7.72 22 ALA A N 11
ATOM 13519 C CA . ALA A 1 22 ? 4.963 -2.416 -9.030 1.00 8.05 22 ALA A CA 11
ATOM 13520 C C . ALA A 1 22 ? 4.927 -3.572 -8.003 1.00 7.56 22 ALA A C 11
ATOM 13521 O O . ALA A 1 22 ? 4.353 -3.433 -6.921 1.00 7.73 22 ALA A O 11
ATOM 13528 N N . LYS A 1 23 ? 5.489 -4.703 -8.372 1.00 7.27 23 LYS A N 11
ATOM 13529 C CA . LYS A 1 23 ? 5.518 -5.849 -7.548 1.00 7.12 23 LYS A CA 11
ATOM 13530 C C . LYS A 1 23 ? 6.872 -5.948 -6.824 1.00 6.46 23 LYS A C 11
ATOM 13531 O O . LYS A 1 23 ? 6.947 -5.688 -5.626 1.00 6.78 23 LYS A O 11
ATOM 13550 N N . ASN A 1 24 ? 7.917 -6.314 -7.610 1.00 5.86 24 ASN A N 11
ATOM 13551 C CA . ASN A 1 24 ? 9.343 -6.467 -7.189 1.00 5.58 24 ASN A CA 11
ATOM 13552 C C . ASN A 1 24 ? 9.551 -7.277 -5.910 1.00 5.25 24 ASN A C 11
ATOM 13553 O O . ASN A 1 24 ? 8.633 -7.913 -5.386 1.00 5.71 24 ASN A O 11
ATOM 13564 N N . LEU A 1 25 ? 10.797 -7.319 -5.465 1.00 4.87 25 LEU A N 11
ATOM 13565 C CA . LEU A 1 25 ? 11.141 -8.000 -4.245 1.00 4.97 25 LEU A CA 11
ATOM 13566 C C . LEU A 1 25 ? 11.048 -7.025 -3.079 1.00 4.70 25 LEU A C 11
ATOM 13567 O O . LEU A 1 25 ? 11.638 -5.927 -3.112 1.00 4.86 25 LEU A O 11
ATOM 13583 N N . GLU A 1 26 ? 10.305 -7.420 -2.077 1.00 4.76 26 GLU A N 11
ATOM 13584 C CA . GLU A 1 26 ? 10.071 -6.622 -0.890 1.00 4.96 26 GLU A CA 11
ATOM 13585 C C . GLU A 1 26 ? 11.128 -6.907 0.170 1.00 4.83 26 GLU A C 11
ATOM 13586 O O . GLU A 1 26 ? 11.731 -7.994 0.188 1.00 4.95 26 GLU A O 11
ATOM 13598 N N . LYS A 1 27 ? 11.362 -5.947 1.049 1.00 5.08 27 LYS A N 11
ATOM 13599 C CA . LYS A 1 27 ? 12.313 -6.142 2.128 1.00 5.48 27 LYS A CA 11
ATOM 13600 C C . LYS A 1 27 ? 11.597 -6.045 3.479 1.00 5.57 27 LYS A C 11
ATOM 13601 O O . LYS A 1 27 ? 11.152 -7.048 4.040 1.00 6.04 27 LYS A O 11
ATOM 13620 N N . ALA A 1 28 ? 11.422 -4.837 3.951 1.00 5.50 28 ALA A N 11
ATOM 13621 C CA . ALA A 1 28 ? 10.768 -4.615 5.207 1.00 5.97 28 ALA A CA 11
ATOM 13622 C C . ALA A 1 28 ? 9.364 -4.107 4.951 1.00 6.23 28 ALA A C 11
ATOM 13623 O O . ALA A 1 28 ? 8.999 -3.823 3.811 1.00 6.48 28 ALA A O 11
ATOM 13630 N N . LYS A 1 29 ? 8.582 -4.030 6.004 1.00 6.51 29 LYS A N 11
ATOM 13631 C CA . LYS A 1 29 ? 7.221 -3.543 5.941 1.00 7.02 29 LYS A CA 11
ATOM 13632 C C . LYS A 1 29 ? 6.784 -3.098 7.315 1.00 6.93 29 LYS A C 11
ATOM 13633 O O . LYS A 1 29 ? 7.185 -3.695 8.312 1.00 7.10 29 LYS A O 11
ATOM 13652 N N . ALA A 1 30 ? 5.991 -2.058 7.365 1.00 7.00 30 ALA A N 11
ATOM 13653 C CA . ALA A 1 30 ? 5.486 -1.529 8.608 1.00 7.22 30 ALA A CA 11
ATOM 13654 C C . ALA A 1 30 ? 4.136 -0.873 8.366 1.00 7.17 30 ALA A C 11
ATOM 13655 O O . ALA A 1 30 ? 3.757 -0.630 7.212 1.00 7.27 30 ALA A O 11
ATOM 13662 N N . ALA A 1 31 ? 3.421 -0.614 9.430 1.00 7.30 31 ALA A N 11
ATOM 13663 C CA . ALA A 1 31 ? 2.142 0.045 9.368 1.00 7.49 31 ALA A CA 11
ATOM 13664 C C . ALA A 1 31 ? 1.997 0.920 10.584 1.00 7.26 31 ALA A C 11
ATOM 13665 O O . ALA A 1 31 ? 2.416 0.540 11.675 1.00 7.29 31 ALA A O 11
ATOM 13672 N N . GLY A 1 32 ? 1.448 2.088 10.398 1.00 7.31 32 GLY A N 11
ATOM 13673 C CA . GLY A 1 32 ? 1.296 3.004 11.485 1.00 7.37 32 GLY A CA 11
ATOM 13674 C C . GLY A 1 32 ? 0.679 4.279 11.009 1.00 7.39 32 GLY A C 11
ATOM 13675 O O . GLY A 1 32 ? 0.053 4.303 9.948 1.00 7.69 32 GLY A O 11
ATOM 13679 N N . LYS A 1 33 ? 0.865 5.341 11.767 1.00 7.33 33 LYS A N 11
ATOM 13680 C CA . LYS A 1 33 ? 0.302 6.641 11.433 1.00 7.58 33 LYS A CA 11
ATOM 13681 C C . LYS A 1 33 ? 1.358 7.717 11.643 1.00 7.81 33 LYS A C 11
ATOM 13682 O O . LYS A 1 33 ? 1.693 8.054 12.772 1.00 8.09 33 LYS A O 11
ATOM 13701 N N . GLY A 1 34 ? 1.908 8.210 10.556 1.00 7.92 34 GLY A N 11
ATOM 13702 C CA . GLY A 1 34 ? 2.938 9.214 10.633 1.00 8.28 34 GLY A CA 11
ATOM 13703 C C . GLY A 1 34 ? 2.914 10.134 9.438 1.00 8.23 34 GLY A C 11
ATOM 13704 O O . GLY A 1 34 ? 3.140 9.697 8.303 1.00 8.16 34 GLY A O 11
ATOM 13708 N N . SER A 1 35 ? 2.614 11.378 9.677 1.00 8.52 35 SER A N 11
ATOM 13709 C CA . SER A 1 35 ? 2.558 12.407 8.654 1.00 8.67 35 SER A CA 11
ATOM 13710 C C . SER A 1 35 ? 2.858 13.749 9.330 1.00 8.96 35 SER A C 11
ATOM 13711 O O . SER A 1 35 ? 2.956 13.802 10.562 1.00 9.53 35 SER A O 11
ATOM 13719 N N . GLN A 1 36 ? 3.005 14.811 8.559 1.00 8.75 36 GLN A N 11
ATOM 13720 C CA . GLN A 1 36 ? 3.294 16.114 9.130 1.00 9.17 36 GLN A CA 11
ATOM 13721 C C . GLN A 1 36 ? 2.822 17.196 8.202 1.00 8.70 36 GLN A C 11
ATOM 13722 O O . GLN A 1 36 ? 3.039 17.111 6.989 1.00 8.58 36 GLN A O 11
ATOM 13736 N N . LEU A 1 37 ? 2.147 18.198 8.777 1.00 8.63 37 LEU A N 11
ATOM 13737 C CA . LEU A 1 37 ? 1.569 19.352 8.054 1.00 8.33 37 LEU A CA 11
ATOM 13738 C C . LEU A 1 37 ? 0.373 18.917 7.186 1.00 7.59 37 LEU A C 11
ATOM 13739 O O . LEU A 1 37 ? -0.749 19.379 7.382 1.00 7.53 37 LEU A O 11
ATOM 13755 N N . GLU A 1 38 ? 0.623 18.018 6.275 1.00 7.28 38 GLU A N 11
ATOM 13756 C CA . GLU A 1 38 ? -0.370 17.500 5.365 1.00 6.85 38 GLU A CA 11
ATOM 13757 C C . GLU A 1 38 ? -1.097 16.310 5.999 1.00 6.29 38 GLU A C 11
ATOM 13758 O O . GLU A 1 38 ? -0.457 15.387 6.519 1.00 6.53 38 GLU A O 11
ATOM 13770 N N . ALA A 1 39 ? -2.426 16.365 5.989 1.00 5.86 39 ALA A N 11
ATOM 13771 C CA . ALA A 1 39 ? -3.275 15.307 6.527 1.00 5.57 39 ALA A CA 11
ATOM 13772 C C . ALA A 1 39 ? -4.670 15.436 5.927 1.00 5.31 39 ALA A C 11
ATOM 13773 O O . ALA A 1 39 ? -5.385 16.399 6.210 1.00 5.56 39 ALA A O 11
ATOM 13780 N N . ASN A 1 40 ? -5.052 14.505 5.085 1.00 5.21 40 ASN A N 11
ATOM 13781 C CA . ASN A 1 40 ? -6.370 14.555 4.462 1.00 5.30 40 ASN A CA 11
ATOM 13782 C C . ASN A 1 40 ? -7.303 13.473 5.009 1.00 4.90 40 ASN A C 11
ATOM 13783 O O . ASN A 1 40 ? -8.318 13.164 4.414 1.00 4.87 40 ASN A O 11
ATOM 13794 N N . LYS A 1 41 ? -7.000 12.959 6.192 1.00 4.91 41 LYS A N 11
ATOM 13795 C CA . LYS A 1 41 ? -7.824 11.886 6.798 1.00 4.79 41 LYS A CA 11
ATOM 13796 C C . LYS A 1 41 ? -9.108 12.430 7.437 1.00 5.11 41 LYS A C 11
ATOM 13797 O O . LYS A 1 41 ? -9.802 11.724 8.154 1.00 5.52 41 LYS A O 11
ATOM 13816 N N . LYS A 1 42 ? -9.434 13.666 7.131 1.00 5.29 42 LYS A N 11
ATOM 13817 C CA . LYS A 1 42 ? -10.616 14.325 7.670 1.00 6.01 42 LYS A CA 11
ATOM 13818 C C . LYS A 1 42 ? -11.898 13.710 7.095 1.00 6.11 42 LYS A C 11
ATOM 13819 O O . LYS A 1 42 ? -12.972 13.837 7.665 1.00 6.74 42 LYS A O 11
ATOM 13838 N N . ALA A 1 43 ? -11.764 13.031 5.978 1.00 5.71 43 ALA A N 11
ATOM 13839 C CA . ALA A 1 43 ? -12.897 12.396 5.327 1.00 5.93 43 ALA A CA 11
ATOM 13840 C C . ALA A 1 43 ? -13.077 10.937 5.794 1.00 5.58 43 ALA A C 11
ATOM 13841 O O . ALA A 1 43 ? -13.828 10.190 5.176 1.00 5.78 43 ALA A O 11
ATOM 13848 N N . MET A 1 44 ? -12.367 10.548 6.891 1.00 5.27 44 MET A N 11
ATOM 13849 C CA . MET A 1 44 ? -12.441 9.181 7.512 1.00 5.14 44 MET A CA 11
ATOM 13850 C C . MET A 1 44 ? -11.673 8.124 6.671 1.00 4.41 44 MET A C 11
ATOM 13851 O O . MET A 1 44 ? -11.546 6.963 7.062 1.00 4.57 44 MET A O 11
ATOM 13865 N N . SER A 1 45 ? -11.162 8.575 5.532 1.00 3.91 45 SER A N 11
ATOM 13866 C CA . SER A 1 45 ? -10.394 7.800 4.590 1.00 3.31 45 SER A CA 11
ATOM 13867 C C . SER A 1 45 ? -10.978 6.438 4.200 1.00 3.15 45 SER A C 11
ATOM 13868 O O . SER A 1 45 ? -11.883 6.366 3.373 1.00 3.30 45 SER A O 11
ATOM 13876 N N . ILE A 1 46 ? -10.489 5.380 4.821 1.00 3.06 46 ILE A N 11
ATOM 13877 C CA . ILE A 1 46 ? -10.920 4.017 4.506 1.00 2.90 46 ILE A CA 11
ATOM 13878 C C . ILE A 1 46 ? -11.351 3.312 5.789 1.00 3.39 46 ILE A C 11
ATOM 13879 O O . ILE A 1 46 ? -10.605 3.278 6.735 1.00 3.76 46 ILE A O 11
ATOM 13895 N N . GLN A 1 47 ? -12.550 2.752 5.807 1.00 3.62 47 GLN A N 11
ATOM 13896 C CA . GLN A 1 47 ? -13.061 2.089 7.019 1.00 4.26 47 GLN A CA 11
ATOM 13897 C C . GLN A 1 47 ? -12.869 0.581 6.883 1.00 4.05 47 GLN A C 11
ATOM 13898 O O . GLN A 1 47 ? -13.170 -0.006 5.844 1.00 3.59 47 GLN A O 11
ATOM 13912 N N . CYS A 1 48 ? -12.358 -0.020 7.922 1.00 4.51 48 CYS A N 11
ATOM 13913 C CA . CYS A 1 48 ? -12.057 -1.433 7.953 1.00 4.51 48 CYS A CA 11
ATOM 13914 C C . CYS A 1 48 ? -13.309 -2.296 8.030 1.00 4.78 48 CYS A C 11
ATOM 13915 O O . CYS A 1 48 ? -14.170 -2.090 8.889 1.00 5.43 48 CYS A O 11
ATOM 13923 N N . LYS A 1 49 ? -13.332 -3.300 7.151 1.00 4.37 49 LYS A N 11
ATOM 13924 C CA . LYS A 1 49 ? -14.402 -4.292 6.965 1.00 4.60 49 LYS A CA 11
ATOM 13925 C C . LYS A 1 49 ? -14.784 -4.990 8.269 1.00 5.45 49 LYS A C 11
ATOM 13926 O O . LYS A 1 49 ? -15.918 -5.434 8.438 1.00 5.91 49 LYS A O 11
ATOM 13945 N N . VAL A 1 50 ? -13.817 -5.107 9.171 1.00 5.76 50 VAL A N 11
ATOM 13946 C CA . VAL A 1 50 ? -13.978 -5.882 10.402 1.00 6.62 50 VAL A CA 11
ATOM 13947 C C . VAL A 1 50 ? -15.053 -5.305 11.308 1.00 7.31 50 VAL A C 11
ATOM 13948 O O . VAL A 1 50 ? -15.667 -6.030 12.079 1.00 7.94 50 VAL A O 11
ATOM 13961 N N . CYS A 1 51 ? -15.265 -4.006 11.207 1.00 7.22 51 CYS A N 11
ATOM 13962 C CA . CYS A 1 51 ? -16.235 -3.335 12.022 1.00 7.91 51 CYS A CA 11
ATOM 13963 C C . CYS A 1 51 ? -16.426 -1.903 11.535 1.00 7.66 51 CYS A C 11
ATOM 13964 O O . CYS A 1 51 ? -17.375 -1.612 10.820 1.00 7.62 51 CYS A O 11
ATOM 13972 N N . MET A 1 52 ? -15.478 -1.030 11.875 1.00 7.53 52 MET A N 11
ATOM 13973 C CA . MET A 1 52 ? -15.612 0.386 11.552 1.00 7.36 52 MET A CA 11
ATOM 13974 C C . MET A 1 52 ? -14.293 1.121 11.866 1.00 7.19 52 MET A C 11
ATOM 13975 O O . MET A 1 52 ? -14.277 2.240 12.352 1.00 7.51 52 MET A O 11
ATOM 13989 N N . GLN A 1 53 ? -13.175 0.483 11.562 1.00 6.77 53 GLN A N 11
ATOM 13990 C CA . GLN A 1 53 ? -11.855 1.087 11.871 1.00 6.78 53 GLN A CA 11
ATOM 13991 C C . GLN A 1 53 ? -11.397 1.853 10.676 1.00 5.99 53 GLN A C 11
ATOM 13992 O O . GLN A 1 53 ? -12.145 1.972 9.742 1.00 5.51 53 GLN A O 11
ATOM 14006 N N . THR A 1 54 ? -10.205 2.362 10.669 1.00 5.92 54 THR A N 11
ATOM 14007 C CA . THR A 1 54 ? -9.809 3.137 9.532 1.00 5.23 54 THR A CA 11
ATOM 14008 C C . THR A 1 54 ? -8.370 2.858 9.109 1.00 5.04 54 THR A C 11
ATOM 14009 O O . THR A 1 54 ? -7.571 2.287 9.874 1.00 5.63 54 THR A O 11
ATOM 14020 N N . PHE A 1 55 ? -8.084 3.238 7.890 1.00 4.34 55 PHE A N 11
ATOM 14021 C CA . PHE A 1 55 ? -6.809 3.129 7.246 1.00 4.27 55 PHE A CA 11
ATOM 14022 C C . PHE A 1 55 ? -6.630 4.384 6.436 1.00 3.93 55 PHE A C 11
ATOM 14023 O O . PHE A 1 55 ? -7.615 4.945 5.948 1.00 3.54 55 PHE A O 11
ATOM 14040 N N . ILE A 1 56 ? -5.420 4.825 6.282 1.00 4.24 56 ILE A N 11
ATOM 14041 C CA . ILE A 1 56 ? -5.149 6.063 5.555 1.00 4.10 56 ILE A CA 11
ATOM 14042 C C . ILE A 1 56 ? -5.401 5.912 4.053 1.00 3.68 56 ILE A C 11
ATOM 14043 O O . ILE A 1 56 ? -5.045 4.897 3.446 1.00 3.75 56 ILE A O 11
ATOM 14059 N N . CYS A 1 57 ? -6.045 6.904 3.464 1.00 3.44 57 CYS A N 11
ATOM 14060 C CA . CYS A 1 57 ? -6.246 6.924 2.055 1.00 3.38 57 CYS A CA 11
ATOM 14061 C C . CYS A 1 57 ? -4.999 7.447 1.343 1.00 3.93 57 CYS A C 11
ATOM 14062 O O . CYS A 1 57 ? -4.909 8.608 0.970 1.00 4.21 57 CYS A O 11
ATOM 14070 N N . THR A 1 58 ? -4.002 6.576 1.254 1.00 4.31 58 THR A N 11
ATOM 14071 C CA . THR A 1 58 ? -2.754 6.837 0.537 1.00 5.03 58 THR A CA 11
ATOM 14072 C C . THR A 1 58 ? -3.025 7.041 -0.994 1.00 5.13 58 THR A C 11
ATOM 14073 O O . THR A 1 58 ? -2.145 7.420 -1.769 1.00 5.79 58 THR A O 11
ATOM 14084 N N . THR A 1 59 ? -4.242 6.777 -1.395 1.00 4.66 59 THR A N 11
ATOM 14085 C CA . THR A 1 59 ? -4.666 6.910 -2.762 1.00 4.98 59 THR A CA 11
ATOM 14086 C C . THR A 1 59 ? -6.140 7.360 -2.696 1.00 4.60 59 THR A C 11
ATOM 14087 O O . THR A 1 59 ? -6.713 7.354 -1.611 1.00 4.34 59 THR A O 11
ATOM 14098 N N . SER A 1 60 ? -6.761 7.701 -3.822 1.00 4.93 60 SER A N 11
ATOM 14099 C CA . SER A 1 60 ? -8.106 8.250 -3.839 1.00 5.08 60 SER A CA 11
ATOM 14100 C C . SER A 1 60 ? -9.181 7.173 -3.565 1.00 4.91 60 SER A C 11
ATOM 14101 O O . SER A 1 60 ? -10.351 7.409 -3.818 1.00 5.44 60 SER A O 11
ATOM 14109 N N . GLU A 1 61 ? -8.751 6.003 -3.034 1.00 4.39 61 GLU A N 11
ATOM 14110 C CA . GLU A 1 61 ? -9.607 4.828 -2.752 1.00 4.24 61 GLU A CA 11
ATOM 14111 C C . GLU A 1 61 ? -10.226 4.244 -4.032 1.00 4.81 61 GLU A C 11
ATOM 14112 O O . GLU A 1 61 ? -9.974 3.107 -4.385 1.00 4.86 61 GLU A O 11
ATOM 14124 N N . VAL A 1 62 ? -11.025 5.037 -4.713 1.00 5.34 62 VAL A N 11
ATOM 14125 C CA . VAL A 1 62 ? -11.754 4.621 -5.897 1.00 6.05 62 VAL A CA 11
ATOM 14126 C C . VAL A 1 62 ? -10.800 4.191 -6.990 1.00 6.40 62 VAL A C 11
ATOM 14127 O O . VAL A 1 62 ? -11.128 3.359 -7.806 1.00 6.81 62 VAL A O 11
ATOM 14140 N N . LYS A 1 63 ? -9.610 4.762 -6.976 1.00 6.35 63 LYS A N 11
ATOM 14141 C CA . LYS A 1 63 ? -8.606 4.415 -7.973 1.00 6.86 63 LYS A CA 11
ATOM 14142 C C . LYS A 1 63 ? -8.211 2.939 -7.728 1.00 6.61 63 LYS A C 11
ATOM 14143 O O . LYS A 1 63 ? -8.081 2.117 -8.660 1.00 7.11 63 LYS A O 11
ATOM 14162 N N . CYS A 1 64 ? -8.069 2.614 -6.470 1.00 5.90 64 CYS A N 11
ATOM 14163 C CA . CYS A 1 64 ? -7.778 1.258 -6.048 1.00 5.63 64 CYS A CA 11
ATOM 14164 C C . CYS A 1 64 ? -8.970 0.397 -6.385 1.00 5.60 64 CYS A C 11
ATOM 14165 O O . CYS A 1 64 ? -8.822 -0.761 -6.770 1.00 5.71 64 CYS A O 11
ATOM 14173 N N . ARG A 1 65 ? -10.171 1.009 -6.295 1.00 5.62 65 ARG A N 11
ATOM 14174 C CA . ARG A 1 65 ? -11.386 0.320 -6.616 1.00 5.84 65 ARG A CA 11
ATOM 14175 C C . ARG A 1 65 ? -11.415 -0.119 -8.054 1.00 6.60 65 ARG A C 11
ATOM 14176 O O . ARG A 1 65 ? -11.874 -1.189 -8.342 1.00 6.69 65 ARG A O 11
ATOM 14197 N N . GLU A 1 66 ? -10.881 0.709 -8.951 1.00 7.20 66 GLU A N 11
ATOM 14198 C CA . GLU A 1 66 ? -10.866 0.391 -10.381 1.00 8.03 66 GLU A CA 11
ATOM 14199 C C . GLU A 1 66 ? -10.177 -0.937 -10.588 1.00 8.03 66 GLU A C 11
ATOM 14200 O O . GLU A 1 66 ? -10.705 -1.849 -11.242 1.00 8.42 66 GLU A O 11
ATOM 14212 N N . HIS A 1 67 ? -8.997 -1.044 -9.991 1.00 7.64 67 HIS A N 11
ATOM 14213 C CA . HIS A 1 67 ? -8.208 -2.252 -10.102 1.00 7.74 67 HIS A CA 11
ATOM 14214 C C . HIS A 1 67 ? -8.867 -3.410 -9.367 1.00 7.19 67 HIS A C 11
ATOM 14215 O O . HIS A 1 67 ? -8.753 -4.560 -9.781 1.00 7.42 67 HIS A O 11
ATOM 14230 N N . ALA A 1 68 ? -9.552 -3.101 -8.307 1.00 6.53 68 ALA A N 11
ATOM 14231 C CA . ALA A 1 68 ? -10.148 -4.112 -7.465 1.00 6.01 68 ALA A CA 11
ATOM 14232 C C . ALA A 1 68 ? -11.392 -4.691 -8.060 1.00 6.43 68 ALA A C 11
ATOM 14233 O O . ALA A 1 68 ? -11.559 -5.886 -8.054 1.00 6.43 68 ALA A O 11
ATOM 14240 N N . GLU A 1 69 ? -12.260 -3.856 -8.587 1.00 6.88 69 GLU A N 11
ATOM 14241 C CA . GLU A 1 69 ? -13.519 -4.337 -9.153 1.00 7.44 69 GLU A CA 11
ATOM 14242 C C . GLU A 1 69 ? -13.225 -5.248 -10.356 1.00 8.10 69 GLU A C 11
ATOM 14243 O O . GLU A 1 69 ? -13.925 -6.234 -10.601 1.00 8.50 69 GLU A O 11
ATOM 14255 N N . ALA A 1 70 ? -12.136 -4.927 -11.064 1.00 8.29 70 ALA A N 11
ATOM 14256 C CA . ALA A 1 70 ? -11.707 -5.678 -12.223 1.00 8.98 70 ALA A CA 11
ATOM 14257 C C . ALA A 1 70 ? -10.766 -6.838 -11.833 1.00 8.74 70 ALA A C 11
ATOM 14258 O O . ALA A 1 70 ? -10.176 -7.492 -12.712 1.00 9.31 70 ALA A O 11
ATOM 14265 N N . LYS A 1 71 ? -10.621 -7.082 -10.538 1.00 7.94 71 LYS A N 11
ATOM 14266 C CA . LYS A 1 71 ? -9.765 -8.148 -10.033 1.00 7.72 71 LYS A CA 11
ATOM 14267 C C . LYS A 1 71 ? -10.345 -8.798 -8.802 1.00 7.00 71 LYS A C 11
ATOM 14268 O O . LYS A 1 71 ? -11.068 -9.788 -8.909 1.00 7.10 71 LYS A O 11
ATOM 14287 N N . HIS A 1 72 ? -10.067 -8.203 -7.629 1.00 6.33 72 HIS A N 11
ATOM 14288 C CA . HIS A 1 72 ? -10.495 -8.726 -6.315 1.00 5.62 72 HIS A CA 11
ATOM 14289 C C . HIS A 1 72 ? -10.302 -10.264 -6.200 1.00 5.65 72 HIS A C 11
ATOM 14290 O O . HIS A 1 72 ? -11.252 -10.994 -5.957 1.00 5.60 72 HIS A O 11
ATOM 14305 N N . PRO A 1 73 ? -9.038 -10.758 -6.387 1.00 5.90 73 PRO A N 11
ATOM 14306 C CA . PRO A 1 73 ? -8.737 -12.194 -6.403 1.00 6.06 73 PRO A CA 11
ATOM 14307 C C . PRO A 1 73 ? -9.209 -12.931 -5.160 1.00 5.49 73 PRO A C 11
ATOM 14308 O O . PRO A 1 73 ? -9.650 -14.064 -5.262 1.00 5.49 73 PRO A O 11
ATOM 14319 N N . LYS A 1 74 ? -9.121 -12.280 -3.983 1.00 5.12 74 LYS A N 11
ATOM 14320 C CA . LYS A 1 74 ? -9.526 -12.943 -2.740 1.00 4.75 74 LYS A CA 11
ATOM 14321 C C . LYS A 1 74 ? -9.549 -12.006 -1.536 1.00 4.46 74 LYS A C 11
ATOM 14322 O O . LYS A 1 74 ? -10.471 -12.068 -0.737 1.00 4.75 74 LYS A O 11
ATOM 14341 N N . ALA A 1 75 ? -8.542 -11.127 -1.459 1.00 4.19 75 ALA A N 11
ATOM 14342 C CA . ALA A 1 75 ? -8.290 -10.250 -0.303 1.00 4.02 75 ALA A CA 11
ATOM 14343 C C . ALA A 1 75 ? -7.663 -11.070 0.828 1.00 4.43 75 ALA A C 11
ATOM 14344 O O . ALA A 1 75 ? -8.288 -11.909 1.440 1.00 4.52 75 ALA A O 11
ATOM 14351 N N . ASP A 1 76 ? -6.397 -10.806 1.036 1.00 5.01 76 ASP A N 11
ATOM 14352 C CA . ASP A 1 76 ? -5.511 -11.605 1.902 1.00 5.63 76 ASP A CA 11
ATOM 14353 C C . ASP A 1 76 ? -5.599 -11.106 3.350 1.00 5.81 76 ASP A C 11
ATOM 14354 O O . ASP A 1 76 ? -6.585 -11.340 4.050 1.00 5.63 76 ASP A O 11
ATOM 14363 N N . VAL A 1 77 ? -4.562 -10.403 3.793 1.00 6.30 77 VAL A N 11
ATOM 14364 C CA . VAL A 1 77 ? -4.597 -9.713 5.059 1.00 6.58 77 VAL A CA 11
ATOM 14365 C C . VAL A 1 77 ? -5.207 -8.354 4.820 1.00 5.93 77 VAL A C 11
ATOM 14366 O O . VAL A 1 77 ? -5.510 -7.611 5.737 1.00 6.00 77 VAL A O 11
ATOM 14379 N N . VAL A 1 78 ? -5.400 -8.072 3.536 1.00 5.38 78 VAL A N 11
ATOM 14380 C CA . VAL A 1 78 ? -6.025 -6.854 3.061 1.00 4.74 78 VAL A CA 11
ATOM 14381 C C . VAL A 1 78 ? -7.520 -7.076 2.932 1.00 4.00 78 VAL A C 11
ATOM 14382 O O . VAL A 1 78 ? -8.229 -6.274 2.348 1.00 3.42 78 VAL A O 11
ATOM 14395 N N . ALA A 1 79 ? -7.999 -8.167 3.535 1.00 4.18 79 ALA A N 11
ATOM 14396 C CA . ALA A 1 79 ? -9.423 -8.500 3.569 1.00 3.76 79 ALA A CA 11
ATOM 14397 C C . ALA A 1 79 ? -10.166 -7.542 4.498 1.00 3.69 79 ALA A C 11
ATOM 14398 O O . ALA A 1 79 ? -11.376 -7.637 4.703 1.00 3.56 79 ALA A O 11
ATOM 14405 N N . CYS A 1 80 ? -9.402 -6.622 5.048 1.00 4.00 80 CYS A N 11
ATOM 14406 C CA . CYS A 1 80 ? -9.876 -5.548 5.853 1.00 4.07 80 CYS A CA 11
ATOM 14407 C C . CYS A 1 80 ? -10.511 -4.490 4.965 1.00 3.33 80 CYS A C 11
ATOM 14408 O O . CYS A 1 80 ? -11.303 -3.682 5.433 1.00 3.38 80 CYS A O 11
ATOM 14416 N N . PHE A 1 81 ? -10.138 -4.487 3.710 1.00 2.86 81 PHE A N 11
ATOM 14417 C CA . PHE A 1 81 ? -10.797 -3.679 2.716 1.00 2.27 81 PHE A CA 11
ATOM 14418 C C . PHE A 1 81 ? -10.504 -4.328 1.371 1.00 2.17 81 PHE A C 11
ATOM 14419 O O . PHE A 1 81 ? -9.477 -4.059 0.755 1.00 2.52 81 PHE A O 11
ATOM 14436 N N . PRO A 1 82 ? -11.394 -5.250 0.918 1.00 2.09 82 PRO A N 11
ATOM 14437 C CA . PRO A 1 82 ? -11.173 -6.089 -0.294 1.00 2.39 82 PRO A CA 11
ATOM 14438 C C . PRO A 1 82 ? -11.037 -5.327 -1.596 1.00 2.74 82 PRO A C 11
ATOM 14439 O O . PRO A 1 82 ? -10.926 -5.931 -2.657 1.00 3.27 82 PRO A O 11
ATOM 14450 N N . HIS A 1 83 ? -11.022 -4.033 -1.520 1.00 2.68 83 HIS A N 11
ATOM 14451 C CA . HIS A 1 83 ? -10.852 -3.227 -2.707 1.00 3.26 83 HIS A CA 11
ATOM 14452 C C . HIS A 1 83 ? -9.396 -2.752 -2.777 1.00 3.66 83 HIS A C 11
ATOM 14453 O O . HIS A 1 83 ? -9.043 -1.904 -3.590 1.00 4.25 83 HIS A O 11
ATOM 14468 N N . LEU A 1 84 ? -8.557 -3.319 -1.899 1.00 3.56 84 LEU A N 11
ATOM 14469 C CA . LEU A 1 84 ? -7.137 -2.993 -1.868 1.00 4.20 84 LEU A CA 11
ATOM 14470 C C . LEU A 1 84 ? -6.283 -4.182 -2.329 1.00 4.81 84 LEU A C 11
ATOM 14471 O O . LEU A 1 84 ? -5.044 -4.097 -2.328 1.00 5.47 84 LEU A O 11
ATOM 14487 N N . LYS A 1 85 ? -6.924 -5.301 -2.711 1.00 4.68 85 LYS A N 11
ATOM 14488 C CA . LYS A 1 85 ? -6.165 -6.427 -3.207 1.00 5.28 85 LYS A CA 11
ATOM 14489 C C . LYS A 1 85 ? -5.722 -6.032 -4.621 1.00 6.06 85 LYS A C 11
ATOM 14490 O O . LYS A 1 85 ? -6.343 -5.196 -5.275 1.00 6.40 85 LYS A O 11
ATOM 14509 N N . LYS A 1 86 ? -4.723 -6.638 -5.059 1.00 6.60 86 LYS A N 11
ATOM 14510 C CA . LYS A 1 86 ? -4.115 -6.316 -6.303 1.00 7.50 86 LYS A CA 11
ATOM 14511 C C . LYS A 1 86 ? -3.947 -7.545 -7.151 1.00 8.13 86 LYS A C 11
ATOM 14512 O O . LYS A 1 86 ? -4.618 -7.615 -8.212 1.00 8.62 86 LYS A O 11
ATOM 14532 N N . GLY A 1 1 ? 44.350 -0.247 -3.858 1.00 19.14 1 GLY A N 12
ATOM 14533 C CA . GLY A 1 1 ? 43.769 1.081 -3.746 1.00 18.53 1 GLY A CA 12
ATOM 14534 C C . GLY A 1 1 ? 42.516 1.201 -4.567 1.00 18.04 1 GLY A C 12
ATOM 14535 O O . GLY A 1 1 ? 41.974 0.179 -5.013 1.00 17.99 1 GLY A O 12
ATOM 14541 N N . HIS A 1 2 ? 42.059 2.453 -4.778 1.00 17.81 2 HIS A N 12
ATOM 14542 C CA . HIS A 1 2 ? 40.840 2.771 -5.526 1.00 17.49 2 HIS A CA 12
ATOM 14543 C C . HIS A 1 2 ? 39.588 2.427 -4.743 1.00 16.98 2 HIS A C 12
ATOM 14544 O O . HIS A 1 2 ? 39.423 1.303 -4.275 1.00 17.17 2 HIS A O 12
ATOM 14559 N N . HIS A 1 3 ? 38.691 3.420 -4.624 1.00 16.46 3 HIS A N 12
ATOM 14560 C CA . HIS A 1 3 ? 37.431 3.310 -3.850 1.00 16.07 3 HIS A CA 12
ATOM 14561 C C . HIS A 1 3 ? 37.727 3.378 -2.341 1.00 15.28 3 HIS A C 12
ATOM 14562 O O . HIS A 1 3 ? 38.821 3.758 -1.946 1.00 15.31 3 HIS A O 12
ATOM 14577 N N . HIS A 1 4 ? 36.752 3.054 -1.509 1.00 14.74 4 HIS A N 12
ATOM 14578 C CA . HIS A 1 4 ? 36.938 3.170 -0.066 1.00 14.10 4 HIS A CA 12
ATOM 14579 C C . HIS A 1 4 ? 37.408 1.861 0.534 1.00 13.70 4 HIS A C 12
ATOM 14580 O O . HIS A 1 4 ? 37.347 0.830 -0.114 1.00 14.01 4 HIS A O 12
ATOM 14595 N N . HIS A 1 5 ? 37.866 1.916 1.780 1.00 13.18 5 HIS A N 12
ATOM 14596 C CA . HIS A 1 5 ? 38.404 0.725 2.464 1.00 12.93 5 HIS A CA 12
ATOM 14597 C C . HIS A 1 5 ? 37.312 -0.259 2.874 1.00 12.32 5 HIS A C 12
ATOM 14598 O O . HIS A 1 5 ? 37.552 -1.457 2.956 1.00 12.40 5 HIS A O 12
ATOM 14613 N N . HIS A 1 6 ? 36.119 0.233 3.130 1.00 11.88 6 HIS A N 12
ATOM 14614 C CA . HIS A 1 6 ? 35.049 -0.639 3.572 1.00 11.42 6 HIS A CA 12
ATOM 14615 C C . HIS A 1 6 ? 33.847 -0.545 2.650 1.00 10.42 6 HIS A C 12
ATOM 14616 O O . HIS A 1 6 ? 33.404 0.553 2.307 1.00 10.22 6 HIS A O 12
ATOM 14631 N N . HIS A 1 7 ? 33.344 -1.689 2.234 1.00 9.98 7 HIS A N 12
ATOM 14632 C CA . HIS A 1 7 ? 32.192 -1.760 1.359 1.00 9.18 7 HIS A CA 12
ATOM 14633 C C . HIS A 1 7 ? 31.217 -2.819 1.867 1.00 9.04 7 HIS A C 12
ATOM 14634 O O . HIS A 1 7 ? 31.578 -3.981 1.993 1.00 9.71 7 HIS A O 12
ATOM 14649 N N . LEU A 1 8 ? 29.997 -2.373 2.178 1.00 8.37 8 LEU A N 12
ATOM 14650 C CA . LEU A 1 8 ? 28.864 -3.209 2.670 1.00 8.37 8 LEU A CA 12
ATOM 14651 C C . LEU A 1 8 ? 29.110 -3.759 4.086 1.00 8.86 8 LEU A C 12
ATOM 14652 O O . LEU A 1 8 ? 28.427 -3.372 5.024 1.00 9.23 8 LEU A O 12
ATOM 14668 N N . GLU A 1 9 ? 30.117 -4.613 4.239 1.00 9.12 9 GLU A N 12
ATOM 14669 C CA . GLU A 1 9 ? 30.416 -5.279 5.533 1.00 9.86 9 GLU A CA 12
ATOM 14670 C C . GLU A 1 9 ? 31.101 -4.316 6.546 1.00 9.89 9 GLU A C 12
ATOM 14671 O O . GLU A 1 9 ? 31.717 -4.749 7.529 1.00 10.56 9 GLU A O 12
ATOM 14683 N N . GLY A 1 10 ? 30.926 -3.034 6.326 1.00 9.36 10 GLY A N 12
ATOM 14684 C CA . GLY A 1 10 ? 31.522 -2.047 7.162 1.00 9.60 10 GLY A CA 12
ATOM 14685 C C . GLY A 1 10 ? 30.499 -1.177 7.854 1.00 8.87 10 GLY A C 12
ATOM 14686 O O . GLY A 1 10 ? 30.658 -0.852 9.029 1.00 9.04 10 GLY A O 12
ATOM 14690 N N . GLY A 1 11 ? 29.452 -0.802 7.139 1.00 8.30 11 GLY A N 12
ATOM 14691 C CA . GLY A 1 11 ? 28.459 0.088 7.704 1.00 7.80 11 GLY A CA 12
ATOM 14692 C C . GLY A 1 11 ? 28.939 1.514 7.696 1.00 8.13 11 GLY A C 12
ATOM 14693 O O . GLY A 1 11 ? 29.433 1.990 6.674 1.00 8.45 11 GLY A O 12
ATOM 14697 N N . GLY A 1 12 ? 28.808 2.190 8.826 1.00 8.34 12 GLY A N 12
ATOM 14698 C CA . GLY A 1 12 ? 29.296 3.549 8.934 1.00 8.95 12 GLY A CA 12
ATOM 14699 C C . GLY A 1 12 ? 28.402 4.578 8.260 1.00 8.79 12 GLY A C 12
ATOM 14700 O O . GLY A 1 12 ? 28.823 5.255 7.327 1.00 9.24 12 GLY A O 12
ATOM 14704 N N . ASN A 1 13 ? 27.182 4.702 8.739 1.00 8.39 13 ASN A N 12
ATOM 14705 C CA . ASN A 1 13 ? 26.277 5.712 8.235 1.00 8.53 13 ASN A CA 12
ATOM 14706 C C . ASN A 1 13 ? 26.628 7.052 8.887 1.00 9.29 13 ASN A C 12
ATOM 14707 O O . ASN A 1 13 ? 26.326 7.260 10.064 1.00 9.68 13 ASN A O 12
ATOM 14718 N N . ALA A 1 14 ? 27.304 7.923 8.165 1.00 9.70 14 ALA A N 12
ATOM 14719 C CA . ALA A 1 14 ? 27.670 9.217 8.703 1.00 10.58 14 ALA A CA 12
ATOM 14720 C C . ALA A 1 14 ? 27.537 10.281 7.639 1.00 11.08 14 ALA A C 12
ATOM 14721 O O . ALA A 1 14 ? 28.461 10.511 6.845 1.00 11.12 14 ALA A O 12
ATOM 14728 N N . GLN A 1 15 ? 26.351 10.891 7.590 1.00 11.67 15 GLN A N 12
ATOM 14729 C CA . GLN A 1 15 ? 25.986 11.929 6.600 1.00 12.40 15 GLN A CA 12
ATOM 14730 C C . GLN A 1 15 ? 25.980 11.345 5.173 1.00 12.25 15 GLN A C 12
ATOM 14731 O O . GLN A 1 15 ? 26.457 10.223 4.942 1.00 12.05 15 GLN A O 12
ATOM 14745 N N . LYS A 1 16 ? 25.456 12.107 4.208 1.00 12.53 16 LYS A N 12
ATOM 14746 C CA . LYS A 1 16 ? 25.336 11.639 2.803 1.00 12.66 16 LYS A CA 12
ATOM 14747 C C . LYS A 1 16 ? 24.441 10.387 2.747 1.00 11.86 16 LYS A C 12
ATOM 14748 O O . LYS A 1 16 ? 24.464 9.612 1.773 1.00 12.01 16 LYS A O 12
ATOM 14767 N N . SER A 1 17 ? 23.586 10.269 3.760 1.00 11.21 17 SER A N 12
ATOM 14768 C CA . SER A 1 17 ? 22.707 9.133 3.967 1.00 10.50 17 SER A CA 12
ATOM 14769 C C . SER A 1 17 ? 21.650 8.984 2.862 1.00 10.66 17 SER A C 12
ATOM 14770 O O . SER A 1 17 ? 20.864 8.029 2.864 1.00 10.17 17 SER A O 12
ATOM 14778 N N . ALA A 1 18 ? 21.635 9.930 1.928 1.00 11.52 18 ALA A N 12
ATOM 14779 C CA . ALA A 1 18 ? 20.763 9.876 0.785 1.00 11.99 18 ALA A CA 12
ATOM 14780 C C . ALA A 1 18 ? 21.155 8.689 -0.098 1.00 11.45 18 ALA A C 12
ATOM 14781 O O . ALA A 1 18 ? 20.314 8.036 -0.686 1.00 11.42 18 ALA A O 12
ATOM 14788 N N . MET A 1 19 ? 22.458 8.417 -0.165 1.00 11.20 19 MET A N 12
ATOM 14789 C CA . MET A 1 19 ? 22.950 7.288 -0.941 1.00 10.90 19 MET A CA 12
ATOM 14790 C C . MET A 1 19 ? 23.840 6.353 -0.118 1.00 9.99 19 MET A C 12
ATOM 14791 O O . MET A 1 19 ? 24.022 5.203 -0.479 1.00 9.63 19 MET A O 12
ATOM 14805 N N . ALA A 1 20 ? 24.364 6.840 0.997 1.00 9.77 20 ALA A N 12
ATOM 14806 C CA . ALA A 1 20 ? 25.265 6.033 1.854 1.00 9.13 20 ALA A CA 12
ATOM 14807 C C . ALA A 1 20 ? 24.521 4.908 2.593 1.00 8.17 20 ALA A C 12
ATOM 14808 O O . ALA A 1 20 ? 25.137 4.060 3.235 1.00 7.84 20 ALA A O 12
ATOM 14815 N N . ARG A 1 21 ? 23.200 4.907 2.506 1.00 7.98 21 ARG A N 12
ATOM 14816 C CA . ARG A 1 21 ? 22.412 3.837 3.109 1.00 7.29 21 ARG A CA 12
ATOM 14817 C C . ARG A 1 21 ? 22.003 2.834 2.042 1.00 7.26 21 ARG A C 12
ATOM 14818 O O . ARG A 1 21 ? 21.647 1.692 2.338 1.00 7.10 21 ARG A O 12
ATOM 14839 N N . ALA A 1 22 ? 22.084 3.255 0.799 1.00 7.72 22 ALA A N 12
ATOM 14840 C CA . ALA A 1 22 ? 21.690 2.419 -0.298 1.00 8.05 22 ALA A CA 12
ATOM 14841 C C . ALA A 1 22 ? 22.766 1.399 -0.563 1.00 7.56 22 ALA A C 12
ATOM 14842 O O . ALA A 1 22 ? 23.939 1.728 -0.572 1.00 7.73 22 ALA A O 12
ATOM 14849 N N . LYS A 1 23 ? 22.348 0.157 -0.720 1.00 7.27 23 LYS A N 12
ATOM 14850 C CA . LYS A 1 23 ? 23.195 -1.001 -0.958 1.00 7.12 23 LYS A CA 12
ATOM 14851 C C . LYS A 1 23 ? 24.012 -1.397 0.303 1.00 6.46 23 LYS A C 12
ATOM 14852 O O . LYS A 1 23 ? 24.152 -2.588 0.603 1.00 6.78 23 LYS A O 12
ATOM 14871 N N . ASN A 1 24 ? 24.488 -0.384 1.034 1.00 5.86 24 ASN A N 12
ATOM 14872 C CA . ASN A 1 24 ? 25.344 -0.536 2.213 1.00 5.58 24 ASN A CA 12
ATOM 14873 C C . ASN A 1 24 ? 24.696 -1.416 3.305 1.00 5.25 24 ASN A C 12
ATOM 14874 O O . ASN A 1 24 ? 25.063 -2.572 3.463 1.00 5.71 24 ASN A O 12
ATOM 14885 N N . LEU A 1 25 ? 23.711 -0.885 4.030 1.00 4.87 25 LEU A N 12
ATOM 14886 C CA . LEU A 1 25 ? 23.087 -1.658 5.106 1.00 4.97 25 LEU A CA 12
ATOM 14887 C C . LEU A 1 25 ? 21.623 -1.955 4.827 1.00 4.70 25 LEU A C 12
ATOM 14888 O O . LEU A 1 25 ? 21.283 -3.032 4.306 1.00 4.86 25 LEU A O 12
ATOM 14904 N N . GLU A 1 26 ? 20.756 -1.021 5.126 1.00 4.76 26 GLU A N 12
ATOM 14905 C CA . GLU A 1 26 ? 19.354 -1.227 4.887 1.00 4.96 26 GLU A CA 12
ATOM 14906 C C . GLU A 1 26 ? 18.893 -0.476 3.670 1.00 4.83 26 GLU A C 12
ATOM 14907 O O . GLU A 1 26 ? 18.961 0.747 3.607 1.00 4.95 26 GLU A O 12
ATOM 14919 N N . LYS A 1 27 ? 18.441 -1.227 2.695 1.00 5.08 27 LYS A N 12
ATOM 14920 C CA . LYS A 1 27 ? 18.031 -0.679 1.433 1.00 5.48 27 LYS A CA 12
ATOM 14921 C C . LYS A 1 27 ? 16.605 -0.172 1.497 1.00 5.57 27 LYS A C 12
ATOM 14922 O O . LYS A 1 27 ? 15.661 -0.947 1.393 1.00 6.04 27 LYS A O 12
ATOM 14941 N N . ALA A 1 28 ? 16.474 1.113 1.698 1.00 5.50 28 ALA A N 12
ATOM 14942 C CA . ALA A 1 28 ? 15.185 1.751 1.804 1.00 5.97 28 ALA A CA 12
ATOM 14943 C C . ALA A 1 28 ? 14.535 1.907 0.437 1.00 6.23 28 ALA A C 12
ATOM 14944 O O . ALA A 1 28 ? 15.086 2.561 -0.458 1.00 6.48 28 ALA A O 12
ATOM 14951 N N . LYS A 1 29 ? 13.397 1.274 0.275 1.00 6.51 29 LYS A N 12
ATOM 14952 C CA . LYS A 1 29 ? 12.592 1.358 -0.922 1.00 7.02 29 LYS A CA 12
ATOM 14953 C C . LYS A 1 29 ? 11.133 1.483 -0.520 1.00 6.93 29 LYS A C 12
ATOM 14954 O O . LYS A 1 29 ? 10.676 0.771 0.366 1.00 7.10 29 LYS A O 12
ATOM 14973 N N . ALA A 1 30 ? 10.417 2.404 -1.136 1.00 7.00 30 ALA A N 12
ATOM 14974 C CA . ALA A 1 30 ? 9.005 2.601 -0.814 1.00 7.22 30 ALA A CA 12
ATOM 14975 C C . ALA A 1 30 ? 8.159 2.694 -2.085 1.00 7.17 30 ALA A C 12
ATOM 14976 O O . ALA A 1 30 ? 6.965 2.992 -2.033 1.00 7.27 30 ALA A O 12
ATOM 14983 N N . ALA A 1 31 ? 8.768 2.408 -3.218 1.00 7.30 31 ALA A N 12
ATOM 14984 C CA . ALA A 1 31 ? 8.085 2.507 -4.482 1.00 7.49 31 ALA A CA 12
ATOM 14985 C C . ALA A 1 31 ? 7.787 1.129 -5.047 1.00 7.26 31 ALA A C 12
ATOM 14986 O O . ALA A 1 31 ? 8.666 0.464 -5.576 1.00 7.29 31 ALA A O 12
ATOM 14993 N N . GLY A 1 32 ? 6.553 0.690 -4.873 1.00 7.31 32 GLY A N 12
ATOM 14994 C CA . GLY A 1 32 ? 6.132 -0.592 -5.401 1.00 7.37 32 GLY A CA 12
ATOM 14995 C C . GLY A 1 32 ? 5.310 -0.426 -6.668 1.00 7.39 32 GLY A C 12
ATOM 14996 O O . GLY A 1 32 ? 5.840 -0.447 -7.765 1.00 7.69 32 GLY A O 12
ATOM 15000 N N . LYS A 1 33 ? 4.007 -0.207 -6.507 1.00 7.33 33 LYS A N 12
ATOM 15001 C CA . LYS A 1 33 ? 3.107 -0.005 -7.650 1.00 7.58 33 LYS A CA 12
ATOM 15002 C C . LYS A 1 33 ? 3.004 1.496 -7.980 1.00 7.81 33 LYS A C 12
ATOM 15003 O O . LYS A 1 33 ? 2.017 1.955 -8.557 1.00 8.09 33 LYS A O 12
ATOM 15022 N N . GLY A 1 34 ? 4.033 2.238 -7.633 1.00 7.92 34 GLY A N 12
ATOM 15023 C CA . GLY A 1 34 ? 4.046 3.658 -7.887 1.00 8.28 34 GLY A CA 12
ATOM 15024 C C . GLY A 1 34 ? 4.381 3.951 -9.329 1.00 8.23 34 GLY A C 12
ATOM 15025 O O . GLY A 1 34 ? 5.541 3.904 -9.711 1.00 8.16 34 GLY A O 12
ATOM 15029 N N . SER A 1 35 ? 3.368 4.230 -10.111 1.00 8.52 35 SER A N 12
ATOM 15030 C CA . SER A 1 35 ? 3.517 4.535 -11.518 1.00 8.67 35 SER A CA 12
ATOM 15031 C C . SER A 1 35 ? 4.375 5.788 -11.726 1.00 8.96 35 SER A C 12
ATOM 15032 O O . SER A 1 35 ? 5.283 5.805 -12.585 1.00 9.53 35 SER A O 12
ATOM 15040 N N . GLN A 1 36 ? 4.092 6.818 -10.942 1.00 8.75 36 GLN A N 12
ATOM 15041 C CA . GLN A 1 36 ? 4.861 8.045 -10.958 1.00 9.17 36 GLN A CA 12
ATOM 15042 C C . GLN A 1 36 ? 4.356 8.854 -9.783 1.00 8.70 36 GLN A C 12
ATOM 15043 O O . GLN A 1 36 ? 3.233 9.371 -9.824 1.00 8.58 36 GLN A O 12
ATOM 15057 N N . LEU A 1 37 ? 5.159 8.905 -8.722 1.00 8.63 37 LEU A N 12
ATOM 15058 C CA . LEU A 1 37 ? 4.825 9.606 -7.477 1.00 8.33 37 LEU A CA 12
ATOM 15059 C C . LEU A 1 37 ? 3.670 8.904 -6.721 1.00 7.59 37 LEU A C 12
ATOM 15060 O O . LEU A 1 37 ? 3.915 8.134 -5.765 1.00 7.53 37 LEU A O 12
ATOM 15076 N N . GLU A 1 38 ? 2.442 9.131 -7.191 1.00 7.28 38 GLU A N 12
ATOM 15077 C CA . GLU A 1 38 ? 1.233 8.629 -6.555 1.00 6.85 38 GLU A CA 12
ATOM 15078 C C . GLU A 1 38 ? 1.172 9.027 -5.076 1.00 6.29 38 GLU A C 12
ATOM 15079 O O . GLU A 1 38 ? 1.591 8.277 -4.193 1.00 6.53 38 GLU A O 12
ATOM 15091 N N . ALA A 1 39 ? 0.708 10.221 -4.825 1.00 5.86 39 ALA A N 12
ATOM 15092 C CA . ALA A 1 39 ? 0.656 10.754 -3.484 1.00 5.57 39 ALA A CA 12
ATOM 15093 C C . ALA A 1 39 ? -0.481 10.137 -2.685 1.00 5.31 39 ALA A C 12
ATOM 15094 O O . ALA A 1 39 ? -1.653 10.172 -3.113 1.00 5.56 39 ALA A O 12
ATOM 15101 N N . ASN A 1 40 ? -0.122 9.564 -1.529 1.00 5.21 40 ASN A N 12
ATOM 15102 C CA . ASN A 1 40 ? -1.075 8.913 -0.598 1.00 5.30 40 ASN A CA 12
ATOM 15103 C C . ASN A 1 40 ? -1.714 7.679 -1.232 1.00 4.90 40 ASN A C 12
ATOM 15104 O O . ASN A 1 40 ? -1.301 7.242 -2.312 1.00 4.87 40 ASN A O 12
ATOM 15115 N N . LYS A 1 41 ? -2.675 7.075 -0.501 1.00 4.91 41 LYS A N 12
ATOM 15116 C CA . LYS A 1 41 ? -3.501 5.913 -0.974 1.00 4.79 41 LYS A CA 12
ATOM 15117 C C . LYS A 1 41 ? -2.632 4.646 -1.114 1.00 5.11 41 LYS A C 12
ATOM 15118 O O . LYS A 1 41 ? -3.098 3.591 -1.527 1.00 5.52 41 LYS A O 12
ATOM 15137 N N . LYS A 1 42 ? -1.379 4.767 -0.715 1.00 5.29 42 LYS A N 12
ATOM 15138 C CA . LYS A 1 42 ? -0.371 3.748 -0.913 1.00 6.01 42 LYS A CA 12
ATOM 15139 C C . LYS A 1 42 ? -0.316 2.845 0.335 1.00 6.11 42 LYS A C 12
ATOM 15140 O O . LYS A 1 42 ? 0.571 2.012 0.497 1.00 6.74 42 LYS A O 12
ATOM 15159 N N . ALA A 1 43 ? -1.304 3.020 1.196 1.00 5.71 43 ALA A N 12
ATOM 15160 C CA . ALA A 1 43 ? -1.388 2.301 2.460 1.00 5.93 43 ALA A CA 12
ATOM 15161 C C . ALA A 1 43 ? -2.333 1.113 2.338 1.00 5.58 43 ALA A C 12
ATOM 15162 O O . ALA A 1 43 ? -2.658 0.461 3.337 1.00 5.78 43 ALA A O 12
ATOM 15169 N N . MET A 1 44 ? -2.738 0.832 1.111 1.00 5.27 44 MET A N 12
ATOM 15170 C CA . MET A 1 44 ? -3.704 -0.215 0.814 1.00 5.14 44 MET A CA 12
ATOM 15171 C C . MET A 1 44 ? -5.044 0.095 1.475 1.00 4.41 44 MET A C 12
ATOM 15172 O O . MET A 1 44 ? -5.382 -0.436 2.524 1.00 4.57 44 MET A O 12
ATOM 15186 N N . SER A 1 45 ? -5.726 1.047 0.885 1.00 3.91 45 SER A N 12
ATOM 15187 C CA . SER A 1 45 ? -7.021 1.521 1.325 1.00 3.31 45 SER A CA 12
ATOM 15188 C C . SER A 1 45 ? -8.050 0.373 1.509 1.00 3.15 45 SER A C 12
ATOM 15189 O O . SER A 1 45 ? -8.590 0.185 2.592 1.00 3.30 45 SER A O 12
ATOM 15197 N N . ILE A 1 46 ? -8.320 -0.369 0.448 1.00 3.06 46 ILE A N 12
ATOM 15198 C CA . ILE A 1 46 ? -9.266 -1.477 0.513 1.00 2.90 46 ILE A CA 12
ATOM 15199 C C . ILE A 1 46 ? -8.612 -2.726 -0.038 1.00 3.39 46 ILE A C 12
ATOM 15200 O O . ILE A 1 46 ? -8.078 -2.694 -1.135 1.00 3.76 46 ILE A O 12
ATOM 15216 N N . GLN A 1 47 ? -8.659 -3.805 0.711 1.00 3.62 47 GLN A N 12
ATOM 15217 C CA . GLN A 1 47 ? -8.086 -5.051 0.258 1.00 4.26 47 GLN A CA 12
ATOM 15218 C C . GLN A 1 47 ? -9.236 -5.912 -0.262 1.00 4.05 47 GLN A C 12
ATOM 15219 O O . GLN A 1 47 ? -10.224 -6.135 0.449 1.00 3.59 47 GLN A O 12
ATOM 15233 N N . CYS A 1 48 ? -9.118 -6.348 -1.489 1.00 4.51 48 CYS A N 12
ATOM 15234 C CA . CYS A 1 48 ? -10.135 -7.117 -2.181 1.00 4.51 48 CYS A CA 12
ATOM 15235 C C . CYS A 1 48 ? -10.441 -8.413 -1.452 1.00 4.78 48 CYS A C 12
ATOM 15236 O O . CYS A 1 48 ? -9.552 -9.258 -1.258 1.00 5.43 48 CYS A O 12
ATOM 15244 N N . LYS A 1 49 ? -11.711 -8.567 -1.101 1.00 4.37 49 LYS A N 12
ATOM 15245 C CA . LYS A 1 49 ? -12.257 -9.717 -0.369 1.00 4.60 49 LYS A CA 12
ATOM 15246 C C . LYS A 1 49 ? -11.870 -11.047 -1.042 1.00 5.45 49 LYS A C 12
ATOM 15247 O O . LYS A 1 49 ? -11.693 -12.053 -0.380 1.00 5.91 49 LYS A O 12
ATOM 15266 N N . VAL A 1 50 ? -11.736 -11.031 -2.354 1.00 5.76 50 VAL A N 12
ATOM 15267 C CA . VAL A 1 50 ? -11.485 -12.258 -3.114 1.00 6.62 50 VAL A CA 12
ATOM 15268 C C . VAL A 1 50 ? -10.144 -12.896 -2.753 1.00 7.31 50 VAL A C 12
ATOM 15269 O O . VAL A 1 50 ? -9.992 -14.103 -2.839 1.00 7.94 50 VAL A O 12
ATOM 15282 N N . CYS A 1 51 ? -9.186 -12.083 -2.326 1.00 7.22 51 CYS A N 12
ATOM 15283 C CA . CYS A 1 51 ? -7.878 -12.586 -2.003 1.00 7.91 51 CYS A CA 12
ATOM 15284 C C . CYS A 1 51 ? -7.121 -11.602 -1.125 1.00 7.66 51 CYS A C 12
ATOM 15285 O O . CYS A 1 51 ? -7.061 -11.778 0.078 1.00 7.62 51 CYS A O 12
ATOM 15293 N N . MET A 1 52 ? -6.585 -10.533 -1.731 1.00 7.53 52 MET A N 12
ATOM 15294 C CA . MET A 1 52 ? -5.767 -9.554 -0.990 1.00 7.36 52 MET A CA 12
ATOM 15295 C C . MET A 1 52 ? -5.323 -8.409 -1.939 1.00 7.19 52 MET A C 12
ATOM 15296 O O . MET A 1 52 ? -4.239 -7.881 -1.830 1.00 7.51 52 MET A O 12
ATOM 15310 N N . GLN A 1 53 ? -6.182 -8.017 -2.857 1.00 6.77 53 GLN A N 12
ATOM 15311 C CA . GLN A 1 53 ? -5.798 -6.960 -3.836 1.00 6.78 53 GLN A CA 12
ATOM 15312 C C . GLN A 1 53 ? -6.199 -5.620 -3.309 1.00 5.99 53 GLN A C 12
ATOM 15313 O O . GLN A 1 53 ? -6.774 -5.558 -2.271 1.00 5.51 53 GLN A O 12
ATOM 15327 N N . THR A 1 54 ? -5.931 -4.557 -4.002 1.00 5.92 54 THR A N 12
ATOM 15328 C CA . THR A 1 54 ? -6.192 -3.297 -3.417 1.00 5.23 54 THR A CA 12
ATOM 15329 C C . THR A 1 54 ? -7.047 -2.372 -4.310 1.00 5.04 54 THR A C 12
ATOM 15330 O O . THR A 1 54 ? -6.892 -2.352 -5.523 1.00 5.63 54 THR A O 12
ATOM 15341 N N . PHE A 1 55 ? -7.946 -1.641 -3.673 1.00 4.34 55 PHE A N 12
ATOM 15342 C CA . PHE A 1 55 ? -8.779 -0.614 -4.282 1.00 4.27 55 PHE A CA 12
ATOM 15343 C C . PHE A 1 55 ? -8.594 0.674 -3.481 1.00 3.93 55 PHE A C 12
ATOM 15344 O O . PHE A 1 55 ? -7.954 0.651 -2.417 1.00 3.54 55 PHE A O 12
ATOM 15361 N N . ILE A 1 56 ? -9.147 1.771 -3.957 1.00 4.24 56 ILE A N 12
ATOM 15362 C CA . ILE A 1 56 ? -8.969 3.062 -3.310 1.00 4.10 56 ILE A CA 12
ATOM 15363 C C . ILE A 1 56 ? -10.166 3.345 -2.401 1.00 3.68 56 ILE A C 12
ATOM 15364 O O . ILE A 1 56 ? -11.326 3.150 -2.792 1.00 3.75 56 ILE A O 12
ATOM 15380 N N . CYS A 1 57 ? -9.900 3.757 -1.187 1.00 3.44 57 CYS A N 12
ATOM 15381 C CA . CYS A 1 57 ? -10.959 4.114 -0.303 1.00 3.38 57 CYS A CA 12
ATOM 15382 C C . CYS A 1 57 ? -10.992 5.620 -0.248 1.00 3.93 57 CYS A C 12
ATOM 15383 O O . CYS A 1 57 ? -10.289 6.239 0.537 1.00 4.21 57 CYS A O 12
ATOM 15391 N N . THR A 1 58 ? -11.692 6.202 -1.200 1.00 4.31 58 THR A N 12
ATOM 15392 C CA . THR A 1 58 ? -11.878 7.663 -1.300 1.00 5.03 58 THR A CA 12
ATOM 15393 C C . THR A 1 58 ? -12.498 8.356 -0.024 1.00 5.13 58 THR A C 12
ATOM 15394 O O . THR A 1 58 ? -12.720 9.579 -0.020 1.00 5.79 58 THR A O 12
ATOM 15405 N N . THR A 1 59 ? -12.761 7.609 1.010 1.00 4.66 59 THR A N 12
ATOM 15406 C CA . THR A 1 59 ? -13.287 8.137 2.238 1.00 4.98 59 THR A CA 12
ATOM 15407 C C . THR A 1 59 ? -12.888 7.166 3.346 1.00 4.60 59 THR A C 12
ATOM 15408 O O . THR A 1 59 ? -11.989 6.353 3.153 1.00 4.34 59 THR A O 12
ATOM 15419 N N . SER A 1 60 ? -13.489 7.269 4.473 1.00 4.93 60 SER A N 12
ATOM 15420 C CA . SER A 1 60 ? -13.236 6.344 5.526 1.00 5.08 60 SER A CA 12
ATOM 15421 C C . SER A 1 60 ? -14.130 5.142 5.307 1.00 4.91 60 SER A C 12
ATOM 15422 O O . SER A 1 60 ? -15.312 5.301 4.981 1.00 5.44 60 SER A O 12
ATOM 15430 N N . GLU A 1 61 ? -13.576 3.943 5.455 1.00 4.39 61 GLU A N 12
ATOM 15431 C CA . GLU A 1 61 ? -14.371 2.720 5.328 1.00 4.24 61 GLU A CA 12
ATOM 15432 C C . GLU A 1 61 ? -15.546 2.747 6.311 1.00 4.81 61 GLU A C 12
ATOM 15433 O O . GLU A 1 61 ? -16.557 2.159 6.063 1.00 4.86 61 GLU A O 12
ATOM 15445 N N . VAL A 1 62 ? -15.401 3.467 7.423 1.00 5.34 62 VAL A N 12
ATOM 15446 C CA . VAL A 1 62 ? -16.457 3.561 8.403 1.00 6.05 62 VAL A CA 12
ATOM 15447 C C . VAL A 1 62 ? -17.661 4.326 7.833 1.00 6.40 62 VAL A C 12
ATOM 15448 O O . VAL A 1 62 ? -18.814 4.029 8.168 1.00 6.81 62 VAL A O 12
ATOM 15461 N N . LYS A 1 63 ? -17.383 5.258 6.924 1.00 6.35 63 LYS A N 12
ATOM 15462 C CA . LYS A 1 63 ? -18.432 6.042 6.272 1.00 6.86 63 LYS A CA 12
ATOM 15463 C C . LYS A 1 63 ? -19.165 5.099 5.297 1.00 6.61 63 LYS A C 12
ATOM 15464 O O . LYS A 1 63 ? -20.399 5.184 5.075 1.00 7.11 63 LYS A O 12
ATOM 15483 N N . CYS A 1 64 ? -18.402 4.189 4.756 1.00 5.90 64 CYS A N 12
ATOM 15484 C CA . CYS A 1 64 ? -18.905 3.137 3.937 1.00 5.63 64 CYS A CA 12
ATOM 15485 C C . CYS A 1 64 ? -19.718 2.155 4.795 1.00 5.60 64 CYS A C 12
ATOM 15486 O O . CYS A 1 64 ? -20.779 1.714 4.382 1.00 5.71 64 CYS A O 12
ATOM 15494 N N . ARG A 1 65 ? -19.216 1.855 6.006 1.00 5.62 65 ARG A N 12
ATOM 15495 C CA . ARG A 1 65 ? -19.842 0.904 6.919 1.00 5.84 65 ARG A CA 12
ATOM 15496 C C . ARG A 1 65 ? -21.238 1.324 7.306 1.00 6.60 65 ARG A C 12
ATOM 15497 O O . ARG A 1 65 ? -22.170 0.538 7.168 1.00 6.69 65 ARG A O 12
ATOM 15518 N N . GLU A 1 66 ? -21.407 2.567 7.749 1.00 7.20 66 GLU A N 12
ATOM 15519 C CA . GLU A 1 66 ? -22.732 3.038 8.154 1.00 8.03 66 GLU A CA 12
ATOM 15520 C C . GLU A 1 66 ? -23.697 3.013 6.973 1.00 8.03 66 GLU A C 12
ATOM 15521 O O . GLU A 1 66 ? -24.892 2.737 7.128 1.00 8.42 66 GLU A O 12
ATOM 15533 N N . HIS A 1 67 ? -23.176 3.279 5.794 1.00 7.64 67 HIS A N 12
ATOM 15534 C CA . HIS A 1 67 ? -23.986 3.259 4.598 1.00 7.74 67 HIS A CA 12
ATOM 15535 C C . HIS A 1 67 ? -24.294 1.813 4.166 1.00 7.19 67 HIS A C 12
ATOM 15536 O O . HIS A 1 67 ? -25.362 1.534 3.607 1.00 7.42 67 HIS A O 12
ATOM 15551 N N . ALA A 1 68 ? -23.375 0.911 4.432 1.00 6.53 68 ALA A N 12
ATOM 15552 C CA . ALA A 1 68 ? -23.553 -0.493 4.093 1.00 6.01 68 ALA A CA 12
ATOM 15553 C C . ALA A 1 68 ? -24.528 -1.114 5.022 1.00 6.43 68 ALA A C 12
ATOM 15554 O O . ALA A 1 68 ? -25.421 -1.803 4.594 1.00 6.43 68 ALA A O 12
ATOM 15561 N N . GLU A 1 69 ? -24.378 -0.828 6.297 1.00 6.88 69 GLU A N 12
ATOM 15562 C CA . GLU A 1 69 ? -25.270 -1.344 7.316 1.00 7.44 69 GLU A CA 12
ATOM 15563 C C . GLU A 1 69 ? -26.657 -0.664 7.240 1.00 8.10 69 GLU A C 12
ATOM 15564 O O . GLU A 1 69 ? -27.606 -1.077 7.905 1.00 8.50 69 GLU A O 12
ATOM 15576 N N . ALA A 1 70 ? -26.753 0.354 6.398 1.00 8.29 70 ALA A N 12
ATOM 15577 C CA . ALA A 1 70 ? -28.021 1.019 6.085 1.00 8.98 70 ALA A CA 12
ATOM 15578 C C . ALA A 1 70 ? -28.763 0.239 4.984 1.00 8.74 70 ALA A C 12
ATOM 15579 O O . ALA A 1 70 ? -29.916 -0.149 5.147 1.00 9.31 70 ALA A O 12
ATOM 15586 N N . LYS A 1 71 ? -28.073 0.016 3.872 1.00 7.94 71 LYS A N 12
ATOM 15587 C CA . LYS A 1 71 ? -28.636 -0.658 2.704 1.00 7.72 71 LYS A CA 12
ATOM 15588 C C . LYS A 1 71 ? -28.464 -2.162 2.802 1.00 7.00 71 LYS A C 12
ATOM 15589 O O . LYS A 1 71 ? -29.389 -2.881 3.157 1.00 7.10 71 LYS A O 12
ATOM 15608 N N . HIS A 1 72 ? -27.239 -2.604 2.518 1.00 6.33 72 HIS A N 12
ATOM 15609 C CA . HIS A 1 72 ? -26.831 -4.014 2.483 1.00 5.62 72 HIS A CA 12
ATOM 15610 C C . HIS A 1 72 ? -27.841 -4.964 1.847 1.00 5.65 72 HIS A C 12
ATOM 15611 O O . HIS A 1 72 ? -28.393 -5.824 2.514 1.00 5.60 72 HIS A O 12
ATOM 15626 N N . PRO A 1 73 ? -28.135 -4.802 0.547 1.00 5.90 73 PRO A N 12
ATOM 15627 C CA . PRO A 1 73 ? -29.018 -5.705 -0.126 1.00 6.06 73 PRO A CA 12
ATOM 15628 C C . PRO A 1 73 ? -28.294 -6.942 -0.588 1.00 5.49 73 PRO A C 12
ATOM 15629 O O . PRO A 1 73 ? -28.609 -8.051 -0.161 1.00 5.49 73 PRO A O 12
ATOM 15640 N N . LYS A 1 74 ? -27.327 -6.758 -1.434 1.00 5.12 74 LYS A N 12
ATOM 15641 C CA . LYS A 1 74 ? -26.561 -7.835 -1.927 1.00 4.75 74 LYS A CA 12
ATOM 15642 C C . LYS A 1 74 ? -25.272 -7.274 -2.492 1.00 4.46 74 LYS A C 12
ATOM 15643 O O . LYS A 1 74 ? -25.281 -6.372 -3.324 1.00 4.75 74 LYS A O 12
ATOM 15662 N N . ALA A 1 75 ? -24.189 -7.708 -1.951 1.00 4.19 75 ALA A N 12
ATOM 15663 C CA . ALA A 1 75 ? -22.887 -7.327 -2.475 1.00 4.02 75 ALA A CA 12
ATOM 15664 C C . ALA A 1 75 ? -22.644 -8.085 -3.806 1.00 4.43 75 ALA A C 12
ATOM 15665 O O . ALA A 1 75 ? -22.350 -9.286 -3.796 1.00 4.52 75 ALA A O 12
ATOM 15672 N N . ASP A 1 76 ? -22.849 -7.392 -4.933 1.00 5.01 76 ASP A N 12
ATOM 15673 C CA . ASP A 1 76 ? -22.715 -8.005 -6.289 1.00 5.63 76 ASP A CA 12
ATOM 15674 C C . ASP A 1 76 ? -21.348 -7.763 -6.864 1.00 5.81 76 ASP A C 12
ATOM 15675 O O . ASP A 1 76 ? -20.417 -8.498 -6.613 1.00 5.63 76 ASP A O 12
ATOM 15684 N N . VAL A 1 77 ? -21.216 -6.676 -7.614 1.00 6.30 77 VAL A N 12
ATOM 15685 C CA . VAL A 1 77 ? -19.941 -6.291 -8.155 1.00 6.58 77 VAL A CA 12
ATOM 15686 C C . VAL A 1 77 ? -19.154 -5.606 -7.063 1.00 5.93 77 VAL A C 12
ATOM 15687 O O . VAL A 1 77 ? -17.958 -5.414 -7.150 1.00 6.00 77 VAL A O 12
ATOM 15700 N N . VAL A 1 78 ? -19.862 -5.261 -6.012 1.00 5.38 78 VAL A N 12
ATOM 15701 C CA . VAL A 1 78 ? -19.264 -4.674 -4.862 1.00 4.74 78 VAL A CA 12
ATOM 15702 C C . VAL A 1 78 ? -18.924 -5.788 -3.865 1.00 4.00 78 VAL A C 12
ATOM 15703 O O . VAL A 1 78 ? -18.544 -5.528 -2.764 1.00 3.42 78 VAL A O 12
ATOM 15716 N N . ALA A 1 79 ? -19.050 -7.055 -4.300 1.00 4.18 79 ALA A N 12
ATOM 15717 C CA . ALA A 1 79 ? -18.725 -8.213 -3.436 1.00 3.76 79 ALA A CA 12
ATOM 15718 C C . ALA A 1 79 ? -17.219 -8.316 -3.172 1.00 3.69 79 ALA A C 12
ATOM 15719 O O . ALA A 1 79 ? -16.764 -9.118 -2.324 1.00 3.56 79 ALA A O 12
ATOM 15726 N N . CYS A 1 80 ? -16.451 -7.532 -3.917 1.00 4.00 80 CYS A N 12
ATOM 15727 C CA . CYS A 1 80 ? -15.027 -7.430 -3.720 1.00 4.07 80 CYS A CA 12
ATOM 15728 C C . CYS A 1 80 ? -14.750 -6.491 -2.547 1.00 3.33 80 CYS A C 12
ATOM 15729 O O . CYS A 1 80 ? -13.715 -6.583 -1.894 1.00 3.38 80 CYS A O 12
ATOM 15737 N N . PHE A 1 81 ? -15.720 -5.619 -2.281 1.00 2.86 81 PHE A N 12
ATOM 15738 C CA . PHE A 1 81 ? -15.685 -4.658 -1.202 1.00 2.27 81 PHE A CA 12
ATOM 15739 C C . PHE A 1 81 ? -17.079 -4.514 -0.527 1.00 2.17 81 PHE A C 12
ATOM 15740 O O . PHE A 1 81 ? -17.734 -3.484 -0.616 1.00 2.52 81 PHE A O 12
ATOM 15757 N N . PRO A 1 82 ? -17.550 -5.591 0.169 1.00 2.09 82 PRO A N 12
ATOM 15758 C CA . PRO A 1 82 ? -18.906 -5.651 0.775 1.00 2.39 82 PRO A CA 12
ATOM 15759 C C . PRO A 1 82 ? -19.099 -4.707 1.965 1.00 2.74 82 PRO A C 12
ATOM 15760 O O . PRO A 1 82 ? -20.104 -4.769 2.654 1.00 3.27 82 PRO A O 12
ATOM 15771 N N . HIS A 1 83 ? -18.134 -3.860 2.223 1.00 2.68 83 HIS A N 12
ATOM 15772 C CA . HIS A 1 83 ? -18.267 -2.890 3.307 1.00 3.26 83 HIS A CA 12
ATOM 15773 C C . HIS A 1 83 ? -18.870 -1.621 2.764 1.00 3.66 83 HIS A C 12
ATOM 15774 O O . HIS A 1 83 ? -19.187 -0.720 3.494 1.00 4.25 83 HIS A O 12
ATOM 15789 N N . LEU A 1 84 ? -19.003 -1.587 1.469 1.00 3.56 84 LEU A N 12
ATOM 15790 C CA . LEU A 1 84 ? -19.584 -0.500 0.763 1.00 4.20 84 LEU A CA 12
ATOM 15791 C C . LEU A 1 84 ? -20.585 -1.011 -0.266 1.00 4.81 84 LEU A C 12
ATOM 15792 O O . LEU A 1 84 ? -20.604 -0.555 -1.407 1.00 5.47 84 LEU A O 12
ATOM 15808 N N . LYS A 1 85 ? -21.438 -1.969 0.185 1.00 4.68 85 LYS A N 12
ATOM 15809 C CA . LYS A 1 85 ? -22.513 -2.557 -0.597 1.00 5.28 85 LYS A CA 12
ATOM 15810 C C . LYS A 1 85 ? -23.372 -1.523 -1.426 1.00 6.06 85 LYS A C 12
ATOM 15811 O O . LYS A 1 85 ? -23.977 -1.915 -2.411 1.00 6.40 85 LYS A O 12
ATOM 15830 N N . LYS A 1 86 ? -23.434 -0.247 -0.969 1.00 6.60 86 LYS A N 12
ATOM 15831 C CA . LYS A 1 86 ? -24.037 0.881 -1.746 1.00 7.50 86 LYS A CA 12
ATOM 15832 C C . LYS A 1 86 ? -25.565 0.972 -1.633 1.00 8.13 86 LYS A C 12
ATOM 15833 O O . LYS A 1 86 ? -26.292 0.197 -2.243 1.00 8.62 86 LYS A O 12
ATOM 15853 N N . GLY A 1 1 ? 40.706 -7.725 -0.217 1.00 19.14 1 GLY A N 13
ATOM 15854 C CA . GLY A 1 1 ? 40.211 -7.034 -1.404 1.00 18.53 1 GLY A CA 13
ATOM 15855 C C . GLY A 1 1 ? 40.498 -5.552 -1.352 1.00 18.04 1 GLY A C 13
ATOM 15856 O O . GLY A 1 1 ? 41.501 -5.131 -0.776 1.00 17.99 1 GLY A O 13
ATOM 15862 N N . HIS A 1 2 ? 39.583 -4.762 -1.904 1.00 17.81 2 HIS A N 13
ATOM 15863 C CA . HIS A 1 2 ? 39.710 -3.293 -2.014 1.00 17.49 2 HIS A CA 13
ATOM 15864 C C . HIS A 1 2 ? 39.706 -2.595 -0.647 1.00 16.98 2 HIS A C 13
ATOM 15865 O O . HIS A 1 2 ? 40.273 -1.521 -0.510 1.00 17.17 2 HIS A O 13
ATOM 15880 N N . HIS A 1 3 ? 39.086 -3.238 0.343 1.00 16.46 3 HIS A N 13
ATOM 15881 C CA . HIS A 1 3 ? 38.812 -2.669 1.693 1.00 16.07 3 HIS A CA 13
ATOM 15882 C C . HIS A 1 3 ? 37.563 -1.780 1.613 1.00 15.28 3 HIS A C 13
ATOM 15883 O O . HIS A 1 3 ? 37.289 -1.172 0.569 1.00 15.31 3 HIS A O 13
ATOM 15898 N N . HIS A 1 4 ? 36.791 -1.745 2.678 1.00 14.74 4 HIS A N 13
ATOM 15899 C CA . HIS A 1 4 ? 35.594 -0.913 2.759 1.00 14.10 4 HIS A CA 13
ATOM 15900 C C . HIS A 1 4 ? 35.225 -0.691 4.209 1.00 13.70 4 HIS A C 13
ATOM 15901 O O . HIS A 1 4 ? 35.426 -1.571 5.030 1.00 14.01 4 HIS A O 13
ATOM 15916 N N . HIS A 1 5 ? 34.733 0.479 4.525 1.00 13.18 5 HIS A N 13
ATOM 15917 C CA . HIS A 1 5 ? 34.340 0.794 5.895 1.00 12.93 5 HIS A CA 13
ATOM 15918 C C . HIS A 1 5 ? 32.840 0.765 6.051 1.00 12.32 5 HIS A C 13
ATOM 15919 O O . HIS A 1 5 ? 32.340 0.659 7.164 1.00 12.40 5 HIS A O 13
ATOM 15934 N N . HIS A 1 6 ? 32.129 0.862 4.904 1.00 11.88 6 HIS A N 13
ATOM 15935 C CA . HIS A 1 6 ? 30.654 0.851 4.856 1.00 11.42 6 HIS A CA 13
ATOM 15936 C C . HIS A 1 6 ? 30.099 2.204 5.317 1.00 10.42 6 HIS A C 13
ATOM 15937 O O . HIS A 1 6 ? 30.212 2.571 6.466 1.00 10.22 6 HIS A O 13
ATOM 15952 N N . HIS A 1 7 ? 29.503 2.934 4.382 1.00 9.98 7 HIS A N 13
ATOM 15953 C CA . HIS A 1 7 ? 29.047 4.309 4.639 1.00 9.18 7 HIS A CA 13
ATOM 15954 C C . HIS A 1 7 ? 27.925 4.357 5.690 1.00 9.04 7 HIS A C 13
ATOM 15955 O O . HIS A 1 7 ? 27.951 5.200 6.569 1.00 9.71 7 HIS A O 13
ATOM 15970 N N . LEU A 1 8 ? 26.948 3.453 5.568 1.00 8.37 8 LEU A N 13
ATOM 15971 C CA . LEU A 1 8 ? 25.828 3.300 6.534 1.00 8.37 8 LEU A CA 13
ATOM 15972 C C . LEU A 1 8 ? 24.849 4.474 6.488 1.00 8.86 8 LEU A C 13
ATOM 15973 O O . LEU A 1 8 ? 23.803 4.386 5.864 1.00 9.23 8 LEU A O 13
ATOM 15989 N N . GLU A 1 9 ? 25.213 5.567 7.108 1.00 9.12 9 GLU A N 13
ATOM 15990 C CA . GLU A 1 9 ? 24.358 6.729 7.143 1.00 9.86 9 GLU A CA 13
ATOM 15991 C C . GLU A 1 9 ? 24.696 7.612 5.973 1.00 9.89 9 GLU A C 13
ATOM 15992 O O . GLU A 1 9 ? 25.871 7.881 5.698 1.00 10.56 9 GLU A O 13
ATOM 16004 N N . GLY A 1 10 ? 23.693 8.059 5.296 1.00 9.36 10 GLY A N 13
ATOM 16005 C CA . GLY A 1 10 ? 23.897 8.809 4.096 1.00 9.60 10 GLY A CA 13
ATOM 16006 C C . GLY A 1 10 ? 23.648 7.921 2.914 1.00 8.87 10 GLY A C 13
ATOM 16007 O O . GLY A 1 10 ? 24.588 7.467 2.251 1.00 9.04 10 GLY A O 13
ATOM 16011 N N . GLY A 1 11 ? 22.399 7.653 2.653 1.00 8.30 11 GLY A N 13
ATOM 16012 C CA . GLY A 1 11 ? 22.036 6.768 1.572 1.00 7.80 11 GLY A CA 13
ATOM 16013 C C . GLY A 1 11 ? 21.600 7.514 0.339 1.00 8.13 11 GLY A C 13
ATOM 16014 O O . GLY A 1 11 ? 20.494 7.325 -0.146 1.00 8.45 11 GLY A O 13
ATOM 16018 N N . GLY A 1 12 ? 22.472 8.357 -0.172 1.00 8.34 12 GLY A N 13
ATOM 16019 C CA . GLY A 1 12 ? 22.157 9.128 -1.370 1.00 8.95 12 GLY A CA 13
ATOM 16020 C C . GLY A 1 12 ? 22.479 8.378 -2.651 1.00 8.79 12 GLY A C 13
ATOM 16021 O O . GLY A 1 12 ? 22.238 8.885 -3.729 1.00 9.24 12 GLY A O 13
ATOM 16025 N N . ASN A 1 13 ? 23.016 7.153 -2.485 1.00 8.39 13 ASN A N 13
ATOM 16026 C CA . ASN A 1 13 ? 23.464 6.214 -3.573 1.00 8.53 13 ASN A CA 13
ATOM 16027 C C . ASN A 1 13 ? 24.560 6.856 -4.456 1.00 9.29 13 ASN A C 13
ATOM 16028 O O . ASN A 1 13 ? 24.991 7.975 -4.190 1.00 9.68 13 ASN A O 13
ATOM 16039 N N . ALA A 1 14 ? 25.040 6.137 -5.475 1.00 9.70 14 ALA A N 13
ATOM 16040 C CA . ALA A 1 14 ? 26.091 6.662 -6.338 1.00 10.58 14 ALA A CA 13
ATOM 16041 C C . ALA A 1 14 ? 26.003 6.080 -7.759 1.00 11.08 14 ALA A C 13
ATOM 16042 O O . ALA A 1 14 ? 26.935 5.411 -8.230 1.00 11.12 14 ALA A O 13
ATOM 16049 N N . GLN A 1 15 ? 24.851 6.278 -8.402 1.00 11.67 15 GLN A N 13
ATOM 16050 C CA . GLN A 1 15 ? 24.613 5.889 -9.804 1.00 12.40 15 GLN A CA 13
ATOM 16051 C C . GLN A 1 15 ? 24.675 4.372 -10.051 1.00 12.25 15 GLN A C 13
ATOM 16052 O O . GLN A 1 15 ? 23.660 3.676 -9.959 1.00 12.05 15 GLN A O 13
ATOM 16066 N N . LYS A 1 16 ? 25.865 3.851 -10.311 1.00 12.53 16 LYS A N 13
ATOM 16067 C CA . LYS A 1 16 ? 26.027 2.435 -10.612 1.00 12.66 16 LYS A CA 13
ATOM 16068 C C . LYS A 1 16 ? 26.145 1.619 -9.328 1.00 11.86 16 LYS A C 13
ATOM 16069 O O . LYS A 1 16 ? 26.571 0.471 -9.340 1.00 12.01 16 LYS A O 13
ATOM 16088 N N . SER A 1 17 ? 25.697 2.200 -8.236 1.00 11.21 17 SER A N 13
ATOM 16089 C CA . SER A 1 17 ? 25.679 1.558 -6.947 1.00 10.50 17 SER A CA 13
ATOM 16090 C C . SER A 1 17 ? 24.442 0.643 -6.836 1.00 10.66 17 SER A C 13
ATOM 16091 O O . SER A 1 17 ? 23.898 0.462 -5.750 1.00 10.17 17 SER A O 13
ATOM 16099 N N . ALA A 1 18 ? 24.027 0.076 -7.959 1.00 11.52 18 ALA A N 13
ATOM 16100 C CA . ALA A 1 18 ? 22.874 -0.818 -8.032 1.00 11.99 18 ALA A CA 13
ATOM 16101 C C . ALA A 1 18 ? 22.985 -1.982 -7.025 1.00 11.45 18 ALA A C 13
ATOM 16102 O O . ALA A 1 18 ? 22.030 -2.312 -6.347 1.00 11.42 18 ALA A O 13
ATOM 16109 N N . MET A 1 19 ? 24.166 -2.562 -6.908 1.00 11.20 19 MET A N 13
ATOM 16110 C CA . MET A 1 19 ? 24.373 -3.677 -5.970 1.00 10.90 19 MET A CA 13
ATOM 16111 C C . MET A 1 19 ? 24.914 -3.183 -4.639 1.00 9.99 19 MET A C 13
ATOM 16112 O O . MET A 1 19 ? 24.898 -3.900 -3.653 1.00 9.63 19 MET A O 13
ATOM 16126 N N . ALA A 1 20 ? 25.355 -1.946 -4.613 1.00 9.77 20 ALA A N 13
ATOM 16127 C CA . ALA A 1 20 ? 25.906 -1.361 -3.399 1.00 9.13 20 ALA A CA 13
ATOM 16128 C C . ALA A 1 20 ? 24.805 -0.712 -2.561 1.00 8.17 20 ALA A C 13
ATOM 16129 O O . ALA A 1 20 ? 25.016 -0.350 -1.414 1.00 7.84 20 ALA A O 13
ATOM 16136 N N . ARG A 1 21 ? 23.614 -0.582 -3.150 1.00 7.98 21 ARG A N 13
ATOM 16137 C CA . ARG A 1 21 ? 22.470 0.001 -2.447 1.00 7.29 21 ARG A CA 13
ATOM 16138 C C . ARG A 1 21 ? 21.716 -1.095 -1.694 1.00 7.26 21 ARG A C 13
ATOM 16139 O O . ARG A 1 21 ? 20.792 -0.820 -0.931 1.00 7.10 21 ARG A O 13
ATOM 16160 N N . ALA A 1 22 ? 22.134 -2.342 -1.939 1.00 7.72 22 ALA A N 13
ATOM 16161 C CA . ALA A 1 22 ? 21.518 -3.526 -1.333 1.00 8.05 22 ALA A CA 13
ATOM 16162 C C . ALA A 1 22 ? 21.551 -3.463 0.190 1.00 7.56 22 ALA A C 13
ATOM 16163 O O . ALA A 1 22 ? 20.592 -3.846 0.858 1.00 7.73 22 ALA A O 13
ATOM 16170 N N . LYS A 1 23 ? 22.655 -2.980 0.734 1.00 7.27 23 LYS A N 13
ATOM 16171 C CA . LYS A 1 23 ? 22.796 -2.838 2.166 1.00 7.12 23 LYS A CA 13
ATOM 16172 C C . LYS A 1 23 ? 23.473 -1.576 2.555 1.00 6.46 23 LYS A C 13
ATOM 16173 O O . LYS A 1 23 ? 24.696 -1.474 2.505 1.00 6.78 23 LYS A O 13
ATOM 16192 N N . ASN A 1 24 ? 22.692 -0.603 2.921 1.00 5.86 24 ASN A N 13
ATOM 16193 C CA . ASN A 1 24 ? 23.232 0.633 3.407 1.00 5.58 24 ASN A CA 13
ATOM 16194 C C . ASN A 1 24 ? 22.382 1.154 4.566 1.00 5.25 24 ASN A C 13
ATOM 16195 O O . ASN A 1 24 ? 22.805 1.096 5.712 1.00 5.71 24 ASN A O 13
ATOM 16206 N N . LEU A 1 25 ? 21.165 1.616 4.264 1.00 4.87 25 LEU A N 13
ATOM 16207 C CA . LEU A 1 25 ? 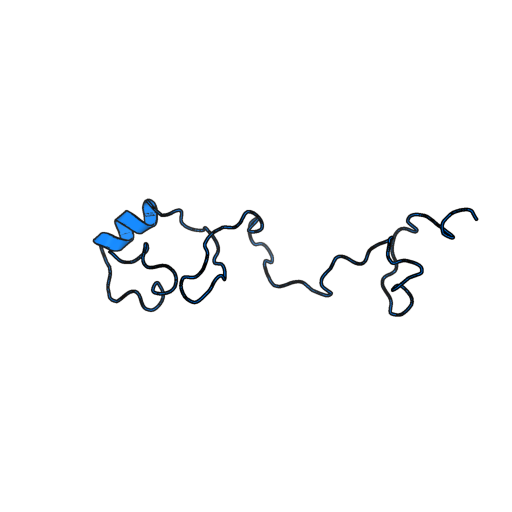20.272 2.156 5.302 1.00 4.97 25 LEU A CA 13
ATOM 16208 C C . LEU A 1 25 ? 19.268 1.076 5.782 1.00 4.70 25 LEU A C 13
ATOM 16209 O O . LEU A 1 25 ? 19.508 0.388 6.765 1.00 4.86 25 LEU A O 13
ATOM 16225 N N . GLU A 1 26 ? 18.186 0.909 5.054 1.00 4.76 26 GLU A N 13
ATOM 16226 C CA . GLU A 1 26 ? 17.171 -0.094 5.365 1.00 4.96 26 GLU A CA 13
ATOM 16227 C C . GLU A 1 26 ? 16.680 -0.678 4.066 1.00 4.83 26 GLU A C 13
ATOM 16228 O O . GLU A 1 26 ? 16.919 -0.107 3.006 1.00 4.95 26 GLU A O 13
ATOM 16240 N N . LYS A 1 27 ? 16.026 -1.801 4.142 1.00 5.08 27 LYS A N 13
ATOM 16241 C CA . LYS A 1 27 ? 15.524 -2.455 2.947 1.00 5.48 27 LYS A CA 13
ATOM 16242 C C . LYS A 1 27 ? 13.982 -2.588 2.965 1.00 5.57 27 LYS A C 13
ATOM 16243 O O . LYS A 1 27 ? 13.319 -2.343 1.959 1.00 6.04 27 LYS A O 13
ATOM 16262 N N . ALA A 1 28 ? 13.413 -2.955 4.111 1.00 5.50 28 ALA A N 13
ATOM 16263 C CA . ALA A 1 28 ? 11.969 -3.124 4.208 1.00 5.97 28 ALA A CA 13
ATOM 16264 C C . ALA A 1 28 ? 11.407 -2.393 5.411 1.00 6.23 28 ALA A C 13
ATOM 16265 O O . ALA A 1 28 ? 11.609 -2.811 6.554 1.00 6.48 28 ALA A O 13
ATOM 16272 N N . LYS A 1 29 ? 10.734 -1.291 5.164 1.00 6.51 29 LYS A N 13
ATOM 16273 C CA . LYS A 1 29 ? 10.136 -0.512 6.240 1.00 7.02 29 LYS A CA 13
ATOM 16274 C C . LYS A 1 29 ? 8.639 -0.315 5.969 1.00 6.93 29 LYS A C 13
ATOM 16275 O O . LYS A 1 29 ? 7.885 0.109 6.837 1.00 7.10 29 LYS A O 13
ATOM 16294 N N . ALA A 1 30 ? 8.224 -0.652 4.758 1.00 7.00 30 ALA A N 13
ATOM 16295 C CA . ALA A 1 30 ? 6.850 -0.482 4.327 1.00 7.22 30 ALA A CA 13
ATOM 16296 C C . ALA A 1 30 ? 6.565 -1.460 3.201 1.00 7.17 30 ALA A C 13
ATOM 16297 O O . ALA A 1 30 ? 7.502 -1.975 2.570 1.00 7.27 30 ALA A O 13
ATOM 16304 N N . ALA A 1 31 ? 5.296 -1.724 2.959 1.00 7.30 31 ALA A N 13
ATOM 16305 C CA . ALA A 1 31 ? 4.891 -2.664 1.935 1.00 7.49 31 ALA A CA 13
ATOM 16306 C C . ALA A 1 31 ? 4.630 -1.949 0.613 1.00 7.26 31 ALA A C 13
ATOM 16307 O O . ALA A 1 31 ? 3.580 -1.325 0.436 1.00 7.29 31 ALA A O 13
ATOM 16314 N N . GLY A 1 32 ? 5.607 -2.021 -0.293 1.00 7.31 32 GLY A N 13
ATOM 16315 C CA . GLY A 1 32 ? 5.487 -1.384 -1.601 1.00 7.37 32 GLY A CA 13
ATOM 16316 C C . GLY A 1 32 ? 4.493 -2.100 -2.495 1.00 7.39 32 GLY A C 13
ATOM 16317 O O . GLY A 1 32 ? 3.713 -1.470 -3.189 1.00 7.69 32 GLY A O 13
ATOM 16321 N N . LYS A 1 33 ? 4.550 -3.439 -2.473 1.00 7.33 33 LYS A N 13
ATOM 16322 C CA . LYS A 1 33 ? 3.632 -4.326 -3.235 1.00 7.58 33 LYS A CA 13
ATOM 16323 C C . LYS A 1 33 ? 3.763 -4.167 -4.768 1.00 7.81 33 LYS A C 13
ATOM 16324 O O . LYS A 1 33 ? 2.911 -4.624 -5.517 1.00 8.09 33 LYS A O 13
ATOM 16343 N N . GLY A 1 34 ? 4.839 -3.544 -5.215 1.00 7.92 34 GLY A N 13
ATOM 16344 C CA . GLY A 1 34 ? 5.062 -3.387 -6.643 1.00 8.28 34 GLY A CA 13
ATOM 16345 C C . GLY A 1 34 ? 5.887 -2.157 -6.950 1.00 8.23 34 GLY A C 13
ATOM 16346 O O . GLY A 1 34 ? 5.342 -1.083 -7.262 1.00 8.16 34 GLY A O 13
ATOM 16350 N N . SER A 1 35 ? 7.188 -2.291 -6.866 1.00 8.52 35 SER A N 13
ATOM 16351 C CA . SER A 1 35 ? 8.065 -1.174 -7.071 1.00 8.67 35 SER A CA 13
ATOM 16352 C C . SER A 1 35 ? 8.301 -0.924 -8.574 1.00 8.96 35 SER A C 13
ATOM 16353 O O . SER A 1 35 ? 9.138 -1.543 -9.214 1.00 9.53 35 SER A O 13
ATOM 16361 N N . GLN A 1 36 ? 7.480 -0.068 -9.111 1.00 8.75 36 GLN A N 13
ATOM 16362 C CA . GLN A 1 36 ? 7.540 0.416 -10.493 1.00 9.17 36 GLN A CA 13
ATOM 16363 C C . GLN A 1 36 ? 7.249 1.892 -10.444 1.00 8.70 36 GLN A C 13
ATOM 16364 O O . GLN A 1 36 ? 7.939 2.709 -11.033 1.00 8.58 36 GLN A O 13
ATOM 16378 N N . LEU A 1 37 ? 6.194 2.215 -9.733 1.00 8.63 37 LEU A N 13
ATOM 16379 C CA . LEU A 1 37 ? 5.836 3.578 -9.455 1.00 8.33 37 LEU A CA 13
ATOM 16380 C C . LEU A 1 37 ? 6.164 3.829 -7.991 1.00 7.59 37 LEU A C 13
ATOM 16381 O O . LEU A 1 37 ? 6.941 4.709 -7.665 1.00 7.53 37 LEU A O 13
ATOM 16397 N N . GLU A 1 38 ? 5.544 2.994 -7.129 1.00 7.28 38 GLU A N 13
ATOM 16398 C CA . GLU A 1 38 ? 5.729 2.999 -5.674 1.00 6.85 38 GLU A CA 13
ATOM 16399 C C . GLU A 1 38 ? 5.156 4.289 -5.059 1.00 6.29 38 GLU A C 13
ATOM 16400 O O . GLU A 1 38 ? 5.812 5.327 -5.010 1.00 6.53 38 GLU A O 13
ATOM 16412 N N . ALA A 1 39 ? 3.892 4.212 -4.637 1.00 5.86 39 ALA A N 13
ATOM 16413 C CA . ALA A 1 39 ? 3.171 5.371 -4.142 1.00 5.57 39 ALA A CA 13
ATOM 16414 C C . ALA A 1 39 ? 2.694 5.174 -2.715 1.00 5.31 39 ALA A C 13
ATOM 16415 O O . ALA A 1 39 ? 2.022 4.181 -2.393 1.00 5.56 39 ALA A O 13
ATOM 16422 N N . ASN A 1 40 ? 3.033 6.126 -1.874 1.00 5.21 40 ASN A N 13
ATOM 16423 C CA . ASN A 1 40 ? 2.681 6.107 -0.458 1.00 5.30 40 ASN A CA 13
ATOM 16424 C C . ASN A 1 40 ? 1.210 6.453 -0.229 1.00 4.90 40 ASN A C 13
ATOM 16425 O O . ASN A 1 40 ? 0.652 7.349 -0.866 1.00 4.87 40 ASN A O 13
ATOM 16436 N N . LYS A 1 41 ? 0.574 5.716 0.669 1.00 4.91 41 LYS A N 13
ATOM 16437 C CA . LYS A 1 41 ? -0.785 6.028 1.083 1.00 4.79 41 LYS A CA 13
ATOM 16438 C C . LYS A 1 41 ? -0.749 6.438 2.547 1.00 5.11 41 LYS A C 13
ATOM 16439 O O . LYS A 1 41 ? -1.678 7.049 3.063 1.00 5.52 41 LYS A O 13
ATOM 16458 N N . LYS A 1 42 ? 0.370 6.071 3.202 1.00 5.29 42 LYS A N 13
ATOM 16459 C CA . LYS A 1 42 ? 0.657 6.331 4.613 1.00 6.01 42 LYS A CA 13
ATOM 16460 C C . LYS A 1 42 ? -0.308 5.587 5.563 1.00 6.11 42 LYS A C 13
ATOM 16461 O O . LYS A 1 42 ? 0.115 4.752 6.343 1.00 6.74 42 LYS A O 13
ATOM 16480 N N . ALA A 1 43 ? -1.592 5.860 5.450 1.00 5.71 43 ALA A N 13
ATOM 16481 C CA . ALA A 1 43 ? -2.606 5.267 6.322 1.00 5.93 43 ALA A CA 13
ATOM 16482 C C . ALA A 1 43 ? -3.134 3.931 5.772 1.00 5.58 43 ALA A C 13
ATOM 16483 O O . ALA A 1 43 ? -4.166 3.454 6.215 1.00 5.78 43 ALA A O 13
ATOM 16490 N N . MET A 1 44 ? -2.402 3.356 4.795 1.00 5.27 44 MET A N 13
ATOM 16491 C CA . MET A 1 44 ? -2.683 2.044 4.089 1.00 5.14 44 MET A CA 13
ATOM 16492 C C . MET A 1 44 ? -4.027 1.966 3.331 1.00 4.41 44 MET A C 13
ATOM 16493 O O . MET A 1 44 ? -4.171 1.161 2.411 1.00 4.57 44 MET A O 13
ATOM 16507 N N . SER A 1 45 ? -4.972 2.786 3.734 1.00 3.91 45 SER A N 13
ATOM 16508 C CA . SER A 1 45 ? -6.241 2.929 3.129 1.00 3.31 45 SER A CA 13
ATOM 16509 C C . SER A 1 45 ? -7.192 1.728 3.321 1.00 3.15 45 SER A C 13
ATOM 16510 O O . SER A 1 45 ? -7.762 1.558 4.400 1.00 3.30 45 SER A O 13
ATOM 16518 N N . ILE A 1 46 ? -7.314 0.883 2.299 1.00 3.06 46 ILE A N 13
ATOM 16519 C CA . ILE A 1 46 ? -8.294 -0.201 2.295 1.00 2.90 46 ILE A CA 13
ATOM 16520 C C . ILE A 1 46 ? -7.634 -1.510 1.836 1.00 3.39 46 ILE A C 13
ATOM 16521 O O . ILE A 1 46 ? -6.704 -1.483 1.044 1.00 3.76 46 ILE A O 13
ATOM 16537 N N . GLN A 1 47 ? -8.106 -2.634 2.347 1.00 3.62 47 GLN A N 13
ATOM 16538 C CA . GLN A 1 47 ? -7.614 -3.963 1.968 1.00 4.26 47 GLN A CA 13
ATOM 16539 C C . GLN A 1 47 ? -8.687 -4.711 1.171 1.00 4.05 47 GLN A C 13
ATOM 16540 O O . GLN A 1 47 ? -9.868 -4.572 1.440 1.00 3.59 47 GLN A O 13
ATOM 16554 N N . CYS A 1 48 ? -8.254 -5.481 0.190 1.00 4.51 48 CYS A N 13
ATOM 16555 C CA . CYS A 1 48 ? -9.144 -6.286 -0.640 1.00 4.51 48 CYS A CA 13
ATOM 16556 C C . CYS A 1 48 ? -9.494 -7.603 0.043 1.00 4.78 48 CYS A C 13
ATOM 16557 O O . CYS A 1 48 ? -8.603 -8.345 0.493 1.00 5.43 48 CYS A O 13
ATOM 16565 N N . LYS A 1 49 ? -10.797 -7.868 0.075 1.00 4.37 49 LYS A N 13
ATOM 16566 C CA . LYS A 1 49 ? -11.466 -9.035 0.674 1.00 4.60 49 LYS A CA 13
ATOM 16567 C C . LYS A 1 49 ? -10.851 -10.329 0.158 1.00 5.45 49 LYS A C 13
ATOM 16568 O O . LYS A 1 49 ? -10.715 -11.294 0.907 1.00 5.91 49 LYS A O 13
ATOM 16587 N N . VAL A 1 50 ? -10.440 -10.326 -1.114 1.00 5.76 50 VAL A N 13
ATOM 16588 C CA . VAL A 1 50 ? -9.939 -11.534 -1.785 1.00 6.62 50 VAL A CA 13
ATOM 16589 C C . VAL A 1 50 ? -8.734 -12.148 -1.076 1.00 7.31 50 VAL A C 13
ATOM 16590 O O . VAL A 1 50 ? -8.473 -13.326 -1.230 1.00 7.94 50 VAL A O 13
ATOM 16603 N N . CYS A 1 51 ? -8.013 -11.328 -0.306 1.00 7.22 51 CYS A N 13
ATOM 16604 C CA . CYS A 1 51 ? -6.857 -11.772 0.433 1.00 7.91 51 CYS A CA 13
ATOM 16605 C C . CYS A 1 51 ? -6.360 -10.666 1.368 1.00 7.66 51 CYS A C 13
ATOM 16606 O O . CYS A 1 51 ? -6.786 -10.585 2.519 1.00 7.62 51 CYS A O 13
ATOM 16614 N N . MET A 1 52 ? -5.507 -9.768 0.846 1.00 7.53 52 MET A N 13
ATOM 16615 C CA . MET A 1 52 ? -4.944 -8.699 1.671 1.00 7.36 52 MET A CA 13
ATOM 16616 C C . MET A 1 52 ? -4.324 -7.610 0.779 1.00 7.19 52 MET A C 13
ATOM 16617 O O . MET A 1 52 ? -3.272 -7.024 1.072 1.00 7.51 52 MET A O 13
ATOM 16631 N N . GLN A 1 53 ? -5.012 -7.306 -0.307 1.00 6.77 53 GLN A N 13
ATOM 16632 C CA . GLN A 1 53 ? -4.505 -6.318 -1.276 1.00 6.78 53 GLN A CA 13
ATOM 16633 C C . GLN A 1 53 ? -4.946 -4.956 -0.831 1.00 5.99 53 GLN A C 13
ATOM 16634 O O . GLN A 1 53 ? -5.412 -4.827 0.273 1.00 5.51 53 GLN A O 13
ATOM 16648 N N . THR A 1 54 ? -4.826 -3.945 -1.649 1.00 5.92 54 THR A N 13
ATOM 16649 C CA . THR A 1 54 ? -5.182 -2.651 -1.157 1.00 5.23 54 THR A CA 13
ATOM 16650 C C . THR A 1 54 ? -5.830 -1.771 -2.216 1.00 5.04 54 THR A C 13
ATOM 16651 O O . THR A 1 54 ? -5.635 -1.960 -3.422 1.00 5.63 54 THR A O 13
ATOM 16662 N N . PHE A 1 55 ? -6.614 -0.847 -1.731 1.00 4.34 55 PHE A N 13
ATOM 16663 C CA . PHE A 1 55 ? -7.278 0.158 -2.509 1.00 4.27 55 PHE A CA 13
ATOM 16664 C C . PHE A 1 55 ? -6.988 1.481 -1.824 1.00 3.93 55 PHE A C 13
ATOM 16665 O O . PHE A 1 55 ? -6.580 1.484 -0.658 1.00 3.54 55 PHE A O 13
ATOM 16682 N N . ILE A 1 56 ? -7.183 2.587 -2.507 1.00 4.24 56 ILE A N 13
ATOM 16683 C CA . ILE A 1 56 ? -6.868 3.885 -1.929 1.00 4.10 56 ILE A CA 13
ATOM 16684 C C . ILE A 1 56 ? -8.109 4.388 -1.185 1.00 3.68 56 ILE A C 13
ATOM 16685 O O . ILE A 1 56 ? -9.246 4.050 -1.553 1.00 3.75 56 ILE A O 13
ATOM 16701 N N . CYS A 1 57 ? -7.912 5.133 -0.135 1.00 3.44 57 CYS A N 13
ATOM 16702 C CA . CYS A 1 57 ? -9.015 5.661 0.607 1.00 3.38 57 CYS A CA 13
ATOM 16703 C C . CYS A 1 57 ? -9.654 6.851 -0.110 1.00 3.93 57 CYS A C 13
ATOM 16704 O O . CYS A 1 57 ? -9.357 8.020 0.184 1.00 4.21 57 CYS A O 13
ATOM 16712 N N . THR A 1 58 ? -10.437 6.528 -1.126 1.00 4.31 58 THR A N 13
ATOM 16713 C CA . THR A 1 58 ? -11.231 7.492 -1.871 1.00 5.03 58 THR A CA 13
ATOM 16714 C C . THR A 1 58 ? -12.235 8.208 -0.957 1.00 5.13 58 THR A C 13
ATOM 16715 O O . THR A 1 58 ? -12.621 9.340 -1.207 1.00 5.79 58 THR A O 13
ATOM 16726 N N . THR A 1 59 ? -12.628 7.549 0.103 1.00 4.66 59 THR A N 13
ATOM 16727 C CA . THR A 1 59 ? -13.607 8.076 1.014 1.00 4.98 59 THR A CA 13
ATOM 16728 C C . THR A 1 59 ? -13.188 7.640 2.437 1.00 4.60 59 THR A C 13
ATOM 16729 O O . THR A 1 59 ? -12.252 6.832 2.581 1.00 4.34 59 THR A O 13
ATOM 16740 N N . SER A 1 60 ? -13.868 8.130 3.464 1.00 4.93 60 SER A N 13
ATOM 16741 C CA . SER A 1 60 ? -13.492 7.890 4.848 1.00 5.08 60 SER A CA 13
ATOM 16742 C C . SER A 1 60 ? -13.871 6.463 5.339 1.00 4.91 60 SER A C 13
ATOM 16743 O O . SER A 1 60 ? -13.914 6.220 6.540 1.00 5.44 60 SER A O 13
ATOM 16751 N N . GLU A 1 61 ? -14.118 5.531 4.390 1.00 4.39 61 GLU A N 13
ATOM 16752 C CA . GLU A 1 61 ? -14.579 4.124 4.651 1.00 4.24 61 GLU A CA 13
ATOM 16753 C C . GLU A 1 61 ? -15.964 4.106 5.297 1.00 4.81 61 GLU A C 13
ATOM 16754 O O . GLU A 1 61 ? -16.908 3.590 4.731 1.00 4.86 61 GLU A O 13
ATOM 16766 N N . VAL A 1 62 ? -16.067 4.679 6.474 1.00 5.34 62 VAL A N 13
ATOM 16767 C CA . VAL A 1 62 ? -17.285 4.720 7.247 1.00 6.05 62 VAL A CA 13
ATOM 16768 C C . VAL A 1 62 ? -18.412 5.363 6.474 1.00 6.40 62 VAL A C 13
ATOM 16769 O O . VAL A 1 62 ? -19.506 4.921 6.543 1.00 6.81 62 VAL A O 13
ATOM 16782 N N . LYS A 1 63 ? -18.109 6.372 5.683 1.00 6.35 63 LYS A N 13
ATOM 16783 C CA . LYS A 1 63 ? -19.122 7.014 4.867 1.00 6.86 63 LYS A CA 13
ATOM 16784 C C . LYS A 1 63 ? -19.632 6.105 3.759 1.00 6.61 63 LYS A C 13
ATOM 16785 O O . LYS A 1 63 ? -20.795 6.183 3.323 1.00 7.11 63 LYS A O 13
ATOM 16804 N N . CYS A 1 64 ? -18.807 5.211 3.386 1.00 5.90 64 CYS A N 13
ATOM 16805 C CA . CYS A 1 64 ? -19.172 4.200 2.417 1.00 5.63 64 CYS A CA 13
ATOM 16806 C C . CYS A 1 64 ? -20.017 3.168 3.147 1.00 5.60 64 CYS A C 13
ATOM 16807 O O . CYS A 1 64 ? -21.012 2.678 2.633 1.00 5.71 64 CYS A O 13
ATOM 16815 N N . ARG A 1 65 ? -19.603 2.899 4.387 1.00 5.62 65 ARG A N 13
ATOM 16816 C CA . ARG A 1 65 ? -20.264 1.964 5.281 1.00 5.84 65 ARG A CA 13
ATOM 16817 C C . ARG A 1 65 ? -21.671 2.416 5.628 1.00 6.60 65 ARG A C 13
ATOM 16818 O O . ARG A 1 65 ? -22.576 1.589 5.699 1.00 6.69 65 ARG A O 13
ATOM 16839 N N . GLU A 1 66 ? -21.846 3.728 5.814 1.00 7.20 66 GLU A N 13
ATOM 16840 C CA . GLU A 1 66 ? -23.169 4.332 6.081 1.00 8.03 66 GLU A CA 13
ATOM 16841 C C . GLU A 1 66 ? -24.113 3.861 4.991 1.00 8.03 66 GLU A C 13
ATOM 16842 O O . GLU A 1 66 ? -25.164 3.246 5.243 1.00 8.42 66 GLU A O 13
ATOM 16854 N N . HIS A 1 67 ? -23.695 4.113 3.762 1.00 7.64 67 HIS A N 13
ATOM 16855 C CA . HIS A 1 67 ? -24.506 3.791 2.620 1.00 7.74 67 HIS A CA 13
ATOM 16856 C C . HIS A 1 67 ? -24.482 2.281 2.322 1.00 7.19 67 HIS A C 13
ATOM 16857 O O . HIS A 1 67 ? -25.346 1.766 1.613 1.00 7.42 67 HIS A O 13
ATOM 16872 N N . ALA A 1 68 ? -23.525 1.581 2.865 1.00 6.53 68 ALA A N 13
ATOM 16873 C CA . ALA A 1 68 ? -23.439 0.161 2.655 1.00 6.01 68 ALA A CA 13
ATOM 16874 C C . ALA A 1 68 ? -24.432 -0.543 3.520 1.00 6.43 68 ALA A C 13
ATOM 16875 O O . ALA A 1 68 ? -25.082 -1.467 3.067 1.00 6.43 68 ALA A O 13
ATOM 16882 N N . GLU A 1 69 ? -24.588 -0.085 4.766 1.00 6.88 69 GLU A N 13
ATOM 16883 C CA . GLU A 1 69 ? -25.578 -0.671 5.659 1.00 7.44 69 GLU A CA 13
ATOM 16884 C C . GLU A 1 69 ? -26.991 -0.331 5.162 1.00 8.10 69 GLU A C 13
ATOM 16885 O O . GLU A 1 69 ? -27.974 -0.957 5.537 1.00 8.50 69 GLU A O 13
ATOM 16897 N N . ALA A 1 70 ? -27.044 0.670 4.292 1.00 8.29 70 ALA A N 13
ATOM 16898 C CA . ALA A 1 70 ? -28.267 1.080 3.627 1.00 8.98 70 ALA A CA 13
ATOM 16899 C C . ALA A 1 70 ? -28.678 0.093 2.503 1.00 8.74 70 ALA A C 13
ATOM 16900 O O . ALA A 1 70 ? -29.828 0.121 2.041 1.00 9.31 70 ALA A O 13
ATOM 16907 N N . LYS A 1 71 ? -27.736 -0.742 2.034 1.00 7.94 71 LYS A N 13
ATOM 16908 C CA . LYS A 1 71 ? -28.014 -1.692 0.934 1.00 7.72 71 LYS A CA 13
ATOM 16909 C C . LYS A 1 71 ? -27.328 -3.053 1.160 1.00 7.00 71 LYS A C 13
ATOM 16910 O O . LYS A 1 71 ? -27.929 -3.978 1.685 1.00 7.10 71 LYS A O 13
ATOM 1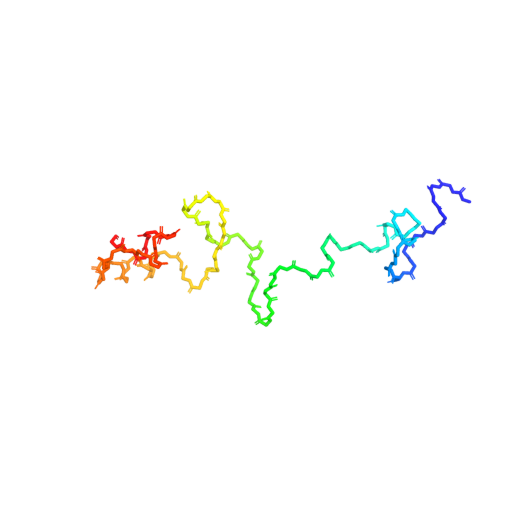6929 N N . HIS A 1 72 ? -26.039 -3.127 0.772 1.00 6.33 72 HIS A N 13
ATOM 16930 C CA . HIS A 1 72 ? -25.157 -4.344 0.877 1.00 5.62 72 HIS A CA 13
ATOM 16931 C C . HIS A 1 72 ? -25.836 -5.689 0.422 1.00 5.65 72 HIS A C 13
ATOM 16932 O O . HIS A 1 72 ? -25.620 -6.727 1.062 1.00 5.60 72 HIS A O 13
ATOM 16947 N N . PRO A 1 73 ? -26.594 -5.726 -0.716 1.00 5.90 73 PRO A N 13
ATOM 16948 C CA . PRO A 1 73 ? -27.291 -6.943 -1.130 1.00 6.06 73 PRO A CA 13
ATOM 16949 C C . PRO A 1 73 ? -26.328 -7.998 -1.642 1.00 5.49 73 PRO A C 13
ATOM 16950 O O . PRO A 1 73 ? -26.319 -9.138 -1.181 1.00 5.49 73 PRO A O 13
ATOM 16961 N N . LYS A 1 74 ? -25.516 -7.598 -2.562 1.00 5.12 74 LYS A N 13
ATOM 16962 C CA . LYS A 1 74 ? -24.576 -8.447 -3.168 1.00 4.75 74 LYS A CA 13
ATOM 16963 C C . LYS A 1 74 ? -23.444 -7.589 -3.681 1.00 4.46 74 LYS A C 13
ATOM 16964 O O . LYS A 1 74 ? -23.671 -6.629 -4.417 1.00 4.75 74 LYS A O 13
ATOM 16983 N N . ALA A 1 75 ? -22.274 -7.869 -3.227 1.00 4.19 75 ALA A N 13
ATOM 16984 C CA . ALA A 1 75 ? -21.099 -7.243 -3.782 1.00 4.02 75 ALA A CA 13
ATOM 16985 C C . ALA A 1 75 ? -20.613 -8.106 -4.946 1.00 4.43 75 ALA A C 13
ATOM 16986 O O . ALA A 1 75 ? -20.339 -9.283 -4.767 1.00 4.52 75 ALA A O 13
ATOM 16993 N N . ASP A 1 76 ? -20.554 -7.526 -6.124 1.00 5.01 76 ASP A N 13
ATOM 16994 C CA . ASP A 1 76 ? -20.260 -8.277 -7.353 1.00 5.63 76 ASP A CA 13
ATOM 16995 C C . ASP A 1 76 ? -18.791 -8.185 -7.729 1.00 5.81 76 ASP A C 13
ATOM 16996 O O . ASP A 1 76 ? -17.973 -8.971 -7.284 1.00 5.63 76 ASP A O 13
ATOM 17005 N N . VAL A 1 77 ? -18.451 -7.184 -8.532 1.00 6.30 77 VAL A N 13
ATOM 17006 C CA . VAL A 1 77 ? -17.067 -6.947 -8.910 1.00 6.58 77 VAL A CA 13
ATOM 17007 C C . VAL A 1 77 ? -16.420 -6.078 -7.853 1.00 5.93 77 VAL A C 13
ATOM 17008 O O . VAL A 1 77 ? -15.211 -5.913 -7.795 1.00 6.00 77 VAL A O 13
ATOM 17021 N N . VAL A 1 78 ? -17.277 -5.539 -7.003 1.00 5.38 78 VAL A N 13
ATOM 17022 C CA . VAL A 1 78 ? -16.887 -4.727 -5.871 1.00 4.74 78 VAL A CA 13
ATOM 17023 C C . VAL A 1 78 ? -16.841 -5.601 -4.630 1.00 4.00 78 VAL A C 13
ATOM 17024 O O . VAL A 1 78 ? -16.724 -5.112 -3.519 1.00 3.42 78 VAL A O 13
ATOM 17037 N N . ALA A 1 79 ? -16.902 -6.919 -4.844 1.00 4.18 79 ALA A N 13
ATOM 17038 C CA . ALA A 1 79 ? -16.815 -7.916 -3.751 1.00 3.76 79 ALA A CA 13
ATOM 17039 C C . ALA A 1 79 ? -15.442 -7.874 -3.081 1.00 3.69 79 ALA A C 13
ATOM 17040 O O . ALA A 1 79 ? -15.179 -8.583 -2.115 1.00 3.56 79 ALA A O 13
ATOM 17047 N N . CYS A 1 80 ? -14.588 -7.042 -3.620 1.00 4.00 80 CYS A N 13
ATOM 17048 C CA . CYS A 1 80 ? -13.290 -6.785 -3.088 1.00 4.07 80 CYS A CA 13
ATOM 17049 C C . CYS A 1 80 ? -13.413 -5.980 -1.794 1.00 3.33 80 CYS A C 13
ATOM 17050 O O . CYS A 1 80 ? -12.561 -6.061 -0.921 1.00 3.38 80 CYS A O 13
ATOM 17058 N N . PHE A 1 81 ? -14.469 -5.197 -1.693 1.00 2.86 81 PHE A N 13
ATOM 17059 C CA . PHE A 1 81 ? -14.790 -4.526 -0.460 1.00 2.27 81 PHE A CA 13
ATOM 17060 C C . PHE A 1 81 ? -16.287 -4.234 -0.482 1.00 2.17 81 PHE A C 13
ATOM 17061 O O . PHE A 1 81 ? -16.731 -3.217 -1.015 1.00 2.52 81 PHE A O 13
ATOM 17078 N N . PRO A 1 82 ? -17.100 -5.170 0.083 1.00 2.09 82 PRO A N 13
ATOM 17079 C CA . PRO A 1 82 ? -18.599 -5.137 0.028 1.00 2.39 82 PRO A CA 13
ATOM 17080 C C . PRO A 1 82 ? -19.238 -3.934 0.735 1.00 2.74 82 PRO A C 13
ATOM 17081 O O . PRO A 1 82 ? -20.455 -3.860 0.882 1.00 3.27 82 PRO A O 13
ATOM 17092 N N . HIS A 1 83 ? -18.444 -3.008 1.147 1.00 2.68 83 HIS A N 13
ATOM 17093 C CA . HIS A 1 83 ? -18.969 -1.812 1.751 1.00 3.26 83 HIS A CA 13
ATOM 17094 C C . HIS A 1 83 ? -18.958 -0.672 0.744 1.00 3.66 83 HIS A C 13
ATOM 17095 O O . HIS A 1 83 ? -19.243 0.462 1.086 1.00 4.25 83 HIS A O 13
ATOM 17110 N N . LEU A 1 84 ? -18.634 -0.990 -0.507 1.00 3.56 84 LEU A N 13
ATOM 17111 C CA . LEU A 1 84 ? -18.557 0.021 -1.557 1.00 4.20 84 LEU A CA 13
ATOM 17112 C C . LEU A 1 84 ? -19.589 -0.249 -2.670 1.00 4.81 84 LEU A C 13
ATOM 17113 O O . LEU A 1 84 ? -19.532 0.391 -3.719 1.00 5.47 84 LEU A O 13
ATOM 17129 N N . LYS A 1 85 ? -20.522 -1.217 -2.448 1.00 4.68 85 LYS A N 13
ATOM 17130 C CA . LYS A 1 85 ? -21.539 -1.559 -3.491 1.00 5.28 85 LYS A CA 13
ATOM 17131 C C . LYS A 1 85 ? -22.356 -0.355 -4.044 1.00 6.06 85 LYS A C 13
ATOM 17132 O O . LYS A 1 85 ? -22.517 -0.262 -5.264 1.00 6.40 85 LYS A O 13
ATOM 17151 N N . LYS A 1 86 ? -22.871 0.526 -3.156 1.00 6.60 86 LYS A N 13
ATOM 17152 C CA . LYS A 1 86 ? -23.648 1.707 -3.567 1.00 7.50 86 LYS A CA 13
ATOM 17153 C C . LYS A 1 86 ? -25.086 1.338 -3.979 1.00 8.13 86 LYS A C 13
ATOM 17154 O O . LYS A 1 86 ? -25.309 0.933 -5.125 1.00 8.62 86 LYS A O 13
ATOM 17174 N N . GLY A 1 1 ? 39.912 -3.146 6.169 1.00 19.14 1 GLY A N 14
ATOM 17175 C CA . GLY A 1 1 ? 38.552 -2.779 6.594 1.00 18.53 1 GLY A CA 14
ATOM 17176 C C . GLY A 1 1 ? 37.565 -3.913 6.409 1.00 18.04 1 GLY A C 14
ATOM 17177 O O . GLY A 1 1 ? 36.904 -4.330 7.364 1.00 17.99 1 GLY A O 14
ATOM 17183 N N . HIS A 1 2 ? 37.457 -4.404 5.172 1.00 17.81 2 HIS A N 14
ATOM 17184 C CA . HIS A 1 2 ? 36.535 -5.492 4.754 1.00 17.49 2 HIS A CA 14
ATOM 17185 C C . HIS A 1 2 ? 35.066 -5.017 4.780 1.00 16.98 2 HIS A C 14
ATOM 17186 O O . HIS A 1 2 ? 34.347 -5.161 3.804 1.00 17.17 2 HIS A O 14
ATOM 17201 N N . HIS A 1 3 ? 34.634 -4.459 5.896 1.00 16.46 3 HIS A N 14
ATOM 17202 C CA . HIS A 1 3 ? 33.312 -3.853 5.966 1.00 16.07 3 HIS A CA 14
ATOM 17203 C C . HIS A 1 3 ? 33.450 -2.384 5.615 1.00 15.28 3 HIS A C 14
ATOM 17204 O O . HIS A 1 3 ? 34.470 -1.775 5.921 1.00 15.31 3 HIS A O 14
ATOM 17219 N N . HIS A 1 4 ? 32.472 -1.822 4.962 1.00 14.74 4 HIS A N 14
ATOM 17220 C CA . HIS A 1 4 ? 32.539 -0.398 4.615 1.00 14.10 4 HIS A CA 14
ATOM 17221 C C . HIS A 1 4 ? 31.335 0.369 5.087 1.00 13.70 4 HIS A C 14
ATOM 17222 O O . HIS A 1 4 ? 31.444 1.529 5.432 1.00 14.01 4 HIS A O 14
ATOM 17237 N N . HIS A 1 5 ? 30.184 -0.269 5.106 1.00 13.18 5 HIS A N 14
ATOM 17238 C CA . HIS A 1 5 ? 28.971 0.385 5.565 1.00 12.93 5 HIS A CA 14
ATOM 17239 C C . HIS A 1 5 ? 28.167 -0.580 6.393 1.00 12.32 5 HIS A C 14
ATOM 17240 O O . HIS A 1 5 ? 28.467 -1.770 6.425 1.00 12.40 5 HIS A O 14
ATOM 17255 N N . HIS A 1 6 ? 27.158 -0.060 7.069 1.00 11.88 6 HIS A N 14
ATOM 17256 C CA . HIS A 1 6 ? 26.267 -0.889 7.859 1.00 11.42 6 HIS A CA 14
ATOM 17257 C C . HIS A 1 6 ? 25.130 -1.401 6.972 1.00 10.42 6 HIS A C 14
ATOM 17258 O O . HIS A 1 6 ? 24.415 -2.325 7.332 1.00 10.22 6 HIS A O 14
ATOM 17273 N N . HIS A 1 7 ? 24.988 -0.805 5.807 1.00 9.98 7 HIS A N 14
ATOM 17274 C CA . HIS A 1 7 ? 23.957 -1.223 4.874 1.00 9.18 7 HIS A CA 14
ATOM 17275 C C . HIS A 1 7 ? 24.588 -2.027 3.767 1.00 9.04 7 HIS A C 14
ATOM 17276 O O . HIS A 1 7 ? 25.694 -1.728 3.377 1.00 9.71 7 HIS A O 14
ATOM 17291 N N . LEU A 1 8 ? 23.881 -3.049 3.306 1.00 8.37 8 LEU A N 14
ATOM 17292 C CA . LEU A 1 8 ? 24.287 -3.912 2.178 1.00 8.37 8 LEU A CA 14
ATOM 17293 C C . LEU A 1 8 ? 25.494 -4.804 2.555 1.00 8.86 8 LEU A C 14
ATOM 17294 O O . LEU A 1 8 ? 25.313 -6.010 2.765 1.00 9.23 8 LEU A O 14
ATOM 17310 N N . GLU A 1 9 ? 26.703 -4.215 2.672 1.00 9.12 9 GLU A N 14
ATOM 17311 C CA . GLU A 1 9 ? 27.956 -4.976 2.972 1.00 9.86 9 GLU A CA 14
ATOM 17312 C C . GLU A 1 9 ? 27.876 -5.756 4.295 1.00 9.89 9 GLU A C 14
ATOM 17313 O O . GLU A 1 9 ? 28.671 -6.684 4.527 1.00 10.56 9 GLU A O 14
ATOM 17325 N N . GLY A 1 10 ? 26.948 -5.371 5.150 1.00 9.36 10 GLY A N 14
ATOM 17326 C CA . GLY A 1 10 ? 26.751 -6.069 6.397 1.00 9.60 10 GLY A CA 14
ATOM 17327 C C . GLY A 1 10 ? 25.288 -6.371 6.629 1.00 8.87 10 GLY A C 14
ATOM 17328 O O . GLY A 1 10 ? 24.788 -6.299 7.757 1.00 9.04 10 GLY A O 14
ATOM 17332 N N . GLY A 1 11 ? 24.589 -6.700 5.550 1.00 8.30 11 GLY A N 14
ATOM 17333 C CA . GLY A 1 11 ? 23.168 -6.967 5.642 1.00 7.80 11 GLY A CA 14
ATOM 17334 C C . GLY A 1 11 ? 22.804 -8.421 5.450 1.00 8.13 11 GLY A C 14
ATOM 17335 O O . GLY A 1 11 ? 21.657 -8.819 5.688 1.00 8.45 11 GLY A O 14
ATOM 17339 N N . GLY A 1 12 ? 23.766 -9.209 5.031 1.00 8.34 12 GLY A N 14
ATOM 17340 C CA . GLY A 1 12 ? 23.528 -10.620 4.787 1.00 8.95 12 GLY A CA 14
ATOM 17341 C C . GLY A 1 12 ? 24.340 -11.045 3.620 1.00 8.79 12 GLY A C 14
ATOM 17342 O O . GLY A 1 12 ? 24.912 -12.136 3.596 1.00 9.24 12 GLY A O 14
ATOM 17346 N N . ASN A 1 13 ? 24.405 -10.139 2.661 1.00 8.39 13 ASN A N 14
ATOM 17347 C CA . ASN A 1 13 ? 25.238 -10.244 1.460 1.00 8.53 13 ASN A CA 14
ATOM 17348 C C . ASN A 1 13 ? 24.815 -11.383 0.531 1.00 9.29 13 ASN A C 14
ATOM 17349 O O . ASN A 1 13 ? 24.156 -11.144 -0.472 1.00 9.68 13 ASN A O 14
ATOM 17360 N N . ALA A 1 14 ? 25.167 -12.620 0.905 1.00 9.70 14 ALA A N 14
ATOM 17361 C CA . ALA A 1 14 ? 24.908 -13.832 0.123 1.00 10.58 14 ALA A CA 14
ATOM 17362 C C . ALA A 1 14 ? 25.542 -13.779 -1.279 1.00 11.08 14 ALA A C 14
ATOM 17363 O O . ALA A 1 14 ? 26.154 -12.789 -1.668 1.00 11.12 14 ALA A O 14
ATOM 17370 N N . GLN A 1 15 ? 25.422 -14.862 -2.027 1.00 11.67 15 GLN A N 14
ATOM 17371 C CA . GLN A 1 15 ? 25.960 -14.877 -3.380 1.00 12.40 15 GLN A CA 14
ATOM 17372 C C . GLN A 1 15 ? 25.028 -15.573 -4.339 1.00 12.25 15 GLN A C 14
ATOM 17373 O O . GLN A 1 15 ? 25.384 -15.823 -5.482 1.00 12.05 15 GLN A O 14
ATOM 17387 N N . LYS A 1 16 ? 23.812 -15.840 -3.890 1.00 12.53 16 LYS A N 14
ATOM 17388 C CA . LYS A 1 16 ? 22.827 -16.404 -4.788 1.00 12.66 16 LYS A CA 14
ATOM 17389 C C . LYS A 1 16 ? 22.058 -15.294 -5.509 1.00 11.86 16 LYS A C 14
ATOM 17390 O O . LYS A 1 16 ? 21.101 -15.557 -6.228 1.00 12.01 16 LYS A O 14
ATOM 17409 N N . SER A 1 17 ? 22.497 -14.038 -5.282 1.00 11.21 17 SER A N 14
ATOM 17410 C CA . SER A 1 17 ? 21.950 -12.804 -5.914 1.00 10.50 17 SER A CA 14
ATOM 17411 C C . SER A 1 17 ? 20.511 -12.450 -5.487 1.00 10.66 17 SER A C 14
ATOM 17412 O O . SER A 1 17 ? 20.202 -11.284 -5.223 1.00 10.17 17 SER A O 14
ATOM 17420 N N . ALA A 1 18 ? 19.679 -13.453 -5.399 1.00 11.52 18 ALA A N 14
ATOM 17421 C CA . ALA A 1 18 ? 18.249 -13.306 -5.096 1.00 11.99 18 ALA A CA 14
ATOM 17422 C C . ALA A 1 18 ? 18.005 -12.570 -3.793 1.00 11.45 18 ALA A C 14
ATOM 17423 O O . ALA A 1 18 ? 17.442 -11.483 -3.781 1.00 11.42 18 ALA A O 14
ATOM 17430 N N . MET A 1 19 ? 18.461 -13.147 -2.704 1.00 11.20 19 MET A N 14
ATOM 17431 C CA . MET A 1 19 ? 18.258 -12.542 -1.394 1.00 10.90 19 MET A CA 14
ATOM 17432 C C . MET A 1 19 ? 19.264 -11.442 -1.120 1.00 9.99 19 MET A C 14
ATOM 17433 O O . MET A 1 19 ? 19.113 -10.678 -0.169 1.00 9.63 19 MET A O 14
ATOM 17447 N N . ALA A 1 20 ? 20.266 -11.343 -1.987 1.00 9.77 20 ALA A N 14
ATOM 17448 C CA . ALA A 1 20 ? 21.338 -10.365 -1.842 1.00 9.13 20 ALA A CA 14
ATOM 17449 C C . ALA A 1 20 ? 20.776 -8.955 -1.957 1.00 8.17 20 ALA A C 14
ATOM 17450 O O . ALA A 1 20 ? 21.047 -8.089 -1.134 1.00 7.84 20 ALA A O 14
ATOM 17457 N N . ARG A 1 21 ? 19.955 -8.749 -2.965 1.00 7.98 21 ARG A N 14
ATOM 17458 C CA . ARG A 1 21 ? 19.354 -7.451 -3.209 1.00 7.29 21 ARG A CA 14
ATOM 17459 C C . ARG A 1 21 ? 17.964 -7.370 -2.615 1.00 7.26 21 ARG A C 14
ATOM 17460 O O . ARG A 1 21 ? 17.219 -6.418 -2.874 1.00 7.10 21 ARG A O 14
ATOM 17481 N N . ALA A 1 22 ? 17.620 -8.347 -1.806 1.00 7.72 22 ALA A N 14
ATOM 17482 C CA . ALA A 1 22 ? 16.299 -8.394 -1.213 1.00 8.05 22 ALA A CA 14
ATOM 17483 C C . ALA A 1 22 ? 16.341 -8.127 0.274 1.00 7.56 22 ALA A C 14
ATOM 17484 O O . ALA A 1 22 ? 15.655 -7.249 0.766 1.00 7.73 22 ALA A O 14
ATOM 17491 N N . LYS A 1 23 ? 17.168 -8.872 0.988 1.00 7.27 23 LYS A N 14
ATOM 17492 C CA . LYS A 1 23 ? 17.231 -8.767 2.431 1.00 7.12 23 LYS A CA 14
ATOM 17493 C C . LYS A 1 23 ? 18.147 -7.606 2.842 1.00 6.46 23 LYS A C 14
ATOM 17494 O O . LYS A 1 23 ? 18.260 -7.277 4.027 1.00 6.78 23 LYS A O 14
ATOM 17513 N N . ASN A 1 24 ? 18.823 -7.032 1.857 1.00 5.86 24 ASN A N 14
ATOM 17514 C CA . ASN A 1 24 ? 19.761 -5.938 2.088 1.00 5.58 24 ASN A CA 14
ATOM 17515 C C . ASN A 1 24 ? 19.057 -4.701 2.658 1.00 5.25 24 ASN A C 14
ATOM 17516 O O . ASN A 1 24 ? 17.841 -4.565 2.570 1.00 5.71 24 ASN A O 14
ATOM 17527 N N . LEU A 1 25 ? 19.822 -3.797 3.211 1.00 4.87 25 LEU A N 14
ATOM 17528 C CA . LEU A 1 25 ? 19.243 -2.628 3.809 1.00 4.97 25 LEU A CA 14
ATOM 17529 C C . LEU A 1 25 ? 19.091 -1.523 2.809 1.00 4.70 25 LEU A C 14
ATOM 17530 O O . LEU A 1 25 ? 20.083 -0.992 2.278 1.00 4.86 25 LEU A O 14
ATOM 17546 N N . GLU A 1 26 ? 17.863 -1.211 2.559 1.00 4.76 26 GLU A N 14
ATOM 17547 C CA . GLU A 1 26 ? 17.435 -0.143 1.683 1.00 4.96 26 GLU A CA 14
ATOM 17548 C C . GLU A 1 26 ? 17.927 1.222 2.215 1.00 4.83 26 GLU A C 14
ATOM 17549 O O . GLU A 1 26 ? 18.057 1.417 3.427 1.00 4.95 26 GLU A O 14
ATOM 17561 N N . LYS A 1 27 ? 18.236 2.146 1.311 1.00 5.08 27 LYS A N 14
ATOM 17562 C CA . LYS A 1 27 ? 18.772 3.435 1.722 1.00 5.48 27 LYS A CA 14
ATOM 17563 C C . LYS A 1 27 ? 17.995 4.612 1.137 1.00 5.57 27 LYS A C 14
ATOM 17564 O O . LYS A 1 27 ? 18.363 5.771 1.340 1.00 6.04 27 LYS A O 14
ATOM 17583 N N . ALA A 1 28 ? 16.933 4.316 0.444 1.00 5.50 28 ALA A N 14
ATOM 17584 C CA . ALA A 1 28 ? 16.105 5.327 -0.186 1.00 5.97 28 ALA A CA 14
ATOM 17585 C C . ALA A 1 28 ? 14.705 4.790 -0.295 1.00 6.23 28 ALA A C 14
ATOM 17586 O O . ALA A 1 28 ? 14.523 3.587 -0.326 1.00 6.48 28 ALA A O 14
ATOM 17593 N N . LYS A 1 29 ? 13.721 5.663 -0.331 1.00 6.51 29 LYS A N 14
ATOM 17594 C CA . LYS A 1 29 ? 12.334 5.223 -0.427 1.00 7.02 29 LYS A CA 14
ATOM 17595 C C . LYS A 1 29 ? 11.720 5.611 -1.761 1.00 6.93 29 LYS A C 14
ATOM 17596 O O . LYS A 1 29 ? 10.741 4.999 -2.199 1.00 7.10 29 LYS A O 14
ATOM 17615 N N . ALA A 1 30 ? 12.300 6.641 -2.393 1.00 7.00 30 ALA A N 14
ATOM 17616 C CA . ALA A 1 30 ? 11.878 7.128 -3.717 1.00 7.22 30 ALA A CA 14
ATOM 17617 C C . ALA A 1 30 ? 10.385 7.527 -3.734 1.00 7.17 30 ALA A C 14
ATOM 17618 O O . ALA A 1 30 ? 9.826 7.957 -2.715 1.00 7.27 30 ALA A O 14
ATOM 17625 N N . ALA A 1 31 ? 9.780 7.427 -4.898 1.00 7.30 31 ALA A N 14
ATOM 17626 C CA . ALA A 1 31 ? 8.384 7.713 -5.091 1.00 7.49 31 ALA A CA 14
ATOM 17627 C C . ALA A 1 31 ? 7.727 6.479 -5.688 1.00 7.26 31 ALA A C 14
ATOM 17628 O O . ALA A 1 31 ? 8.418 5.528 -6.051 1.00 7.29 31 ALA A O 14
ATOM 17635 N N . GLY A 1 32 ? 6.417 6.490 -5.813 1.00 7.31 32 GLY A N 14
ATOM 17636 C CA . GLY A 1 32 ? 5.748 5.320 -6.352 1.00 7.37 32 GLY A CA 14
ATOM 17637 C C . GLY A 1 32 ? 4.371 5.116 -5.774 1.00 7.39 32 GLY A C 14
ATOM 17638 O O . GLY A 1 32 ? 3.588 4.320 -6.290 1.00 7.69 32 GLY A O 14
ATOM 17642 N N . LYS A 1 33 ? 4.079 5.809 -4.685 1.00 7.33 33 LYS A N 14
ATOM 17643 C CA . LYS A 1 33 ? 2.758 5.725 -4.075 1.00 7.58 33 LYS A CA 14
ATOM 17644 C C . LYS A 1 33 ? 1.768 6.583 -4.875 1.00 7.81 33 LYS A C 14
ATOM 17645 O O . LYS A 1 33 ? 0.570 6.295 -4.923 1.00 8.09 33 LYS A O 14
ATOM 17664 N N . GLY A 1 34 ? 2.300 7.620 -5.505 1.00 7.92 34 GLY A N 14
ATOM 17665 C CA . GLY A 1 34 ? 1.524 8.521 -6.301 1.00 8.28 34 GLY A CA 14
ATOM 17666 C C . GLY A 1 34 ? 2.347 9.731 -6.601 1.00 8.23 34 GLY A C 14
ATOM 17667 O O . GLY A 1 34 ? 3.432 9.870 -6.045 1.00 8.16 34 GLY A O 14
ATOM 17671 N N . SER A 1 35 ? 1.879 10.583 -7.482 1.00 8.52 35 SER A N 14
ATOM 17672 C CA . SER A 1 35 ? 2.615 11.778 -7.822 1.00 8.67 35 SER A CA 14
ATOM 17673 C C . SER A 1 35 ? 2.228 12.945 -6.900 1.00 8.96 35 SER A C 14
ATOM 17674 O O . SER A 1 35 ? 2.927 13.244 -5.940 1.00 9.53 35 SER A O 14
ATOM 17682 N N . GLN A 1 36 ? 1.097 13.578 -7.179 1.00 8.75 36 GLN A N 14
ATOM 17683 C CA . GLN A 1 36 ? 0.628 14.682 -6.357 1.00 9.17 36 GLN A CA 14
ATOM 17684 C C . GLN A 1 36 ? -0.855 14.541 -6.058 1.00 8.70 36 GLN A C 14
ATOM 17685 O O . GLN A 1 36 ? -1.245 14.368 -4.916 1.00 8.58 36 GLN A O 14
ATOM 17699 N N . LEU A 1 37 ? -1.675 14.604 -7.093 1.00 8.63 37 LEU A N 14
ATOM 17700 C CA . LEU A 1 37 ? -3.128 14.477 -6.934 1.00 8.33 37 LEU A CA 14
ATOM 17701 C C . LEU A 1 37 ? -3.517 13.030 -6.692 1.00 7.59 37 LEU A C 14
ATOM 17702 O O . LEU A 1 37 ? -4.378 12.738 -5.869 1.00 7.53 37 LEU A O 14
ATOM 17718 N N . GLU A 1 38 ? -2.851 12.145 -7.430 1.00 7.28 38 GLU A N 14
ATOM 17719 C CA . GLU A 1 38 ? -3.119 10.699 -7.431 1.00 6.85 38 GLU A CA 14
ATOM 17720 C C . GLU A 1 38 ? -3.195 10.125 -6.014 1.00 6.29 38 GLU A C 14
ATOM 17721 O O . GLU A 1 38 ? -4.185 9.486 -5.631 1.00 6.53 38 GLU A O 14
ATOM 17733 N N . ALA A 1 39 ? -2.174 10.362 -5.231 1.00 5.86 39 ALA A N 14
ATOM 17734 C CA . ALA A 1 39 ? -2.163 9.831 -3.916 1.00 5.57 39 ALA A CA 14
ATOM 17735 C C . ALA A 1 39 ? -1.904 10.877 -2.879 1.00 5.31 39 ALA A C 14
ATOM 17736 O O . ALA A 1 39 ? -0.814 10.985 -2.334 1.00 5.56 39 ALA A O 14
ATOM 17743 N N . ASN A 1 40 ? -2.878 11.687 -2.675 1.00 5.21 40 ASN A N 14
ATOM 17744 C CA . ASN A 1 40 ? -2.840 12.667 -1.636 1.00 5.30 40 ASN A CA 14
ATOM 17745 C C . ASN A 1 40 ? -3.906 12.280 -0.651 1.00 4.90 40 ASN A C 14
ATOM 17746 O O . ASN A 1 40 ? -5.043 11.997 -1.055 1.00 4.87 40 ASN A O 14
ATOM 17757 N N . LYS A 1 41 ? -3.555 12.185 0.615 1.00 4.91 41 LYS A N 14
ATOM 17758 C CA . LYS A 1 41 ? -4.525 11.845 1.642 1.00 4.79 41 LYS A CA 14
ATOM 17759 C C . LYS A 1 41 ? -4.315 12.730 2.857 1.00 5.11 41 LYS A C 14
ATOM 17760 O O . LYS A 1 41 ? -5.236 13.410 3.300 1.00 5.52 41 LYS A O 14
ATOM 17779 N N . LYS A 1 42 ? -3.080 12.695 3.397 1.00 5.29 42 LYS A N 14
ATOM 17780 C CA . LYS A 1 42 ? -2.645 13.466 4.574 1.00 6.01 42 LYS A CA 14
ATOM 17781 C C . LYS A 1 42 ? -3.302 12.996 5.878 1.00 6.11 42 LYS A C 14
ATOM 17782 O O . LYS A 1 42 ? -2.629 12.784 6.869 1.00 6.74 42 LYS A O 14
ATOM 17801 N N . ALA A 1 43 ? -4.606 12.815 5.848 1.00 5.71 43 ALA A N 14
ATOM 17802 C CA . ALA A 1 43 ? -5.373 12.410 7.015 1.00 5.93 43 ALA A CA 14
ATOM 17803 C C . ALA A 1 43 ? -5.295 10.913 7.274 1.00 5.58 43 ALA A C 14
ATOM 17804 O O . ALA A 1 43 ? -5.731 10.460 8.322 1.00 5.78 43 ALA A O 14
ATOM 17811 N N . MET A 1 44 ? -4.732 10.163 6.308 1.00 5.27 44 MET A N 14
ATOM 17812 C CA . MET A 1 44 ? -4.702 8.692 6.340 1.00 5.14 44 MET A CA 14
ATOM 17813 C C . MET A 1 44 ? -6.117 8.125 6.442 1.00 4.41 44 MET A C 14
ATOM 17814 O O . MET A 1 44 ? -6.655 7.930 7.531 1.00 4.57 44 MET A O 14
ATOM 17828 N N . SER A 1 45 ? -6.732 7.933 5.292 1.00 3.91 45 SER A N 14
ATOM 17829 C CA . SER A 1 45 ? -8.100 7.465 5.220 1.00 3.31 45 SER A CA 14
ATOM 17830 C C . SER A 1 45 ? -8.284 5.956 5.519 1.00 3.15 45 SER A C 14
ATOM 17831 O O . SER A 1 45 ? -8.571 5.585 6.648 1.00 3.30 45 SER A O 14
ATOM 17839 N N . ILE A 1 46 ? -8.100 5.101 4.517 1.00 3.06 46 ILE A N 14
ATOM 17840 C CA . ILE A 1 46 ? -8.372 3.661 4.668 1.00 2.90 46 ILE A CA 14
ATOM 17841 C C . ILE A 1 46 ? -7.265 2.896 3.937 1.00 3.39 46 ILE A C 14
ATOM 17842 O O . ILE A 1 46 ? -6.626 3.463 3.069 1.00 3.76 46 ILE A O 14
ATOM 17858 N N . GLN A 1 47 ? -7.053 1.639 4.266 1.00 3.62 47 GLN A N 14
ATOM 17859 C CA . GLN A 1 47 ? -5.981 0.849 3.675 1.00 4.26 47 GLN A CA 14
ATOM 17860 C C . GLN A 1 47 ? -6.594 -0.263 2.783 1.00 4.05 47 GLN A C 14
ATOM 17861 O O . GLN A 1 47 ? -7.696 -0.724 3.037 1.00 3.59 47 GLN A O 14
ATOM 17875 N N . CYS A 1 48 ? -5.884 -0.648 1.734 1.00 4.51 48 CYS A N 14
ATOM 17876 C CA . CYS A 1 48 ? -6.364 -1.664 0.776 1.00 4.51 48 CYS A CA 14
ATOM 17877 C C . CYS A 1 48 ? -6.040 -3.088 1.226 1.00 4.78 48 CYS A C 14
ATOM 17878 O O . CYS A 1 48 ? -4.977 -3.340 1.762 1.00 5.43 48 CYS A O 14
ATOM 17886 N N . LYS A 1 49 ? -6.961 -4.011 0.909 1.00 4.37 49 LYS A N 14
ATOM 17887 C CA . LYS A 1 49 ? -6.926 -5.431 1.318 1.00 4.60 49 LYS A CA 14
ATOM 17888 C C . LYS A 1 49 ? -5.741 -6.151 0.652 1.00 5.45 49 LYS A C 14
ATOM 17889 O O . LYS A 1 49 ? -5.257 -7.176 1.138 1.00 5.91 49 LYS A O 14
ATOM 17908 N N . VAL A 1 50 ? -5.293 -5.588 -0.463 1.00 5.76 50 VAL A N 14
ATOM 17909 C CA . VAL A 1 50 ? -4.224 -6.187 -1.282 1.00 6.62 50 VAL A CA 14
ATOM 17910 C C . VAL A 1 50 ? -2.908 -6.303 -0.525 1.00 7.31 50 VAL A C 14
ATOM 17911 O O . VAL A 1 50 ? -2.124 -7.217 -0.764 1.00 7.94 50 VAL A O 14
ATOM 17924 N N . CYS A 1 51 ? -2.698 -5.390 0.393 1.00 7.22 51 CYS A N 14
ATOM 17925 C CA . CYS A 1 51 ? -1.481 -5.302 1.137 1.00 7.91 51 CYS A CA 14
ATOM 17926 C C . CYS A 1 51 ? -1.649 -4.171 2.151 1.00 7.66 51 CYS A C 14
ATOM 17927 O O . CYS A 1 51 ? -2.459 -4.283 3.051 1.00 7.62 51 CYS A O 14
ATOM 17935 N N . MET A 1 52 ? -0.939 -3.072 1.964 1.00 7.53 52 MET A N 14
ATOM 17936 C CA . MET A 1 52 ? -1.062 -1.932 2.813 1.00 7.36 52 MET A CA 14
ATOM 17937 C C . MET A 1 52 ? -1.104 -0.639 2.012 1.00 7.19 52 MET A C 14
ATOM 17938 O O . MET A 1 52 ? -0.173 0.169 2.059 1.00 7.51 52 MET A O 14
ATOM 17952 N N . GLN A 1 53 ? -2.139 -0.474 1.206 1.00 6.77 53 GLN A N 14
ATOM 17953 C CA . GLN A 1 53 ? -2.246 0.739 0.350 1.00 6.78 53 GLN A CA 14
ATOM 17954 C C . GLN A 1 53 ? -3.297 1.639 0.923 1.00 5.99 53 GLN A C 14
ATOM 17955 O O . GLN A 1 53 ? -3.679 1.445 2.033 1.00 5.51 53 GLN A O 14
ATOM 17969 N N . THR A 1 54 ? -3.779 2.621 0.193 1.00 5.92 54 THR A N 14
ATOM 17970 C CA . THR A 1 54 ? -4.759 3.486 0.789 1.00 5.23 54 THR A CA 14
ATOM 17971 C C . THR A 1 54 ? -5.839 3.954 -0.213 1.00 5.04 54 THR A C 14
ATOM 17972 O O . THR A 1 54 ? -5.602 4.032 -1.419 1.00 5.63 54 THR A O 14
ATOM 17983 N N . PHE A 1 55 ? -7.008 4.226 0.320 1.00 4.34 55 PHE A N 14
ATOM 17984 C CA . PHE A 1 55 ? -8.141 4.765 -0.399 1.00 4.27 55 PHE A CA 14
ATOM 17985 C C . PHE A 1 55 ? -8.540 6.040 0.295 1.00 3.93 55 PHE A C 14
ATOM 17986 O O . PHE A 1 55 ? -7.976 6.362 1.342 1.00 3.54 55 PHE A O 14
ATOM 18003 N N . ILE A 1 56 ? -9.484 6.761 -0.253 1.00 4.24 56 ILE A N 14
ATOM 18004 C CA . ILE A 1 56 ? -9.906 8.005 0.338 1.00 4.10 56 ILE A CA 14
ATOM 18005 C C . ILE A 1 56 ? -11.186 7.802 1.114 1.00 3.68 56 ILE A C 14
ATOM 18006 O O . ILE A 1 56 ? -12.047 7.027 0.703 1.00 3.75 56 ILE A O 14
ATOM 18022 N N . CYS A 1 57 ? -11.309 8.465 2.223 1.00 3.44 57 CYS A N 14
ATOM 18023 C CA . CYS A 1 57 ? -12.488 8.350 2.997 1.00 3.38 57 CYS A CA 14
ATOM 18024 C C . CYS A 1 57 ? -13.517 9.345 2.492 1.00 3.93 57 CYS A C 14
ATOM 18025 O O . CYS A 1 57 ? -13.643 10.455 3.003 1.00 4.21 57 CYS A O 14
ATOM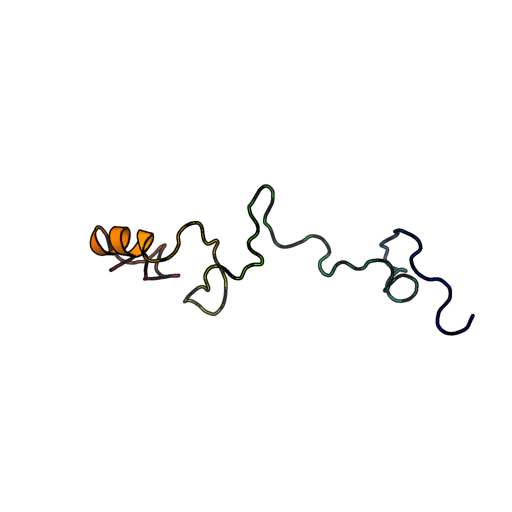 18033 N N . THR A 1 58 ? -14.146 8.985 1.400 1.00 4.31 58 THR A N 14
ATOM 18034 C CA . THR A 1 58 ? -15.228 9.776 0.850 1.00 5.03 58 THR A CA 14
ATOM 18035 C C . THR A 1 58 ? -16.506 9.639 1.704 1.00 5.13 58 THR A C 14
ATOM 18036 O O . THR A 1 58 ? -17.468 10.415 1.545 1.00 5.79 58 THR A O 14
ATOM 18047 N N . THR A 1 59 ? -16.511 8.663 2.602 1.00 4.66 59 THR A N 14
ATOM 18048 C CA . THR A 1 59 ? -17.641 8.451 3.483 1.00 4.98 59 THR A CA 14
ATOM 18049 C C . THR A 1 59 ? -17.143 7.998 4.870 1.00 4.60 59 THR A C 14
ATOM 18050 O O . THR A 1 59 ? -16.873 8.840 5.714 1.00 4.34 59 THR A O 14
ATOM 18061 N N . SER A 1 60 ? -16.989 6.668 5.087 1.00 4.93 60 SER A N 14
ATOM 18062 C CA . SER A 1 60 ? -16.437 6.159 6.359 1.00 5.08 60 SER A CA 14
ATOM 18063 C C . SER A 1 60 ? -16.187 4.639 6.337 1.00 4.91 60 SER A C 14
ATOM 18064 O O . SER A 1 60 ? -15.826 4.055 7.363 1.00 5.44 60 SER A O 14
ATOM 18072 N N . GLU A 1 61 ? -16.393 4.009 5.173 1.00 4.39 61 GLU A N 14
ATOM 18073 C CA . GLU A 1 61 ? -16.364 2.520 5.014 1.00 4.24 61 GLU A CA 14
ATOM 18074 C C . GLU A 1 61 ? -17.557 1.854 5.750 1.00 4.81 61 GLU A C 14
ATOM 18075 O O . GLU A 1 61 ? -18.213 0.993 5.210 1.00 4.86 61 GLU A O 14
ATOM 18087 N N . VAL A 1 62 ? -17.825 2.261 6.972 1.00 5.34 62 VAL A N 14
ATOM 18088 C CA . VAL A 1 62 ? -18.894 1.695 7.760 1.00 6.05 62 VAL A CA 14
ATOM 18089 C C . VAL A 1 62 ? -20.250 1.798 7.064 1.00 6.40 62 VAL A C 14
ATOM 18090 O O . VAL A 1 62 ? -21.010 0.836 7.057 1.00 6.81 62 VAL A O 14
ATOM 18103 N N . LYS A 1 63 ? -20.502 2.925 6.418 1.00 6.35 63 LYS A N 14
ATOM 18104 C CA . LYS A 1 63 ? -21.758 3.136 5.701 1.00 6.86 63 LYS A CA 14
ATOM 18105 C C . LYS A 1 63 ? -21.877 2.076 4.561 1.00 6.61 63 LYS A C 14
ATOM 18106 O O . LYS A 1 63 ? -22.949 1.519 4.284 1.00 7.11 63 LYS A O 14
ATOM 18125 N N . CYS A 1 64 ? -20.762 1.779 3.940 1.00 5.90 64 CYS A N 14
ATOM 18126 C CA . CYS A 1 64 ? -20.760 0.804 2.868 1.00 5.63 64 CYS A CA 14
ATOM 18127 C C . CYS A 1 64 ? -20.720 -0.605 3.441 1.00 5.60 64 CYS A C 14
ATOM 18128 O O . CYS A 1 64 ? -21.081 -1.547 2.783 1.00 5.71 64 CYS A O 14
ATOM 18136 N N . ARG A 1 65 ? -20.300 -0.726 4.698 1.00 5.62 65 ARG A N 14
ATOM 18137 C CA . ARG A 1 65 ? -20.321 -2.016 5.378 1.00 5.84 65 ARG A CA 14
ATOM 18138 C C . ARG A 1 65 ? -21.757 -2.464 5.525 1.00 6.60 65 ARG A C 14
ATOM 18139 O O . ARG A 1 65 ? -22.074 -3.633 5.319 1.00 6.69 65 ARG A O 14
ATOM 18160 N N . GLU A 1 66 ? -22.626 -1.498 5.837 1.00 7.20 66 GLU A N 14
ATOM 18161 C CA . GLU A 1 66 ? -24.050 -1.737 6.011 1.00 8.03 66 GLU A CA 14
ATOM 18162 C C . GLU A 1 66 ? -24.613 -2.284 4.722 1.00 8.03 66 GLU A C 14
ATOM 18163 O O . GLU A 1 66 ? -25.320 -3.309 4.695 1.00 8.42 66 GLU A O 14
ATOM 18175 N N . HIS A 1 67 ? -24.269 -1.630 3.647 1.00 7.64 67 HIS A N 14
ATOM 18176 C CA . HIS A 1 67 ? -24.771 -2.021 2.345 1.00 7.74 67 HIS A CA 14
ATOM 18177 C C . HIS A 1 67 ? -24.076 -3.306 1.838 1.00 7.19 67 HIS A C 14
ATOM 18178 O O . HIS A 1 67 ? -24.613 -4.014 0.998 1.00 7.42 67 HIS A O 14
ATOM 18193 N N . ALA A 1 68 ? -22.907 -3.599 2.345 1.00 6.53 68 ALA A N 14
ATOM 18194 C CA . ALA A 1 68 ? -22.226 -4.802 1.936 1.00 6.01 68 ALA A CA 14
ATOM 18195 C C . ALA A 1 68 ? -22.884 -5.980 2.573 1.00 6.43 68 ALA A C 14
ATOM 18196 O O . ALA A 1 68 ? -23.127 -6.974 1.917 1.00 6.43 68 ALA A O 14
ATOM 18203 N N . GLU A 1 69 ? -23.225 -5.835 3.850 1.00 6.88 69 GLU A N 14
ATOM 18204 C CA . GLU A 1 69 ? -23.940 -6.870 4.612 1.00 7.44 69 GLU A CA 14
ATOM 18205 C C . GLU A 1 69 ? -25.339 -7.074 4.057 1.00 8.10 69 GLU A C 14
ATOM 18206 O O . GLU A 1 69 ? -26.037 -8.040 4.387 1.00 8.50 69 GLU A O 14
ATOM 18218 N N . ALA A 1 70 ? -25.751 -6.144 3.237 1.00 8.29 70 ALA A N 14
ATOM 18219 C CA . ALA A 1 70 ? -26.996 -6.224 2.531 1.00 8.98 70 ALA A CA 14
ATOM 18220 C C . ALA A 1 70 ? -26.896 -7.201 1.355 1.00 8.74 70 ALA A C 14
ATOM 18221 O O . ALA A 1 70 ? -27.921 -7.655 0.848 1.00 9.31 70 ALA A O 14
ATOM 18228 N N . LYS A 1 71 ? -25.655 -7.514 0.904 1.00 7.94 71 LYS A N 14
ATOM 18229 C CA . LYS A 1 71 ? -25.438 -8.394 -0.258 1.00 7.72 71 LYS A CA 14
ATOM 18230 C C . LYS A 1 71 ? -24.166 -9.248 -0.101 1.00 7.00 71 LYS A C 14
ATOM 18231 O O . LYS A 1 71 ? -24.219 -10.370 0.352 1.00 7.10 71 LYS A O 14
ATOM 18250 N N . HIS A 1 72 ? -23.030 -8.629 -0.445 1.00 6.33 72 HIS A N 14
ATOM 18251 C CA . HIS A 1 72 ? -21.678 -9.243 -0.535 1.00 5.62 72 HIS A CA 14
ATOM 18252 C C . HIS A 1 72 ? -21.626 -10.689 -1.058 1.00 5.65 72 HIS A C 14
ATOM 18253 O O . HIS A 1 72 ? -21.341 -11.618 -0.310 1.00 5.60 72 HIS A O 14
ATOM 18268 N N . PRO A 1 73 ? -21.960 -10.905 -2.340 1.00 5.90 73 PRO A N 14
ATOM 18269 C CA . PRO A 1 73 ? -21.830 -12.218 -2.944 1.00 6.06 73 PRO A CA 14
ATOM 18270 C C . PRO A 1 73 ? -20.376 -12.595 -3.127 1.00 5.49 73 PRO A C 14
ATOM 18271 O O . PRO A 1 73 ? -19.890 -13.570 -2.554 1.00 5.49 73 PRO A O 14
ATOM 18282 N N . LYS A 1 74 ? -19.690 -11.818 -3.909 1.00 5.12 74 LYS A N 14
ATOM 18283 C CA . LYS A 1 74 ? -18.310 -12.028 -4.159 1.00 4.75 74 LYS A CA 14
ATOM 18284 C C . LYS A 1 74 ? -17.698 -10.741 -4.634 1.00 4.46 74 LYS A C 14
ATOM 18285 O O . LYS A 1 74 ? -18.164 -10.133 -5.599 1.00 4.75 74 LYS A O 14
ATOM 18304 N N . ALA A 1 75 ? -16.738 -10.274 -3.899 1.00 4.19 75 ALA A N 14
ATOM 18305 C CA . ALA A 1 75 ? -15.971 -9.113 -4.325 1.00 4.02 75 ALA A CA 14
ATOM 18306 C C . ALA A 1 75 ? -14.980 -9.575 -5.394 1.00 4.43 75 ALA A C 14
ATOM 18307 O O . ALA A 1 75 ? -14.120 -10.398 -5.128 1.00 4.52 75 ALA A O 14
ATOM 18314 N N . ASP A 1 76 ? -15.145 -9.071 -6.603 1.00 5.01 76 ASP A N 14
ATOM 18315 C CA . ASP A 1 76 ? -14.367 -9.534 -7.759 1.00 5.63 76 ASP A CA 14
ATOM 18316 C C . ASP A 1 76 ? -13.166 -8.654 -8.002 1.00 5.81 76 ASP A C 14
ATOM 18317 O O . ASP A 1 76 ? -12.104 -8.904 -7.500 1.00 5.63 76 ASP A O 14
ATOM 18326 N N . VAL A 1 77 ? -13.365 -7.581 -8.768 1.00 6.30 77 VAL A N 14
ATOM 18327 C CA . VAL A 1 77 ? -12.311 -6.617 -9.021 1.00 6.58 77 VAL A CA 14
ATOM 18328 C C . VAL A 1 77 ? -12.278 -5.625 -7.886 1.00 5.93 77 VAL A C 14
ATOM 18329 O O . VAL A 1 77 ? -11.328 -4.888 -7.698 1.00 6.00 77 VAL A O 14
ATOM 18342 N N . VAL A 1 78 ? -13.343 -5.638 -7.114 1.00 5.38 78 VAL A N 14
ATOM 18343 C CA . VAL A 1 78 ? -13.466 -4.812 -5.955 1.00 4.74 78 VAL A CA 14
ATOM 18344 C C . VAL A 1 78 ? -13.034 -5.596 -4.737 1.00 4.00 78 VAL A C 14
ATOM 18345 O O . VAL A 1 78 ? -13.223 -5.166 -3.629 1.00 3.42 78 VAL A O 14
ATOM 18358 N N . ALA A 1 79 ? -12.411 -6.761 -4.965 1.00 4.18 79 ALA A N 14
ATOM 18359 C CA . ALA A 1 79 ? -11.883 -7.602 -3.865 1.00 3.76 79 ALA A CA 14
ATOM 18360 C C . ALA A 1 79 ? -10.733 -6.901 -3.115 1.00 3.69 79 ALA A C 14
ATOM 18361 O O . ALA A 1 79 ? -10.235 -7.383 -2.082 1.00 3.56 79 ALA A O 14
ATOM 18368 N N . CYS A 1 80 ? -10.329 -5.778 -3.644 1.00 4.00 80 CYS A N 14
ATOM 18369 C CA . CYS A 1 80 ? -9.332 -4.927 -3.053 1.00 4.07 80 CYS A CA 14
ATOM 18370 C C . CYS A 1 80 ? -9.944 -4.148 -1.888 1.00 3.33 80 CYS A C 14
ATOM 18371 O O . CYS A 1 80 ? -9.227 -3.601 -1.022 1.00 3.38 80 CYS A O 14
ATOM 18379 N N . PHE A 1 81 ? -11.263 -4.107 -1.880 1.00 2.86 81 PHE A N 14
ATOM 18380 C CA . PHE A 1 81 ? -12.039 -3.456 -0.841 1.00 2.27 81 PHE A CA 14
ATOM 18381 C C . PHE A 1 81 ? -13.483 -4.022 -0.948 1.00 2.17 81 PHE A C 14
ATOM 18382 O O . PHE A 1 81 ? -14.360 -3.417 -1.569 1.00 2.52 81 PHE A O 14
ATOM 18399 N N . PRO A 1 82 ? -13.716 -5.234 -0.393 1.00 2.09 82 PRO A N 14
ATOM 18400 C CA . PRO A 1 82 ? -14.990 -6.001 -0.550 1.00 2.39 82 PRO A CA 14
ATOM 18401 C C . PRO A 1 82 ? -16.229 -5.341 0.021 1.00 2.74 82 PRO A C 14
ATOM 18402 O O . PRO A 1 82 ? -17.341 -5.847 -0.155 1.00 3.27 82 PRO A O 14
ATOM 18413 N N . HIS A 1 83 ? -16.069 -4.224 0.654 1.00 2.68 83 HIS A N 14
ATOM 18414 C CA . HIS A 1 83 ? -17.209 -3.544 1.235 1.00 3.26 83 HIS A CA 14
ATOM 18415 C C . HIS A 1 83 ? -17.879 -2.680 0.167 1.00 3.66 83 HIS A C 14
ATOM 18416 O O . HIS A 1 83 ? -18.930 -2.108 0.393 1.00 4.25 83 HIS A O 14
ATOM 18431 N N . LEU A 1 84 ? -17.255 -2.605 -1.004 1.00 3.56 84 LEU A N 14
ATOM 18432 C CA . LEU A 1 84 ? -17.726 -1.733 -2.066 1.00 4.20 84 LEU A CA 14
ATOM 18433 C C . LEU A 1 84 ? -18.394 -2.516 -3.206 1.00 4.81 84 LEU A C 14
ATOM 18434 O O . LEU A 1 84 ? -18.626 -1.958 -4.276 1.00 5.47 84 LEU A O 14
ATOM 18450 N N . LYS A 1 85 ? -18.678 -3.811 -2.983 1.00 4.68 85 LYS A N 14
ATOM 18451 C CA . LYS A 1 85 ? -19.392 -4.632 -3.993 1.00 5.28 85 LYS A CA 14
ATOM 18452 C C . LYS A 1 85 ? -20.679 -3.937 -4.494 1.00 6.06 85 LYS A C 14
ATOM 18453 O O . LYS A 1 85 ? -20.906 -3.874 -5.707 1.00 6.40 85 LYS A O 14
ATOM 18472 N N . LYS A 1 86 ? -21.497 -3.430 -3.549 1.00 6.60 86 LYS A N 14
ATOM 18473 C CA . LYS A 1 86 ? -22.682 -2.619 -3.848 1.00 7.50 86 LYS A CA 14
ATOM 18474 C C . LYS A 1 86 ? -23.847 -3.439 -4.411 1.00 8.13 86 LYS A C 14
ATOM 18475 O O . LYS A 1 86 ? -24.732 -3.838 -3.598 1.00 8.62 86 LYS A O 14
ATOM 18495 N N . GLY A 1 1 ? 29.788 -7.921 -7.649 1.00 19.14 1 GLY A N 15
ATOM 18496 C CA . GLY A 1 1 ? 29.417 -9.148 -6.942 1.00 18.53 1 GLY A CA 15
ATOM 18497 C C . GLY A 1 1 ? 29.682 -9.040 -5.461 1.00 18.04 1 GLY A C 15
ATOM 18498 O O . GLY A 1 1 ? 30.121 -7.995 -4.980 1.00 17.99 1 GLY A O 15
ATOM 18504 N N . HIS A 1 2 ? 29.431 -10.118 -4.736 1.00 17.81 2 HIS A N 15
ATOM 18505 C CA . HIS A 1 2 ? 29.650 -10.147 -3.285 1.00 17.49 2 HIS A CA 15
ATOM 18506 C C . HIS A 1 2 ? 31.135 -10.229 -2.903 1.00 16.98 2 HIS A C 15
ATOM 18507 O O . HIS A 1 2 ? 31.704 -11.306 -2.780 1.00 17.17 2 HIS A O 15
ATOM 18522 N N . HIS A 1 3 ? 31.763 -9.066 -2.823 1.00 16.46 3 HIS A N 15
ATOM 18523 C CA . HIS A 1 3 ? 33.171 -8.918 -2.366 1.00 16.07 3 HIS A CA 15
ATOM 18524 C C . HIS A 1 3 ? 33.334 -7.649 -1.543 1.00 15.28 3 HIS A C 15
ATOM 18525 O O . HIS A 1 3 ? 34.439 -7.180 -1.345 1.00 15.31 3 HIS A O 15
ATOM 18540 N N . HIS A 1 4 ? 32.231 -7.108 -1.050 1.00 14.74 4 HIS A N 15
ATOM 18541 C CA . HIS A 1 4 ? 32.281 -5.900 -0.221 1.00 14.10 4 HIS A CA 15
ATOM 18542 C C . HIS A 1 4 ? 31.505 -6.144 1.054 1.00 13.70 4 HIS A C 15
ATOM 18543 O O . HIS A 1 4 ? 30.275 -6.093 1.062 1.00 14.01 4 HIS A O 15
ATOM 18558 N N . HIS A 1 5 ? 32.216 -6.440 2.103 1.00 13.18 5 HIS A N 15
ATOM 18559 C CA . HIS A 1 5 ? 31.614 -6.775 3.386 1.00 12.93 5 HIS A CA 15
ATOM 18560 C C . HIS A 1 5 ? 31.263 -5.507 4.164 1.00 12.32 5 HIS A C 15
ATOM 18561 O O . HIS A 1 5 ? 32.160 -4.762 4.549 1.00 12.40 5 HIS A O 15
ATOM 18576 N N . HIS A 1 6 ? 29.946 -5.286 4.399 1.00 11.88 6 HIS A N 15
ATOM 18577 C CA . HIS A 1 6 ? 29.434 -4.101 5.138 1.00 11.42 6 HIS A CA 15
ATOM 18578 C C . HIS A 1 6 ? 29.519 -2.835 4.304 1.00 10.42 6 HIS A C 15
ATOM 18579 O O . HIS A 1 6 ? 30.575 -2.248 4.177 1.00 10.22 6 HIS A O 15
ATOM 18594 N N . HIS A 1 7 ? 28.407 -2.413 3.733 1.00 9.98 7 HIS A N 15
ATOM 18595 C CA . HIS A 1 7 ? 28.423 -1.176 2.967 1.00 9.18 7 HIS A CA 15
ATOM 18596 C C . HIS A 1 7 ? 27.397 -0.213 3.577 1.00 9.04 7 HIS A C 15
ATOM 18597 O O . HIS A 1 7 ? 26.981 0.767 2.953 1.00 9.71 7 HIS A O 15
ATOM 18612 N N . LEU A 1 8 ? 27.002 -0.523 4.814 1.00 8.37 8 LEU A N 15
ATOM 18613 C CA . LEU A 1 8 ? 26.093 0.314 5.586 1.00 8.37 8 LEU A CA 15
ATOM 18614 C C . LEU A 1 8 ? 26.713 1.686 5.810 1.00 8.86 8 LEU A C 15
ATOM 18615 O O . LEU A 1 8 ? 27.698 1.825 6.552 1.00 9.23 8 LEU A O 15
ATOM 18631 N N . GLU A 1 9 ? 26.143 2.670 5.154 1.00 9.12 9 GLU A N 15
ATOM 18632 C CA . GLU A 1 9 ? 26.649 4.024 5.156 1.00 9.86 9 GLU A CA 15
ATOM 18633 C C . GLU A 1 9 ? 25.554 4.967 4.679 1.00 9.89 9 GLU A C 15
ATOM 18634 O O . GLU A 1 9 ? 25.101 5.841 5.415 1.00 10.56 9 GLU A O 15
ATOM 18646 N N . GLY A 1 10 ? 25.118 4.753 3.456 1.00 9.36 10 GLY A N 15
ATOM 18647 C CA . GLY A 1 10 ? 24.076 5.573 2.886 1.00 9.60 10 GLY A CA 15
ATOM 18648 C C . GLY A 1 10 ? 23.193 4.789 1.953 1.00 8.87 10 GLY A C 15
ATOM 18649 O O . GLY A 1 10 ? 21.974 4.855 2.034 1.00 9.04 10 GLY A O 15
ATOM 18653 N N . GLY A 1 11 ? 23.818 4.029 1.079 1.00 8.30 11 GLY A N 15
ATOM 18654 C CA . GLY A 1 11 ? 23.094 3.233 0.129 1.00 7.80 11 GLY A CA 15
ATOM 18655 C C . GLY A 1 11 ? 24.016 2.692 -0.918 1.00 8.13 11 GLY A C 15
ATOM 18656 O O . GLY A 1 11 ? 25.126 2.229 -0.596 1.00 8.45 11 GLY A O 15
ATOM 18660 N N . GLY A 1 12 ? 23.594 2.759 -2.158 1.00 8.34 12 GLY A N 15
ATOM 18661 C CA . GLY A 1 12 ? 24.417 2.302 -3.243 1.00 8.95 12 GLY A CA 15
ATOM 18662 C C . GLY A 1 12 ? 24.359 0.807 -3.411 1.00 8.79 12 GLY A C 15
ATOM 18663 O O . GLY A 1 12 ? 25.334 0.105 -3.162 1.00 9.24 12 GLY A O 15
ATOM 18667 N N . ASN A 1 13 ? 23.208 0.313 -3.786 1.00 8.39 13 ASN A N 15
ATOM 18668 C CA . ASN A 1 13 ? 23.061 -1.103 -4.057 1.00 8.53 13 ASN A CA 15
ATOM 18669 C C . ASN A 1 13 ? 22.903 -1.335 -5.557 1.00 9.29 13 ASN A C 15
ATOM 18670 O O . ASN A 1 13 ? 22.099 -0.675 -6.217 1.00 9.68 13 ASN A O 15
ATOM 18681 N N . ALA A 1 14 ? 23.693 -2.246 -6.086 1.00 9.70 14 ALA A N 15
ATOM 18682 C CA . ALA A 1 14 ? 23.636 -2.623 -7.492 1.00 10.58 14 ALA A CA 15
ATOM 18683 C C . ALA A 1 14 ? 24.273 -4.000 -7.655 1.00 11.08 14 ALA A C 15
ATOM 18684 O O . ALA A 1 14 ? 25.128 -4.363 -6.858 1.00 11.12 14 ALA A O 15
ATOM 18691 N N . GLN A 1 15 ? 23.805 -4.765 -8.643 1.00 11.67 15 GLN A N 15
ATOM 18692 C CA . GLN A 1 15 ? 24.347 -6.099 -9.017 1.00 12.40 15 GLN A CA 15
ATOM 18693 C C . GLN A 1 15 ? 24.219 -7.157 -7.906 1.00 12.25 15 GLN A C 15
ATOM 18694 O O . GLN A 1 15 ? 25.033 -7.207 -6.989 1.00 12.05 15 GLN A O 15
ATOM 18708 N N . LYS A 1 16 ? 23.166 -7.982 -8.003 1.00 12.53 16 LYS A N 15
ATOM 18709 C CA . LYS A 1 16 ? 22.911 -9.120 -7.069 1.00 12.66 16 LYS A CA 15
ATOM 18710 C C . LYS A 1 16 ? 22.577 -8.696 -5.639 1.00 11.86 16 LYS A C 15
ATOM 18711 O O . LYS A 1 16 ? 22.313 -9.533 -4.775 1.00 12.01 16 LYS A O 15
ATOM 18730 N N . SER A 1 17 ? 22.521 -7.422 -5.402 1.00 11.21 17 SER A N 15
ATOM 18731 C CA . SER A 1 17 ? 22.258 -6.902 -4.090 1.00 10.50 17 SER A CA 15
ATOM 18732 C C . SER A 1 17 ? 20.751 -6.813 -3.780 1.00 10.66 17 SER A C 15
ATOM 18733 O O . SER A 1 17 ? 20.338 -6.095 -2.873 1.00 10.17 17 SER A O 15
ATOM 18741 N N . ALA A 1 18 ? 19.955 -7.622 -4.493 1.00 11.52 18 ALA A N 15
ATOM 18742 C CA . ALA A 1 18 ? 18.492 -7.673 -4.340 1.00 11.99 18 ALA A CA 15
ATOM 18743 C C . ALA A 1 18 ? 18.079 -7.903 -2.883 1.00 11.45 18 ALA A C 15
ATOM 18744 O O . ALA A 1 18 ? 17.114 -7.322 -2.408 1.00 11.42 18 ALA A O 15
ATOM 18751 N N . MET A 1 19 ? 18.809 -8.762 -2.174 1.00 11.20 19 MET A N 15
ATOM 18752 C CA . MET A 1 19 ? 18.516 -8.978 -0.758 1.00 10.90 19 MET A CA 15
ATOM 18753 C C . MET A 1 19 ? 19.568 -8.324 0.125 1.00 9.99 19 MET A C 15
ATOM 18754 O O . MET A 1 19 ? 19.349 -8.098 1.309 1.00 9.63 19 MET A O 15
ATOM 18768 N N . ALA A 1 20 ? 20.694 -7.966 -0.471 1.00 9.77 20 ALA A N 15
ATOM 18769 C CA . ALA A 1 20 ? 21.785 -7.325 0.264 1.00 9.13 20 ALA A CA 15
ATOM 18770 C C . ALA A 1 20 ? 21.424 -5.887 0.615 1.00 8.17 20 ALA A C 15
ATOM 18771 O O . ALA A 1 20 ? 21.983 -5.301 1.540 1.00 7.84 20 ALA A O 15
ATOM 18778 N N . ARG A 1 21 ? 20.467 -5.330 -0.128 1.00 7.98 21 ARG A N 15
ATOM 18779 C CA . ARG A 1 21 ? 19.987 -3.972 0.111 1.00 7.29 21 ARG A CA 15
ATOM 18780 C C . ARG A 1 21 ? 19.288 -3.872 1.467 1.00 7.26 21 ARG A C 15
ATOM 18781 O O . ARG A 1 21 ? 19.212 -2.820 2.041 1.00 7.10 21 ARG A O 15
ATOM 18802 N N . ALA A 1 22 ? 18.827 -4.995 1.986 1.00 7.72 22 ALA A N 15
ATOM 18803 C CA . ALA A 1 22 ? 18.135 -5.005 3.267 1.00 8.05 22 ALA A CA 15
ATOM 18804 C C . ALA A 1 22 ? 19.130 -5.044 4.426 1.00 7.56 22 ALA A C 15
ATOM 18805 O O . ALA A 1 22 ? 18.744 -5.094 5.587 1.00 7.73 22 ALA A O 15
ATOM 18812 N N . LYS A 1 23 ? 20.411 -5.040 4.100 1.00 7.27 23 LYS A N 15
ATOM 18813 C CA . LYS A 1 23 ? 21.468 -5.018 5.106 1.00 7.12 23 LYS A CA 15
ATOM 18814 C C . LYS A 1 23 ? 22.123 -3.656 5.099 1.00 6.46 23 LYS A C 15
ATOM 18815 O O . LYS A 1 23 ? 22.613 -3.180 6.122 1.00 6.78 23 LYS A O 15
ATOM 18834 N N . ASN A 1 24 ? 22.145 -3.044 3.930 1.00 5.86 24 ASN A N 15
ATOM 18835 C CA . ASN A 1 24 ? 22.782 -1.751 3.771 1.00 5.58 24 ASN A CA 15
ATOM 18836 C C . ASN A 1 24 ? 21.779 -0.608 3.958 1.00 5.25 24 ASN A C 15
ATOM 18837 O O . ASN A 1 24 ? 22.153 0.559 4.012 1.00 5.71 24 ASN A O 15
ATOM 18848 N N . LEU A 1 25 ? 20.508 -0.966 4.048 1.00 4.87 25 LEU A N 15
ATOM 18849 C CA . LEU A 1 25 ? 19.412 -0.025 4.246 1.00 4.97 25 LEU A CA 15
ATOM 18850 C C . LEU A 1 25 ? 18.545 -0.533 5.403 1.00 4.70 25 LEU A C 15
ATOM 18851 O O . LEU A 1 25 ? 18.944 -1.470 6.112 1.00 4.86 25 LEU A O 15
ATOM 18867 N N . GLU A 1 26 ? 17.384 0.058 5.604 1.00 4.76 26 GLU A N 15
ATOM 18868 C CA . GLU A 1 26 ? 16.537 -0.346 6.702 1.00 4.96 26 GLU A CA 15
ATOM 18869 C C . GLU A 1 26 ? 15.282 -1.100 6.225 1.00 4.83 26 GLU A C 15
ATOM 18870 O O . GLU A 1 26 ? 15.101 -1.349 5.024 1.00 4.95 26 GLU A O 15
ATOM 18882 N N . LYS A 1 27 ? 14.440 -1.478 7.163 1.00 5.08 27 LYS A N 15
ATOM 18883 C CA . LYS A 1 27 ? 13.260 -2.243 6.852 1.00 5.48 27 LYS A CA 15
ATOM 18884 C C . LYS A 1 27 ? 12.051 -1.334 6.668 1.00 5.57 27 LYS A C 15
ATOM 18885 O O . LYS A 1 27 ? 11.270 -1.131 7.609 1.00 6.04 27 LYS A O 15
ATOM 18904 N N . ALA A 1 28 ? 11.921 -0.772 5.496 1.00 5.50 28 ALA A N 15
ATOM 18905 C CA . ALA A 1 28 ? 10.800 0.100 5.164 1.00 5.97 28 ALA A CA 15
ATOM 18906 C C . ALA A 1 28 ? 9.472 -0.661 5.161 1.00 6.23 28 ALA A C 15
ATOM 18907 O O . ALA A 1 28 ? 9.436 -1.880 4.953 1.00 6.48 28 ALA A O 15
ATOM 18914 N N . LYS A 1 29 ? 8.394 0.062 5.388 1.00 6.51 29 LYS A N 15
ATOM 18915 C CA . LYS A 1 29 ? 7.054 -0.519 5.442 1.00 7.02 29 LYS A CA 15
ATOM 18916 C C . LYS A 1 29 ? 6.233 -0.064 4.224 1.00 6.93 29 LYS A C 15
ATOM 18917 O O . LYS A 1 29 ? 5.029 -0.298 4.137 1.00 7.10 29 LYS A O 15
ATOM 18936 N N . ALA A 1 30 ? 6.906 0.578 3.290 1.00 7.00 30 ALA A N 15
ATOM 18937 C CA . ALA A 1 30 ? 6.270 1.101 2.091 1.00 7.22 30 ALA A CA 15
ATOM 18938 C C . ALA A 1 30 ? 5.724 -0.024 1.216 1.00 7.17 30 ALA A C 15
ATOM 18939 O O . ALA A 1 30 ? 6.424 -0.998 0.918 1.00 7.27 30 ALA A O 15
ATOM 18946 N N . ALA A 1 31 ? 4.468 0.132 0.800 1.00 7.30 31 ALA A N 15
ATOM 18947 C CA . ALA A 1 31 ? 3.764 -0.854 -0.027 1.00 7.49 31 ALA A CA 15
ATOM 18948 C C . ALA A 1 31 ? 4.421 -1.048 -1.394 1.00 7.26 31 ALA A C 15
ATOM 18949 O O . ALA A 1 31 ? 4.325 -2.136 -2.009 1.00 7.29 31 ALA A O 15
ATOM 18956 N N . GLY A 1 32 ? 5.072 -0.016 -1.881 1.00 7.31 32 GLY A N 15
ATOM 18957 C CA . GLY A 1 32 ? 5.779 -0.104 -3.136 1.00 7.37 32 GLY A CA 15
ATOM 18958 C C . GLY A 1 32 ? 4.905 0.198 -4.326 1.00 7.39 32 GLY A C 15
ATOM 18959 O O . GLY A 1 32 ? 5.116 1.188 -5.013 1.00 7.69 32 GLY A O 15
ATOM 18963 N N . LYS A 1 33 ? 3.922 -0.646 -4.562 1.00 7.33 33 LYS A N 15
ATOM 18964 C CA . LYS A 1 33 ? 3.030 -0.484 -5.706 1.00 7.58 33 LYS A CA 15
ATOM 18965 C C . LYS A 1 33 ? 2.168 0.747 -5.520 1.00 7.81 33 LYS A C 15
ATOM 18966 O O . LYS A 1 33 ? 1.304 0.774 -4.648 1.00 8.09 33 LYS A O 15
ATOM 18985 N N . GLY A 1 34 ? 2.435 1.777 -6.307 1.00 7.92 34 GLY A N 15
ATOM 18986 C CA . GLY A 1 34 ? 1.654 2.999 -6.227 1.00 8.28 34 GLY A CA 15
ATOM 18987 C C . GLY A 1 34 ? 2.386 4.059 -5.457 1.00 8.23 34 GLY A C 15
ATOM 18988 O O . GLY A 1 34 ? 1.997 5.218 -5.441 1.00 8.16 34 GLY A O 15
ATOM 18992 N N . SER A 1 35 ? 3.455 3.664 -4.832 1.00 8.52 35 SER A N 15
ATOM 18993 C CA . SER A 1 35 ? 4.241 4.548 -4.050 1.00 8.67 35 SER A CA 15
ATOM 18994 C C . SER A 1 35 ? 5.253 5.224 -4.972 1.00 8.96 35 SER A C 15
ATOM 18995 O O . SER A 1 35 ? 6.152 4.568 -5.511 1.00 9.53 35 SER A O 15
ATOM 19003 N N . GLN A 1 36 ? 5.068 6.513 -5.192 1.00 8.75 36 GLN A N 15
ATOM 19004 C CA . GLN A 1 36 ? 5.955 7.286 -6.040 1.00 9.17 36 GLN A CA 15
ATOM 19005 C C . GLN A 1 36 ? 5.757 8.750 -5.678 1.00 8.70 36 GLN A C 15
ATOM 19006 O O . GLN A 1 36 ? 6.687 9.423 -5.245 1.00 8.58 36 GLN A O 15
ATOM 19020 N N . LEU A 1 37 ? 4.533 9.230 -5.831 1.00 8.63 37 LEU A N 15
ATOM 19021 C CA . LEU A 1 37 ? 4.202 10.610 -5.472 1.00 8.33 37 LEU A CA 15
ATOM 19022 C C . LEU A 1 37 ? 3.871 10.728 -3.984 1.00 7.59 37 LEU A C 15
ATOM 19023 O O . LEU A 1 37 ? 4.161 11.746 -3.364 1.00 7.53 37 LEU A O 15
ATOM 19039 N N . GLU A 1 38 ? 3.225 9.680 -3.439 1.00 7.28 38 GLU A N 15
ATOM 19040 C CA . GLU A 1 38 ? 2.894 9.532 -1.986 1.00 6.85 38 GLU A CA 15
ATOM 19041 C C . GLU A 1 38 ? 1.784 10.498 -1.485 1.00 6.29 38 GLU A C 15
ATOM 19042 O O . GLU A 1 38 ? 0.930 10.102 -0.710 1.00 6.53 38 GLU A O 15
ATOM 19054 N N . ALA A 1 39 ? 1.804 11.744 -1.960 1.00 5.86 39 ALA A N 15
ATOM 19055 C CA . ALA A 1 39 ? 0.849 12.780 -1.548 1.00 5.57 39 ALA A CA 15
ATOM 19056 C C . ALA A 1 39 ? -0.627 12.406 -1.826 1.00 5.31 39 ALA A C 15
ATOM 19057 O O . ALA A 1 39 ? -1.544 12.921 -1.165 1.00 5.56 39 ALA A O 15
ATOM 19064 N N . ASN A 1 40 ? -0.856 11.521 -2.782 1.00 5.21 40 ASN A N 15
ATOM 19065 C CA . ASN A 1 40 ? -2.214 11.109 -3.118 1.00 5.30 40 ASN A CA 15
ATOM 19066 C C . ASN A 1 40 ? -2.731 10.081 -2.126 1.00 4.90 40 ASN A C 15
ATOM 19067 O O . ASN A 1 40 ? -2.492 8.896 -2.271 1.00 4.87 40 ASN A O 15
ATOM 19078 N N . LYS A 1 41 ? -3.418 10.583 -1.110 1.00 4.91 41 LYS A N 15
ATOM 19079 C CA . LYS A 1 41 ? -3.945 9.806 0.003 1.00 4.79 41 LYS A CA 15
ATOM 19080 C C . LYS A 1 41 ? -2.826 9.223 0.868 1.00 5.11 41 LYS A C 15
ATOM 19081 O O . LYS A 1 41 ? -2.395 8.082 0.680 1.00 5.52 41 LYS A O 15
ATOM 19100 N N . LYS A 1 42 ? -2.369 10.019 1.835 1.00 5.29 42 LYS A N 15
ATOM 19101 C CA . LYS A 1 42 ? -1.222 9.660 2.686 1.00 6.01 42 LYS A CA 15
ATOM 19102 C C . LYS A 1 42 ? -1.471 8.419 3.564 1.00 6.11 42 LYS A C 15
ATOM 19103 O O . LYS A 1 42 ? -0.565 7.898 4.180 1.00 6.74 42 LYS A O 15
ATOM 19122 N N . ALA A 1 43 ? -2.705 7.962 3.598 1.00 5.71 43 ALA A N 15
ATOM 19123 C CA . ALA A 1 43 ? -3.066 6.798 4.387 1.00 5.93 43 ALA A CA 15
ATOM 19124 C C . ALA A 1 43 ? -3.016 5.521 3.533 1.00 5.58 43 ALA A C 15
ATOM 19125 O O . ALA A 1 43 ? -3.378 4.444 3.995 1.00 5.78 43 ALA A O 15
ATOM 19132 N N . MET A 1 44 ? -2.575 5.677 2.264 1.00 5.27 44 MET A N 15
ATOM 19133 C CA . MET A 1 44 ? -2.449 4.559 1.277 1.00 5.14 44 MET A CA 15
ATOM 19134 C C . MET A 1 44 ? -3.821 4.037 0.846 1.00 4.41 44 MET A C 15
ATOM 19135 O O . MET A 1 44 ? -3.939 3.043 0.125 1.00 4.57 44 MET A O 15
ATOM 19149 N N . SER A 1 45 ? -4.828 4.760 1.258 1.00 3.91 45 SER A N 15
ATOM 19150 C CA . SER A 1 45 ? -6.186 4.530 0.960 1.00 3.31 45 SER A CA 15
ATOM 19151 C C . SER A 1 45 ? -6.778 3.159 1.300 1.00 3.15 45 SER A C 15
ATOM 19152 O O . SER A 1 45 ? -6.977 2.838 2.468 1.00 3.30 45 SER A O 15
ATOM 19160 N N . ILE A 1 46 ? -7.043 2.372 0.295 1.00 3.06 46 ILE A N 15
ATOM 19161 C CA . ILE A 1 46 ? -7.716 1.088 0.476 1.00 2.90 46 ILE A CA 15
ATOM 19162 C C . ILE A 1 46 ? -6.906 -0.035 -0.175 1.00 3.39 46 ILE A C 15
ATOM 19163 O O . ILE A 1 46 ? -6.509 0.091 -1.291 1.00 3.76 46 ILE A O 15
ATOM 19179 N N . GLN A 1 47 ? -6.687 -1.131 0.526 1.00 3.62 47 GLN A N 15
ATOM 19180 C CA . GLN A 1 47 ? -5.900 -2.244 -0.011 1.00 4.26 47 GLN A CA 15
ATOM 19181 C C . GLN A 1 47 ? -6.820 -3.326 -0.567 1.00 4.05 47 GLN A C 15
ATOM 19182 O O . GLN A 1 47 ? -7.811 -3.686 0.042 1.00 3.59 47 GLN A O 15
ATOM 19196 N N . CYS A 1 48 ? -6.471 -3.804 -1.727 1.00 4.51 48 CYS A N 15
ATOM 19197 C CA . CYS A 1 48 ? -7.223 -4.810 -2.451 1.00 4.51 48 CYS A CA 15
ATOM 19198 C C . CYS A 1 48 ? -7.130 -6.170 -1.790 1.00 4.78 48 CYS A C 15
ATOM 19199 O O . CYS A 1 48 ? -6.041 -6.635 -1.457 1.00 5.43 48 CYS A O 15
ATOM 19207 N N . LYS A 1 49 ? -8.284 -6.800 -1.652 1.00 4.37 49 LYS A N 15
ATOM 19208 C CA . LYS A 1 49 ? -8.473 -8.116 -1.038 1.00 4.60 49 LYS A CA 15
ATOM 19209 C C . LYS A 1 49 ? -7.626 -9.196 -1.739 1.00 5.45 49 LYS A C 15
ATOM 19210 O O . LYS A 1 49 ? -7.223 -10.177 -1.124 1.00 5.91 49 LYS A O 15
ATOM 19229 N N . VAL A 1 50 ? -7.398 -8.997 -3.047 1.00 5.76 50 VAL A N 15
ATOM 19230 C CA . VAL A 1 50 ? -6.696 -9.985 -3.894 1.00 6.62 50 VAL A CA 15
ATOM 19231 C C . VAL A 1 50 ? -5.275 -10.275 -3.417 1.00 7.31 50 VAL A C 15
ATOM 19232 O O . VAL A 1 50 ? -4.749 -11.355 -3.649 1.00 7.94 50 VAL A O 15
ATOM 19245 N N . CYS A 1 51 ? -4.671 -9.300 -2.766 1.00 7.22 51 CYS A N 15
ATOM 19246 C CA . CYS A 1 51 ? -3.331 -9.422 -2.279 1.00 7.91 51 CYS A CA 15
ATOM 19247 C C . CYS A 1 51 ? -2.988 -8.195 -1.462 1.00 7.66 51 CYS A C 15
ATOM 19248 O O . CYS A 1 51 ? -3.395 -8.082 -0.314 1.00 7.62 51 CYS A O 15
ATOM 19256 N N . MET A 1 52 ? -2.271 -7.259 -2.067 1.00 7.53 52 MET A N 15
ATOM 19257 C CA . MET A 1 52 ? -1.892 -6.046 -1.421 1.00 7.36 52 MET A CA 15
ATOM 19258 C C . MET A 1 52 ? -1.873 -4.891 -2.408 1.00 7.19 52 MET A C 15
ATOM 19259 O O . MET A 1 52 ? -0.809 -4.304 -2.664 1.00 7.51 52 MET A O 15
ATOM 19273 N N . GLN A 1 53 ? -3.012 -4.596 -3.019 1.00 6.77 53 GLN A N 15
ATOM 19274 C CA . GLN A 1 53 ? -3.082 -3.496 -4.022 1.00 6.78 53 GLN A CA 15
ATOM 19275 C C . GLN A 1 53 ? -3.808 -2.360 -3.408 1.00 5.99 53 GLN A C 15
ATOM 19276 O O . GLN A 1 53 ? -4.104 -2.430 -2.249 1.00 5.51 53 GLN A O 15
ATOM 19290 N N . THR A 1 54 ? -4.116 -1.344 -4.155 1.00 5.92 54 THR A N 15
ATOM 19291 C CA . THR A 1 54 ? -4.772 -0.236 -3.548 1.00 5.23 54 THR A CA 15
ATOM 19292 C C . THR A 1 54 ? -5.825 0.402 -4.471 1.00 5.04 54 THR A C 15
ATOM 19293 O O . THR A 1 54 ? -5.765 0.294 -5.700 1.00 5.63 54 THR A O 15
ATOM 19304 N N . PHE A 1 55 ? -6.783 1.012 -3.842 1.00 4.34 55 PHE A N 15
ATOM 19305 C CA . PHE A 1 55 ? -7.847 1.743 -4.458 1.00 4.27 55 PHE A CA 15
ATOM 19306 C C . PHE A 1 55 ? -7.888 3.075 -3.744 1.00 3.93 55 PHE A C 15
ATOM 19307 O O . PHE A 1 55 ? -7.713 3.112 -2.532 1.00 3.54 55 PHE A O 15
ATOM 19324 N N . ILE A 1 56 ? -8.113 4.144 -4.473 1.00 4.24 56 ILE A N 15
ATOM 19325 C CA . ILE A 1 56 ? -8.039 5.488 -3.907 1.00 4.10 56 ILE A CA 15
ATOM 19326 C C . ILE A 1 56 ? -9.163 5.728 -2.883 1.00 3.68 56 ILE A C 15
ATOM 19327 O O . ILE A 1 56 ? -10.268 5.201 -3.013 1.00 3.75 56 ILE A O 15
ATOM 19343 N N . CYS A 1 57 ? -8.869 6.523 -1.884 1.00 3.44 57 CYS A N 15
ATOM 19344 C CA . CYS A 1 57 ? -9.823 6.858 -0.863 1.00 3.38 57 CYS A CA 15
ATOM 19345 C C . CYS A 1 57 ? -10.810 7.921 -1.343 1.00 3.93 57 CYS A C 15
ATOM 19346 O O . CYS A 1 57 ? -10.679 9.112 -1.034 1.00 4.21 57 CYS A O 15
ATOM 19354 N N . THR A 1 58 ? -11.712 7.514 -2.206 1.00 4.31 58 THR A N 15
ATOM 19355 C CA . THR A 1 58 ? -12.816 8.366 -2.587 1.00 5.03 58 THR A CA 15
ATOM 19356 C C . THR A 1 58 ? -13.898 8.325 -1.518 1.00 5.13 58 THR A C 15
ATOM 19357 O O . THR A 1 58 ? -14.712 9.230 -1.398 1.00 5.79 58 THR A O 15
ATOM 19368 N N . THR A 1 59 ? -13.892 7.269 -0.741 1.00 4.66 59 THR A N 15
ATOM 19369 C CA . THR A 1 59 ? -14.814 7.135 0.340 1.00 4.98 59 THR A CA 15
ATOM 19370 C C . THR A 1 59 ? -14.016 7.101 1.653 1.00 4.60 59 THR A C 15
ATOM 19371 O O . THR A 1 59 ? -12.877 6.655 1.668 1.00 4.34 59 THR A O 15
ATOM 19382 N N . SER A 1 60 ? -14.616 7.564 2.730 1.00 4.93 60 SER A N 15
ATOM 19383 C CA . SER A 1 60 ? -13.945 7.667 4.026 1.00 5.08 60 SER A CA 15
ATOM 19384 C C . SER A 1 60 ? -13.964 6.298 4.783 1.00 4.91 60 SER A C 15
ATOM 19385 O O . SER A 1 60 ? -13.678 6.243 5.974 1.00 5.44 60 SER A O 15
ATOM 19393 N N . GLU A 1 61 ? -14.281 5.196 4.053 1.00 4.39 61 GLU A N 15
ATOM 19394 C CA . GLU A 1 61 ? -14.424 3.825 4.632 1.00 4.24 61 GLU A CA 15
ATOM 19395 C C . GLU A 1 61 ? -15.597 3.739 5.608 1.00 4.81 61 GLU A C 15
ATOM 19396 O O . GLU A 1 61 ? -16.515 3.031 5.381 1.00 4.86 61 GLU A O 15
ATOM 19408 N N . VAL A 1 62 ? -15.570 4.506 6.664 1.00 5.34 62 VAL A N 15
ATOM 19409 C CA . VAL A 1 62 ? -16.590 4.437 7.685 1.00 6.05 62 VAL A CA 15
ATOM 19410 C C . VAL A 1 62 ? -17.995 4.695 7.113 1.00 6.40 62 VAL A C 15
ATOM 19411 O O . VAL A 1 62 ? -18.988 4.137 7.594 1.00 6.81 62 VAL A O 15
ATOM 19424 N N . LYS A 1 63 ? -18.067 5.484 6.045 1.00 6.35 63 LYS A N 15
ATOM 19425 C CA . LYS A 1 63 ? -19.342 5.751 5.417 1.00 6.86 63 LYS A CA 15
ATOM 19426 C C . LYS A 1 63 ? -19.752 4.540 4.558 1.00 6.61 63 LYS A C 15
ATOM 19427 O O . LYS A 1 63 ? -20.920 4.180 4.500 1.00 7.11 63 LYS A O 15
ATOM 19446 N N . CYS A 1 64 ? -18.788 3.882 3.931 1.00 5.90 64 CYS A N 15
ATOM 19447 C CA . CYS A 1 64 ? -19.115 2.699 3.162 1.00 5.63 64 CYS A CA 15
ATOM 19448 C C . CYS A 1 64 ? -19.352 1.542 4.097 1.00 5.60 64 CYS A C 15
ATOM 19449 O O . CYS A 1 64 ? -20.155 0.697 3.827 1.00 5.71 64 CYS A O 15
ATOM 19457 N N . ARG A 1 65 ? -18.666 1.584 5.230 1.00 5.62 65 ARG A N 15
ATOM 19458 C CA . ARG A 1 65 ? -18.771 0.620 6.290 1.00 5.84 65 ARG A CA 15
ATOM 19459 C C . ARG A 1 65 ? -20.196 0.481 6.797 1.00 6.60 65 ARG A C 15
ATOM 19460 O O . ARG A 1 65 ? -20.754 -0.613 6.761 1.00 6.69 65 ARG A O 15
ATOM 19481 N N . GLU A 1 66 ? -20.782 1.590 7.269 1.00 7.20 66 GLU A N 15
ATOM 19482 C CA . GLU A 1 66 ? -22.153 1.580 7.803 1.00 8.03 66 GLU A CA 15
ATOM 19483 C C . GLU A 1 66 ? -23.137 1.173 6.697 1.00 8.03 66 GLU A C 15
ATOM 19484 O O . GLU A 1 66 ? -24.131 0.484 6.922 1.00 8.42 66 GLU A O 15
ATOM 19496 N N . HIS A 1 67 ? -22.790 1.575 5.506 1.00 7.64 67 HIS A N 15
ATOM 19497 C CA . HIS A 1 67 ? -23.539 1.329 4.305 1.00 7.74 67 HIS A CA 15
ATOM 19498 C C . HIS A 1 67 ? -23.322 -0.121 3.811 1.00 7.19 67 HIS A C 15
ATOM 19499 O O . HIS A 1 67 ? -24.055 -0.619 2.944 1.00 7.42 67 HIS A O 15
ATOM 19514 N N . ALA A 1 68 ? -22.327 -0.782 4.362 1.00 6.53 68 ALA A N 15
ATOM 19515 C CA . ALA A 1 68 ? -22.024 -2.154 4.026 1.00 6.01 68 ALA A CA 15
ATOM 19516 C C . ALA A 1 68 ? -22.623 -3.076 5.066 1.00 6.43 68 ALA A C 15
ATOM 19517 O O . ALA A 1 68 ? -23.281 -4.042 4.715 1.00 6.43 68 ALA A O 15
ATOM 19524 N N . GLU A 1 69 ? -22.403 -2.750 6.349 1.00 6.88 69 GLU A N 15
ATOM 19525 C CA . GLU A 1 69 ? -22.907 -3.551 7.483 1.00 7.44 69 GLU A CA 15
ATOM 19526 C C . GLU A 1 69 ? -24.410 -3.761 7.397 1.00 8.10 69 GLU A C 15
ATOM 19527 O O . GLU A 1 69 ? -24.914 -4.848 7.683 1.00 8.50 69 GLU A O 15
ATOM 19539 N N . ALA A 1 70 ? -25.115 -2.736 6.953 1.00 8.29 70 ALA A N 15
ATOM 19540 C CA . ALA A 1 70 ? -26.562 -2.792 6.861 1.00 8.98 70 ALA A CA 15
ATOM 19541 C C . ALA A 1 70 ? -27.043 -3.371 5.514 1.00 8.74 70 ALA A C 15
ATOM 19542 O O . ALA A 1 70 ? -28.254 -3.453 5.268 1.00 9.31 70 ALA A O 15
ATOM 19549 N N . LYS A 1 71 ? -26.101 -3.788 4.653 1.00 7.94 71 LYS A N 15
ATOM 19550 C CA . LYS A 1 71 ? -26.444 -4.324 3.336 1.00 7.72 71 LYS A CA 15
ATOM 19551 C C . LYS A 1 71 ? -25.606 -5.553 2.999 1.00 7.00 71 LYS A C 15
ATOM 19552 O O . LYS A 1 71 ? -26.037 -6.684 3.212 1.00 7.10 71 LYS A O 15
ATOM 19571 N N . HIS A 1 72 ? -24.384 -5.292 2.521 1.00 6.33 72 HIS A N 15
ATOM 19572 C CA . HIS A 1 72 ? -23.420 -6.299 2.052 1.00 5.62 72 HIS A CA 15
ATOM 19573 C C . HIS A 1 72 ? -24.042 -7.432 1.198 1.00 5.65 72 HIS A C 15
ATOM 19574 O O . HIS A 1 72 ? -24.045 -8.579 1.606 1.00 5.60 72 HIS A O 15
ATOM 19589 N N . PRO A 1 73 ? -24.625 -7.068 0.004 1.00 5.90 73 PRO A N 15
ATOM 19590 C CA . PRO A 1 73 ? -25.269 -8.022 -0.928 1.00 6.06 73 PRO A CA 15
ATOM 19591 C C . PRO A 1 73 ? -24.450 -9.292 -1.186 1.00 5.49 73 PRO A C 15
ATOM 19592 O O . PRO A 1 73 ? -24.939 -10.397 -0.948 1.00 5.49 73 PRO A O 15
ATOM 19603 N N . LYS A 1 74 ? -23.199 -9.128 -1.654 1.00 5.12 74 LYS A N 15
ATOM 19604 C CA . LYS A 1 74 ? -22.327 -10.283 -1.947 1.00 4.75 74 LYS A CA 15
ATOM 19605 C C . LYS A 1 74 ? -20.930 -9.840 -2.407 1.00 4.46 74 LYS A C 15
ATOM 19606 O O . LYS A 1 74 ? -19.983 -10.608 -2.292 1.00 4.75 74 LYS A O 15
ATOM 19625 N N . ALA A 1 75 ? -20.834 -8.595 -2.942 1.00 4.19 75 ALA A N 15
ATOM 19626 C CA . ALA A 1 75 ? -19.584 -8.006 -3.449 1.00 4.02 75 ALA A CA 15
ATOM 19627 C C . ALA A 1 75 ? -19.198 -8.624 -4.802 1.00 4.43 75 ALA A C 15
ATOM 19628 O O . ALA A 1 75 ? -18.740 -9.755 -4.892 1.00 4.52 75 ALA A O 15
ATOM 19635 N N . ASP A 1 76 ? -19.450 -7.867 -5.848 1.00 5.01 76 ASP A N 15
ATOM 19636 C CA . ASP A 1 76 ? -19.222 -8.309 -7.223 1.00 5.63 76 ASP A CA 15
ATOM 19637 C C . ASP A 1 76 ? -17.932 -7.755 -7.769 1.00 5.81 76 ASP A C 15
ATOM 19638 O O . ASP A 1 76 ? -16.882 -8.379 -7.684 1.00 5.63 76 ASP A O 15
ATOM 19647 N N . VAL A 1 77 ? -17.993 -6.547 -8.305 1.00 6.30 77 VAL A N 15
ATOM 19648 C CA . VAL A 1 77 ? -16.790 -5.886 -8.795 1.00 6.58 77 VAL A CA 15
ATOM 19649 C C . VAL A 1 77 ? -16.074 -5.249 -7.628 1.00 5.93 77 VAL A C 15
ATOM 19650 O O . VAL A 1 77 ? -14.914 -4.896 -7.702 1.00 6.00 77 VAL A O 15
ATOM 19663 N N . VAL A 1 78 ? -16.800 -5.131 -6.534 1.00 5.38 78 VAL A N 15
ATOM 19664 C CA . VAL A 1 78 ? -16.270 -4.602 -5.314 1.00 4.74 78 VAL A CA 15
ATOM 19665 C C . VAL A 1 78 ? -15.857 -5.755 -4.403 1.00 4.00 78 VAL A C 15
ATOM 19666 O O . VAL A 1 78 ? -15.558 -5.556 -3.264 1.00 3.42 78 VAL A O 15
ATOM 19679 N N . ALA A 1 79 ? -15.832 -6.981 -4.952 1.00 4.18 79 ALA A N 15
ATOM 19680 C CA . ALA A 1 79 ? -15.381 -8.187 -4.206 1.00 3.76 79 ALA A CA 15
ATOM 19681 C C . ALA A 1 79 ? -13.910 -8.081 -3.797 1.00 3.69 79 ALA A C 15
ATOM 19682 O O . ALA A 1 79 ? -13.400 -8.884 -3.017 1.00 3.56 79 ALA A O 15
ATOM 19689 N N . CYS A 1 80 ? -13.241 -7.094 -4.351 1.00 4.00 80 CYS A N 15
ATOM 19690 C CA . CYS A 1 80 ? -11.866 -6.805 -4.038 1.00 4.07 80 CYS A CA 15
ATOM 19691 C C . CYS A 1 80 ? -11.765 -5.965 -2.769 1.00 3.33 80 CYS A C 15
ATOM 19692 O O . CYS A 1 80 ? -10.676 -5.730 -2.267 1.00 3.38 80 CYS A O 15
ATOM 19700 N N . PHE A 1 81 ? -12.903 -5.509 -2.281 1.00 2.86 81 PHE A N 15
ATOM 19701 C CA . PHE A 1 81 ? -13.004 -4.857 -0.995 1.00 2.27 81 PHE A CA 15
ATOM 19702 C C . PHE A 1 81 ? -14.477 -4.794 -0.622 1.00 2.17 81 PHE A C 15
ATOM 19703 O O . PHE A 1 81 ? -15.154 -3.812 -0.905 1.00 2.52 81 PHE A O 15
ATOM 19720 N N . PRO A 1 82 ? -15.020 -5.897 -0.037 1.00 2.09 82 PRO A N 15
ATOM 19721 C CA . PRO A 1 82 ? -16.481 -6.051 0.255 1.00 2.39 82 PRO A CA 15
ATOM 19722 C C . PRO A 1 82 ? -17.119 -4.977 1.165 1.00 2.74 82 PRO A C 15
ATOM 19723 O O . PRO A 1 82 ? -18.308 -5.053 1.457 1.00 3.27 82 PRO A O 15
ATOM 19734 N N . HIS A 1 83 ? -16.362 -3.989 1.593 1.00 2.68 83 HIS A N 15
ATOM 19735 C CA . HIS A 1 83 ? -16.938 -2.923 2.432 1.00 3.26 83 HIS A CA 15
ATOM 19736 C C . HIS A 1 83 ? -17.495 -1.798 1.612 1.00 3.66 83 HIS A C 15
ATOM 19737 O O . HIS A 1 83 ? -18.138 -0.913 2.143 1.00 4.25 83 HIS A O 15
ATOM 19752 N N . LEU A 1 84 ? -17.267 -1.838 0.330 1.00 3.56 84 LEU A N 15
ATOM 19753 C CA . LEU A 1 84 ? -17.750 -0.770 -0.519 1.00 4.20 84 LEU A CA 15
ATOM 19754 C C . LEU A 1 84 ? -19.157 -1.104 -0.995 1.00 4.81 84 LEU A C 15
ATOM 19755 O O . LEU A 1 84 ? -20.023 -0.218 -1.103 1.00 5.47 84 LEU A O 15
ATOM 19771 N N . LYS A 1 85 ? -19.376 -2.422 -1.182 1.00 4.68 85 LYS A N 15
ATOM 19772 C CA . LYS A 1 85 ? -20.579 -3.046 -1.701 1.00 5.28 85 LYS A CA 15
ATOM 19773 C C . LYS A 1 85 ? -21.304 -2.399 -2.908 1.00 6.06 85 LYS A C 15
ATOM 19774 O O . LYS A 1 85 ? -21.009 -1.295 -3.324 1.00 6.40 85 LYS A O 15
ATOM 19793 N N . LYS A 1 86 ? -22.207 -3.158 -3.486 1.00 6.60 86 LYS A N 15
ATOM 19794 C CA . LYS A 1 86 ? -23.032 -2.676 -4.587 1.00 7.50 86 LYS A CA 15
ATOM 19795 C C . LYS A 1 86 ? -24.221 -1.949 -3.995 1.00 8.13 86 LYS A C 15
ATOM 19796 O O . LYS A 1 86 ? -24.173 -0.712 -3.836 1.00 8.62 86 LYS A O 15
#

CATH classification: 4.10.1050.10

Solvent-accessible surface area: 8006 Å² total; per-residue (Å²): 115,171,168,78,170,116,132,132,102,60,38,69,117,67,162,155,12,72,165,53,90,19,187,19,87,116,160,88,123,121,109,36,197,58,57,152,176,96,72,120,68,177,78,182,35,20,94,4,134,100,85,131,100,93,90,68,67,114,44,70,75,105,123,4,161,113,94,0,90,67,120,70,102,151,12,80,127,28,38,32,39,57,91,40,62,137